Protein AF-0000000087557776 (afdb_homodimer)

InterPro domains:
  IPR001683 Phox homology [PF00787] (86-162)
  IPR001683 Phox homology [PS50195] (49-167)
  IPR001683 Phox homology [SM00312] (48-163)
  IPR015404 Sorting nexin/Vps5-like, C-terminal [PF09325] (226-442)
  IPR027267 AH/BAR domain superfamily [G3DSA:1.20.1270.60] (223-447)
  IPR027267 AH/BAR domain superfamily [SSF103657] (226-445)
  IPR036871 PX domain superfamily [G3DSA:3.30.1520.10] (42-176)
  IPR036871 PX domain superfamily [SSF64268] (47-163)

Secondary structure (DSSP, 8-state):
-----------------------------------------------S---EEEEEEEEEESSGGG-EEEEEEEEESSTTSPEEEEEEEEHHHHHHHHHHHHHHSTT--PPP-------SHHHHTSHHHHHHHHHHHHHHHHHHHT-GGGTT-HHHHHHT-S-HHHHHHHHHHS--SSSTTS----SS---HHHHHHHHHHHHHHHHHHHTT------TTHHHHHHHHHHHHHHHHHHHHHHHHHHHHHHHHHHHHHHHHHHHHHHHHHHHHS-HHHHHS---SSPPHHHHHHHHHHHHHHHHHHHHHHIIIIIHHHHHHHHHHHHHHHHHHHHHHHHHHHHHHHHHHHHHHHHHHHHHHHHHHS--TTHHHHHHHHHHHHHHHHHHHHHHHHHHHHHHHHHHHHHHHHHHHHHHHHHHHHHHHHHHHHHHHHHHHHHHHTTS-TT--------------------------/-----------------------------------------------S---EEEEEEEEEESSGGG-EEEEEEEEESSTTSPEEEEEEEEHHHHHHHHHHHHHHSTT--PPP-------SHHHHTSHHHHHHHHHHHHHHHHHHHT-GGGTT-HHHHHHT-S-HHHHHHHHHHS--SSSTTS----SS---HHHHHHHHHHHHHHHHHHHTT------TTHHHHHHHHHHHHHHHHHHHHHHHHHHHHHHHHHHHHHHHHHHHHHHHHHHHHS-HHHHHS---SSPPHHHHHHHHHHHHHHHHHHHHHHIIIIIHHHHHHHHHHHHHHHHHHHHHHHHHHHHHHHHHHHHHHHHHHHHHHHHHHS--TTHHHHHHHHHHHHHHHHHHHHHHHHHHHHHHHHHHHHHHHHHHHHHHHHHHHHHHHHHHHHHHHHHHHHHHHTTS-TT--------------------------

pLDDT: mean 74.69, std 26.42, range [17.0, 97.75]

Foldseek 3Di:
DPPDPDDDDDDDDPPDPDDPDPPPDPPPPPPPPPPPPPPPPVDDPDPPQQKQKAKDDWDWDDDDPPIWIKIKIFTHSDPPGDGPAIAIDTPVLLVLLVQQLCVQFFLFLQFDQDDPPPVDPVVCPDPVNVVVNRVSSSVRVSVLSPRPSSPPRPSVCLSRDRDPVSVVVVCVVPPRPDPPVPCPPPDPCPDPPPVCVVVVLVVVLVVCVVVPPDLPQDPCNVVLVVLVVVLVVVLVVLVVVLVVLVVVLCVLVVLLVVLLVQLVVLVVVLVVPPPVVQPPDPDLFDGSNLSSVLSNVLSVLSVVLSVQLCVLQVVLSVSLSSSSVSLVSSSVSLVVLSSVLSSLVVVLVVLVVVLVVLVVVCVVDPDPCSVVVNVVSVVSNVVSVVSSVVSSVVSVVSVVSNVVNSVVSVVVSVVSVVSNVVSNVVSCVVCVVVSVVSVVSRDRVPCPDDDDDPPPPPPPVPPPPPPPPDDD/DCPDPDDDDDPPPPPDPDDPDPPDPPPPPPPPPDPPPPPPPPDDPDPPQQKQKAKDDWDWDDDDPPIWIKIKIFTHSDPPGDGPAIAIDTPVLLVLLVQQLCVQFFLFLQFDQDDPPPVDPVVCPDPVNVVVNRVSSSVRVSCLSPRPSSPPRPSVCLSRDRDPVSVVVVCVVPPRPDPPVPCPPCDPCPDPPPVCVVVCLVVVLVVCVVVPPCLPQDPCNVVLVVLVVVLVVVLVVLVVVLVVLVVVLCVLVVLLVVLLVQLVVLVVVLVVPDPVVQPPDPDLFDDSNLSSVLSNVLSVLSVVLSVQLCVLQVVLSVSLSSSSVSLVSSSVSLVVLSSVLSSLVVVLVVLVVVLVVLVVVCVVDPDPCSVVVSVVSVVSNVVSVVSSVVSSVVSVVSVVNNVVNSVVSVVVSVVSVVSNVVSNVVSCVVCVVVSVVSVVSRDRVPCPDDDDPPPPPPPPVPPPPPPPPDDD

Nearest PDB structures (foldseek):
  8afz-assembly1_A  TM=6.923E-01  e=1.455E-12  Homo sapiens
  8afz-assembly1_B  TM=5.544E-01  e=1.620E-07  Homo sapiens
  8a1g-assembly2_B  TM=8.149E-01  e=7.522E-04  Homo sapiens
  3sog-assembly1_A-2  TM=4.479E-01  e=1.235E-02  Homo sapiens
  7aan-assembly1_B  TM=3.793E-01  e=1.424E-02  Homo sapiens

Organism: Thalassiosira oceanica (NCBI:txid159749)

Structure (mmCIF, N/CA/C/O backbone):
data_AF-0000000087557776-model_v1
#
loop_
_entity.id
_entity.type
_entity.pdbx_description
1 polymer 'PX domain-containing protein'
#
loop_
_atom_site.group_PDB
_atom_site.id
_atom_site.type_symbol
_atom_site.label_atom_id
_atom_site.label_alt_id
_atom_site.label_comp_id
_atom_site.label_asym_id
_atom_site.label_entity_id
_atom_site.label_seq_id
_atom_site.pdbx_PDB_ins_code
_atom_site.Cartn_x
_atom_site.Cartn_y
_atom_site.Cartn_z
_atom_site.occupancy
_atom_site.B_iso_or_equiv
_atom_site.auth_seq_id
_atom_site.auth_comp_id
_atom_site.auth_asym_id
_atom_site.auth_atom_id
_atom_site.pdbx_PDB_model_num
ATOM 1 N N . MET A 1 1 ? 64.312 19.859 13.203 1 17.45 1 MET A N 1
ATOM 2 C CA . MET A 1 1 ? 64.5 18.75 14.156 1 17.45 1 MET A CA 1
ATOM 3 C C . MET A 1 1 ? 63.281 17.828 14.094 1 17.45 1 MET A C 1
ATOM 5 O O . MET A 1 1 ? 62.125 18.281 13.938 1 17.45 1 MET A O 1
ATOM 9 N N . SER A 1 2 ? 63.594 16.453 13.844 1 20.25 2 SER A N 1
ATOM 10 C CA . SER A 1 2 ? 63.219 15.094 13.469 1 20.25 2 SER A CA 1
ATOM 11 C C . SER A 1 2 ? 62.531 14.375 14.617 1 20.25 2 SER A C 1
ATOM 13 O O . SER A 1 2 ? 63.125 13.531 15.289 1 20.25 2 SER A O 1
ATOM 15 N N . ILE A 1 3 ? 61.719 15.156 15.375 1 21.48 3 ILE A N 1
ATOM 16 C CA . ILE A 1 3 ? 61.344 14.43 16.594 1 21.48 3 ILE A CA 1
ATOM 17 C C . ILE A 1 3 ? 60.812 13.039 16.219 1 21.48 3 ILE A C 1
ATOM 19 O O . ILE A 1 3 ? 60 12.898 15.312 1 21.48 3 ILE A O 1
ATOM 23 N N . ASP A 1 4 ? 61.281 12.016 16.906 1 20.38 4 ASP A N 1
ATOM 24 C CA . ASP A 1 4 ? 61.594 10.586 16.906 1 20.38 4 ASP A CA 1
ATOM 25 C C . ASP A 1 4 ? 60.312 9.758 17.016 1 20.38 4 ASP A C 1
ATOM 27 O O . ASP A 1 4 ? 59.406 10.078 17.797 1 20.38 4 ASP A O 1
ATOM 31 N N . PRO A 1 5 ? 60 8.766 16.125 1 20.58 5 PRO A N 1
ATOM 32 C CA . PRO A 1 5 ? 59.062 7.785 15.578 1 20.58 5 PRO A CA 1
ATOM 33 C C . PRO A 1 5 ? 58.594 6.785 16.625 1 20.58 5 PRO A C 1
ATOM 35 O O . PRO A 1 5 ? 57.375 6.473 16.672 1 20.58 5 PRO A O 1
ATOM 38 N N . ASP A 1 6 ? 59.438 5.992 17.312 1 17.69 6 ASP A N 1
ATOM 39 C CA . ASP A 1 6 ? 59.438 4.531 17.344 1 17.69 6 ASP A CA 1
ATOM 40 C C . ASP A 1 6 ? 58.719 4.016 18.609 1 17.69 6 ASP A C 1
ATOM 42 O O . ASP A 1 6 ? 58.656 2.805 18.828 1 17.69 6 ASP A O 1
ATOM 46 N N . LYS A 1 7 ? 58.75 4.707 19.719 1 19.56 7 LYS A N 1
ATOM 47 C CA . LYS A 1 7 ? 59.125 3.885 20.875 1 19.56 7 LYS A CA 1
ATOM 48 C C . LYS A 1 7 ? 58.125 2.76 21.094 1 19.56 7 LYS A C 1
ATOM 50 O O . LYS A 1 7 ? 56.906 2.938 20.859 1 19.56 7 LYS A O 1
ATOM 55 N N . GLU A 1 8 ? 58.375 1.681 21.953 1 17 8 GLU A N 1
ATOM 56 C CA . GLU A 1 8 ? 58.5 0.243 22.172 1 17 8 GLU A CA 1
ATOM 57 C C . GLU A 1 8 ? 57.25 -0.342 22.828 1 17 8 GLU A C 1
ATOM 59 O O . GLU A 1 8 ? 56.844 -1.453 22.5 1 17 8 GLU A O 1
ATOM 64 N N . LEU A 1 9 ? 56.812 0.224 23.984 1 17.56 9 LEU A N 1
ATOM 65 C CA . LEU A 1 9 ? 56.875 -0.718 25.094 1 17.56 9 LEU A CA 1
ATOM 66 C C . LEU A 1 9 ? 55.75 -1.745 24.969 1 17.56 9 LEU A C 1
ATOM 68 O O . LEU A 1 9 ? 54.656 -1.43 24.484 1 17.56 9 LEU A O 1
ATOM 72 N N . PHE A 1 10 ? 55.781 -2.93 25.688 1 17.77 10 PHE A N 1
ATOM 73 C CA . PHE A 1 10 ? 55.625 -4.379 25.672 1 17.77 10 PHE A CA 1
ATOM 74 C C . PHE A 1 10 ? 54.188 -4.781 26 1 17.77 10 PHE A C 1
ATOM 76 O O . PHE A 1 10 ? 53.562 -5.562 25.266 1 17.77 10 PHE A O 1
ATOM 83 N N . ASP A 1 11 ? 53.656 -4.707 27.312 1 18.58 11 ASP A N 1
ATOM 84 C CA . ASP A 1 11 ? 53.469 -5.945 28.062 1 18.58 11 ASP A CA 1
ATOM 85 C C . ASP A 1 11 ? 52.094 -6.539 27.766 1 18.58 11 ASP A C 1
ATOM 87 O O . ASP A 1 11 ? 51.094 -5.812 27.672 1 18.58 11 ASP A O 1
ATOM 91 N N . SER A 1 12 ? 51.906 -7.895 27.438 1 19.34 12 SER A N 1
ATOM 92 C CA . SER A 1 12 ? 51.188 -8.961 26.75 1 19.34 12 SER A CA 1
ATOM 93 C C . SER A 1 12 ? 50 -9.438 27.578 1 19.34 12 SER A C 1
ATOM 95 O O . SER A 1 12 ? 49.188 -10.242 27.094 1 19.34 12 SER A O 1
ATOM 97 N N . SER A 1 13 ? 49.969 -9.391 28.938 1 20.05 13 SER A N 1
ATOM 98 C CA . SER A 1 13 ? 49.531 -10.656 29.516 1 20.05 13 SER A CA 1
ATOM 99 C C . SER A 1 13 ? 48.062 -10.914 29.281 1 20.05 13 SER A C 1
ATOM 101 O O . SER A 1 13 ? 47.219 -10.086 29.625 1 20.05 13 SER A O 1
ATOM 103 N N . ASN A 1 14 ? 47.656 -11.875 28.422 1 20.58 14 ASN A N 1
ATOM 104 C CA . ASN A 1 14 ? 46.531 -12.438 27.672 1 20.58 14 ASN A CA 1
ATOM 105 C C . ASN A 1 14 ? 45.562 -13.18 28.594 1 20.58 14 ASN A C 1
ATOM 107 O O . ASN A 1 14 ? 44.75 -14 28.125 1 20.58 14 ASN A O 1
ATOM 111 N N . GLY A 1 15 ? 45.438 -12.836 29.906 1 20.56 15 GLY A N 1
ATOM 112 C CA . GLY A 1 15 ? 44.844 -13.891 30.703 1 20.56 15 GLY A CA 1
ATOM 113 C C . GLY A 1 15 ? 43.469 -14.336 30.188 1 20.56 15 GLY A C 1
ATOM 114 O O . GLY A 1 15 ? 42.688 -13.523 29.719 1 20.56 15 GLY A O 1
ATOM 115 N N . GLN A 1 16 ? 43.375 -15.617 29.781 1 20.72 16 GLN A N 1
ATOM 116 C CA . GLN A 1 16 ? 42.406 -16.453 29.094 1 20.72 16 GLN A CA 1
ATOM 117 C C . GLN A 1 16 ? 41.125 -16.547 29.906 1 20.72 16 GLN A C 1
ATOM 119 O O . GLN A 1 16 ? 41.125 -17.016 31.047 1 20.72 16 GLN A O 1
ATOM 124 N N . PRO A 1 17 ? 40.281 -15.516 29.906 1 23.47 17 PRO A N 1
ATOM 125 C CA . PRO A 1 17 ? 39.156 -15.625 30.859 1 23.47 17 PRO A CA 1
ATOM 126 C C . PRO A 1 17 ? 38.438 -16.969 30.766 1 23.47 17 PRO A C 1
ATOM 128 O O . PRO A 1 17 ? 38.438 -17.594 29.703 1 23.47 17 PRO A O 1
ATOM 131 N N . PRO A 1 18 ? 38.281 -17.688 31.859 1 24.3 18 PRO A N 1
ATOM 132 C CA . PRO A 1 18 ? 37.812 -19.062 31.969 1 24.3 18 PRO A CA 1
ATOM 133 C C . PRO A 1 18 ? 36.469 -19.297 31.266 1 24.3 18 PRO A C 1
ATOM 135 O O . PRO A 1 18 ? 35.688 -18.344 31.078 1 24.3 18 PRO A O 1
ATOM 138 N N . PRO A 1 19 ? 36.281 -20.453 30.5 1 22.09 19 PRO A N 1
ATOM 139 C CA . PRO A 1 19 ? 35.25 -20.875 29.547 1 22.09 19 PRO A CA 1
ATOM 140 C C . PRO A 1 19 ? 33.844 -20.922 30.188 1 22.09 19 PRO A C 1
ATOM 142 O O . PRO A 1 19 ? 33.688 -21.406 31.297 1 22.09 19 PRO A O 1
ATOM 145 N N . SER A 1 20 ? 33.094 -19.812 30.109 1 22.39 20 SER A N 1
ATOM 146 C CA . SER A 1 20 ? 31.766 -19.688 30.703 1 22.39 20 SER A CA 1
ATOM 147 C C . SER A 1 20 ? 30.922 -20.922 30.406 1 22.39 20 SER A C 1
ATOM 149 O O . SER A 1 20 ? 30.906 -21.422 29.266 1 22.39 20 SER A O 1
ATOM 151 N N . SER A 1 21 ? 30.656 -21.703 31.391 1 23.14 21 SER A N 1
ATOM 152 C CA . SER A 1 21 ? 29.922 -22.969 31.422 1 23.14 21 SER A CA 1
ATOM 153 C C . SER A 1 21 ? 28.594 -22.844 30.688 1 23.14 21 SER A C 1
ATOM 155 O O . SER A 1 21 ? 27.859 -21.859 30.875 1 23.14 21 SER A O 1
ATOM 157 N N . ALA A 1 22 ? 28.406 -23.5 29.516 1 23.31 22 ALA A N 1
ATOM 158 C CA . ALA A 1 22 ? 27.297 -23.516 28.562 1 23.31 22 ALA A CA 1
ATOM 159 C C . ALA A 1 22 ? 25.984 -23.797 29.266 1 23.31 22 ALA A C 1
ATOM 161 O O . ALA A 1 22 ? 25.922 -24.609 30.188 1 23.31 22 ALA A O 1
ATOM 162 N N . PRO A 1 23 ? 25.125 -22.75 29.359 1 27.03 23 PRO A N 1
ATOM 163 C CA . PRO A 1 23 ? 23.875 -22.953 30.078 1 27.03 23 PRO A CA 1
ATOM 164 C C . PRO A 1 23 ? 23.172 -24.25 29.672 1 27.03 23 PRO A C 1
ATOM 166 O O . PRO A 1 23 ? 23.375 -24.75 28.562 1 27.03 23 PRO A O 1
ATOM 169 N N . PRO A 1 24 ? 22.797 -25.078 30.578 1 27.62 24 PRO A N 1
ATOM 170 C CA . PRO A 1 24 ? 22.219 -26.391 30.281 1 27.62 24 PRO A CA 1
ATOM 171 C C . PRO A 1 24 ? 21.094 -26.328 29.266 1 27.62 24 PRO A C 1
ATOM 173 O O . PRO A 1 24 ? 20.438 -25.281 29.109 1 27.62 24 PRO A O 1
ATOM 176 N N . PRO A 1 25 ? 21.141 -27.156 28.141 1 27.97 25 PRO A N 1
ATOM 177 C CA . PRO A 1 25 ? 20.172 -27.156 27.047 1 27.97 25 PRO A CA 1
ATOM 178 C C . PRO A 1 25 ? 18.719 -27.188 27.531 1 27.97 25 PRO A C 1
ATOM 180 O O . PRO A 1 25 ? 18.438 -27.703 28.609 1 27.97 25 PRO A O 1
ATOM 183 N N . PRO A 1 26 ? 18 -26.094 27.266 1 29.03 26 PRO A N 1
ATOM 184 C CA . PRO A 1 26 ? 16.609 -26 27.719 1 29.03 26 PRO A CA 1
ATOM 185 C C . PRO A 1 26 ? 15.844 -27.312 27.562 1 29.03 26 PRO A C 1
ATOM 187 O O . PRO A 1 26 ? 16.172 -28.125 26.703 1 29.03 26 PRO A O 1
ATOM 190 N N . PRO A 1 27 ? 15.25 -27.766 28.609 1 27.27 27 PRO A N 1
ATOM 191 C CA . PRO A 1 27 ? 14.547 -29.062 28.578 1 27.27 27 PRO A CA 1
ATOM 192 C C . PRO A 1 27 ? 13.648 -29.219 27.344 1 27.27 27 PRO A C 1
ATOM 194 O O . PRO A 1 27 ? 13.172 -28.219 26.797 1 27.27 27 PRO A O 1
ATOM 197 N N . GLU A 1 28 ? 13.766 -30.328 26.594 1 27.48 28 GLU A N 1
ATOM 198 C CA . GLU A 1 28 ? 13.078 -30.812 25.406 1 27.48 28 GLU A CA 1
ATOM 199 C C . GLU A 1 28 ? 11.562 -30.781 25.594 1 27.48 28 GLU A C 1
ATOM 201 O O . GLU A 1 28 ? 11.008 -31.578 26.344 1 27.48 28 GLU A O 1
ATOM 206 N N . ASP A 1 29 ? 10.977 -29.562 25.875 1 26.84 29 ASP A N 1
ATOM 207 C CA . ASP A 1 29 ? 9.531 -29.625 26.047 1 26.84 29 ASP A CA 1
ATOM 208 C C . ASP A 1 29 ? 8.859 -30.312 24.859 1 26.84 29 ASP A C 1
ATOM 210 O O . ASP A 1 29 ? 8.977 -29.859 23.719 1 26.84 29 ASP A O 1
ATOM 214 N N . ASP A 1 30 ? 8.688 -31.625 24.922 1 25.91 30 ASP A N 1
ATOM 215 C CA . ASP A 1 30 ? 7.973 -32.531 24.031 1 25.91 30 ASP A CA 1
ATOM 216 C C . ASP A 1 30 ? 6.551 -32.031 23.781 1 25.91 30 ASP A C 1
ATOM 218 O O . ASP A 1 30 ? 5.582 -32.781 24.031 1 25.91 30 ASP A O 1
ATOM 222 N N . GLU A 1 31 ? 6.25 -30.781 24.078 1 27.22 31 GLU A N 1
ATOM 223 C CA . GLU A 1 31 ? 4.809 -30.656 23.875 1 27.22 31 GLU A CA 1
ATOM 224 C C . GLU A 1 31 ? 4.422 -30.938 22.422 1 27.22 31 GLU A C 1
ATOM 226 O O . GLU A 1 31 ? 4.996 -30.375 21.5 1 27.22 31 GLU A O 1
ATOM 231 N N . PRO A 1 32 ? 3.725 -32.031 22.203 1 24.92 32 PRO A N 1
ATOM 232 C CA . PRO A 1 32 ? 3.307 -32.375 20.844 1 24.92 32 PRO A CA 1
ATOM 233 C C . PRO A 1 32 ? 2.623 -31.188 20.141 1 24.92 32 PRO A C 1
ATOM 235 O O . PRO A 1 32 ? 1.851 -30.453 20.766 1 24.92 32 PRO A O 1
ATOM 238 N N . ARG A 1 33 ? 3.268 -30.562 19.203 1 27.09 33 ARG A N 1
ATOM 239 C CA . ARG A 1 33 ? 2.729 -29.562 18.297 1 27.09 33 ARG A CA 1
ATOM 240 C C . ARG A 1 33 ? 1.296 -29.891 17.891 1 27.09 33 ARG A C 1
ATOM 242 O O . ARG A 1 33 ? 1.006 -31.031 17.516 1 27.09 33 ARG A O 1
ATOM 249 N N . LYS A 1 34 ? 0.364 -29.141 18.406 1 25 34 LYS A N 1
ATOM 250 C CA . LYS A 1 34 ? -1.021 -29.172 17.938 1 25 34 LYS A CA 1
ATOM 251 C C . LYS A 1 34 ? -1.092 -29.344 16.422 1 25 34 LYS A C 1
ATOM 253 O O . LYS A 1 34 ? -0.512 -28.547 15.68 1 25 34 LYS A O 1
ATOM 258 N N . ARG A 1 35 ? -1.237 -30.516 15.93 1 24.73 35 ARG A N 1
ATOM 259 C CA . ARG A 1 35 ? -1.545 -30.938 14.562 1 24.73 35 ARG A CA 1
ATOM 260 C C . ARG A 1 35 ? -2.615 -30.031 13.953 1 24.73 35 ARG A C 1
ATOM 262 O O . ARG A 1 35 ? -3.725 -29.938 14.477 1 24.73 35 ARG A O 1
ATOM 269 N N . THR A 1 36 ? -2.215 -28.875 13.477 1 26.02 36 THR A N 1
ATOM 270 C CA . THR A 1 36 ? -3.168 -28.172 12.633 1 26.02 36 THR A CA 1
ATOM 271 C C . THR A 1 36 ? -3.963 -29.141 11.766 1 26.02 36 THR A C 1
ATOM 273 O O . THR A 1 36 ? -3.383 -29.984 11.086 1 26.02 36 THR A O 1
ATOM 276 N N . MET A 1 37 ? -5.125 -29.562 12.211 1 25.28 37 MET A N 1
ATOM 277 C CA . MET A 1 37 ? -6.16 -30.312 11.516 1 25.28 37 MET A CA 1
ATOM 278 C C . MET A 1 37 ? -6.293 -29.844 10.07 1 25.28 37 MET A C 1
ATOM 280 O O . MET A 1 37 ? -6.773 -28.734 9.812 1 25.28 37 MET A O 1
ATOM 284 N N . SER A 1 38 ? -5.324 -30.078 9.242 1 28.23 38 SER A N 1
ATOM 285 C CA . SER A 1 38 ? -5.633 -29.969 7.816 1 28.23 38 SER A CA 1
ATOM 286 C C . SER A 1 38 ? -6.988 -30.594 7.492 1 28.23 38 SER A C 1
ATOM 288 O O . SER A 1 38 ? -7.258 -31.734 7.859 1 28.23 38 SER A O 1
ATOM 290 N N . GLU A 1 39 ? -8.023 -29.844 7.484 1 28.2 39 GLU A N 1
ATOM 291 C CA . GLU A 1 39 ? -9.336 -30.203 6.961 1 28.2 39 GLU A CA 1
ATOM 292 C C . GLU A 1 39 ? -9.211 -31.078 5.723 1 28.2 39 GLU A C 1
ATOM 294 O O . GLU A 1 39 ? -8.57 -30.703 4.742 1 28.2 39 GLU A O 1
ATOM 299 N N . GLU A 1 40 ? -9.18 -32.344 5.879 1 29.72 40 GLU A N 1
ATOM 300 C CA . GLU A 1 40 ? -9.352 -33.438 4.895 1 29.72 40 GLU A CA 1
ATOM 301 C C . GLU A 1 40 ? -10.484 -33.094 3.932 1 29.72 40 GLU A C 1
ATOM 303 O O . GLU A 1 40 ? -11.656 -33.062 4.328 1 29.72 40 GLU A O 1
ATOM 308 N N . ILE A 1 41 ? -10.383 -32.156 3.119 1 30.52 41 ILE A N 1
ATOM 309 C CA . ILE A 1 41 ? -11.406 -32.156 2.08 1 30.52 41 ILE A CA 1
ATOM 310 C C . ILE A 1 41 ? -11.523 -33.562 1.496 1 30.52 41 ILE A C 1
ATOM 312 O O . ILE A 1 41 ? -10.555 -34.125 0.971 1 30.52 41 ILE A O 1
ATOM 316 N N . GLU A 1 42 ? -12.484 -34.375 2.01 1 30.94 42 GLU A N 1
ATOM 317 C CA . GLU A 1 42 ? -12.961 -35.688 1.597 1 30.94 42 GLU A CA 1
ATOM 318 C C . GLU A 1 42 ? -13.227 -35.719 0.094 1 30.94 42 GLU A C 1
ATOM 320 O O . GLU A 1 42 ? -14.234 -35.219 -0.381 1 30.94 42 GLU A O 1
ATOM 325 N N . GLY A 1 43 ? -12.336 -35.438 -0.838 1 29.81 43 GLY A N 1
ATOM 326 C CA . GLY A 1 43 ? -12.742 -35.688 -2.213 1 29.81 43 GLY A CA 1
ATOM 327 C C . GLY A 1 43 ? -13.453 -37.031 -2.396 1 29.81 43 GLY A C 1
ATOM 328 O O . GLY A 1 43 ? -13.719 -37.719 -1.422 1 29.81 43 GLY A O 1
ATOM 329 N N . GLY A 1 44 ? -13.234 -37.688 -3.676 1 31.94 44 GLY A N 1
ATOM 330 C CA . GLY A 1 44 ? -14.031 -38.688 -4.387 1 31.94 44 GLY A CA 1
ATOM 331 C C . GLY A 1 44 ? -14.188 -39.969 -3.621 1 31.94 44 GLY A C 1
ATOM 332 O O . GLY A 1 44 ? -13.422 -40.25 -2.691 1 31.94 44 GLY A O 1
ATOM 333 N N . SER A 1 45 ? -15.375 -40.688 -3.734 1 33.94 45 SER A N 1
ATOM 334 C CA . SER A 1 45 ? -16.078 -41.875 -3.234 1 33.94 45 SER A CA 1
ATOM 335 C C . SER A 1 45 ? -15.18 -43.094 -3.289 1 33.94 45 SER A C 1
ATOM 337 O O . SER A 1 45 ? -15.602 -44.188 -2.896 1 33.94 45 SER A O 1
ATOM 339 N N . ASP A 1 46 ? -14.398 -43.438 -4.445 1 35.94 46 ASP A N 1
ATOM 340 C CA . ASP A 1 46 ? -14.117 -44.844 -4.551 1 35.94 46 ASP A CA 1
ATOM 341 C C . ASP A 1 46 ? -13.383 -45.344 -3.314 1 35.94 46 ASP A C 1
ATOM 343 O O . ASP A 1 46 ? -12.688 -44.594 -2.643 1 35.94 46 ASP A O 1
ATOM 347 N N . GLY A 1 47 ? -13.758 -46.438 -2.648 1 38.88 47 GLY A N 1
ATOM 348 C CA . GLY A 1 47 ? -13.375 -47.312 -1.55 1 38.88 47 GLY A CA 1
ATOM 349 C C . GLY A 1 47 ? -11.875 -47.406 -1.348 1 38.88 47 GLY A C 1
ATOM 350 O O . GLY A 1 47 ? -11.391 -48.25 -0.599 1 38.88 47 GLY A O 1
ATOM 351 N N . GLN A 1 48 ? -11.039 -47.312 -2.361 1 44.16 48 GLN A N 1
ATOM 352 C CA . GLN A 1 48 ? -9.641 -47.625 -2.127 1 44.16 48 GLN A CA 1
ATOM 353 C C . GLN A 1 48 ? -9.055 -46.75 -1.026 1 44.16 48 GLN A C 1
ATOM 355 O O . GLN A 1 48 ? -9.156 -45.531 -1.085 1 44.16 48 GLN A O 1
ATOM 360 N N . GLN A 1 49 ? -9.023 -47.25 0.17 1 51.59 49 GLN A N 1
ATOM 361 C CA . GLN A 1 49 ? -8.445 -46.688 1.387 1 51.59 49 GLN A CA 1
ATOM 362 C C . GLN A 1 49 ? -7.203 -45.844 1.075 1 51.59 49 GLN A C 1
ATOM 364 O O . GLN A 1 49 ? -6.211 -46.375 0.567 1 51.59 49 GLN A O 1
ATOM 369 N N . THR A 1 50 ? -7.305 -44.625 0.733 1 64.31 50 THR A N 1
ATOM 370 C CA . THR A 1 50 ? -6.215 -43.719 0.338 1 64.31 50 THR A CA 1
ATOM 371 C C . THR A 1 50 ? -5.133 -43.688 1.412 1 64.31 50 THR A C 1
ATOM 373 O O . THR A 1 50 ? -5.43 -43.531 2.598 1 64.31 50 THR A O 1
ATOM 376 N N . LEU A 1 51 ? -3.963 -44.312 1.188 1 79.56 51 LEU A N 1
ATOM 377 C CA . LEU A 1 51 ? -2.764 -44.281 2.016 1 79.56 51 LEU A CA 1
ATOM 378 C C . LEU A 1 51 ? -2.387 -42.844 2.355 1 79.56 51 LEU A C 1
ATOM 380 O O . LEU A 1 51 ? -2.672 -41.938 1.584 1 79.56 51 LEU A O 1
ATOM 384 N N . HIS A 1 52 ? -2.129 -42.688 3.635 1 86.88 52 HIS A N 1
ATOM 385 C CA . HIS A 1 52 ? -1.649 -41.375 4.078 1 86.88 52 HIS A CA 1
ATOM 386 C C . HIS A 1 52 ? -0.126 -41.344 4.137 1 86.88 52 HIS A C 1
ATOM 388 O O . HIS A 1 52 ? 0.493 -42.156 4.828 1 86.88 52 HIS A O 1
ATOM 394 N N . LEU A 1 53 ? 0.438 -40.406 3.369 1 92.69 53 LEU A N 1
ATOM 395 C CA . LEU A 1 53 ? 1.891 -40.281 3.328 1 92.69 53 LEU A CA 1
ATOM 396 C C . LEU A 1 53 ? 2.355 -39.062 4.133 1 92.69 53 LEU A C 1
ATOM 398 O O . LEU A 1 53 ? 1.724 -38 4.09 1 92.69 53 LEU A O 1
ATOM 402 N N . SER A 1 54 ? 3.352 -39.25 4.965 1 93.69 54 SER A N 1
ATOM 403 C CA . SER A 1 54 ? 3.959 -38.156 5.703 1 93.69 54 SER A CA 1
ATOM 404 C C . SER A 1 54 ? 5.477 -38.156 5.547 1 93.69 54 SER A C 1
ATOM 406 O O . SER A 1 54 ? 6.094 -39.219 5.41 1 93.69 54 SER A O 1
ATOM 408 N N . VAL A 1 55 ? 6.059 -37 5.418 1 95.5 55 VAL A N 1
ATOM 409 C CA . VAL A 1 55 ? 7.504 -36.781 5.387 1 95.5 55 VAL A CA 1
ATOM 410 C C . VAL A 1 55 ? 7.957 -36.062 6.656 1 95.5 55 VAL A C 1
ATOM 412 O O . VAL A 1 55 ? 7.539 -34.938 6.926 1 95.5 55 VAL A O 1
ATOM 415 N N . THR A 1 56 ? 8.758 -36.719 7.422 1 94.25 56 THR A N 1
ATOM 416 C CA . THR A 1 56 ? 9.125 -36.156 8.727 1 94.25 56 THR A CA 1
ATOM 417 C C . THR A 1 56 ? 10.586 -36.469 9.047 1 94.25 56 THR A C 1
ATOM 419 O O . THR A 1 56 ? 11.305 -37.031 8.219 1 94.25 56 THR A O 1
ATOM 422 N N . ASP A 1 57 ? 11.062 -36.031 10.07 1 92.12 57 ASP A N 1
ATOM 423 C CA . ASP A 1 57 ? 12.312 -36.375 10.742 1 92.12 57 ASP A CA 1
ATOM 424 C C . ASP A 1 57 ? 13.516 -36.125 9.836 1 92.12 57 ASP A C 1
ATOM 426 O O . ASP A 1 57 ? 14.281 -37.031 9.539 1 92.12 57 ASP A O 1
ATOM 430 N N . PRO A 1 58 ? 13.703 -34.875 9.445 1 92.88 58 PRO A N 1
ATOM 431 C CA . PRO A 1 58 ? 14.914 -34.562 8.672 1 92.88 58 PRO A CA 1
ATOM 432 C C . PRO A 1 58 ? 16.188 -34.844 9.461 1 92.88 58 PRO A C 1
ATOM 434 O O . PRO A 1 58 ? 16.297 -34.438 10.625 1 92.88 58 PRO A O 1
ATOM 437 N N . GLN A 1 59 ? 17.094 -35.594 8.961 1 90.69 59 GLN A N 1
ATOM 438 C CA . GLN A 1 59 ? 18.359 -35.906 9.594 1 90.69 59 GLN A CA 1
ATOM 439 C C . GLN A 1 59 ? 19.531 -35.531 8.695 1 90.69 59 GLN A C 1
ATOM 441 O O . GLN A 1 59 ? 19.578 -35.906 7.523 1 90.69 59 GLN A O 1
ATOM 446 N N . GLN A 1 60 ? 20.359 -34.812 9.234 1 87.81 60 GLN A N 1
ATOM 447 C CA . GLN A 1 60 ? 21.531 -34.406 8.477 1 87.81 60 GLN A CA 1
ATOM 448 C C . GLN A 1 60 ? 22.641 -35.469 8.617 1 87.81 60 GLN A C 1
ATOM 450 O O . GLN A 1 60 ? 22.891 -35.969 9.719 1 87.81 60 GLN A O 1
ATOM 455 N N . VAL A 1 61 ? 23.109 -35.781 7.535 1 85.56 61 VAL A N 1
ATOM 456 C CA . VAL A 1 61 ? 24.203 -36.75 7.531 1 85.56 61 VAL A CA 1
ATOM 457 C C . VAL A 1 61 ? 25.391 -36.188 6.746 1 85.56 61 VAL A C 1
ATOM 459 O O . VAL A 1 61 ? 25.203 -35.562 5.695 1 85.56 61 VAL A O 1
ATOM 462 N N . GLY A 1 62 ? 26.5 -36.438 7.25 1 79.38 62 GLY A N 1
ATOM 463 C CA . GLY A 1 62 ? 27.703 -36.062 6.535 1 79.38 62 GLY A CA 1
ATOM 464 C C . GLY A 1 62 ? 28.219 -34.688 6.949 1 79.38 62 GLY A C 1
ATOM 465 O O . GLY A 1 62 ? 27.625 -34.031 7.812 1 79.38 62 GLY A O 1
ATOM 466 N N . GLU A 1 63 ? 29.484 -34.469 6.555 1 75.75 63 GLU A N 1
ATOM 467 C CA . GLU A 1 63 ? 30.125 -33.188 6.867 1 75.75 63 GLU A CA 1
ATOM 468 C C . GLU A 1 63 ? 30.594 -32.469 5.598 1 75.75 63 GLU A C 1
ATOM 470 O O . GLU A 1 63 ? 30.875 -33.125 4.59 1 75.75 63 GLU A O 1
ATOM 475 N N . GLY A 1 64 ? 30.578 -31.203 5.652 1 71 64 GLY A N 1
ATOM 476 C CA . GLY A 1 64 ? 31.109 -30.391 4.574 1 71 64 GLY A CA 1
ATOM 477 C C . GLY A 1 64 ? 30.25 -30.375 3.336 1 71 64 GLY A C 1
ATOM 478 O O . GLY A 1 64 ? 29.031 -30.172 3.424 1 71 64 GLY A O 1
ATOM 479 N N . ARG A 1 65 ? 30.875 -30.609 2.158 1 71.56 65 ARG A N 1
ATOM 480 C CA . ARG A 1 65 ? 30.219 -30.516 0.859 1 71.56 65 ARG A CA 1
ATOM 481 C C . ARG A 1 65 ? 29.328 -31.734 0.61 1 71.56 65 ARG A C 1
ATOM 483 O O . ARG A 1 65 ? 28.391 -31.672 -0.177 1 71.56 65 ARG A O 1
ATOM 490 N N . ASN A 1 66 ? 29.625 -32.781 1.366 1 75.94 66 ASN A N 1
ATOM 491 C CA . ASN A 1 66 ? 28.875 -34 1.138 1 75.94 66 ASN A CA 1
ATOM 492 C C . ASN A 1 66 ? 27.719 -34.156 2.119 1 75.94 66 ASN A C 1
ATOM 494 O O . ASN A 1 66 ? 27.047 -35.188 2.146 1 75.94 66 ASN A O 1
ATOM 498 N N . ALA A 1 67 ? 27.531 -33.062 2.795 1 81.44 67 ALA A N 1
ATOM 499 C CA . ALA A 1 67 ? 26.438 -33.094 3.768 1 81.44 67 ALA A CA 1
ATOM 500 C C . ALA A 1 67 ? 25.078 -33.094 3.072 1 81.44 67 ALA A C 1
ATOM 502 O O . ALA A 1 67 ? 24.891 -32.406 2.084 1 81.44 67 ALA A O 1
ATOM 503 N N . HIS A 1 68 ? 24.328 -34.156 3.406 1 84.44 68 HIS A N 1
ATOM 504 C CA . HIS A 1 68 ? 22.984 -34.156 2.854 1 84.44 68 HIS A CA 1
ATOM 505 C C . HIS A 1 68 ? 21.953 -34.5 3.924 1 84.44 68 HIS A C 1
ATOM 507 O O . HIS A 1 68 ? 22.297 -35 4.996 1 84.44 68 HIS A O 1
ATOM 513 N N . THR A 1 69 ? 20.688 -34.125 3.65 1 89 69 THR A N 1
ATOM 514 C CA . THR A 1 69 ? 19.594 -34.375 4.578 1 89 69 THR A CA 1
ATOM 515 C C . THR A 1 69 ? 18.719 -35.531 4.098 1 89 69 THR A C 1
ATOM 517 O O . THR A 1 69 ? 18.328 -35.562 2.926 1 89 69 THR A O 1
ATOM 520 N N . PHE A 1 70 ? 18.453 -36.438 5.059 1 92.75 70 PHE A N 1
ATOM 521 C CA . PHE A 1 70 ? 17.5 -37.5 4.777 1 92.75 70 PHE A CA 1
ATOM 522 C C . PHE A 1 70 ? 16.141 -37.219 5.41 1 92.75 70 PHE A C 1
ATOM 524 O O . PHE A 1 70 ? 16.078 -36.688 6.523 1 92.75 70 PHE A O 1
ATOM 531 N N . TYR A 1 71 ? 15.141 -37.562 4.672 1 95.25 71 TYR A N 1
ATOM 532 C CA . TYR A 1 71 ? 13.773 -37.438 5.168 1 95.25 71 TYR A CA 1
ATOM 533 C C . TYR A 1 71 ? 13.125 -38.781 5.348 1 95.25 71 TYR A C 1
ATOM 535 O O . TYR A 1 71 ? 13.305 -39.688 4.52 1 95.25 71 TYR A O 1
ATOM 543 N N . ARG A 1 72 ? 12.445 -38.875 6.387 1 96 72 ARG A N 1
ATOM 544 C CA . ARG A 1 72 ? 11.695 -40.125 6.617 1 96 72 ARG A CA 1
ATOM 545 C C . ARG A 1 72 ? 10.305 -40.031 5.996 1 96 72 ARG A C 1
ATOM 547 O O . ARG A 1 72 ? 9.578 -39.062 6.219 1 96 72 ARG A O 1
ATOM 554 N N . ILE A 1 73 ? 9.945 -41.031 5.219 1 96.12 73 ILE A N 1
ATOM 555 C CA . ILE A 1 73 ? 8.633 -41.125 4.59 1 96.12 73 ILE A CA 1
ATOM 556 C C . ILE A 1 73 ? 7.844 -42.25 5.215 1 96.12 73 ILE A C 1
ATOM 558 O O . ILE A 1 73 ? 8.258 -43.406 5.145 1 96.12 73 ILE A O 1
ATOM 562 N N . ASP A 1 74 ? 6.723 -41.938 5.762 1 93.62 74 ASP A N 1
ATOM 563 C CA . ASP A 1 74 ? 5.863 -42.938 6.371 1 93.62 74 ASP A CA 1
ATOM 564 C C . ASP A 1 74 ? 4.582 -43.125 5.562 1 93.62 74 ASP A C 1
ATOM 566 O O . ASP A 1 74 ? 3.916 -42.156 5.207 1 93.62 74 ASP A O 1
ATOM 570 N N . VAL A 1 75 ? 4.324 -44.312 5.273 1 90.56 75 VAL A N 1
ATOM 571 C CA . VAL A 1 75 ? 3.076 -44.688 4.613 1 90.56 75 VAL A CA 1
ATOM 572 C C . VAL A 1 75 ? 2.107 -45.281 5.629 1 90.56 75 VAL A C 1
ATOM 574 O O . VAL A 1 75 ? 2.416 -46.281 6.277 1 90.56 75 VAL A O 1
ATOM 577 N N . ARG A 1 76 ? 0.972 -44.625 5.684 1 88.31 76 ARG A N 1
ATOM 578 C CA . ARG A 1 76 ? -0.009 -45.062 6.676 1 88.31 76 ARG A CA 1
ATOM 579 C C . ARG A 1 76 ? -1.355 -45.344 6.023 1 88.31 76 ARG A C 1
ATOM 581 O O . ARG A 1 76 ? -1.689 -44.75 4.988 1 88.31 76 ARG A O 1
ATOM 588 N N . GLN A 1 77 ? -2.094 -46.344 6.574 1 82.12 77 GLN A N 1
ATOM 589 C CA . GLN A 1 77 ? -3.455 -46.594 6.109 1 82.12 77 GLN A CA 1
ATOM 590 C C . GLN A 1 77 ? -4.371 -45.406 6.449 1 82.12 77 GLN A C 1
ATOM 592 O O . GLN A 1 77 ? -5.273 -45.094 5.68 1 82.12 77 GLN A O 1
ATOM 597 N N . GLY A 1 78 ? -4.168 -44.781 7.5 1 77.12 78 GLY A N 1
ATOM 598 C CA . GLY A 1 78 ? -4.871 -43.594 7.957 1 77.12 78 GLY A CA 1
ATOM 599 C C . GLY A 1 78 ? -3.967 -42.594 8.648 1 77.12 78 GLY A C 1
ATOM 600 O O . GLY A 1 78 ? -2.857 -42.906 9.062 1 77.12 78 GLY A O 1
ATOM 601 N N . GLN A 1 79 ? -4.41 -41.375 8.742 1 74.56 79 GLN A N 1
ATOM 602 C CA . GLN A 1 79 ? -3.607 -40.281 9.273 1 74.56 79 GLN A CA 1
ATOM 603 C C . GLN A 1 79 ? -3.086 -40.625 10.672 1 74.56 79 GLN A C 1
ATOM 605 O O . GLN A 1 79 ? -1.975 -40.219 11.031 1 74.56 79 GLN A O 1
ATOM 610 N N . TYR A 1 80 ? -3.859 -41.344 11.406 1 78.75 80 TYR A N 1
ATOM 611 C CA . TYR A 1 80 ? -3.473 -41.562 12.797 1 78.75 80 TYR A CA 1
ATOM 612 C C . TYR A 1 80 ? -3.086 -43.031 13.047 1 78.75 80 TYR A C 1
ATOM 614 O O . TYR A 1 80 ? -2.818 -43.406 14.18 1 78.75 80 TYR A O 1
ATOM 622 N N . SER A 1 81 ? -2.945 -43.75 11.977 1 83.12 81 SER A N 1
ATOM 623 C CA . SER A 1 81 ? -2.58 -45.156 12.117 1 83.12 81 SER A CA 1
ATOM 624 C C . SER A 1 81 ? -1.064 -45.312 12.125 1 83.12 81 SER A C 1
ATOM 626 O O . SER A 1 81 ? -0.324 -44.406 11.75 1 83.12 81 SER A O 1
ATOM 628 N N . ASP A 1 82 ? -0.676 -46.406 12.656 1 85.25 82 ASP A N 1
ATOM 629 C CA . ASP A 1 82 ? 0.744 -46.75 12.609 1 85.25 82 ASP A CA 1
ATOM 630 C C . ASP A 1 82 ? 1.223 -46.906 11.164 1 85.25 82 ASP A C 1
ATOM 632 O O . ASP A 1 82 ? 0.469 -47.344 10.305 1 85.25 82 ASP A O 1
ATOM 636 N N . PRO A 1 83 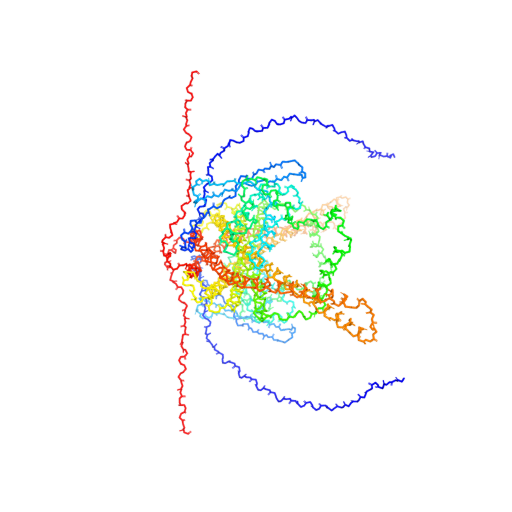? 2.471 -46.531 11.039 1 87.12 83 PRO A N 1
ATOM 637 C CA . PRO A 1 83 ? 2.994 -46.625 9.672 1 87.12 83 PRO A CA 1
ATOM 638 C C . PRO A 1 83 ? 3.1 -48.062 9.18 1 87.12 83 PRO A C 1
ATOM 640 O O . PRO A 1 83 ? 3.488 -48.969 9.938 1 87.12 83 PRO A O 1
ATOM 643 N N . LEU A 1 84 ? 2.65 -48.281 8.008 1 85.88 84 LEU A N 1
ATOM 644 C CA . LEU A 1 84 ? 2.76 -49.562 7.336 1 85.88 84 LEU A CA 1
ATOM 645 C C . LEU A 1 84 ? 4.188 -49.812 6.852 1 85.88 84 LEU A C 1
ATOM 647 O O . LEU A 1 84 ? 4.668 -50.938 6.867 1 85.88 84 LEU A O 1
ATOM 651 N N . ALA A 1 85 ? 4.789 -48.781 6.363 1 87.5 85 ALA A N 1
ATOM 652 C CA . ALA A 1 85 ? 6.152 -48.812 5.848 1 87.5 85 ALA A CA 1
ATOM 653 C C . ALA A 1 85 ? 6.828 -47.469 5.988 1 87.5 85 ALA A C 1
ATOM 655 O O . ALA A 1 85 ? 6.152 -46.438 6.004 1 87.5 85 ALA A O 1
ATOM 656 N N . SER A 1 86 ? 8.07 -47.594 6.234 1 92.44 86 SER A N 1
ATOM 657 C CA . SER A 1 86 ? 8.852 -46.375 6.355 1 92.44 86 SER A CA 1
ATOM 658 C C . SER A 1 86 ? 10.148 -46.438 5.555 1 92.44 86 SER A C 1
ATOM 660 O O . SER A 1 86 ? 10.836 -47.469 5.594 1 92.44 86 SER A O 1
ATOM 662 N N . VAL A 1 87 ? 10.375 -45.438 4.781 1 94.94 87 VAL A N 1
ATOM 663 C CA . VAL A 1 87 ? 11.625 -45.375 4.027 1 94.94 87 VAL A CA 1
ATOM 664 C C . VAL A 1 87 ? 12.281 -44.031 4.207 1 94.94 87 VAL A C 1
ATOM 666 O O . VAL A 1 87 ? 11.625 -43.062 4.578 1 94.94 87 VAL A O 1
ATOM 669 N N . ARG A 1 88 ? 13.586 -43.969 4.035 1 94.56 88 ARG A N 1
ATOM 670 C CA . ARG A 1 88 ? 14.32 -42.688 4.105 1 94.56 88 ARG A CA 1
ATOM 671 C C . ARG A 1 88 ? 14.898 -42.312 2.748 1 94.56 88 ARG A C 1
ATOM 673 O O . ARG A 1 88 ? 15.484 -43.156 2.062 1 94.56 88 ARG A O 1
ATOM 680 N N . ARG A 1 89 ? 14.68 -41.156 2.395 1 95.31 89 ARG A N 1
ATOM 681 C CA . ARG A 1 89 ? 15.156 -40.656 1.108 1 95.31 89 ARG A CA 1
ATOM 682 C C . ARG A 1 89 ? 15.773 -39.25 1.249 1 95.31 89 ARG A C 1
ATOM 684 O O . ARG A 1 89 ? 15.406 -38.5 2.154 1 95.31 89 ARG A O 1
ATOM 691 N N . ARG A 1 90 ? 16.719 -38.938 0.422 1 91.12 90 ARG A N 1
ATOM 692 C CA . ARG A 1 90 ? 17.297 -37.594 0.344 1 91.12 90 ARG A CA 1
ATOM 693 C C . ARG A 1 90 ? 16.578 -36.75 -0.697 1 91.12 90 ARG A C 1
ATOM 695 O O . ARG A 1 90 ? 15.742 -37.25 -1.455 1 91.12 90 ARG A O 1
ATOM 702 N N . TYR A 1 91 ? 16.875 -35.469 -0.712 1 89.62 91 TYR A N 1
ATOM 703 C CA . TYR A 1 91 ? 16.234 -34.562 -1.643 1 89.62 91 TYR A CA 1
ATOM 704 C C . TYR A 1 91 ? 16.5 -34.969 -3.086 1 89.62 91 TYR A C 1
ATOM 706 O O . TYR A 1 91 ? 15.586 -34.938 -3.918 1 89.62 91 TYR A O 1
ATOM 714 N N . SER A 1 92 ? 17.703 -35.344 -3.391 1 90.06 92 SER A N 1
ATOM 715 C CA . SER A 1 92 ? 18.062 -35.75 -4.75 1 90.06 92 SER A CA 1
ATOM 716 C C . SER A 1 92 ? 17.297 -36.969 -5.199 1 90.06 92 SER A C 1
ATOM 718 O O . SER A 1 92 ? 17.078 -37.188 -6.395 1 90.06 92 SER A O 1
ATOM 720 N N . ASP A 1 93 ? 16.891 -37.781 -4.262 1 93.62 93 ASP A N 1
ATOM 721 C CA . ASP A 1 93 ? 16.094 -38.938 -4.586 1 93.62 93 ASP A CA 1
ATOM 722 C C . ASP A 1 93 ? 14.703 -38.562 -5.07 1 93.62 93 ASP A C 1
ATOM 724 O O . ASP A 1 93 ? 14.141 -39.188 -5.961 1 93.62 93 ASP A O 1
ATOM 728 N N . PHE A 1 94 ? 14.172 -37.531 -4.457 1 94.81 94 PHE A N 1
ATOM 729 C CA . PHE A 1 94 ? 12.883 -37.031 -4.914 1 94.81 94 PHE A CA 1
ATOM 730 C C . PHE A 1 94 ? 13 -36.469 -6.328 1 94.81 94 PHE A C 1
ATOM 732 O O . PHE A 1 94 ? 12.102 -36.625 -7.148 1 94.81 94 PHE A O 1
ATOM 739 N N . GLN A 1 95 ? 14.109 -35.844 -6.559 1 92.5 95 GLN A N 1
ATOM 740 C CA . GLN A 1 95 ? 14.352 -35.312 -7.895 1 92.5 95 GLN A CA 1
ATOM 741 C C . GLN A 1 95 ? 14.453 -36.438 -8.922 1 92.5 95 GLN A C 1
ATOM 743 O O . GLN A 1 95 ? 13.961 -36.312 -10.039 1 92.5 95 GLN A O 1
ATOM 748 N N . TRP A 1 96 ? 15.133 -37.438 -8.508 1 94.88 96 TRP A N 1
ATOM 749 C CA . TRP A 1 96 ? 15.211 -38.625 -9.352 1 94.88 96 TRP A CA 1
ATOM 750 C C . TRP A 1 96 ? 13.812 -39.156 -9.68 1 94.88 96 TRP A C 1
ATOM 752 O O . TRP A 1 96 ? 13.516 -39.469 -10.836 1 94.88 96 TRP A O 1
ATOM 762 N N . LEU A 1 97 ? 13.016 -39.25 -8.656 1 95.81 97 LEU A N 1
ATOM 763 C CA . LEU A 1 97 ? 11.656 -39.75 -8.852 1 95.81 97 LEU A CA 1
ATOM 764 C C . LEU A 1 97 ? 10.891 -38.875 -9.828 1 95.81 97 LEU A C 1
ATOM 766 O O . LEU A 1 97 ? 10.219 -39.375 -10.734 1 95.81 97 LEU A O 1
ATOM 770 N N . PHE A 1 98 ? 11.047 -37.625 -9.648 1 95.44 98 PHE A N 1
ATOM 771 C CA . PHE A 1 98 ? 10.406 -36.625 -10.5 1 95.44 98 PHE A CA 1
ATOM 772 C C . PHE A 1 98 ? 10.781 -36.844 -11.961 1 95.44 98 PHE A C 1
ATOM 774 O O . PHE A 1 98 ? 9.914 -36.906 -12.828 1 95.44 98 PHE A O 1
ATOM 781 N N . GLN A 1 99 ? 11.961 -37.031 -12.25 1 94.25 99 GLN A N 1
ATOM 782 C CA . GLN A 1 99 ? 12.469 -37.219 -13.609 1 94.25 99 GLN A CA 1
ATOM 783 C C . GLN A 1 99 ? 12.031 -38.562 -14.188 1 94.25 99 GLN A C 1
ATOM 785 O O . GLN A 1 99 ? 11.641 -38.625 -15.359 1 94.25 99 GLN A O 1
ATOM 790 N N . ARG A 1 100 ? 12.07 -39.531 -13.359 1 95.25 100 ARG A N 1
ATOM 791 C CA . ARG A 1 100 ? 11.719 -40.875 -13.82 1 95.25 100 ARG A CA 1
ATOM 792 C C . ARG A 1 100 ? 10.242 -40.969 -14.172 1 95.25 100 ARG A C 1
ATOM 794 O O . ARG A 1 100 ? 9.859 -41.656 -15.117 1 95.25 100 ARG A O 1
ATOM 801 N N . LEU A 1 101 ? 9.461 -40.281 -13.367 1 95.88 101 LEU A N 1
ATOM 802 C CA . LEU A 1 101 ? 8.031 -40.281 -13.641 1 95.88 101 LEU A CA 1
ATOM 803 C C . LEU A 1 101 ? 7.73 -39.656 -14.992 1 95.88 101 LEU A C 1
ATOM 805 O O . LEU A 1 101 ? 6.867 -40.125 -15.734 1 95.88 101 LEU A O 1
ATOM 809 N N . HIS A 1 102 ? 8.5 -38.656 -15.336 1 94.06 102 HIS A N 1
ATOM 810 C CA . HIS A 1 102 ? 8.336 -38 -16.641 1 94.06 102 HIS A CA 1
ATOM 811 C C . HIS A 1 102 ? 8.758 -38.938 -17.766 1 94.06 102 HIS A C 1
ATOM 813 O O . HIS A 1 102 ? 8.148 -38.938 -18.844 1 94.06 102 HIS A O 1
ATOM 819 N N . ALA A 1 103 ? 9.742 -39.688 -17.5 1 93.62 103 ALA A N 1
ATOM 820 C CA . ALA A 1 103 ? 10.266 -40.594 -18.516 1 93.62 103 ALA A CA 1
ATOM 821 C C . ALA A 1 103 ? 9.32 -41.781 -18.719 1 93.62 103 ALA A C 1
ATOM 823 O O . ALA A 1 103 ? 9.086 -42.219 -19.844 1 93.62 103 ALA A O 1
ATOM 824 N N . GLU A 1 104 ? 8.742 -42.219 -17.625 1 94.5 104 GLU A N 1
ATOM 825 C CA . GLU A 1 104 ? 7.895 -43.406 -17.672 1 94.5 104 GLU A CA 1
ATOM 826 C C . GLU A 1 104 ? 6.488 -43.062 -18.156 1 94.5 104 GLU A C 1
ATOM 828 O O . GLU A 1 104 ? 5.844 -43.875 -18.828 1 94.5 104 GLU A O 1
ATOM 833 N N . LYS A 1 105 ? 6.039 -41.969 -17.719 1 95.62 105 LYS A N 1
ATOM 834 C CA . LYS A 1 105 ? 4.684 -41.531 -18.078 1 95.62 105 LYS A CA 1
ATOM 835 C C . LYS A 1 105 ? 4.691 -40.156 -18.703 1 95.62 105 LYS A C 1
ATOM 837 O O . LYS A 1 105 ? 4.109 -39.219 -18.156 1 95.62 105 LYS A O 1
ATOM 842 N N . PRO A 1 106 ? 5.297 -40.094 -19.906 1 95.19 106 PRO A N 1
ATOM 843 C CA . PRO A 1 106 ? 5.293 -38.781 -20.562 1 95.19 106 PRO A CA 1
ATOM 844 C C . PRO A 1 106 ? 3.883 -38.281 -20.859 1 95.19 106 PRO A C 1
ATOM 846 O O . PRO A 1 106 ? 2.998 -39.062 -21.203 1 95.19 106 PRO A O 1
ATOM 849 N N . GLY A 1 107 ? 3.686 -37.031 -20.75 1 95.44 107 GLY A N 1
ATOM 850 C CA . GLY A 1 107 ? 2.379 -36.438 -20.969 1 95.44 107 GLY A CA 1
ATOM 851 C C . GLY A 1 107 ? 1.577 -36.25 -19.688 1 95.44 107 GLY A C 1
ATOM 852 O O . GLY A 1 107 ? 0.541 -35.594 -19.688 1 95.44 107 GLY A O 1
ATOM 853 N N . SER A 1 108 ? 2.014 -36.906 -18.609 1 97.19 108 SER A N 1
ATOM 854 C CA . SER A 1 108 ? 1.356 -36.719 -17.312 1 97.19 108 SER A CA 1
ATOM 855 C C . SER A 1 108 ? 1.775 -35.406 -16.656 1 97.19 108 SER A C 1
ATOM 857 O O . SER A 1 108 ? 2.932 -35 -16.766 1 97.19 108 SER A O 1
ATOM 859 N N . ILE A 1 109 ? 0.826 -34.812 -16.016 1 97.75 109 ILE A N 1
ATOM 860 C CA . ILE A 1 109 ? 1.135 -33.594 -15.281 1 97.75 109 ILE A CA 1
ATOM 861 C C . ILE A 1 109 ? 1.611 -33.938 -13.875 1 97.75 109 ILE A C 1
ATOM 863 O O . ILE A 1 109 ? 0.801 -34.25 -13 1 97.75 109 ILE A O 1
ATOM 867 N N . ILE A 1 110 ? 2.885 -33.875 -13.703 1 97.06 110 ILE A N 1
ATOM 868 C CA . ILE A 1 110 ? 3.52 -34.25 -12.438 1 97.06 110 ILE A CA 1
ATOM 869 C C . ILE A 1 110 ? 3.785 -32.969 -11.617 1 97.06 110 ILE A C 1
ATOM 871 O O . ILE A 1 110 ? 4.355 -32 -12.125 1 97.06 110 ILE A O 1
ATOM 875 N N . PRO A 1 111 ? 3.402 -33.031 -10.375 1 95.44 111 PRO A N 1
ATOM 876 C CA . PRO A 1 111 ? 3.619 -31.828 -9.547 1 95.44 111 PRO A CA 1
ATOM 877 C C . PRO A 1 111 ? 5.09 -31.438 -9.453 1 95.44 111 PRO A C 1
ATOM 879 O O . PRO A 1 111 ? 5.965 -32.312 -9.406 1 95.44 111 PRO A O 1
ATOM 882 N N . ILE A 1 112 ? 5.297 -30.125 -9.375 1 94.38 112 ILE A N 1
ATOM 883 C CA . ILE A 1 112 ? 6.648 -29.594 -9.344 1 94.38 112 ILE A CA 1
ATOM 884 C C . ILE A 1 112 ? 7.16 -29.562 -7.902 1 94.38 112 ILE A C 1
ATOM 886 O O . ILE A 1 112 ? 6.398 -29.297 -6.973 1 94.38 112 ILE A O 1
ATOM 890 N N . ILE A 1 113 ? 8.344 -29.922 -7.773 1 91.12 113 ILE A N 1
ATOM 891 C CA . ILE A 1 113 ? 9.023 -29.719 -6.496 1 91.12 113 ILE A CA 1
ATOM 892 C C . ILE A 1 113 ? 9.75 -28.375 -6.504 1 91.12 113 ILE A C 1
ATOM 894 O O . ILE A 1 113 ? 10.766 -28.219 -7.184 1 91.12 113 ILE A O 1
ATOM 898 N N . PRO A 1 114 ? 9.156 -27.453 -5.746 1 81.19 114 PRO A N 1
ATOM 899 C CA . PRO A 1 114 ? 9.805 -26.141 -5.781 1 81.19 114 PRO A CA 1
ATOM 900 C C . PRO A 1 114 ? 11.234 -26.172 -5.254 1 81.19 114 PRO A C 1
ATOM 902 O O . PRO A 1 114 ? 11.539 -26.922 -4.328 1 81.19 114 PRO A O 1
ATOM 905 N N . HIS A 1 115 ? 12.18 -25.766 -6.176 1 69.38 115 HIS A N 1
ATOM 906 C CA . HIS A 1 115 ? 13.586 -25.766 -5.777 1 69.38 115 HIS A CA 1
ATOM 907 C C . HIS A 1 115 ? 14.086 -24.344 -5.523 1 69.38 115 HIS A C 1
ATOM 909 O O . HIS A 1 115 ? 13.953 -23.469 -6.383 1 69.38 115 HIS A O 1
ATOM 915 N N . GLN A 1 116 ? 14.172 -23.953 -4.258 1 58.19 116 GLN A N 1
ATOM 916 C CA . GLN A 1 116 ? 14.992 -22.766 -4.055 1 58.19 116 GLN A CA 1
ATOM 917 C C . GLN A 1 116 ? 16.484 -23.109 -4.055 1 58.19 116 GLN A C 1
ATOM 919 O O . GLN A 1 116 ? 16.922 -23.938 -3.27 1 58.19 116 GLN A O 1
ATOM 924 N N . GLN A 1 117 ? 17.094 -22.984 -5.258 1 51.94 117 GLN A N 1
ATOM 925 C CA . GLN A 1 117 ? 18.516 -23.266 -5.262 1 51.94 117 GLN A CA 1
ATOM 926 C C . GLN A 1 117 ? 19.234 -22.5 -4.156 1 51.94 117 GLN A C 1
ATOM 928 O O . GLN A 1 117 ? 19.125 -21.281 -4.062 1 51.94 117 GLN A O 1
ATOM 933 N N . ALA A 1 118 ? 19.25 -23 -3.021 1 51.78 118 ALA A N 1
ATOM 934 C CA . ALA A 1 118 ? 20.125 -22.344 -2.061 1 51.78 118 ALA A CA 1
ATOM 935 C C . ALA A 1 118 ? 21.594 -22.547 -2.428 1 51.78 118 ALA A C 1
ATOM 937 O O . ALA A 1 118 ? 22.125 -23.656 -2.312 1 51.78 118 ALA A O 1
ATOM 938 N N . VAL A 1 119 ? 22.062 -21.688 -3.242 1 49.34 119 VAL A N 1
ATOM 939 C CA . VAL A 1 119 ? 23.453 -21.766 -3.674 1 49.34 119 VAL A CA 1
ATOM 940 C C . VAL A 1 119 ? 24.375 -21.875 -2.457 1 49.34 119 VAL A C 1
ATOM 942 O O . VAL A 1 119 ? 25.375 -22.609 -2.488 1 49.34 119 VAL A O 1
ATOM 945 N N . GLN A 1 120 ? 24.062 -21.188 -1.42 1 50.34 120 GLN A N 1
ATOM 946 C CA . GLN A 1 120 ? 25.016 -21.234 -0.305 1 50.34 120 GLN A CA 1
ATOM 947 C C . GLN A 1 120 ? 24.625 -22.328 0.688 1 50.34 120 GLN A C 1
ATOM 949 O O . GLN A 1 120 ? 23.469 -22.453 1.084 1 50.34 120 GLN A O 1
ATOM 954 N N . ILE A 1 121 ? 25.484 -23.219 0.875 1 51.78 121 ILE A N 1
ATOM 955 C CA . ILE A 1 121 ? 25.391 -24.344 1.788 1 51.78 121 ILE A CA 1
ATOM 956 C C . ILE A 1 121 ? 24.781 -23.906 3.113 1 51.78 121 ILE A C 1
ATOM 958 O O . ILE A 1 121 ? 23.938 -24.594 3.684 1 51.78 121 ILE A O 1
ATOM 962 N N . SER A 1 122 ? 25.234 -22.797 3.6 1 53.41 122 SER A N 1
ATOM 963 C CA . SER A 1 122 ? 24.75 -22.281 4.875 1 53.41 122 SER A CA 1
ATOM 964 C C . SER A 1 122 ? 23.25 -22.016 4.84 1 53.41 122 SER A C 1
ATOM 966 O O . SER A 1 122 ? 22.562 -22.219 5.84 1 53.41 122 SER A O 1
ATOM 968 N N . LYS A 1 123 ? 22.812 -21.812 3.756 1 55.75 123 LYS A N 1
ATOM 969 C CA . LYS A 1 123 ? 21.406 -21.5 3.619 1 55.75 123 LYS A CA 1
ATOM 970 C C . LYS A 1 123 ? 20.562 -22.75 3.383 1 55.75 123 LYS A C 1
ATOM 972 O O . LYS A 1 123 ? 19.422 -22.828 3.822 1 55.75 123 LYS A O 1
ATOM 977 N N . ARG A 1 124 ? 21.297 -23.766 2.885 1 55.97 124 ARG A N 1
ATOM 978 C CA . ARG A 1 124 ? 20.578 -25 2.602 1 55.97 124 ARG A CA 1
ATOM 979 C C . ARG A 1 124 ? 20.281 -25.766 3.887 1 55.97 124 ARG A C 1
ATOM 981 O O . ARG A 1 124 ? 19.297 -26.5 3.967 1 55.97 124 ARG A O 1
ATOM 988 N N . MET A 1 125 ? 21.188 -25.469 4.848 1 62.97 125 MET A N 1
ATOM 989 C CA . MET A 1 125 ? 21.062 -26.234 6.082 1 62.97 125 MET A CA 1
ATOM 990 C C . MET A 1 125 ? 20.359 -25.422 7.164 1 62.97 125 MET A C 1
ATOM 992 O O . MET A 1 125 ? 20.375 -25.797 8.336 1 62.97 125 MET A O 1
ATOM 996 N N . SER A 1 126 ? 19.844 -24.406 6.652 1 73.81 126 SER A N 1
ATOM 997 C CA . SER A 1 126 ? 19.047 -23.656 7.629 1 73.81 126 SER A CA 1
ATOM 998 C C . SER A 1 126 ? 17.766 -24.406 7.977 1 73.81 126 SER A C 1
ATOM 1000 O O . SER A 1 126 ? 17.188 -25.078 7.129 1 73.81 126 SER A O 1
ATOM 1002 N N . GLU A 1 127 ? 17.391 -24.391 9.219 1 80.19 127 GLU A N 1
ATOM 1003 C CA . GLU A 1 127 ? 16.203 -25.078 9.719 1 80.19 127 GLU A CA 1
ATOM 1004 C C . GLU A 1 127 ? 14.961 -24.656 8.945 1 80.19 127 GLU A C 1
ATOM 1006 O O . GLU A 1 127 ? 14.094 -25.484 8.664 1 80.19 127 GLU A O 1
ATOM 1011 N N . ASP A 1 128 ? 14.961 -23.516 8.516 1 81.81 128 ASP A N 1
ATOM 1012 C CA . ASP A 1 128 ? 13.789 -23.016 7.797 1 81.81 128 ASP A CA 1
ATOM 1013 C C . ASP A 1 128 ? 13.695 -23.625 6.402 1 81.81 128 ASP A C 1
ATOM 1015 O O . ASP A 1 128 ? 12.617 -24 5.957 1 81.81 128 ASP A O 1
ATOM 1019 N N . LEU A 1 129 ? 14.797 -23.812 5.871 1 81.94 129 LEU A N 1
ATOM 1020 C CA . LEU A 1 129 ? 14.805 -24.375 4.527 1 81.94 129 LEU A CA 1
ATOM 1021 C C . LEU A 1 129 ? 14.469 -25.859 4.555 1 81.94 129 LEU A C 1
ATOM 1023 O O . LEU A 1 129 ? 13.742 -26.359 3.688 1 81.94 129 LEU A O 1
ATOM 1027 N N . ILE A 1 130 ? 15.039 -26.516 5.508 1 87.31 130 ILE A N 1
ATOM 1028 C CA . ILE A 1 130 ? 14.797 -27.953 5.645 1 87.31 130 ILE A CA 1
ATOM 1029 C C . ILE A 1 130 ? 13.312 -28.203 5.863 1 87.31 130 ILE A C 1
ATOM 1031 O O . ILE A 1 130 ? 12.734 -29.109 5.258 1 87.31 130 ILE A O 1
ATOM 1035 N N . GLU A 1 131 ? 12.758 -27.344 6.656 1 88.5 131 GLU A N 1
ATOM 1036 C CA . GLU A 1 131 ? 11.328 -27.5 6.93 1 88.5 131 GLU A CA 1
ATOM 1037 C C . GLU A 1 131 ? 10.492 -27.156 5.699 1 88.5 131 GLU A C 1
ATOM 1039 O O . GLU A 1 131 ? 9.508 -27.828 5.406 1 88.5 131 GLU A O 1
ATOM 1044 N N . GLU A 1 132 ? 10.867 -26.203 5.008 1 86.62 132 GLU A N 1
ATOM 1045 C CA . GLU A 1 132 ? 10.172 -25.828 3.779 1 86.62 132 GLU A CA 1
ATOM 1046 C C . GLU A 1 132 ? 10.227 -26.953 2.752 1 86.62 132 GLU A C 1
ATOM 1048 O O . GLU A 1 132 ? 9.211 -27.281 2.123 1 86.62 132 GLU A O 1
ATOM 1053 N N . ARG A 1 133 ? 11.391 -27.531 2.682 1 88.06 133 ARG A N 1
ATOM 1054 C CA . ARG A 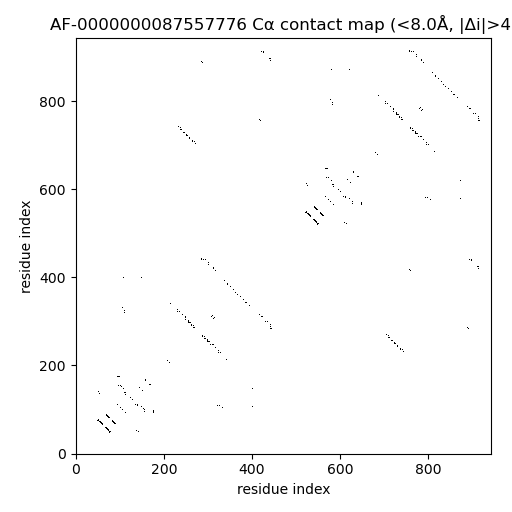1 133 ? 11.547 -28.656 1.759 1 88.06 133 ARG A CA 1
ATOM 1055 C C . ARG A 1 133 ? 10.703 -29.844 2.195 1 88.06 133 ARG A C 1
ATOM 1057 O O . ARG A 1 133 ? 10.062 -30.484 1.366 1 88.06 133 ARG A O 1
ATOM 1064 N N . ARG A 1 134 ? 10.82 -30.094 3.475 1 92.94 134 ARG A N 1
ATOM 1065 C CA . ARG A 1 134 ? 10.047 -31.203 4.02 1 92.94 134 ARG A CA 1
ATOM 1066 C C . ARG A 1 134 ? 8.578 -31.078 3.637 1 92.94 134 ARG A C 1
ATOM 1068 O O . ARG A 1 134 ? 7.965 -32.062 3.178 1 92.94 134 ARG A O 1
ATOM 1075 N N . VAL A 1 135 ? 8 -29.891 3.74 1 91.31 135 VAL A N 1
ATOM 1076 C CA . VAL A 1 135 ? 6.594 -29.641 3.461 1 91.31 135 VAL A CA 1
ATOM 1077 C C . VAL A 1 135 ? 6.316 -29.844 1.973 1 91.31 135 VAL A C 1
ATOM 1079 O O . VAL A 1 135 ? 5.332 -30.484 1.598 1 91.31 135 VAL A O 1
ATOM 1082 N N . HIS A 1 136 ? 7.188 -29.344 1.15 1 92.12 136 HIS A N 1
ATOM 1083 C CA . HIS A 1 136 ? 7.008 -29.453 -0.293 1 92.12 136 HIS A CA 1
ATOM 1084 C C . HIS A 1 136 ? 7.121 -30.891 -0.756 1 92.12 136 HIS A C 1
ATOM 1086 O O . HIS A 1 136 ? 6.375 -31.328 -1.635 1 92.12 136 HIS A O 1
ATOM 1092 N N . LEU A 1 137 ? 8.023 -31.625 -0.169 1 94.88 137 LEU A N 1
ATOM 1093 C CA . LEU A 1 137 ? 8.203 -33.031 -0.53 1 94.88 137 LEU A CA 1
ATOM 1094 C C . LEU A 1 137 ? 6.988 -33.844 -0.136 1 94.88 137 LEU A C 1
ATOM 1096 O O . LEU A 1 137 ? 6.562 -34.75 -0.882 1 94.88 137 LEU A O 1
ATOM 1100 N N . GLU A 1 138 ? 6.469 -33.5 1.009 1 94.88 138 GLU A N 1
ATOM 1101 C CA . GLU A 1 138 ? 5.27 -34.219 1.461 1 94.88 138 GLU A CA 1
ATOM 1102 C C . GLU A 1 138 ? 4.094 -33.969 0.522 1 94.88 138 GLU A C 1
ATOM 1104 O O . GLU A 1 138 ? 3.391 -34.906 0.136 1 94.88 138 GLU A O 1
ATOM 1109 N N . LYS A 1 139 ? 3.908 -32.781 0.154 1 92.75 139 LYS A N 1
ATOM 1110 C CA . LYS A 1 139 ? 2.832 -32.438 -0.763 1 92.75 139 LYS A CA 1
ATOM 1111 C C . LYS A 1 139 ? 3.008 -33.125 -2.115 1 92.75 139 LYS A C 1
ATOM 1113 O O . LYS A 1 139 ? 2.039 -33.594 -2.701 1 92.75 139 LYS A O 1
ATOM 1118 N N . PHE A 1 140 ? 4.199 -33.094 -2.57 1 94.88 140 PHE A N 1
ATOM 1119 C CA . PHE A 1 140 ? 4.535 -33.781 -3.822 1 94.88 140 PHE A CA 1
ATOM 1120 C C . PHE A 1 140 ? 4.113 -35.219 -3.787 1 94.88 140 PHE A C 1
ATOM 1122 O O . PHE A 1 140 ? 3.404 -35.688 -4.68 1 94.88 140 PHE A O 1
ATOM 1129 N N . LEU A 1 141 ? 4.496 -35.906 -2.738 1 95.12 141 LEU A N 1
ATOM 1130 C CA . LEU A 1 141 ? 4.219 -37.312 -2.625 1 95.12 141 LEU A CA 1
ATOM 1131 C C . LEU A 1 141 ? 2.721 -37.562 -2.502 1 95.12 141 LEU A C 1
ATOM 1133 O O . LEU A 1 141 ? 2.201 -38.531 -3.07 1 95.12 141 LEU A O 1
ATOM 1137 N N . ARG A 1 142 ? 2.061 -36.719 -1.822 1 92.44 142 ARG A N 1
ATOM 1138 C CA . ARG A 1 142 ? 0.623 -36.875 -1.644 1 92.44 142 ARG A CA 1
ATOM 1139 C C . ARG A 1 142 ? -0.119 -36.719 -2.963 1 92.44 142 ARG A C 1
ATOM 1141 O O . ARG A 1 142 ? -1.079 -37.438 -3.246 1 92.44 142 ARG A O 1
ATOM 1148 N N . LYS A 1 143 ? 0.337 -35.844 -3.768 1 93.12 143 LYS A N 1
ATOM 1149 C CA . LYS A 1 143 ? -0.285 -35.625 -5.066 1 93.12 143 LYS A CA 1
ATOM 1150 C C . LYS A 1 143 ? -0.003 -36.75 -6.027 1 93.12 143 LYS A C 1
ATOM 1152 O O . LYS A 1 143 ? -0.881 -37.188 -6.789 1 93.12 143 LYS A O 1
ATOM 1157 N N . ILE A 1 144 ? 1.203 -37.25 -5.973 1 94.12 144 ILE A N 1
ATOM 1158 C CA . ILE A 1 144 ? 1.588 -38.344 -6.859 1 94.12 144 ILE A CA 1
ATOM 1159 C C . ILE A 1 144 ? 0.828 -39.594 -6.473 1 94.12 144 ILE A C 1
ATOM 1161 O O . ILE A 1 144 ? 0.459 -40.406 -7.34 1 94.12 144 ILE A O 1
ATOM 1165 N N . GLN A 1 145 ? 0.604 -39.75 -5.223 1 89.06 145 GLN A N 1
ATOM 1166 C CA . GLN A 1 145 ? -0.063 -40.938 -4.707 1 89.06 145 GLN A CA 1
ATOM 1167 C C . GLN A 1 145 ? -1.483 -41.031 -5.258 1 89.06 145 GLN A C 1
ATOM 1169 O O . GLN A 1 145 ? -1.952 -42.156 -5.555 1 89.06 145 GLN A O 1
ATOM 1174 N N . VAL A 1 146 ? -2.133 -39.938 -5.426 1 88.62 146 VAL A N 1
ATOM 1175 C CA . VAL A 1 146 ? -3.535 -39.969 -5.824 1 88.62 146 VAL A CA 1
ATOM 1176 C C . VAL A 1 146 ? -3.646 -39.719 -7.332 1 88.62 146 VAL A C 1
ATOM 1178 O O . VAL A 1 146 ? -4.754 -39.656 -7.875 1 88.62 146 VAL A O 1
ATOM 1181 N N . HIS A 1 147 ? -2.578 -39.688 -8.008 1 93 147 HIS A N 1
ATOM 1182 C CA . HIS A 1 147 ? -2.566 -39.406 -9.438 1 93 147 HIS A CA 1
ATOM 1183 C C . HIS A 1 147 ? -2.912 -40.656 -10.242 1 93 147 HIS A C 1
ATOM 1185 O O . HIS A 1 147 ? -2.15 -41.625 -10.258 1 93 147 HIS A O 1
ATOM 1191 N N . PRO A 1 148 ? -3.998 -40.656 -10.969 1 92.44 148 PRO A N 1
ATOM 1192 C CA . PRO A 1 148 ? -4.477 -41.875 -11.656 1 92.44 148 PRO A CA 1
ATOM 1193 C C . PRO A 1 148 ? -3.531 -42.344 -12.766 1 92.44 148 PRO A C 1
ATOM 1195 O O . PRO A 1 148 ? -3.402 -43.531 -13.008 1 92.44 148 PRO A O 1
ATOM 1198 N N . GLU A 1 149 ? -2.875 -41.406 -13.422 1 94.94 149 GLU A N 1
ATOM 1199 C CA . GLU A 1 149 ? -2.037 -41.781 -14.57 1 94.94 149 GLU A CA 1
ATOM 1200 C C . GLU A 1 149 ? -0.688 -42.312 -14.117 1 94.94 149 GLU A C 1
ATOM 1202 O O . GLU A 1 149 ? 0.046 -42.906 -14.906 1 94.94 149 GLU A O 1
ATOM 1207 N N . LEU A 1 150 ? -0.352 -42.094 -12.836 1 94.31 150 LEU A N 1
ATOM 1208 C CA . LEU A 1 150 ? 0.976 -42.5 -12.367 1 94.31 150 LEU A CA 1
ATOM 1209 C C . LEU A 1 150 ? 0.926 -43.812 -11.625 1 94.31 150 LEU A C 1
ATOM 1211 O O . LEU A 1 150 ? 1.968 -44.375 -11.25 1 94.31 150 LEU A O 1
ATOM 1215 N N . GLU A 1 151 ? -0.247 -44.312 -11.516 1 89.56 151 GLU A N 1
ATOM 1216 C CA . GLU A 1 151 ? -0.402 -45.562 -10.812 1 89.56 151 GLU A CA 1
ATOM 1217 C C . GLU A 1 151 ? 0.361 -46.688 -11.523 1 89.56 151 GLU A C 1
ATOM 1219 O O . GLU A 1 151 ? 0.291 -46.812 -12.742 1 89.56 151 GLU A O 1
ATOM 1224 N N . GLY A 1 152 ? 1.17 -47.406 -10.805 1 89.19 152 GLY A N 1
ATOM 1225 C CA . GLY A 1 152 ? 1.857 -48.562 -11.367 1 89.19 152 GLY A CA 1
ATOM 1226 C C . GLY A 1 152 ? 3.221 -48.219 -11.938 1 89.19 152 GLY A C 1
ATOM 1227 O O . GLY A 1 152 ? 3.893 -49.094 -12.508 1 89.19 152 GLY A O 1
ATOM 1228 N N . ALA A 1 153 ? 3.633 -47.031 -11.852 1 93 153 ALA A N 1
ATOM 1229 C CA . ALA A 1 153 ? 4.957 -46.656 -12.336 1 93 153 ALA A CA 1
ATOM 1230 C C . ALA A 1 153 ? 6.055 -47.406 -11.586 1 93 153 ALA A C 1
ATOM 1232 O O . ALA A 1 153 ? 6.027 -47.469 -10.352 1 93 153 ALA A O 1
ATOM 1233 N N . ALA A 1 154 ? 7.004 -47.938 -12.281 1 93.94 154 ALA A N 1
ATOM 1234 C CA . ALA A 1 154 ? 8.102 -48.719 -11.711 1 93.94 154 ALA A CA 1
ATOM 1235 C C . ALA A 1 154 ? 8.945 -47.844 -10.773 1 93.94 154 ALA A C 1
ATOM 1237 O O . ALA A 1 154 ? 9.445 -48.344 -9.75 1 93.94 154 ALA A O 1
ATOM 1238 N N . ALA A 1 155 ? 9.078 -46.656 -11.133 1 94.56 155 ALA A N 1
ATOM 1239 C CA . ALA A 1 155 ? 9.883 -45.75 -10.328 1 94.56 155 ALA A CA 1
ATOM 1240 C C . ALA A 1 155 ? 9.289 -45.562 -8.938 1 94.56 155 ALA A C 1
ATOM 1242 O O . ALA A 1 155 ? 10.016 -45.438 -7.953 1 94.56 155 ALA A O 1
ATOM 1243 N N . LEU A 1 156 ? 7.965 -45.531 -8.859 1 93.56 156 LEU A N 1
ATOM 1244 C CA . LEU A 1 156 ? 7.293 -45.375 -7.574 1 93.56 156 LEU A CA 1
ATOM 1245 C C . LEU A 1 156 ? 7.555 -46.594 -6.691 1 93.56 156 LEU A C 1
ATOM 1247 O O . LEU A 1 156 ? 7.844 -46.469 -5.5 1 93.56 156 LEU A O 1
ATOM 1251 N N . SER A 1 157 ? 7.508 -47.719 -7.25 1 91.56 157 SER A N 1
ATOM 1252 C CA . SER A 1 157 ? 7.766 -48.938 -6.508 1 91.56 157 SER A CA 1
ATOM 1253 C C . SER A 1 157 ? 9.203 -48.969 -5.992 1 91.56 157 SER A C 1
ATOM 1255 O O . SER A 1 157 ? 9.445 -49.375 -4.848 1 91.56 157 SER A O 1
ATOM 1257 N N . ALA A 1 158 ? 10.094 -48.594 -6.859 1 94 158 ALA A N 1
ATOM 1258 C CA . ALA A 1 158 ? 11.5 -48.562 -6.457 1 94 158 ALA A CA 1
ATOM 1259 C C . ALA A 1 158 ? 11.727 -47.531 -5.348 1 94 158 ALA A C 1
ATOM 1261 O O . ALA A 1 158 ? 12.445 -47.812 -4.383 1 94 158 ALA A O 1
ATOM 1262 N N . PHE A 1 159 ? 11.141 -46.438 -5.465 1 95.12 159 PHE A N 1
ATOM 1263 C CA . PHE A 1 159 ? 11.32 -45.312 -4.531 1 95.12 159 PHE A CA 1
ATOM 1264 C C . PHE A 1 159 ? 10.812 -45.688 -3.145 1 95.12 159 PHE A C 1
ATOM 1266 O O . PHE A 1 159 ? 11.445 -45.375 -2.139 1 95.12 159 PHE A O 1
ATOM 1273 N N . PHE A 1 160 ? 9.672 -46.406 -3.064 1 92.5 160 PHE A N 1
ATOM 1274 C CA . PHE A 1 160 ? 9.062 -46.75 -1.784 1 92.5 160 PHE A CA 1
ATOM 1275 C C . PHE A 1 160 ? 9.578 -48.062 -1.274 1 92.5 160 PHE A C 1
ATOM 1277 O O . PHE A 1 160 ? 9.172 -48.531 -0.206 1 92.5 160 PHE A O 1
ATOM 1284 N N . SER A 1 161 ? 10.5 -48.594 -1.941 1 91.81 161 SER A N 1
ATOM 1285 C CA . SER A 1 161 ? 11.047 -49.906 -1.514 1 91.81 161 SER A CA 1
ATOM 1286 C C . SER A 1 161 ? 11.914 -49.75 -0.271 1 91.81 161 SER A C 1
ATOM 1288 O O . SER A 1 161 ? 12.805 -48.875 -0.231 1 91.81 161 SER A O 1
ATOM 1290 N N . PRO A 1 162 ? 11.641 -50.594 0.707 1 88.69 162 PRO A N 1
ATOM 1291 C CA . PRO A 1 162 ? 12.484 -50.531 1.903 1 88.69 162 PRO A CA 1
ATOM 1292 C C . PRO A 1 162 ? 13.883 -51.094 1.667 1 88.69 162 PRO A C 1
ATOM 1294 O O . PRO A 1 162 ? 14.797 -50.812 2.453 1 88.69 162 PRO A O 1
ATOM 1297 N N . ASP A 1 163 ? 14.023 -51.844 0.619 1 89.62 163 ASP A N 1
ATOM 1298 C CA . ASP A 1 163 ? 15.32 -52.438 0.269 1 89.62 163 ASP A CA 1
ATOM 1299 C C . ASP A 1 163 ? 16.203 -51.406 -0.446 1 89.62 163 ASP A C 1
ATOM 1301 O O . ASP A 1 163 ? 15.953 -51.062 -1.605 1 89.62 163 ASP A O 1
ATOM 1305 N N . ALA A 1 164 ? 17.234 -51 0.216 1 87 164 ALA A N 1
ATOM 1306 C CA . ALA A 1 164 ? 18.141 -50 -0.307 1 87 164 ALA A CA 1
ATOM 1307 C C . ALA A 1 164 ? 18.781 -50.438 -1.612 1 87 164 ALA A C 1
ATOM 1309 O O . ALA A 1 164 ? 19.031 -49.625 -2.502 1 87 164 ALA A O 1
ATOM 1310 N N . GLU A 1 165 ? 18.969 -51.688 -1.767 1 90.75 165 GLU A N 1
ATOM 1311 C CA . GLU A 1 165 ? 19.625 -52.188 -2.963 1 90.75 165 GLU A CA 1
ATOM 1312 C C . GLU A 1 165 ? 18.719 -52.062 -4.188 1 90.75 165 GLU A C 1
ATOM 1314 O O . GLU A 1 165 ? 19.203 -51.781 -5.285 1 90.75 165 GLU A O 1
ATOM 1319 N N . VAL A 1 166 ? 17.5 -52.344 -3.922 1 91.44 166 VAL A N 1
ATOM 1320 C CA . VAL A 1 166 ? 16.531 -52.219 -5.008 1 91.44 166 VAL A CA 1
ATOM 1321 C C . VAL A 1 166 ? 16.5 -50.781 -5.523 1 91.44 166 VAL A C 1
ATOM 1323 O O . VAL A 1 166 ? 16.531 -50.562 -6.73 1 91.44 166 VAL A O 1
ATOM 1326 N N . PHE A 1 167 ? 16.484 -49.906 -4.629 1 93.06 167 PHE A N 1
ATOM 1327 C CA . PHE A 1 167 ? 16.406 -48.5 -5.008 1 93.06 167 PHE A CA 1
ATOM 1328 C C . PHE A 1 167 ? 17.703 -48.062 -5.656 1 93.06 167 PHE A C 1
ATOM 1330 O O . PHE A 1 167 ? 17.688 -47.344 -6.668 1 93.06 167 PHE A O 1
ATOM 1337 N N . GLU A 1 168 ? 18.812 -48.438 -5.133 1 92.19 168 GLU A N 1
ATOM 1338 C CA . GLU A 1 168 ? 20.094 -48.062 -5.695 1 92.19 168 GLU A CA 1
ATOM 1339 C C . GLU A 1 168 ? 20.281 -48.656 -7.094 1 92.19 168 GLU A C 1
ATOM 1341 O O . GLU A 1 168 ? 20.859 -48 -7.969 1 92.19 168 GLU A O 1
ATOM 1346 N N . LYS A 1 169 ? 19.812 -49.781 -7.23 1 92.56 169 LYS A N 1
ATOM 1347 C CA . LYS A 1 169 ? 19.859 -50.406 -8.555 1 92.56 169 LYS A CA 1
ATOM 1348 C C . LYS A 1 169 ? 19 -49.625 -9.555 1 92.56 169 LYS A C 1
ATOM 1350 O O . LYS A 1 169 ? 19.422 -49.406 -10.695 1 92.56 169 LYS A O 1
ATOM 1355 N N . ALA A 1 170 ? 17.891 -49.25 -9.086 1 91.88 170 ALA A N 1
ATOM 1356 C CA . ALA A 1 170 ? 17 -48.5 -9.953 1 91.88 170 ALA A CA 1
ATOM 1357 C C . ALA A 1 170 ? 17.641 -47.156 -10.359 1 91.88 170 ALA A C 1
ATOM 1359 O O . ALA A 1 170 ? 17.516 -46.75 -11.508 1 91.88 170 ALA A O 1
ATOM 1360 N N . LYS A 1 171 ? 18.281 -46.562 -9.469 1 91.69 171 LYS A N 1
ATOM 1361 C CA . LYS A 1 171 ? 18.938 -45.281 -9.742 1 91.69 171 LYS A CA 1
ATOM 1362 C C . LYS A 1 171 ? 20.094 -45.469 -10.727 1 91.69 171 LYS A C 1
ATOM 1364 O O . LYS A 1 171 ? 20.297 -44.625 -11.602 1 91.69 171 LYS A O 1
ATOM 1369 N N . LYS A 1 172 ? 20.781 -46.5 -10.547 1 89.12 172 LYS A N 1
ATOM 1370 C CA . LYS A 1 172 ? 21.922 -46.781 -11.414 1 89.12 172 LYS A CA 1
ATOM 1371 C C . LYS A 1 172 ? 21.453 -47.156 -12.828 1 89.12 172 LYS A C 1
ATOM 1373 O O . LYS A 1 172 ? 22.062 -46.719 -13.812 1 89.12 172 LYS A O 1
ATOM 1378 N N . ASP A 1 173 ? 20.406 -47.875 -12.898 1 86.5 173 ASP A N 1
ATOM 1379 C CA . ASP A 1 173 ? 19.891 -48.344 -14.188 1 86.5 173 ASP A CA 1
ATOM 1380 C C . ASP A 1 173 ? 19.266 -47.156 -14.961 1 86.5 173 ASP A C 1
ATOM 1382 O O . ASP A 1 173 ? 19.281 -47.156 -16.188 1 86.5 173 ASP A O 1
ATOM 1386 N N . ASN A 1 174 ? 18.719 -46.312 -14.242 1 84.12 174 ASN A N 1
ATOM 1387 C CA . ASN A 1 174 ? 18.031 -45.188 -14.852 1 84.12 174 ASN A CA 1
ATOM 1388 C C . ASN A 1 174 ? 18.453 -43.875 -14.219 1 84.12 174 ASN A C 1
ATOM 1390 O O . ASN A 1 174 ? 17.719 -43.312 -13.414 1 84.12 174 ASN A O 1
ATOM 1394 N N . PRO A 1 175 ? 19.766 -43.438 -14.547 1 68.06 175 PRO A N 1
ATOM 1395 C CA . PRO A 1 175 ? 20.234 -42.219 -13.883 1 68.06 175 PRO A CA 1
ATOM 1396 C C . PRO A 1 175 ? 19.391 -40.969 -14.242 1 68.06 175 PRO A C 1
ATOM 1398 O O . PRO A 1 175 ? 18.859 -40.906 -15.352 1 68.06 175 PRO A O 1
ATOM 1401 N N . GLY A 1 176 ? 18.688 -40.5 -13.398 1 58.69 176 GLY A N 1
ATOM 1402 C CA . GLY A 1 176 ? 18 -39.219 -13.633 1 58.69 176 GLY A CA 1
ATOM 1403 C C . GLY A 1 176 ? 18.859 -38.219 -14.367 1 58.69 176 GLY A C 1
ATOM 1404 O O . GLY A 1 176 ? 20.078 -38.312 -14.375 1 58.69 176 GLY A O 1
ATOM 1405 N N . ASN A 1 177 ? 18.594 -37.781 -15.57 1 50.09 177 ASN A N 1
ATOM 1406 C CA . ASN A 1 177 ? 19.406 -36.812 -16.312 1 50.09 177 ASN A CA 1
ATOM 1407 C C . ASN A 1 177 ? 20 -35.75 -15.398 1 50.09 177 ASN A C 1
ATOM 1409 O O . ASN A 1 177 ? 19.422 -34.656 -15.258 1 50.09 177 ASN A O 1
ATOM 1413 N N . THR A 1 178 ? 20.281 -36.031 -14.125 1 39.41 178 THR A N 1
ATOM 1414 C CA . THR A 1 178 ? 20.906 -34.844 -13.539 1 39.41 178 THR A CA 1
ATOM 1415 C C . THR A 1 178 ? 21.953 -34.25 -14.492 1 39.41 178 THR A C 1
ATOM 1417 O O . THR A 1 178 ? 21.828 -33.094 -14.914 1 39.41 178 THR A O 1
ATOM 1420 N N . ASN A 1 179 ? 23.469 -34.188 -13.945 1 33.88 179 ASN A N 1
ATOM 1421 C CA . ASN A 1 179 ? 24.625 -33.531 -14.555 1 33.88 179 ASN A CA 1
ATOM 1422 C C . ASN A 1 179 ? 25.016 -34.219 -15.867 1 33.88 179 ASN A C 1
ATOM 1424 O O . ASN A 1 179 ? 26.016 -33.844 -16.484 1 33.88 179 ASN A O 1
ATOM 1428 N N . SER A 1 180 ? 24.891 -35.594 -15.961 1 30.92 180 SER A N 1
ATOM 1429 C CA . SER A 1 180 ? 25.891 -36.25 -16.797 1 30.92 180 SER A CA 1
ATOM 1430 C C . SER A 1 180 ? 25.703 -35.906 -18.266 1 30.92 180 SER A C 1
ATOM 1432 O O . SER A 1 180 ? 24.922 -36.562 -18.953 1 30.92 180 SER A O 1
ATOM 1434 N N . ASP A 1 181 ? 25.469 -34.812 -18.797 1 30.2 181 ASP A N 1
ATOM 1435 C CA . ASP A 1 181 ? 26.109 -34.625 -20.094 1 30.2 181 ASP A CA 1
ATOM 1436 C C . ASP A 1 181 ? 27.484 -35.312 -20.125 1 30.2 181 ASP A C 1
ATOM 1438 O O . ASP A 1 181 ? 28.094 -35.438 -21.188 1 30.2 181 ASP A O 1
ATOM 1442 N N . ASP A 1 182 ? 28.203 -35.375 -18.938 1 28.48 182 ASP A N 1
ATOM 1443 C CA . ASP A 1 182 ? 29.609 -35.719 -19.078 1 28.48 182 ASP A CA 1
ATOM 1444 C C . ASP A 1 182 ? 29.797 -37.219 -19.25 1 28.48 182 ASP A C 1
ATOM 1446 O O . ASP A 1 182 ? 30.719 -37.656 -19.922 1 28.48 182 ASP A O 1
ATOM 1450 N N . GLN A 1 183 ? 29.469 -38.125 -18.281 1 26.8 183 GLN A N 1
ATOM 1451 C CA . GLN A 1 183 ? 30.266 -39.344 -18.234 1 26.8 183 GLN A CA 1
ATOM 1452 C C . GLN A 1 183 ? 29.766 -40.375 -19.234 1 26.8 183 GLN A C 1
ATOM 1454 O O . GLN A 1 183 ? 28.781 -41.094 -18.969 1 26.8 183 GLN A O 1
ATOM 1459 N N . LEU A 1 184 ? 29.719 -40.125 -20.609 1 29.14 184 LEU A N 1
ATOM 1460 C CA . LEU A 1 184 ? 29.953 -41.094 -21.688 1 29.14 184 LEU A CA 1
ATOM 1461 C C . LEU A 1 184 ? 31.016 -42.094 -21.281 1 29.14 184 LEU A C 1
ATOM 1463 O O . LEU A 1 184 ? 32.219 -41.844 -21.453 1 29.14 184 LEU A O 1
ATOM 1467 N N . ASP A 1 185 ? 31.062 -42.594 -20.203 1 25.03 185 ASP A N 1
ATOM 1468 C CA . ASP A 1 185 ? 32.094 -43.594 -20 1 25.03 185 ASP A CA 1
ATOM 1469 C C . ASP A 1 185 ? 32.094 -44.625 -21.141 1 25.03 185 ASP A C 1
ATOM 1471 O O . ASP A 1 185 ? 31.047 -44.875 -21.734 1 25.03 185 ASP A O 1
ATOM 1475 N N . GLY A 1 186 ? 33.344 -45.031 -21.734 1 25.69 186 GLY A N 1
ATOM 1476 C CA . GLY A 1 186 ? 34.094 -45.812 -22.719 1 25.69 186 GLY A CA 1
ATOM 1477 C C . GLY A 1 186 ? 33.656 -47.25 -22.781 1 25.69 186 GLY A C 1
ATOM 1478 O O . GLY A 1 186 ? 34.25 -48.031 -23.547 1 25.69 186 GLY A O 1
ATOM 1479 N N . THR A 1 187 ? 33.188 -47.781 -21.781 1 28.09 187 THR A N 1
ATOM 1480 C CA . THR A 1 187 ? 33.5 -49.188 -21.938 1 28.09 187 THR A CA 1
ATOM 1481 C C . THR A 1 187 ? 32.75 -49.781 -23.125 1 28.09 187 THR A C 1
ATOM 1483 O O . THR A 1 187 ? 33.25 -50.75 -23.75 1 28.09 187 THR A O 1
ATOM 1486 N N . VAL A 1 188 ? 31.531 -49.906 -23.219 1 30.8 188 VAL A N 1
ATOM 1487 C CA . VAL A 1 188 ? 31.297 -50.625 -24.469 1 30.8 188 VAL A CA 1
ATOM 1488 C C . VAL A 1 188 ? 31.594 -49.719 -25.656 1 30.8 188 VAL A C 1
ATOM 1490 O O . VAL A 1 188 ? 31.219 -48.531 -25.656 1 30.8 188 VAL A O 1
ATOM 1493 N N . PRO A 1 189 ? 32.781 -49.812 -26.469 1 31.64 189 PRO A N 1
ATOM 1494 C CA . PRO A 1 189 ? 33.188 -49.094 -27.688 1 31.64 189 PRO A CA 1
ATOM 1495 C C . PRO A 1 189 ? 32.031 -48.719 -28.562 1 31.64 189 PRO A C 1
ATOM 1497 O O . PRO A 1 189 ? 32.188 -48.531 -29.766 1 31.64 189 PRO A O 1
ATOM 1500 N N . SER A 1 190 ? 30.875 -48.656 -28.094 1 34 190 SER A N 1
ATOM 1501 C CA . SER A 1 190 ? 30.031 -48.219 -29.219 1 34 190 SER A CA 1
ATOM 1502 C C . SER A 1 190 ? 30.562 -46.969 -29.875 1 34 190 SER A C 1
ATOM 1504 O O . SER A 1 190 ? 31.078 -46.062 -29.188 1 34 190 SER A O 1
ATOM 1506 N N . THR A 1 191 ? 31.125 -46.938 -31.25 1 35.47 191 THR A N 1
ATOM 1507 C CA . THR A 1 191 ? 31.844 -45.906 -32 1 35.47 191 THR A CA 1
ATOM 1508 C C . THR A 1 191 ? 31.281 -44.531 -31.719 1 35.47 191 THR A C 1
ATOM 1510 O O . THR A 1 191 ? 30.109 -44.406 -31.359 1 35.47 191 THR A O 1
ATOM 1513 N N . SER A 1 192 ? 32.188 -43.5 -31.469 1 39.72 192 SER A N 1
ATOM 1514 C CA . SER A 1 192 ? 32.062 -42.031 -31.438 1 39.72 192 SER A CA 1
ATOM 1515 C C . SER A 1 192 ? 30.922 -41.562 -32.312 1 39.72 192 SER A C 1
ATOM 1517 O O . SER A 1 192 ? 30.391 -40.469 -32.125 1 39.72 192 SER A O 1
ATOM 1519 N N . LYS A 1 193 ? 30.656 -42.406 -33.375 1 43.03 193 LYS A N 1
ATOM 1520 C CA . LYS A 1 193 ? 29.734 -42.062 -34.438 1 43.03 193 LYS A CA 1
ATOM 1521 C C . LYS A 1 193 ? 28.281 -42.188 -34 1 43.03 193 LYS A C 1
ATOM 1523 O O . LYS A 1 193 ? 27.406 -41.5 -34.5 1 43.03 193 LYS A O 1
ATOM 1528 N N . GLU A 1 194 ? 28.078 -43.125 -33.219 1 36.75 194 GLU A N 1
ATOM 1529 C CA . GLU A 1 194 ? 26.672 -43.344 -32.906 1 36.75 194 GLU A CA 1
ATOM 1530 C C . GLU A 1 194 ? 26.172 -42.344 -31.875 1 36.75 194 GLU A C 1
ATOM 1532 O O . GLU A 1 194 ? 25.016 -41.906 -31.938 1 36.75 194 GLU A O 1
ATOM 1537 N N . LYS A 1 195 ? 26.906 -42.062 -30.844 1 43.81 195 LYS A N 1
ATOM 1538 C CA . LYS A 1 195 ? 26.531 -41.031 -29.891 1 43.81 195 LYS A CA 1
ATOM 1539 C C . LYS A 1 195 ? 26.5 -39.656 -30.562 1 43.81 195 LYS A C 1
ATOM 1541 O O . LYS A 1 195 ? 25.625 -38.844 -30.281 1 43.81 195 LYS A O 1
ATOM 1546 N N . ALA A 1 196 ? 27.5 -39.406 -31.406 1 45.66 196 ALA A N 1
ATOM 1547 C CA . ALA A 1 196 ? 27.531 -38.188 -32.219 1 45.66 196 ALA A CA 1
ATOM 1548 C C . ALA A 1 196 ? 26.328 -38.125 -33.156 1 45.66 196 ALA A C 1
ATOM 1550 O O . ALA A 1 196 ? 25.766 -37.062 -33.375 1 45.66 196 ALA A O 1
ATOM 1551 N N . LYS A 1 197 ? 25.859 -39.219 -33.625 1 46.69 197 LYS A N 1
ATOM 1552 C CA . LYS A 1 197 ? 24.672 -39.281 -34.469 1 46.69 197 LYS A CA 1
ATOM 1553 C C . LYS A 1 197 ? 23.406 -38.969 -33.688 1 46.69 197 LYS A C 1
ATOM 1555 O O . LYS A 1 197 ? 22.5 -38.281 -34.156 1 46.69 197 LYS A O 1
ATOM 1560 N N . HIS A 1 198 ? 23.312 -39.406 -32.438 1 49.25 198 HIS A N 1
ATOM 1561 C CA . HIS A 1 198 ? 22.141 -39.125 -31.641 1 49.25 198 HIS A CA 1
ATOM 1562 C C . HIS A 1 198 ? 22.125 -37.688 -31.172 1 49.25 198 HIS A C 1
ATOM 1564 O O . HIS A 1 198 ? 21.078 -37.031 -31.172 1 49.25 198 HIS A O 1
ATOM 1570 N N . MET A 1 199 ? 23.25 -37.125 -30.703 1 51.44 199 MET A N 1
ATOM 1571 C CA . MET A 1 199 ? 23.359 -35.719 -30.359 1 51.44 199 MET A CA 1
ATOM 1572 C C . MET A 1 199 ? 23.172 -34.844 -31.594 1 51.44 199 MET A C 1
ATOM 1574 O O . MET A 1 199 ? 22.531 -33.812 -31.531 1 51.44 199 MET A O 1
ATOM 1578 N N . LEU A 1 200 ? 23.75 -35.25 -32.719 1 51.12 200 LEU A N 1
ATOM 1579 C CA . LEU A 1 200 ? 23.578 -34.531 -33.969 1 51.12 200 LEU A CA 1
ATOM 1580 C C . LEU A 1 200 ? 22.125 -34.625 -34.438 1 51.12 200 LEU A C 1
ATOM 1582 O O . LEU A 1 200 ? 21.578 -33.656 -34.969 1 51.12 200 LEU A O 1
ATOM 1586 N N . VAL A 1 201 ? 21.531 -35.656 -34.25 1 50.03 201 VAL A N 1
ATOM 1587 C CA . VAL A 1 201 ? 20.109 -35.781 -34.562 1 50.03 201 VAL A CA 1
ATOM 1588 C C . VAL A 1 201 ? 19.281 -34.906 -33.594 1 50.03 201 VAL A C 1
ATOM 1590 O O . VAL A 1 201 ? 18.359 -34.219 -34.031 1 50.03 201 VAL A O 1
ATOM 1593 N N . LYS A 1 202 ? 19.594 -34.938 -32.25 1 51.62 202 LYS A N 1
ATOM 1594 C CA . LYS A 1 202 ? 18.891 -34.031 -31.344 1 51.62 202 LYS A CA 1
ATOM 1595 C C . LYS A 1 202 ? 19.172 -32.594 -31.672 1 51.62 202 LYS A C 1
ATOM 1597 O O . LYS A 1 202 ? 18.25 -31.75 -31.656 1 51.62 202 LYS A O 1
ATOM 1602 N N . LEU A 1 203 ? 20.391 -32.281 -31.969 1 52.62 203 LEU A N 1
ATOM 1603 C CA . LEU A 1 203 ? 20.719 -30.922 -32.406 1 52.62 203 LEU A CA 1
ATOM 1604 C C . LEU A 1 203 ? 20.109 -30.641 -33.781 1 52.62 203 LEU A C 1
ATOM 1606 O O . LEU A 1 203 ? 19.625 -29.531 -34.031 1 52.62 203 LEU A O 1
ATOM 1610 N N . GLY A 1 204 ? 20.141 -31.516 -34.719 1 50.12 204 GLY A N 1
ATOM 1611 C CA . GLY A 1 204 ? 19.484 -31.375 -36 1 50.12 204 GLY A CA 1
ATOM 1612 C C . GLY A 1 204 ? 17.969 -31.266 -35.906 1 50.12 204 GLY A C 1
ATOM 1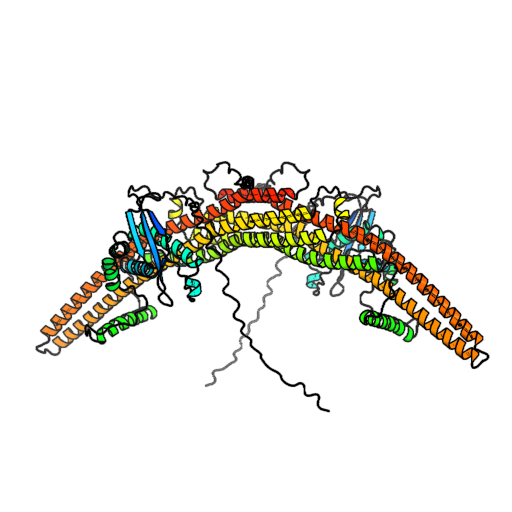613 O O . GLY A 1 204 ? 17.359 -30.484 -36.625 1 50.12 204 GLY A O 1
ATOM 1614 N N . VAL A 1 205 ? 17.422 -32.031 -35.094 1 47.59 205 VAL A N 1
ATOM 1615 C CA . VAL A 1 205 ? 15.984 -31.938 -34.875 1 47.59 205 VAL A CA 1
ATOM 1616 C C . VAL A 1 205 ? 15.648 -30.609 -34.188 1 47.59 205 VAL A C 1
ATOM 1618 O O . VAL A 1 205 ? 14.68 -29.938 -34.531 1 47.59 205 VAL A O 1
ATOM 1621 N N . ARG A 1 206 ? 16.391 -30.375 -33.188 1 49.66 206 ARG A N 1
ATOM 1622 C CA . ARG A 1 206 ? 16.188 -29.047 -32.625 1 49.66 206 ARG A CA 1
ATOM 1623 C C . ARG A 1 206 ? 16.391 -27.969 -33.688 1 49.66 206 ARG A C 1
ATOM 1625 O O . ARG A 1 206 ? 15.672 -26.969 -33.688 1 49.66 206 ARG A O 1
ATOM 1632 N N . ALA A 1 207 ? 17.375 -28.047 -34.406 1 49.56 207 ALA A N 1
ATOM 1633 C CA . ALA A 1 207 ? 17.578 -27.141 -35.531 1 49.56 207 ALA A CA 1
ATOM 1634 C C . ALA A 1 207 ? 16.422 -27.203 -36.5 1 49.56 207 ALA A C 1
ATOM 1636 O O . ALA A 1 207 ? 16.016 -26.172 -37.062 1 49.56 207 ALA A O 1
ATOM 1637 N N . LYS A 1 208 ? 15.961 -28.297 -36.781 1 46.06 208 LYS A N 1
ATOM 1638 C CA . LYS A 1 208 ? 14.773 -28.359 -37.625 1 46.06 208 LYS A CA 1
ATOM 1639 C C . LYS A 1 208 ? 13.547 -27.828 -36.906 1 46.06 208 LYS A C 1
ATOM 1641 O O . LYS A 1 208 ? 12.703 -27.156 -37.5 1 46.06 208 LYS A O 1
ATOM 1646 N N . VAL A 1 209 ? 13.367 -28.141 -35.656 1 46.47 209 VAL A N 1
ATOM 1647 C CA . VAL A 1 209 ? 12.281 -27.531 -34.906 1 46.47 209 VAL A CA 1
ATOM 1648 C C . VAL A 1 209 ? 12.477 -26.016 -34.844 1 46.47 209 VAL A C 1
ATOM 1650 O O . VAL A 1 209 ? 11.523 -25.25 -34.969 1 46.47 209 VAL A O 1
ATOM 1653 N N . ALA A 1 210 ? 13.656 -25.547 -34.5 1 44.91 210 ALA A N 1
ATOM 1654 C CA . ALA A 1 210 ? 13.938 -24.109 -34.562 1 44.91 210 ALA A CA 1
ATOM 1655 C C . ALA A 1 210 ? 13.766 -23.578 -36 1 44.91 210 ALA A C 1
ATOM 1657 O O . ALA A 1 210 ? 13.352 -22.438 -36.188 1 44.91 210 ALA A O 1
ATOM 1658 N N . ARG A 1 211 ? 14.336 -24.375 -36.969 1 42.91 211 ARG A N 1
ATOM 1659 C CA . ARG A 1 211 ? 14.289 -23.844 -38.312 1 42.91 211 ARG A CA 1
ATOM 1660 C C . ARG A 1 211 ? 12.914 -24.062 -38.938 1 42.91 211 ARG A C 1
ATOM 1662 O O . ARG A 1 211 ? 12.773 -24.094 -40.156 1 42.91 211 ARG A O 1
ATOM 1669 N N . GLY A 1 212 ? 11.781 -23.984 -38.281 1 44.25 212 GLY A N 1
ATOM 1670 C CA . GLY A 1 212 ? 10.438 -23.953 -38.844 1 44.25 212 GLY A CA 1
ATOM 1671 C C . GLY A 1 212 ? 10.094 -25.203 -39.625 1 44.25 212 GLY A C 1
ATOM 1672 O O . GLY A 1 212 ? 9.25 -25.156 -40.531 1 44.25 212 GLY A O 1
ATOM 1673 N N . GLY A 1 213 ? 10.883 -26.172 -39.75 1 44 213 GLY A N 1
ATOM 1674 C CA . GLY A 1 213 ? 10.523 -27.266 -40.656 1 44 213 GLY A CA 1
ATOM 1675 C C . GLY A 1 213 ? 9.227 -27.938 -40.281 1 44 213 GLY A C 1
ATOM 1676 O O . GLY A 1 213 ? 8.836 -27.953 -39.094 1 44 213 GLY A O 1
ATOM 1677 N N . GLU A 1 214 ? 8.164 -28.172 -41.219 1 49.97 214 GLU A N 1
ATOM 1678 C CA . GLU A 1 214 ? 6.785 -28.641 -41.156 1 49.97 214 GLU A CA 1
ATOM 1679 C C . GLU A 1 214 ? 6.691 -30 -40.469 1 49.97 214 GLU A C 1
ATOM 1681 O O . GLU A 1 214 ? 7.215 -31 -41 1 49.97 214 GLU A O 1
ATOM 1686 N N . LEU A 1 215 ? 6.801 -30.172 -39.188 1 56.5 215 LEU A N 1
ATOM 1687 C CA . LEU A 1 215 ? 6.426 -31.422 -38.531 1 56.5 215 LEU A CA 1
ATOM 1688 C C . LEU A 1 215 ? 5.121 -31.969 -39.094 1 56.5 215 LEU A C 1
ATOM 1690 O O . LEU A 1 215 ? 4.242 -31.203 -39.5 1 56.5 215 LEU A O 1
ATOM 1694 N N . GLU A 1 216 ? 5.152 -33.031 -39.562 1 60.62 216 GLU A N 1
ATOM 1695 C CA . GLU A 1 216 ? 3.928 -33.625 -40.094 1 60.62 216 GLU A CA 1
ATOM 1696 C C . GLU A 1 216 ? 2.791 -33.531 -39.094 1 60.62 216 GLU A C 1
ATOM 1698 O O . GLU A 1 216 ? 3 -33.719 -37.875 1 60.62 216 GLU A O 1
ATOM 1703 N N . GLU A 1 217 ? 1.725 -32.844 -39.438 1 61.12 217 GLU A N 1
ATOM 1704 C CA . GLU A 1 217 ? 0.527 -32.594 -38.656 1 61.12 217 GLU A CA 1
ATOM 1705 C C . GLU A 1 217 ? -0.073 -33.875 -38.125 1 61.12 217 GLU A C 1
ATOM 1707 O O . GLU A 1 217 ? -0.31 -34.812 -38.906 1 61.12 217 GLU A O 1
ATOM 1712 N N . SER A 1 218 ? 0.227 -34.219 -36.875 1 63.84 218 SER A N 1
ATOM 1713 C CA . SER A 1 218 ? -0.437 -35.375 -36.281 1 63.84 218 SER A CA 1
ATOM 1714 C C . SER A 1 218 ? -1.954 -35.25 -36.375 1 63.84 218 SER A C 1
ATOM 1716 O O . SER A 1 218 ? -2.475 -34.156 -36.594 1 63.84 218 SER A O 1
ATOM 1718 N N . GLN A 1 219 ? -2.791 -36.281 -36.406 1 68.25 219 GLN A N 1
ATOM 1719 C CA . GLN A 1 219 ? -4.25 -36.344 -36.438 1 68.25 219 GLN A CA 1
ATOM 1720 C C . GLN A 1 219 ? -4.844 -35.438 -35.344 1 68.25 219 GLN A C 1
ATOM 1722 O O . GLN A 1 219 ? -5.906 -34.844 -35.531 1 68.25 219 GLN A O 1
ATOM 1727 N N . ASP A 1 220 ? -4.008 -35.219 -34.312 1 80.69 220 ASP A N 1
ATOM 1728 C CA . ASP A 1 220 ? -4.52 -34.438 -33.188 1 80.69 220 ASP A CA 1
ATOM 1729 C C . ASP A 1 220 ? -3.967 -33.031 -33.188 1 80.69 220 ASP A C 1
ATOM 1731 O O . ASP A 1 220 ? -3.934 -32.375 -32.156 1 80.69 220 ASP A O 1
ATOM 1735 N N . GLY A 1 221 ? -3.564 -32.562 -34.312 1 80.5 221 GLY A N 1
ATOM 1736 C CA . GLY A 1 221 ? -2.896 -31.281 -34.406 1 80.5 221 GLY A CA 1
ATOM 1737 C C . GLY A 1 221 ? -3.775 -30.125 -34 1 80.5 221 GLY A C 1
ATOM 1738 O O . GLY A 1 221 ? -3.344 -29.25 -33.219 1 80.5 221 GLY A O 1
ATOM 1739 N N . ALA A 1 222 ? -5 -30.188 -34.375 1 84.44 222 ALA A N 1
ATOM 1740 C CA . ALA A 1 222 ? -5.922 -29.094 -34.094 1 84.44 222 ALA A CA 1
ATOM 1741 C C . ALA A 1 222 ? -6.219 -29.031 -32.594 1 84.44 222 ALA A C 1
ATOM 1743 O O . ALA A 1 222 ? -6.207 -27.938 -32 1 84.44 222 ALA A O 1
ATOM 1744 N N . GLN A 1 223 ? -6.469 -30.172 -32 1 88.62 223 GLN A N 1
ATOM 1745 C CA . GLN A 1 223 ? -6.758 -30.234 -30.562 1 88.62 223 GLN A CA 1
ATOM 1746 C C . GLN A 1 223 ? -5.543 -29.812 -29.75 1 88.62 223 GLN A C 1
ATOM 1748 O O . GLN A 1 223 ? -5.68 -29.141 -28.719 1 88.62 223 GLN A O 1
ATOM 1753 N N . MET A 1 224 ? -4.398 -30.219 -30.234 1 90.62 224 MET A N 1
ATOM 1754 C CA . MET A 1 224 ? -3.162 -29.875 -29.547 1 90.62 224 MET A CA 1
ATOM 1755 C C . MET A 1 224 ? -2.922 -28.359 -29.594 1 90.62 224 MET A C 1
ATOM 1757 O O . MET A 1 224 ? -2.477 -27.766 -28.609 1 90.62 224 MET A O 1
ATOM 1761 N N . PHE A 1 225 ? -3.256 -27.766 -30.703 1 89.25 225 PHE A N 1
ATOM 1762 C CA . PHE A 1 225 ? -3.115 -26.328 -30.844 1 89.25 225 PHE A CA 1
ATOM 1763 C C . PHE A 1 225 ? -4.051 -25.609 -29.875 1 89.25 225 PHE A C 1
ATOM 1765 O O . PHE A 1 225 ? -3.666 -24.609 -29.25 1 89.25 225 PHE A O 1
ATOM 1772 N N . GLU A 1 226 ? -5.195 -26.078 -29.75 1 88.94 226 GLU A N 1
ATOM 1773 C CA . GLU A 1 226 ? -6.168 -25.5 -28.828 1 88.94 226 GLU A CA 1
ATOM 1774 C C . GLU A 1 226 ? -5.68 -25.578 -27.391 1 88.94 226 GLU A C 1
ATOM 1776 O O . GLU A 1 226 ? -5.797 -24.609 -26.625 1 88.94 226 GLU A O 1
ATOM 1781 N N . VAL A 1 227 ? -5.188 -26.75 -27.031 1 91.19 227 VAL A N 1
ATOM 1782 C CA . VAL A 1 227 ? -4.715 -26.953 -25.672 1 91.19 227 VAL A CA 1
ATOM 1783 C C . VAL A 1 227 ? -3.51 -26.047 -25.391 1 91.19 227 VAL A C 1
ATOM 1785 O O . VAL A 1 227 ? -3.391 -25.469 -24.312 1 91.19 227 VAL A O 1
ATOM 1788 N N . GLU A 1 228 ? -2.658 -25.953 -26.344 1 92.06 228 GLU A N 1
ATOM 1789 C CA . GLU A 1 228 ? -1.492 -25.094 -26.188 1 92.06 228 GLU A CA 1
ATOM 1790 C C . GLU A 1 228 ? -1.902 -23.625 -26.047 1 92.06 228 GLU A C 1
ATOM 1792 O O . GLU A 1 228 ? -1.354 -22.906 -25.219 1 92.06 228 GLU A O 1
ATOM 1797 N N . SER A 1 229 ? -2.838 -23.172 -26.875 1 90.94 229 SER A N 1
ATOM 1798 C CA . SER A 1 229 ? -3.352 -21.812 -26.781 1 90.94 229 SER A CA 1
ATOM 1799 C C . SER A 1 229 ? -4.008 -21.547 -25.438 1 90.94 229 SER A C 1
ATOM 1801 O O . SER A 1 229 ? -3.805 -20.5 -24.828 1 90.94 229 SER A O 1
ATOM 1803 N N . TYR A 1 230 ? -4.758 -22.516 -25 1 90.56 230 TYR A N 1
ATOM 1804 C CA . TYR A 1 230 ? -5.387 -22.422 -23.688 1 90.56 230 TYR A CA 1
ATOM 1805 C C . TYR A 1 230 ? -4.344 -22.266 -22.594 1 90.56 230 TYR A C 1
ATOM 1807 O O . TYR A 1 230 ? -4.473 -21.375 -21.734 1 90.56 230 TYR A O 1
ATOM 1815 N N . LEU A 1 231 ? -3.357 -23.109 -22.609 1 93.44 231 LEU A N 1
ATOM 1816 C CA . LEU A 1 231 ? -2.324 -23.078 -21.578 1 93.44 231 LEU A CA 1
ATOM 1817 C C . LEU A 1 231 ? -1.598 -21.734 -21.578 1 93.44 231 LEU A C 1
ATOM 1819 O O . LEU A 1 231 ? -1.291 -21.203 -20.516 1 93.44 231 LEU A O 1
ATOM 1823 N N . ASN A 1 232 ? -1.34 -21.172 -22.734 1 92.69 232 ASN A N 1
ATOM 1824 C CA . ASN A 1 232 ? -0.692 -19.859 -22.844 1 92.69 232 ASN A CA 1
ATOM 1825 C C . ASN A 1 232 ? -1.559 -18.75 -22.25 1 92.69 232 ASN A C 1
ATOM 1827 O O . ASN A 1 232 ? -1.07 -17.922 -21.5 1 92.69 232 ASN A O 1
ATOM 1831 N N . THR A 1 233 ? -2.787 -18.781 -22.578 1 90.44 233 THR A N 1
ATOM 1832 C CA . THR A 1 233 ? -3.723 -17.781 -22.078 1 90.44 233 THR A CA 1
ATOM 1833 C C . THR A 1 233 ? -3.887 -17.906 -20.562 1 90.44 233 THR A C 1
ATOM 1835 O O . THR A 1 233 ? -3.871 -16.922 -19.844 1 90.44 233 THR A O 1
ATOM 1838 N N . LEU A 1 234 ? -4.051 -19.141 -20.109 1 91.25 234 LEU A N 1
ATOM 1839 C CA . LEU A 1 234 ? -4.199 -19.406 -18.688 1 91.25 234 LEU A CA 1
ATOM 1840 C C . LEU A 1 234 ? -2.98 -18.906 -17.906 1 91.25 234 LEU A C 1
ATOM 1842 O O . LEU A 1 234 ? -3.117 -18.297 -16.859 1 91.25 234 LEU A O 1
ATOM 1846 N N . GLU A 1 235 ? -1.847 -19.219 -18.438 1 92.81 235 GLU A N 1
ATOM 1847 C CA . GLU A 1 235 ? -0.61 -18.797 -17.781 1 92.81 235 GLU A CA 1
ATOM 1848 C C . GLU A 1 235 ? -0.552 -17.281 -17.641 1 92.81 235 GLU A C 1
ATOM 1850 O O . GLU A 1 235 ? -0.177 -16.766 -16.578 1 92.81 235 GLU A O 1
ATOM 1855 N N . SER A 1 236 ? -0.9 -16.562 -18.672 1 91.81 236 SER A N 1
ATOM 1856 C CA . SER A 1 236 ? -0.896 -15.102 -18.641 1 91.81 236 SER A CA 1
ATOM 1857 C C . SER A 1 236 ? -1.882 -14.562 -17.609 1 91.81 236 SER A C 1
ATOM 1859 O O . SER A 1 236 ? -1.542 -13.68 -16.828 1 91.81 236 SER A O 1
ATOM 1861 N N . HIS A 1 237 ? -3.02 -15.141 -17.594 1 89.81 237 HIS A N 1
ATOM 1862 C CA . HIS A 1 237 ? -4.039 -14.703 -16.656 1 89.81 237 HIS A CA 1
ATOM 1863 C C . HIS A 1 237 ? -3.633 -15.016 -15.211 1 89.81 237 HIS A C 1
ATOM 1865 O O . HIS A 1 237 ? -3.807 -14.18 -14.32 1 89.81 237 HIS A O 1
ATOM 1871 N N . VAL A 1 238 ? -3.104 -16.141 -14.992 1 92.19 238 VAL A N 1
ATOM 1872 C CA . VAL A 1 238 ? -2.758 -16.547 -13.641 1 92.19 238 VAL A CA 1
ATOM 1873 C C . VAL A 1 238 ? -1.57 -15.734 -13.133 1 92.19 238 VAL A C 1
ATOM 1875 O O . VAL A 1 238 ? -1.489 -15.422 -11.945 1 92.19 238 VAL A O 1
ATOM 1878 N N . LYS A 1 239 ? -0.686 -15.406 -14.031 1 92.94 239 LYS A N 1
ATOM 1879 C CA . LYS A 1 239 ? 0.423 -14.539 -13.633 1 92.94 239 LYS A CA 1
ATOM 1880 C C . LYS A 1 239 ? -0.083 -13.203 -13.109 1 92.94 239 LYS A C 1
ATOM 1882 O O . LYS A 1 239 ? 0.348 -12.734 -12.047 1 92.94 239 LYS A O 1
ATOM 1887 N N . THR A 1 240 ? -0.948 -12.594 -13.82 1 91.25 240 THR A N 1
ATOM 1888 C CA . THR A 1 240 ? -1.548 -11.336 -13.406 1 91.25 240 THR A CA 1
ATOM 1889 C C . THR A 1 240 ? -2.357 -11.508 -12.125 1 91.25 240 THR A C 1
ATOM 1891 O O . THR A 1 240 ? -2.285 -10.672 -11.219 1 91.25 240 THR A O 1
ATOM 1894 N N . LEU A 1 241 ? -3.066 -12.586 -12.062 1 93.12 241 LEU A N 1
ATOM 1895 C CA . LEU A 1 241 ? -3.873 -12.906 -10.891 1 93.12 241 LEU A CA 1
ATOM 1896 C C . LEU A 1 241 ? -2.994 -13.062 -9.648 1 93.12 241 LEU A C 1
ATOM 1898 O O . LEU A 1 241 ? -3.334 -12.555 -8.578 1 93.12 241 LEU A O 1
ATOM 1902 N N . SER A 1 242 ? -1.98 -13.773 -9.828 1 94.19 242 SER A N 1
ATOM 1903 C CA . SER A 1 242 ? -1.062 -13.992 -8.711 1 94.19 242 SER A CA 1
ATOM 1904 C C . SER A 1 242 ? -0.5 -12.672 -8.195 1 94.19 242 SER A C 1
ATOM 1906 O O . SER A 1 242 ? -0.484 -12.438 -6.984 1 94.19 242 SER A O 1
ATOM 1908 N N . LYS A 1 243 ? -0.107 -11.828 -9.094 1 93 243 LYS A N 1
ATOM 1909 C CA . LYS A 1 243 ? 0.431 -10.523 -8.719 1 93 243 LYS A CA 1
ATOM 1910 C C . LYS A 1 243 ? -0.598 -9.711 -7.941 1 93 243 LYS A C 1
ATOM 1912 O O . LYS A 1 243 ? -0.287 -9.156 -6.887 1 93 243 LYS A O 1
ATOM 1917 N N . THR A 1 244 ? -1.714 -9.625 -8.469 1 90.94 244 THR A N 1
ATOM 1918 C CA . THR A 1 244 ? -2.766 -8.82 -7.863 1 90.94 244 THR A CA 1
ATOM 1919 C C . THR A 1 244 ? -3.211 -9.414 -6.531 1 90.94 244 THR A C 1
ATOM 1921 O O . THR A 1 244 ? -3.465 -8.68 -5.57 1 90.94 244 THR A O 1
ATOM 1924 N N . THR A 1 245 ? -3.346 -10.695 -6.492 1 93.31 245 THR A N 1
ATOM 1925 C CA . THR A 1 245 ? -3.727 -11.383 -5.262 1 93.31 245 THR A CA 1
ATOM 1926 C C . THR A 1 245 ? -2.693 -11.133 -4.164 1 93.31 245 THR A C 1
ATOM 1928 O O . THR A 1 245 ? -3.049 -10.828 -3.025 1 93.31 245 THR A O 1
ATOM 1931 N N . LEU A 1 246 ? -1.479 -11.266 -4.508 1 91.75 246 LEU A N 1
ATOM 1932 C CA . LEU A 1 246 ? -0.416 -11.055 -3.531 1 91.75 246 LEU A CA 1
ATOM 1933 C C . LEU A 1 246 ? -0.376 -9.602 -3.08 1 91.75 246 LEU A C 1
ATOM 1935 O O . LEU A 1 246 ? -0.07 -9.312 -1.919 1 91.75 246 LEU A O 1
ATOM 1939 N N . SER A 1 247 ? -0.65 -8.695 -4.02 1 89.56 247 SER A N 1
ATOM 1940 C CA . SER A 1 247 ? -0.752 -7.289 -3.645 1 89.56 247 SER A CA 1
ATOM 1941 C C . SER A 1 247 ? -1.85 -7.074 -2.607 1 89.56 247 SER A C 1
ATOM 1943 O O . SER A 1 247 ? -1.666 -6.316 -1.65 1 89.56 247 SER A O 1
ATOM 1945 N N . LEU A 1 248 ? -2.922 -7.746 -2.793 1 88.5 248 LEU A N 1
ATOM 1946 C CA . LEU A 1 248 ? -4.035 -7.652 -1.854 1 88.5 248 LEU A CA 1
ATOM 1947 C C . LEU A 1 248 ? -3.641 -8.211 -0.49 1 88.5 248 LEU A C 1
ATOM 1949 O O . LEU A 1 248 ? -3.996 -7.641 0.544 1 88.5 248 LEU A O 1
ATOM 1953 N N . VAL A 1 249 ? -2.992 -9.32 -0.501 1 90.38 249 VAL A N 1
ATOM 1954 C CA . VAL A 1 249 ? -2.52 -9.93 0.738 1 90.38 249 VAL A CA 1
ATOM 1955 C C . VAL A 1 249 ? -1.565 -8.977 1.452 1 90.38 249 VAL A C 1
ATOM 1957 O O . VAL A 1 249 ? -1.614 -8.844 2.678 1 90.38 249 VAL A O 1
ATOM 1960 N N . ASN A 1 250 ? -0.783 -8.211 0.705 1 90 250 ASN A N 1
ATOM 1961 C CA . ASN A 1 250 ? 0.216 -7.309 1.269 1 90 250 ASN A CA 1
ATOM 1962 C C . ASN A 1 250 ? -0.425 -6.043 1.831 1 90 250 ASN A C 1
ATOM 1964 O O . ASN A 1 250 ? 0.197 -5.324 2.613 1 90 250 ASN A O 1
ATOM 1968 N N . VAL A 1 251 ? -1.614 -5.742 1.408 1 85.88 251 VAL A N 1
ATOM 1969 C CA . VAL A 1 251 ? -2.33 -4.582 1.928 1 85.88 251 VAL A CA 1
ATOM 1970 C C . VAL A 1 251 ? -2.459 -4.691 3.445 1 85.88 251 VAL A C 1
ATOM 1972 O O . VAL A 1 251 ? -2.307 -3.699 4.16 1 85.88 251 VAL A O 1
ATOM 1975 N N . SER A 1 252 ? -2.824 -5.887 3.965 1 87.25 252 SER A N 1
ATOM 1976 C CA . SER A 1 252 ? -2.945 -6.09 5.406 1 87.25 252 SER A CA 1
ATOM 1977 C C . SER A 1 252 ? -1.625 -5.809 6.113 1 87.25 252 SER A C 1
ATOM 1979 O O . SER A 1 252 ? -1.613 -5.273 7.227 1 87.25 252 SER A O 1
ATOM 1981 N N . LYS A 1 253 ? -0.572 -6.23 5.461 1 90.88 253 LYS A N 1
ATOM 1982 C CA . LYS A 1 253 ? 0.746 -5.957 6.027 1 90.88 253 LYS A CA 1
ATOM 1983 C C . LYS A 1 253 ? 1.026 -4.457 6.062 1 90.88 253 LYS A C 1
ATOM 1985 O O . LYS A 1 253 ? 1.503 -3.934 7.07 1 90.88 253 LYS A O 1
ATOM 1990 N N . GLN A 1 254 ? 0.756 -3.754 5.012 1 88.62 254 GLN A N 1
ATOM 1991 C CA . GLN A 1 254 ? 0.952 -2.311 4.922 1 88.62 254 GLN A CA 1
ATOM 1992 C C . GLN A 1 254 ? 0.084 -1.574 5.938 1 88.62 254 GLN A C 1
ATOM 1994 O O . GLN A 1 254 ? 0.539 -0.623 6.578 1 88.62 254 GLN A O 1
ATOM 1999 N N . THR A 1 255 ? -1.14 -2.021 6.055 1 91.38 255 THR A N 1
ATOM 2000 C CA . THR A 1 255 ? -2.049 -1.437 7.031 1 91.38 255 THR A CA 1
ATOM 2001 C C . THR A 1 255 ? -1.505 -1.612 8.445 1 91.38 255 THR A C 1
ATOM 2003 O O . THR A 1 255 ? -1.514 -0.67 9.242 1 91.38 255 THR A O 1
ATOM 2006 N N . SER A 1 256 ? -1.102 -2.832 8.734 1 93.69 256 SER A N 1
ATOM 2007 C CA . SER A 1 256 ? -0.54 -3.111 10.047 1 93.69 256 SER A CA 1
ATOM 2008 C C . SER A 1 256 ? 0.646 -2.201 10.352 1 93.69 256 SER A C 1
ATOM 2010 O O . SER A 1 256 ? 0.722 -1.606 11.43 1 93.69 256 SER A O 1
ATOM 2012 N N . SER A 1 257 ? 1.53 -2.045 9.383 1 91.94 257 SER A N 1
ATOM 2013 C CA . SER A 1 257 ? 2.719 -1.218 9.555 1 91.94 257 SER A CA 1
ATOM 2014 C C . SER A 1 257 ? 2.35 0.252 9.727 1 91.94 257 SER A C 1
ATOM 2016 O O . SER A 1 257 ? 2.912 0.944 10.578 1 91.94 257 SER A O 1
ATOM 2018 N N . ALA A 1 258 ? 1.424 0.751 8.914 1 90.06 258 ALA A N 1
ATOM 2019 C CA . ALA A 1 258 ? 0.98 2.141 8.992 1 90.06 258 ALA A CA 1
ATOM 2020 C C . ALA A 1 258 ? 0.336 2.434 10.344 1 90.06 258 ALA A C 1
ATOM 2022 O O . ALA A 1 258 ? 0.595 3.477 10.953 1 90.06 258 ALA A O 1
ATOM 2023 N N . LEU A 1 259 ? -0.497 1.531 10.82 1 94.69 259 LEU A N 1
ATOM 2024 C CA . LEU A 1 259 ? -1.16 1.692 12.109 1 94.69 259 LEU A CA 1
ATOM 2025 C C . LEU A 1 259 ? -0.147 1.66 13.25 1 94.69 259 LEU A C 1
ATOM 2027 O O . LEU A 1 259 ? -0.299 2.377 14.234 1 94.69 259 LEU A O 1
ATOM 2031 N N . HIS A 1 260 ? 0.818 0.828 13.086 1 94.38 260 HIS A N 1
ATOM 2032 C CA . HIS A 1 260 ? 1.868 0.763 14.094 1 94.38 260 HIS A CA 1
ATOM 2033 C C . HIS A 1 260 ? 2.615 2.088 14.195 1 94.38 260 HIS A C 1
ATOM 2035 O O . HIS A 1 260 ? 2.797 2.619 15.297 1 94.38 260 HIS A O 1
ATOM 2041 N N . GLU A 1 261 ? 2.98 2.619 13.07 1 92.44 261 GLU A N 1
ATOM 2042 C CA . GLU A 1 261 ? 3.699 3.891 13.039 1 92.44 261 GLU A CA 1
ATOM 2043 C C . GLU A 1 261 ? 2.826 5.031 13.547 1 92.44 261 GLU A C 1
ATOM 2045 O O . GLU A 1 261 ? 3.307 5.914 14.266 1 92.44 261 GLU A O 1
ATOM 2050 N N . LEU A 1 262 ? 1.599 4.996 13.156 1 93.5 262 LEU A N 1
ATOM 2051 C CA . LEU A 1 262 ? 0.65 5.996 13.633 1 93.5 262 LEU A CA 1
ATOM 2052 C C . LEU A 1 262 ? 0.524 5.941 15.156 1 93.5 262 LEU A C 1
ATOM 2054 O O . LEU A 1 262 ? 0.563 6.977 15.82 1 93.5 262 LEU A O 1
ATOM 2058 N N . GLY A 1 263 ? 0.332 4.715 15.648 1 93.56 263 GLY A N 1
ATOM 2059 C CA . GLY A 1 263 ? 0.257 4.562 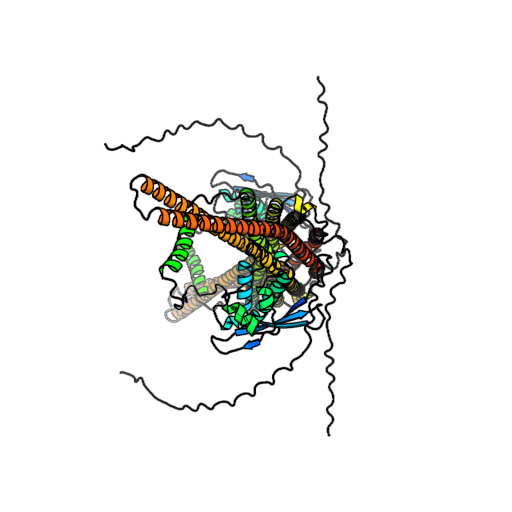17.094 1 93.56 263 GLY A CA 1
ATOM 2060 C C . GLY A 1 263 ? 1.466 5.125 17.812 1 93.56 263 GLY A C 1
ATOM 2061 O O . GLY A 1 263 ? 1.324 5.809 18.828 1 93.56 263 GLY A O 1
ATOM 2062 N N . GLN A 1 264 ? 2.594 4.902 17.25 1 92 264 GLN A N 1
ATOM 2063 C CA . GLN A 1 264 ? 3.826 5.402 17.844 1 92 264 GLN A CA 1
ATOM 2064 C C . GLN A 1 264 ? 3.881 6.926 17.812 1 92 264 GLN A C 1
ATOM 2066 O O . GLN A 1 264 ? 4.277 7.562 18.781 1 92 264 GLN A O 1
ATOM 2071 N N . SER A 1 265 ? 3.541 7.48 16.703 1 91.19 265 SER A N 1
ATOM 2072 C CA . SER A 1 265 ? 3.553 8.93 16.547 1 91.19 265 SER A CA 1
ATOM 2073 C C . SER A 1 265 ? 2.57 9.594 17.5 1 91.19 265 SER A C 1
ATOM 2075 O O . SER A 1 265 ? 2.887 10.625 18.109 1 91.19 265 SER A O 1
ATOM 2077 N N . LEU A 1 266 ? 1.406 9.039 17.656 1 93.31 266 LEU A N 1
ATOM 2078 C CA . LEU A 1 266 ? 0.395 9.57 18.562 1 93.31 266 LEU A CA 1
ATOM 2079 C C . LEU A 1 266 ? 0.849 9.453 20.016 1 93.31 266 LEU A C 1
ATOM 2081 O O . LEU A 1 266 ? 0.568 10.328 20.844 1 93.31 266 LEU A O 1
ATOM 2085 N N . PHE A 1 267 ? 1.481 8.383 20.312 1 91.25 267 PHE A N 1
ATOM 2086 C CA . PHE A 1 267 ? 2.014 8.219 21.656 1 91.25 267 PHE A CA 1
ATOM 2087 C C . PHE A 1 267 ? 3.035 9.305 21.969 1 91.25 267 PHE A C 1
ATOM 2089 O O . PHE A 1 267 ? 3.031 9.867 23.062 1 91.25 267 PHE A O 1
ATOM 2096 N N . GLY A 1 268 ? 3.906 9.547 20.984 1 87.44 268 GLY A N 1
ATOM 2097 C CA . GLY A 1 268 ? 4.852 10.641 21.156 1 87.44 268 GLY A CA 1
ATOM 2098 C C . GLY A 1 268 ? 4.176 11.992 21.344 1 87.44 268 GLY A C 1
ATOM 2099 O O . GLY A 1 268 ? 4.602 12.789 22.188 1 87.44 268 GLY A O 1
ATOM 2100 N N . LEU A 1 269 ? 3.154 12.234 20.578 1 89.12 269 LEU A N 1
ATOM 2101 C CA . LEU A 1 269 ? 2.396 13.477 20.688 1 89.12 269 LEU A CA 1
ATOM 2102 C C . LEU A 1 269 ? 1.73 13.594 22.062 1 89.12 269 LEU A C 1
ATOM 2104 O O . LEU A 1 269 ? 1.708 14.672 22.656 1 89.12 269 LEU A O 1
ATOM 2108 N N . HIS A 1 270 ? 1.199 12.5 22.531 1 88.25 270 HIS A N 1
ATOM 2109 C CA . HIS A 1 270 ? 0.568 12.484 23.844 1 88.25 270 HIS A CA 1
ATOM 2110 C C . HIS A 1 270 ? 1.553 12.898 24.938 1 88.25 270 HIS A C 1
ATOM 2112 O O . HIS A 1 270 ? 1.187 13.602 25.875 1 88.25 270 HIS A O 1
ATOM 2118 N N . GLN A 1 271 ? 2.717 12.5 24.766 1 84.19 271 GLN A N 1
ATOM 2119 C CA . GLN A 1 271 ? 3.742 12.82 25.75 1 84.19 271 GLN A CA 1
ATOM 2120 C C . GLN A 1 271 ? 4.121 14.297 25.703 1 84.19 271 GLN A C 1
ATOM 2122 O O . GLN A 1 271 ? 4.605 14.852 26.688 1 84.19 271 GLN A O 1
ATOM 2127 N N . THR A 1 272 ? 3.955 14.914 24.5 1 81.31 272 THR A N 1
ATOM 2128 C CA . THR A 1 272 ? 4.289 16.312 24.328 1 81.31 272 THR A CA 1
ATOM 2129 C C . THR A 1 272 ? 3.209 17.203 24.922 1 81.31 272 THR A C 1
ATOM 2131 O O . THR A 1 272 ? 3.498 18.312 25.406 1 81.31 272 THR A O 1
ATOM 2134 N N . PHE A 1 273 ? 1.935 16.75 24.766 1 74.25 273 PHE A N 1
ATOM 2135 C CA . PHE A 1 273 ? 0.837 17.547 25.297 1 74.25 273 PHE A CA 1
ATOM 2136 C C . PHE A 1 273 ? 0.827 17.5 26.828 1 74.25 273 PHE A C 1
ATOM 2138 O O . PHE A 1 273 ? 1.247 16.516 27.422 1 74.25 273 PHE A O 1
ATOM 2145 N N . ASP A 1 274 ? 0.856 18.672 27.453 1 60.03 274 ASP A N 1
ATOM 2146 C CA . ASP A 1 274 ? 0.831 18.812 28.906 1 60.03 274 ASP A CA 1
ATOM 2147 C C . ASP A 1 274 ? -0.256 17.938 29.531 1 60.03 274 ASP A C 1
ATOM 2149 O O . ASP A 1 274 ? -1.408 17.969 29.094 1 60.03 274 ASP A O 1
ATOM 2153 N N . PRO A 1 275 ? 0.155 16.969 30.422 1 56.69 275 PRO A N 1
ATOM 2154 C CA . PRO A 1 275 ? -0.769 16.094 31.141 1 56.69 275 PRO A CA 1
ATOM 2155 C C . PRO A 1 275 ? -1.97 16.828 31.719 1 56.69 275 PRO A C 1
ATOM 2157 O O . PRO A 1 275 ? -3.07 16.266 31.781 1 56.69 275 PRO A O 1
ATOM 2160 N N . GLU A 1 276 ? -1.801 18 32.125 1 53.31 276 GLU A N 1
ATOM 2161 C CA . GLU A 1 276 ? -2.859 18.766 32.781 1 53.31 276 GLU A CA 1
ATOM 2162 C C . GLU A 1 276 ? -3.904 19.25 31.781 1 53.31 276 GLU A C 1
ATOM 2164 O O . GLU A 1 276 ? -5.086 19.359 32.125 1 53.31 276 GLU A O 1
ATOM 2169 N N . ALA A 1 277 ? -3.545 19.609 30.609 1 52.22 277 ALA A N 1
ATOM 2170 C CA . ALA A 1 277 ? -4.457 20.141 29.609 1 52.22 277 ALA A CA 1
ATOM 2171 C C . ALA A 1 277 ? -5.41 19.062 29.094 1 52.22 277 ALA A C 1
ATOM 2173 O O . ALA A 1 277 ? -6.555 19.344 28.75 1 52.22 277 ALA A O 1
ATOM 2174 N N . SER A 1 278 ? -4.914 17.812 29.078 1 53.31 278 SER A N 1
ATOM 2175 C CA . SER A 1 278 ? -5.668 16.672 28.547 1 53.31 278 SER A CA 1
ATOM 2176 C C . SER A 1 278 ? -6.746 16.219 29.531 1 53.31 278 SER A C 1
ATOM 2178 O O . SER A 1 278 ? -7.695 15.531 29.156 1 53.31 278 SER A O 1
ATOM 2180 N N . LYS A 1 279 ? -6.531 16.578 30.844 1 54.09 279 LYS A N 1
ATOM 2181 C CA . LYS A 1 279 ? -7.484 16.109 31.844 1 54.09 279 LYS A CA 1
ATOM 2182 C C . LYS A 1 279 ? -8.781 16.906 31.781 1 54.09 279 LYS A C 1
ATOM 2184 O O . LYS A 1 279 ? -9.781 16.531 32.406 1 54.09 279 LYS A O 1
ATOM 2189 N N . SER A 1 280 ? -8.664 18.062 31.547 1 48.16 280 SER A N 1
ATOM 2190 C CA . SER A 1 280 ? -9.781 18.969 31.797 1 48.16 280 SER A CA 1
ATOM 2191 C C . SER A 1 280 ? -10.938 18.703 30.844 1 48.16 280 SER A C 1
ATOM 2193 O O . SER A 1 280 ? -12.055 19.172 31.062 1 48.16 280 SER A O 1
ATOM 2195 N N . THR A 1 281 ? -10.734 18.219 29.594 1 53.75 281 THR A N 1
ATOM 2196 C CA . THR A 1 281 ? -11.867 18.391 28.688 1 53.75 281 THR A CA 1
ATOM 2197 C C . THR A 1 281 ? -12.734 17.141 28.656 1 53.75 281 THR A C 1
ATOM 2199 O O . THR A 1 281 ? -12.273 16.062 28.266 1 53.75 281 THR A O 1
ATOM 2202 N N . LYS A 1 282 ? -13.766 17.078 29.594 1 60.34 282 LYS A N 1
ATOM 2203 C CA . LYS A 1 282 ? -14.898 16.156 29.484 1 60.34 282 LYS A CA 1
ATOM 2204 C C . LYS A 1 282 ? -15.352 15.984 28.047 1 60.34 282 LYS A C 1
ATOM 2206 O O . LYS A 1 282 ? -16.391 16.516 27.641 1 60.34 282 LYS A O 1
ATOM 2211 N N . SER A 1 283 ? -14.32 15.797 27.156 1 72.19 283 SER A N 1
ATOM 2212 C CA . SER A 1 283 ? -14.695 15.664 25.75 1 72.19 283 SER A CA 1
ATOM 2213 C C . SER A 1 283 ? -15.156 14.242 25.438 1 72.19 283 SER A C 1
ATOM 2215 O O . SER A 1 283 ? -14.602 13.273 25.969 1 72.19 283 SER A O 1
ATOM 2217 N N . PRO A 1 284 ? -16.328 14.086 24.859 1 81.69 284 PRO A N 1
ATOM 2218 C CA . PRO A 1 284 ? -16.844 12.773 24.453 1 81.69 284 PRO A CA 1
ATOM 2219 C C . PRO A 1 284 ? -15.906 12.055 23.484 1 81.69 284 PRO A C 1
ATOM 2221 O O . PRO A 1 284 ? -16.109 10.867 23.188 1 81.69 284 PRO A O 1
ATOM 2224 N N . LEU A 1 285 ? -14.836 12.797 23.219 1 86.38 285 LEU A N 1
ATOM 2225 C CA . LEU A 1 285 ? -13.898 12.203 22.266 1 86.38 285 LEU A CA 1
ATOM 2226 C C . LEU A 1 285 ? -12.758 11.5 23 1 86.38 285 LEU A C 1
ATOM 2228 O O . LEU A 1 285 ? -12.336 11.945 24.078 1 86.38 285 LEU A O 1
ATOM 2232 N N . PRO A 1 286 ? -12.352 10.398 22.484 1 88.12 286 PRO A N 1
ATOM 2233 C CA . PRO A 1 286 ? -11.242 9.688 23.125 1 88.12 286 PRO A CA 1
ATOM 2234 C C . PRO A 1 286 ? -9.945 10.5 23.141 1 88.12 286 PRO A C 1
ATOM 2236 O O . PRO A 1 286 ? -9.703 11.297 22.234 1 88.12 286 PRO A O 1
ATOM 2239 N N . SER A 1 287 ? -9.211 10.281 24.203 1 88.44 287 SER A N 1
ATOM 2240 C CA . SER A 1 287 ? -7.926 10.961 24.328 1 88.44 287 SER A CA 1
ATOM 2241 C C . SER A 1 287 ? -6.934 10.438 23.297 1 88.44 287 SER A C 1
ATOM 2243 O O . SER A 1 287 ? -7.133 9.375 22.703 1 88.44 287 SER A O 1
ATOM 2245 N N . ILE A 1 288 ? -5.906 11.125 23.078 1 91.12 288 ILE A N 1
ATOM 2246 C CA . ILE A 1 288 ? -4.871 10.758 22.125 1 91.12 288 ILE A CA 1
ATOM 2247 C C . ILE A 1 288 ? -4.203 9.453 22.547 1 91.12 288 ILE A C 1
ATOM 2249 O O . ILE A 1 288 ? -3.826 8.641 21.703 1 91.12 288 ILE A O 1
ATOM 2253 N N . LYS A 1 289 ? -4.074 9.289 23.812 1 90.94 289 LYS A N 1
ATOM 2254 C CA . LYS A 1 289 ? -3.488 8.055 24.328 1 90.94 289 LYS A CA 1
ATOM 2255 C C . LYS A 1 289 ? -4.348 6.848 23.953 1 90.94 289 LYS A C 1
ATOM 2257 O O . LYS A 1 289 ? -3.828 5.801 23.562 1 90.94 289 LYS A O 1
ATOM 2262 N N . VAL A 1 290 ? -5.641 6.988 24.109 1 92.69 290 VAL A N 1
ATOM 2263 C CA . VAL A 1 290 ? -6.566 5.91 23.781 1 92.69 290 VAL A CA 1
ATOM 2264 C C . VAL A 1 290 ? -6.488 5.613 22.281 1 92.69 290 VAL A C 1
ATOM 2266 O O . VAL A 1 290 ? -6.469 4.449 21.875 1 92.69 290 VAL A O 1
ATOM 2269 N N . ILE A 1 291 ? -6.449 6.645 21.5 1 94.25 291 ILE A N 1
ATOM 2270 C CA . ILE A 1 291 ? -6.336 6.465 20.062 1 94.25 291 ILE A CA 1
ATOM 2271 C C . ILE A 1 291 ? -5.055 5.707 19.734 1 94.25 291 ILE A C 1
ATOM 2273 O O . ILE A 1 291 ? -5.059 4.793 18.906 1 94.25 291 ILE A O 1
ATOM 2277 N N . SER A 1 292 ? -3.967 6.094 20.391 1 94.56 292 SER A N 1
ATOM 2278 C CA . SER A 1 292 ? -2.686 5.422 20.188 1 94.56 292 SER A CA 1
ATOM 2279 C C . SER A 1 292 ? -2.781 3.936 20.516 1 94.56 292 SER A C 1
ATOM 2281 O O . SER A 1 292 ? -2.312 3.096 19.734 1 94.56 292 SER A O 1
ATOM 2283 N N . ASN A 1 293 ? -3.426 3.605 21.578 1 94.88 293 ASN A N 1
ATOM 2284 C CA . ASN A 1 293 ? -3.576 2.213 21.984 1 94.88 293 ASN A CA 1
ATOM 2285 C C . ASN A 1 293 ? -4.426 1.424 21 1 94.88 293 ASN A C 1
ATOM 2287 O O . ASN A 1 293 ? -4.125 0.266 20.703 1 94.88 293 ASN A O 1
ATOM 2291 N N . VAL A 1 294 ? -5.465 2.018 20.609 1 96.19 294 VAL A N 1
ATOM 2292 C CA . VAL A 1 294 ? -6.348 1.36 19.641 1 96.19 294 VAL A CA 1
ATOM 2293 C C . VAL A 1 294 ? -5.59 1.097 18.344 1 96.19 294 VAL A C 1
ATOM 2295 O O . VAL A 1 294 ? -5.738 0.033 17.734 1 96.19 294 VAL A O 1
ATOM 2298 N N . CYS A 1 295 ? -4.766 2.053 17.922 1 95.88 295 CYS A N 1
ATOM 2299 C CA . CYS A 1 295 ? -3.961 1.861 16.719 1 95.88 295 CYS A CA 1
ATOM 2300 C C . CYS A 1 295 ? -3.012 0.68 16.875 1 95.88 295 CYS A C 1
ATOM 2302 O O . CYS A 1 295 ? -2.822 -0.101 15.945 1 95.88 295 CYS A O 1
ATOM 2304 N N . ALA A 1 296 ? -2.471 0.561 18.047 1 95.38 296 ALA A N 1
ATOM 2305 C CA . ALA A 1 296 ? -1.581 -0.565 18.312 1 95.38 296 ALA A CA 1
ATOM 2306 C C . ALA A 1 296 ? -2.334 -1.891 18.234 1 95.38 296 ALA A C 1
ATOM 2308 O O . ALA A 1 296 ? -1.836 -2.861 17.656 1 95.38 296 ALA A O 1
ATOM 2309 N N . SER A 1 297 ? -3.486 -1.894 18.797 1 96.69 297 SER A N 1
ATOM 2310 C CA . SER A 1 297 ? -4.316 -3.094 18.75 1 96.69 297 SER A CA 1
ATOM 2311 C C . SER A 1 297 ? -4.707 -3.445 17.328 1 96.69 297 SER A C 1
ATOM 2313 O O . SER A 1 297 ? -4.617 -4.605 16.922 1 96.69 297 SER A O 1
ATOM 2315 N N . LEU A 1 298 ? -5.145 -2.449 16.625 1 96.56 298 LEU A N 1
ATOM 2316 C CA . LEU A 1 298 ? -5.52 -2.656 15.234 1 96.56 298 LEU A CA 1
ATOM 2317 C C . LEU A 1 298 ? -4.344 -3.184 14.422 1 96.56 298 LEU A C 1
ATOM 2319 O O . LEU A 1 298 ? -4.516 -4.039 13.555 1 96.56 298 LEU A O 1
ATOM 2323 N N . SER A 1 299 ? -3.174 -2.629 14.695 1 96.69 299 SER A N 1
ATOM 2324 C CA . SER A 1 299 ? -1.967 -3.092 14.023 1 96.69 299 SER A CA 1
ATOM 2325 C C . SER A 1 299 ? -1.722 -4.574 14.281 1 96.69 299 SER A C 1
ATOM 2327 O O . SER A 1 299 ? -1.418 -5.332 13.359 1 96.69 299 SER A O 1
ATOM 2329 N N . ALA A 1 300 ? -1.888 -4.996 15.477 1 96 300 ALA A N 1
ATOM 2330 C CA . ALA A 1 300 ? -1.671 -6.391 15.852 1 96 300 ALA A CA 1
ATOM 2331 C C . ALA A 1 300 ? -2.674 -7.309 15.156 1 96 300 ALA A C 1
ATOM 2333 O O . ALA A 1 300 ? -2.305 -8.375 14.656 1 96 300 ALA A O 1
ATOM 2334 N N . ILE A 1 301 ? -3.908 -6.926 15.133 1 95.88 301 ILE A N 1
ATOM 2335 C CA . ILE A 1 301 ? -4.949 -7.719 14.492 1 95.88 301 ILE A CA 1
ATOM 2336 C C . ILE A 1 301 ? -4.637 -7.871 13 1 95.88 301 ILE A C 1
ATOM 2338 O O . ILE A 1 301 ? -4.742 -8.969 12.445 1 95.88 301 ILE A O 1
ATOM 2342 N N . ASN A 1 302 ? -4.246 -6.75 12.375 1 95.06 302 ASN A N 1
ATOM 2343 C CA . ASN A 1 302 ? -3.941 -6.797 10.945 1 95.06 302 ASN A CA 1
ATOM 2344 C C . ASN A 1 302 ? -2.705 -7.648 10.664 1 95.06 302 ASN A C 1
ATOM 2346 O O . ASN A 1 302 ? -2.59 -8.25 9.594 1 95.06 302 ASN A O 1
ATOM 2350 N N . ARG A 1 303 ? -1.81 -7.758 11.609 1 95.25 303 ARG A N 1
ATOM 2351 C CA . ARG A 1 303 ? -0.632 -8.602 11.445 1 95.25 303 ARG A CA 1
ATOM 2352 C C . ARG A 1 303 ? -1.017 -10.078 11.414 1 95.25 303 ARG A C 1
ATOM 2354 O O . ARG A 1 303 ? -0.541 -10.836 10.57 1 95.25 303 ARG A O 1
ATOM 2361 N N . VAL A 1 304 ? -1.825 -10.508 12.281 1 95.75 304 VAL A N 1
ATOM 2362 C CA . VAL A 1 304 ? -2.303 -11.891 12.328 1 95.75 304 VAL A CA 1
ATOM 2363 C C . VAL A 1 304 ? -3.113 -12.195 11.07 1 95.75 304 VAL A C 1
ATOM 2365 O O . VAL A 1 304 ? -2.965 -13.266 10.477 1 95.75 304 VAL A O 1
ATOM 2368 N N . LYS A 1 305 ? -3.953 -11.227 10.773 1 94.25 305 LYS A N 1
ATOM 2369 C CA . LYS A 1 305 ? -4.738 -11.352 9.547 1 94.25 305 LYS A CA 1
ATOM 2370 C C . LYS A 1 305 ? -3.836 -11.562 8.336 1 94.25 305 LYS A C 1
ATOM 2372 O O . LYS A 1 305 ? -4.129 -12.391 7.469 1 94.25 305 LYS A O 1
ATOM 2377 N N . PHE A 1 306 ? -2.754 -10.82 8.281 1 95.56 306 PHE A N 1
ATOM 2378 C CA . PHE A 1 306 ? -1.797 -10.961 7.188 1 95.56 306 PHE A CA 1
ATOM 2379 C C . PHE A 1 306 ? -1.191 -12.359 7.176 1 95.56 306 PHE A C 1
ATOM 2381 O O . PHE A 1 306 ? -1.097 -12.992 6.121 1 95.56 306 PHE A O 1
ATOM 2388 N N . ASP A 1 307 ? -0.784 -12.828 8.227 1 94.44 307 ASP A N 1
ATOM 2389 C CA . ASP A 1 307 ? -0.155 -14.141 8.328 1 94.44 307 ASP A CA 1
ATOM 2390 C C . ASP A 1 307 ? -1.106 -15.242 7.867 1 94.44 307 ASP A C 1
ATOM 2392 O O . ASP A 1 307 ? -0.703 -16.156 7.141 1 94.44 307 ASP A O 1
ATOM 2396 N N . GLU A 1 308 ? -2.324 -15.148 8.289 1 94.81 308 GLU A N 1
ATOM 2397 C CA . GLU A 1 308 ? -3.322 -16.141 7.875 1 94.81 308 GLU A CA 1
ATOM 2398 C C . GLU A 1 308 ? -3.578 -16.062 6.375 1 94.81 308 GLU A C 1
ATOM 2400 O O . GLU A 1 308 ? -3.678 -17.094 5.703 1 94.81 308 GLU A O 1
ATOM 2405 N N . ASN A 1 309 ? -3.682 -14.844 5.895 1 95 309 ASN A N 1
ATOM 2406 C CA . ASN A 1 309 ? -3.879 -14.656 4.461 1 95 309 ASN A CA 1
ATOM 2407 C C . ASN A 1 309 ? -2.693 -15.188 3.66 1 95 309 ASN A C 1
ATOM 2409 O O . ASN A 1 309 ? -2.871 -15.75 2.578 1 95 309 ASN A O 1
ATOM 2413 N N . SER A 1 310 ? -1.519 -14.953 4.16 1 94 310 SER A N 1
ATOM 2414 C CA . SER A 1 310 ? -0.32 -15.438 3.486 1 94 310 SER A CA 1
ATOM 2415 C C . SER A 1 310 ? -0.304 -16.969 3.416 1 94 310 SER A C 1
ATOM 2417 O O . SER A 1 310 ? 0.042 -17.531 2.381 1 94 310 SER A O 1
ATOM 2419 N N . ALA A 1 311 ? -0.758 -17.609 4.43 1 92.88 311 ALA A N 1
ATOM 2420 C CA . ALA A 1 311 ? -0.74 -19.062 4.512 1 92.88 311 ALA A CA 1
ATOM 2421 C C . ALA A 1 311 ? -1.866 -19.672 3.682 1 92.88 311 ALA A C 1
ATOM 2423 O O . ALA A 1 311 ? -1.654 -20.641 2.957 1 92.88 311 ALA A O 1
ATOM 2424 N N . LYS A 1 312 ? -3.014 -19.062 3.68 1 94.75 312 LYS A N 1
ATOM 2425 C CA . LYS A 1 312 ? -4.191 -19.703 3.096 1 94.75 312 LYS A CA 1
ATOM 2426 C C . LYS A 1 312 ? -4.453 -19.172 1.686 1 94.75 312 LYS A C 1
ATOM 2428 O O . LYS A 1 312 ? -5.211 -19.781 0.926 1 94.75 312 LYS A O 1
ATOM 2433 N N . VAL A 1 313 ? -3.873 -18.078 1.39 1 94.81 313 VAL A N 1
ATOM 2434 C CA . VAL A 1 313 ? -4.109 -17.5 0.07 1 94.81 313 VAL A CA 1
ATOM 2435 C C . VAL A 1 313 ? -2.789 -17.391 -0.69 1 94.81 313 VAL A C 1
ATOM 2437 O O . VAL A 1 313 ? -2.68 -17.859 -1.827 1 94.81 313 VAL A O 1
ATOM 2440 N N . GLY A 1 314 ? -1.777 -16.859 -0.044 1 92.75 314 GLY A N 1
ATOM 2441 C CA . GLY A 1 314 ? -0.493 -16.656 -0.696 1 92.75 314 GLY A CA 1
ATOM 2442 C C . GLY A 1 314 ? 0.15 -17.953 -1.156 1 92.75 314 GLY A C 1
ATOM 2443 O O . GLY A 1 314 ? 0.52 -18.094 -2.324 1 92.75 314 GLY A O 1
ATOM 2444 N N . THR A 1 315 ? 0.238 -18.891 -0.289 1 91.06 315 THR A N 1
ATOM 2445 C CA . THR A 1 315 ? 0.898 -20.156 -0.584 1 91.06 315 THR A CA 1
ATOM 2446 C C . THR A 1 315 ? 0.138 -20.922 -1.662 1 91.06 315 THR A C 1
ATOM 2448 O O . THR A 1 315 ? 0.726 -21.344 -2.656 1 91.06 315 THR A O 1
ATOM 2451 N N . PRO A 1 316 ? -1.154 -21.016 -1.526 1 93.75 316 PRO A N 1
ATOM 2452 C CA . PRO A 1 316 ? -1.898 -21.703 -2.578 1 93.75 316 PRO A CA 1
ATOM 2453 C C . PRO A 1 316 ? -1.791 -21.016 -3.934 1 93.75 316 PRO A C 1
ATOM 2455 O O . PRO A 1 316 ? -1.832 -21.672 -4.977 1 93.75 316 PRO A O 1
ATOM 2458 N N . MET A 1 317 ? -1.691 -19.75 -3.914 1 94.38 317 MET A N 1
ATOM 2459 C CA . MET A 1 317 ? -1.54 -19.031 -5.176 1 94.38 317 MET A CA 1
ATOM 2460 C C . MET A 1 317 ? -0.248 -19.438 -5.879 1 94.38 317 MET A C 1
ATOM 2462 O O . MET A 1 317 ? -0.231 -19.625 -7.098 1 94.38 317 MET A O 1
ATOM 2466 N N . HIS A 1 318 ? 0.798 -19.625 -5.191 1 91.88 318 HIS A N 1
ATOM 2467 C CA . HIS A 1 318 ? 2.051 -20.094 -5.766 1 91.88 318 HIS A CA 1
ATOM 2468 C C . HIS A 1 318 ? 1.91 -21.531 -6.281 1 91.88 318 HIS A C 1
ATOM 2470 O O . HIS A 1 318 ? 2.479 -21.875 -7.316 1 91.88 318 HIS A O 1
ATOM 2476 N N . GLU A 1 319 ? 1.163 -22.266 -5.57 1 92.06 319 GLU A N 1
ATOM 2477 C CA . GLU A 1 319 ? 0.93 -23.641 -5.988 1 92.06 319 GLU A CA 1
ATOM 2478 C C . GLU A 1 319 ? 0.216 -23.703 -7.336 1 92.06 319 GLU A C 1
ATOM 2480 O O . GLU A 1 319 ? 0.492 -24.578 -8.156 1 92.06 319 GLU A O 1
ATOM 2485 N N . VAL A 1 320 ? -0.698 -22.781 -7.516 1 94.69 320 VAL A N 1
ATOM 2486 C CA . VAL A 1 320 ? -1.387 -22.719 -8.805 1 94.69 320 VAL A CA 1
ATOM 2487 C C . VAL A 1 320 ? -0.384 -22.406 -9.914 1 94.69 320 VAL A C 1
ATOM 2489 O O . VAL A 1 320 ? -0.424 -23.016 -10.984 1 94.69 320 VAL A O 1
ATOM 2492 N N . GLU A 1 321 ? 0.503 -21.562 -9.672 1 93.94 321 GLU A N 1
ATOM 2493 C CA . GLU A 1 321 ? 1.537 -21.234 -10.648 1 93.94 321 GLU A CA 1
ATOM 2494 C C . GLU A 1 321 ? 2.406 -22.453 -10.969 1 93.94 321 GLU A C 1
ATOM 2496 O O . GLU A 1 321 ? 2.748 -22.688 -12.125 1 93.94 321 GLU A O 1
ATOM 2501 N N . TRP A 1 322 ? 2.711 -23.203 -9.922 1 93.81 322 TRP A N 1
ATOM 2502 C CA . TRP A 1 322 ? 3.51 -24.406 -10.109 1 93.81 322 TRP A CA 1
ATOM 2503 C C . TRP A 1 322 ? 2.742 -25.438 -10.922 1 93.81 322 TRP A C 1
ATOM 2505 O O . TRP A 1 322 ? 3.33 -26.156 -11.734 1 93.81 322 TRP A O 1
ATOM 2515 N N . SER A 1 323 ? 1.473 -25.5 -10.688 1 95.19 323 SER A N 1
ATOM 2516 C CA . SER A 1 323 ? 0.659 -26.453 -11.438 1 95.19 323 SER A CA 1
ATOM 2517 C C . SER A 1 323 ? 0.667 -26.125 -12.93 1 95.19 323 SER A C 1
ATOM 2519 O O . SER A 1 323 ? 0.671 -27.031 -13.766 1 95.19 323 SER A O 1
ATOM 2521 N N . ILE A 1 324 ? 0.651 -24.891 -13.234 1 95.69 324 ILE A N 1
ATOM 2522 C CA . ILE A 1 324 ? 0.693 -24.484 -14.633 1 95.69 324 ILE A CA 1
ATOM 2523 C C . ILE A 1 324 ? 2.045 -24.844 -15.234 1 95.69 324 ILE A C 1
ATOM 2525 O O . ILE A 1 324 ? 2.113 -25.344 -16.359 1 95.69 324 ILE A O 1
ATOM 2529 N N . LYS A 1 325 ? 3.096 -24.609 -14.5 1 94.94 325 LYS A N 1
ATOM 2530 C CA . LYS A 1 325 ? 4.426 -25 -14.953 1 94.94 325 LYS A CA 1
ATOM 2531 C C . LYS A 1 325 ? 4.508 -26.516 -15.18 1 94.94 325 LYS A C 1
ATOM 2533 O O . LYS A 1 325 ? 5.141 -26.969 -16.141 1 94.94 325 LYS A O 1
ATOM 2538 N N . ALA A 1 326 ? 3.887 -27.234 -14.297 1 96.69 326 ALA A N 1
ATOM 2539 C CA . ALA A 1 326 ? 3.844 -28.688 -14.438 1 96.69 326 ALA A CA 1
ATOM 2540 C C . ALA A 1 326 ? 3.143 -29.094 -15.727 1 96.69 326 ALA A C 1
ATOM 2542 O O . ALA A 1 326 ? 3.6 -30 -16.438 1 96.69 326 ALA A O 1
ATOM 2543 N N . ALA A 1 327 ? 2.031 -28.438 -16.031 1 97.31 327 ALA A N 1
ATOM 2544 C CA . ALA A 1 327 ? 1.307 -28.719 -17.266 1 97.31 327 ALA A CA 1
ATOM 2545 C C . ALA A 1 327 ? 2.16 -28.391 -18.484 1 97.31 327 ALA A C 1
ATOM 2547 O O . ALA A 1 327 ? 2.146 -29.125 -19.484 1 97.31 327 ALA A O 1
ATOM 2548 N N . ARG A 1 328 ? 2.873 -27.359 -18.375 1 96.31 328 ARG A N 1
ATOM 2549 C CA . ARG A 1 328 ? 3.758 -26.969 -19.469 1 96.31 328 ARG A CA 1
ATOM 2550 C C . ARG A 1 328 ? 4.848 -28.016 -19.688 1 96.31 328 ARG A C 1
ATOM 2552 O O . ARG A 1 328 ? 5.223 -28.297 -20.828 1 96.31 328 ARG A O 1
ATOM 2559 N N . LEU A 1 329 ? 5.367 -28.516 -18.641 1 95.81 329 LEU A N 1
ATOM 2560 C CA . LEU A 1 329 ? 6.395 -29.547 -18.734 1 95.81 329 LEU A CA 1
ATOM 2561 C C . LEU A 1 329 ? 5.836 -30.812 -19.391 1 95.81 329 LEU A C 1
ATOM 2563 O O . LEU A 1 329 ? 6.516 -31.453 -20.188 1 95.81 329 LEU A O 1
ATOM 2567 N N . ALA A 1 330 ? 4.598 -31.141 -19 1 97.38 330 ALA A N 1
ATOM 2568 C CA . ALA A 1 330 ? 3.943 -32.281 -19.641 1 97.38 330 ALA A CA 1
ATOM 2569 C C . ALA A 1 330 ? 3.795 -32.062 -21.141 1 97.38 330 ALA A C 1
ATOM 2571 O O . ALA A 1 330 ? 4.02 -33 -21.938 1 97.38 330 ALA A O 1
ATOM 2572 N N . LEU A 1 331 ? 3.41 -30.844 -21.516 1 96.38 331 LEU A N 1
ATOM 2573 C CA . LEU A 1 331 ? 3.297 -30.5 -22.938 1 96.38 331 LEU A CA 1
ATOM 2574 C C . LEU A 1 331 ? 4.645 -30.625 -23.641 1 96.38 331 LEU A C 1
ATOM 2576 O O . LEU A 1 331 ? 4.723 -31.141 -24.75 1 96.38 331 LEU A O 1
ATOM 2580 N N . LYS A 1 332 ? 5.684 -30.188 -22.969 1 95.25 332 LYS A N 1
ATOM 2581 C CA . LYS A 1 332 ? 7.027 -30.266 -23.531 1 95.25 332 LYS A CA 1
ATOM 2582 C C . LYS A 1 332 ? 7.43 -31.719 -23.781 1 95.25 332 LYS A C 1
ATOM 2584 O O . LYS A 1 332 ? 8.023 -32.062 -24.797 1 95.25 332 LYS A O 1
ATOM 2589 N N . ARG A 1 333 ? 7.102 -32.625 -22.844 1 95 333 ARG A N 1
ATOM 2590 C CA . ARG A 1 333 ? 7.418 -34.031 -22.984 1 95 333 ARG A CA 1
ATOM 2591 C C . ARG A 1 333 ? 6.656 -34.656 -24.156 1 95 333 ARG A C 1
ATOM 2593 O O . ARG A 1 333 ? 7.195 -35.5 -24.875 1 95 333 ARG A O 1
ATOM 2600 N N . ARG A 1 334 ? 5.414 -34.25 -24.281 1 94.12 334 ARG A N 1
ATOM 2601 C CA . ARG A 1 334 ? 4.641 -34.719 -25.422 1 94.12 334 ARG A CA 1
ATOM 2602 C C . ARG A 1 334 ? 5.262 -34.25 -26.734 1 94.12 334 ARG A C 1
ATOM 2604 O O . ARG A 1 334 ? 5.332 -35 -27.703 1 94.12 334 ARG A O 1
ATOM 2611 N N . LYS A 1 335 ? 5.711 -33.062 -26.781 1 91.88 335 LYS A N 1
ATOM 2612 C CA . LYS A 1 335 ? 6.34 -32.531 -27.984 1 91.88 335 LYS A CA 1
ATOM 2613 C C . LYS A 1 335 ? 7.637 -33.25 -28.312 1 91.88 335 LYS A C 1
ATOM 2615 O O . LYS A 1 335 ? 7.98 -33.438 -29.484 1 91.88 335 LYS A O 1
ATOM 2620 N N . GLU A 1 336 ? 8.359 -33.625 -27.281 1 92.62 336 GLU A N 1
ATOM 2621 C CA . GLU A 1 336 ? 9.578 -34.406 -27.484 1 92.62 336 GLU A CA 1
ATOM 2622 C C . GLU A 1 336 ? 9.273 -35.75 -28.156 1 92.62 336 GLU A C 1
ATOM 2624 O O . GLU A 1 336 ? 10.039 -36.188 -29.016 1 92.62 336 GLU A O 1
ATOM 2629 N N . ARG A 1 337 ? 8.141 -36.375 -27.766 1 93.12 337 ARG A N 1
ATOM 2630 C CA . ARG A 1 337 ? 7.742 -37.625 -28.406 1 93.12 337 ARG A CA 1
ATOM 2631 C C . ARG A 1 337 ? 7.34 -37.375 -29.859 1 93.12 337 ARG A C 1
ATOM 2633 O O . ARG A 1 337 ? 7.566 -38.25 -30.734 1 93.12 337 ARG A O 1
ATOM 2640 N N . GLN A 1 338 ? 6.758 -36.25 -30.109 1 90.94 338 GLN A N 1
ATOM 2641 C CA . GLN A 1 338 ? 6.43 -35.875 -31.484 1 90.94 338 GLN A CA 1
ATOM 2642 C C . GLN A 1 338 ? 7.691 -35.688 -32.312 1 90.94 338 GLN A C 1
ATOM 2644 O O . GLN A 1 338 ? 7.734 -36.094 -33.5 1 90.94 338 GLN A O 1
ATOM 2649 N N . LEU A 1 339 ? 8.633 -35.125 -31.75 1 89.88 339 LEU A N 1
ATOM 2650 C CA . LEU A 1 339 ? 9.906 -34.938 -32.438 1 89.88 339 LEU A CA 1
ATOM 2651 C C . LEU A 1 339 ? 10.547 -36.281 -32.75 1 89.88 339 LEU A C 1
ATOM 2653 O O . LEU A 1 339 ? 11.133 -36.469 -33.812 1 89.88 339 LEU A O 1
ATOM 2657 N N . THR A 1 340 ? 10.5 -37.219 -31.797 1 90.88 340 THR A N 1
ATOM 2658 C CA . THR A 1 340 ? 11.023 -38.562 -32.031 1 90.88 340 THR A CA 1
ATOM 2659 C C . THR A 1 340 ? 10.32 -39.25 -33.219 1 90.88 340 THR A C 1
ATOM 2661 O O . THR A 1 340 ? 10.969 -39.844 -34.062 1 90.88 340 THR A O 1
ATOM 2664 N N . TYR A 1 341 ? 9 -39.094 -33.219 1 91.81 341 TYR A N 1
ATOM 2665 C CA . TYR A 1 341 ? 8.227 -39.625 -34.312 1 91.81 341 TYR A CA 1
ATOM 2666 C C . TYR A 1 341 ? 8.664 -39.031 -35.656 1 91.81 341 TYR A C 1
ATOM 2668 O O . TYR A 1 341 ? 8.891 -39.75 -36.625 1 91.81 341 TYR A O 1
ATOM 2676 N N . ASN A 1 342 ? 8.844 -37.75 -35.688 1 90.19 342 ASN A N 1
ATOM 2677 C CA . ASN A 1 342 ? 9.242 -37.062 -36.906 1 90.19 342 ASN A CA 1
ATOM 2678 C C . ASN A 1 342 ? 10.648 -37.469 -37.375 1 90.19 342 ASN A C 1
ATOM 2680 O O . ASN A 1 342 ? 10.93 -37.531 -38.562 1 90.19 342 ASN A O 1
ATOM 2684 N N . THR A 1 343 ? 11.492 -37.688 -36.406 1 90.56 343 THR A N 1
ATOM 2685 C CA . THR A 1 343 ? 12.852 -38.125 -36.719 1 90.56 343 THR A CA 1
ATOM 2686 C C . THR A 1 343 ? 12.836 -39.469 -37.406 1 90.56 343 THR A C 1
ATOM 2688 O O . THR A 1 343 ? 13.523 -39.688 -38.406 1 90.56 343 THR A O 1
ATOM 2691 N N . PHE A 1 344 ? 12.016 -40.406 -36.844 1 91.69 344 PHE A N 1
ATOM 2692 C CA . PHE A 1 344 ? 11.906 -41.719 -37.438 1 91.69 344 PHE A CA 1
ATOM 2693 C C . PHE A 1 344 ? 11.234 -41.656 -38.812 1 91.69 344 PHE A C 1
ATOM 2695 O O . PHE A 1 344 ? 11.594 -42.406 -39.719 1 91.69 344 PHE A O 1
ATOM 2702 N N . LEU A 1 345 ? 10.289 -40.75 -38.906 1 91.12 345 LEU A N 1
ATOM 2703 C CA . LEU A 1 345 ? 9.625 -40.562 -40.219 1 91.12 345 LEU A CA 1
ATOM 2704 C C . LEU A 1 345 ? 10.625 -40.094 -41.25 1 91.12 345 LEU A C 1
ATOM 2706 O O . LEU A 1 345 ? 10.57 -40.531 -42.406 1 91.12 345 LEU A O 1
ATOM 2710 N N . GLN A 1 346 ? 11.484 -39.219 -40.906 1 90.88 346 GLN A N 1
ATOM 2711 C CA . GLN A 1 346 ? 12.516 -38.719 -41.812 1 90.88 346 GLN A CA 1
ATOM 2712 C C . GLN A 1 346 ? 13.484 -39.844 -42.188 1 90.88 346 GLN A C 1
ATOM 2714 O O . GLN A 1 346 ? 13.938 -39.906 -43.344 1 90.88 346 GLN A O 1
ATOM 2719 N N . GLN A 1 347 ? 13.773 -40.719 -41.25 1 92.12 347 GLN A N 1
ATOM 2720 C CA . GLN A 1 347 ? 14.633 -41.875 -41.531 1 92.12 347 GLN A CA 1
ATOM 2721 C C . GLN A 1 347 ? 14 -42.781 -42.594 1 92.12 347 GLN A C 1
ATOM 2723 O O . GLN A 1 347 ? 14.688 -43.312 -43.469 1 92.12 347 GLN A O 1
ATOM 2728 N N . VAL A 1 348 ? 12.727 -42.969 -42.469 1 93.94 348 VAL A N 1
ATOM 2729 C CA . VAL A 1 348 ? 12.008 -43.781 -43.438 1 93.94 348 VAL A CA 1
ATOM 2730 C C . VAL A 1 348 ? 12.102 -43.156 -44.844 1 93.94 348 VAL A C 1
ATOM 2732 O O . VAL A 1 348 ? 12.367 -43.844 -45.812 1 93.94 348 VAL A O 1
ATOM 2735 N N . LYS A 1 349 ? 11.914 -41.844 -44.875 1 91.88 349 LYS A N 1
ATOM 2736 C CA . LYS A 1 349 ? 11.984 -41.156 -46.156 1 91.88 349 LYS A CA 1
ATOM 2737 C C . LYS A 1 349 ? 13.375 -41.25 -46.75 1 91.88 349 LYS A C 1
ATOM 2739 O O . LYS A 1 349 ? 13.516 -41.531 -47.969 1 91.88 349 LYS A O 1
ATOM 2744 N N . ASN A 1 350 ? 14.43 -41.125 -45.969 1 93.19 350 ASN A N 1
ATOM 2745 C CA . ASN A 1 350 ? 15.805 -41.25 -46.438 1 93.19 350 ASN A CA 1
ATOM 2746 C C . ASN A 1 350 ? 16.125 -42.656 -46.969 1 93.19 350 ASN A C 1
ATOM 2748 O O . ASN A 1 350 ? 16.766 -42.781 -48 1 93.19 350 ASN A O 1
ATOM 2752 N N . ARG A 1 351 ? 15.648 -43.656 -46.25 1 94.25 351 ARG A N 1
ATOM 2753 C CA . ARG A 1 351 ? 15.898 -45.031 -46.625 1 94.25 351 ARG A CA 1
ATOM 2754 C C . ARG A 1 351 ? 15.117 -45.406 -47.875 1 94.25 351 ARG A C 1
ATOM 2756 O O . ARG A 1 351 ? 15.578 -46.188 -48.688 1 94.25 351 ARG A O 1
ATOM 2763 N N . GLU A 1 352 ? 13.945 -44.844 -48.031 1 94.19 352 GLU A N 1
ATOM 2764 C CA . GLU A 1 352 ? 13.156 -45.031 -49.25 1 94.19 352 GLU A CA 1
ATOM 2765 C C . GLU A 1 352 ? 13.867 -44.438 -50.469 1 94.19 352 GLU A C 1
ATOM 2767 O O . GLU A 1 352 ? 13.914 -45.062 -51.531 1 94.19 352 GLU A O 1
ATOM 2772 N N . GLU A 1 353 ? 14.375 -43.281 -50.25 1 93.38 353 GLU A N 1
ATOM 2773 C CA . GLU A 1 353 ? 15.109 -42.625 -51.312 1 93.38 353 GLU A CA 1
ATOM 2774 C C . GLU A 1 353 ? 16.359 -43.438 -51.688 1 93.38 353 GLU A C 1
ATOM 2776 O O . GLU A 1 353 ? 16.672 -43.562 -52.875 1 93.38 353 GLU A O 1
ATOM 2781 N N . SER A 1 354 ? 17.047 -43.938 -50.719 1 92.06 354 SER A N 1
ATOM 2782 C CA . SER A 1 354 ? 18.25 -44.75 -50.969 1 92.06 354 SER A CA 1
ATOM 2783 C C . SER A 1 354 ? 17.922 -46.031 -51.719 1 92.06 354 SER A C 1
ATOM 2785 O O . SER A 1 354 ? 18.688 -46.438 -52.594 1 92.06 354 SER A O 1
ATOM 2787 N N . LEU A 1 355 ? 16.875 -46.656 -51.281 1 92.44 355 LEU A N 1
ATOM 2788 C CA . LEU A 1 355 ? 16.453 -47.875 -51.938 1 92.44 355 LEU A CA 1
ATOM 2789 C C . LEU A 1 355 ? 16.062 -47.594 -53.406 1 92.44 355 LEU A C 1
ATOM 2791 O O . LEU A 1 355 ? 16.375 -48.406 -54.281 1 92.44 355 LEU A O 1
ATOM 2795 N N . GLU A 1 356 ? 15.414 -46.469 -53.625 1 91.88 356 GLU A N 1
ATOM 2796 C CA . GLU A 1 356 ? 15.031 -46.094 -54.969 1 91.88 356 GLU A CA 1
ATOM 2797 C C . GLU A 1 356 ? 16.266 -45.844 -55.844 1 91.88 356 GLU A C 1
ATOM 2799 O O . GLU A 1 356 ? 16.297 -46.219 -57 1 91.88 356 GLU A O 1
ATOM 2804 N N . LYS A 1 357 ? 17.234 -45.219 -55.312 1 91.31 357 LYS A N 1
ATOM 2805 C CA . LYS A 1 357 ? 18.469 -44.938 -56.031 1 91.31 357 LYS A CA 1
ATOM 2806 C C . LYS A 1 357 ? 19.203 -46.25 -56.375 1 91.31 357 LYS A C 1
ATOM 2808 O O . LYS A 1 357 ? 19.766 -46.375 -57.469 1 91.31 357 LYS A O 1
ATOM 2813 N N . LEU A 1 358 ? 19.156 -47.188 -55.438 1 89.56 358 LEU A N 1
ATOM 2814 C CA . LEU A 1 358 ? 19.781 -48.5 -55.688 1 89.56 358 LEU A CA 1
ATOM 2815 C C . LEU A 1 358 ? 19.062 -49.25 -56.781 1 89.56 358 LEU A C 1
ATOM 2817 O O . LEU A 1 358 ? 19.703 -49.969 -57.562 1 89.56 358 LEU A O 1
ATOM 2821 N N . LYS A 1 359 ? 17.781 -49.156 -56.781 1 88.56 359 LYS A N 1
ATOM 2822 C CA . LYS A 1 359 ? 17 -49.844 -57.812 1 88.56 359 LYS A CA 1
ATOM 2823 C C . LYS A 1 359 ? 17.328 -49.281 -59.188 1 88.56 359 LYS A C 1
ATOM 2825 O O . LYS A 1 359 ? 17.453 -50.031 -60.156 1 88.56 359 LYS A O 1
ATOM 2830 N N . VAL A 1 360 ? 17.438 -47.969 -59.25 1 89.5 360 VAL A N 1
ATOM 2831 C CA . VAL A 1 360 ? 17.75 -47.312 -60.5 1 89.5 360 VAL A CA 1
ATOM 2832 C C . VAL A 1 360 ? 19.141 -47.719 -60.969 1 89.5 360 VAL A C 1
ATOM 2834 O O . VAL A 1 360 ? 19.359 -48.031 -62.156 1 89.5 360 VAL A O 1
ATOM 2837 N N . LYS A 1 361 ? 20.078 -47.875 -60.094 1 87.69 361 LYS A N 1
ATOM 2838 C CA . LYS A 1 361 ? 21.453 -48.25 -60.438 1 87.69 361 LYS A CA 1
ATOM 2839 C C . LYS A 1 361 ? 21.531 -49.719 -60.875 1 87.69 361 LYS A C 1
ATOM 2841 O O . LYS A 1 361 ? 22.312 -50.062 -61.75 1 87.69 361 LYS A O 1
ATOM 2846 N N . ALA A 1 362 ? 20.766 -50.562 -60.219 1 85.12 362 ALA A N 1
ATOM 2847 C CA . ALA A 1 362 ? 20.734 -51.969 -60.562 1 85.12 362 ALA A CA 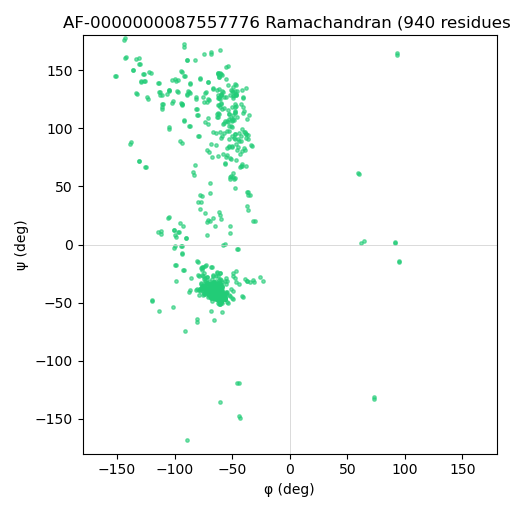1
ATOM 2848 C C . ALA A 1 362 ? 20.203 -52.188 -61.969 1 85.12 362 ALA A C 1
ATOM 2850 O O . ALA A 1 362 ? 20.609 -53.156 -62.656 1 85.12 362 ALA A O 1
ATOM 2851 N N . THR A 1 363 ? 19.25 -51.375 -62.406 1 84.25 363 THR A N 1
ATOM 2852 C CA . THR A 1 363 ? 18.688 -51.5 -63.75 1 84.25 363 THR A CA 1
ATOM 2853 C C . THR A 1 363 ? 19.688 -51 -64.812 1 84.25 363 THR A C 1
ATOM 2855 O O . THR A 1 363 ? 19.766 -51.562 -65.875 1 84.25 363 THR A O 1
ATOM 2858 N N . LEU A 1 364 ? 20.5 -50.062 -64.375 1 85.88 364 LEU A N 1
ATOM 2859 C CA . LEU A 1 364 ? 21.391 -49.438 -65.375 1 85.88 364 LEU A CA 1
ATOM 2860 C C . LEU A 1 364 ? 22.688 -50.25 -65.5 1 85.88 364 LEU A C 1
ATOM 2862 O O . LEU A 1 364 ? 23.25 -50.375 -66.562 1 85.88 364 LEU A O 1
ATOM 2866 N N . SER A 1 365 ? 23.266 -50.75 -64.375 1 82.06 365 SER A N 1
ATOM 2867 C CA . SER A 1 365 ? 24.516 -51.5 -64.375 1 82.06 365 SER A CA 1
ATOM 2868 C C . SER A 1 365 ? 24.469 -52.688 -63.469 1 82.06 365 SER A C 1
ATOM 2870 O O . SER A 1 365 ? 24.875 -52.625 -62.312 1 82.06 365 SER A O 1
ATOM 2872 N N . PRO A 1 366 ? 24 -53.812 -64.062 1 76.88 366 PRO A N 1
ATOM 2873 C CA . PRO A 1 366 ? 23.797 -55 -63.219 1 76.88 366 PRO A CA 1
ATOM 2874 C C . PRO A 1 366 ? 25.094 -55.594 -62.656 1 76.88 366 PRO A C 1
ATOM 2876 O O . PRO A 1 366 ? 26.047 -55.812 -63.438 1 76.88 366 PRO A O 1
ATOM 2879 N N . GLN A 1 367 ? 25.344 -55.219 -61.5 1 75.44 367 GLN A N 1
ATOM 2880 C CA . GLN A 1 367 ? 26.484 -55.844 -60.844 1 75.44 367 GLN A CA 1
ATOM 2881 C C . GLN A 1 367 ? 26.047 -57.031 -60.031 1 75.44 367 GLN A C 1
ATOM 2883 O O . GLN A 1 367 ? 24.891 -57.125 -59.594 1 75.44 367 GLN A O 1
ATOM 2888 N N . PRO A 1 368 ? 26.797 -58.094 -59.844 1 78.75 368 PRO A N 1
ATOM 2889 C CA . PRO A 1 368 ? 26.422 -59.375 -59.188 1 78.75 368 PRO A CA 1
ATOM 2890 C C . PRO A 1 368 ? 25.969 -59.188 -57.75 1 78.75 368 PRO A C 1
ATOM 2892 O O . PRO A 1 368 ? 25.109 -59.938 -57.25 1 78.75 368 PRO A O 1
ATOM 2895 N N . ASN A 1 369 ? 26.469 -58.219 -56.969 1 82 369 ASN A N 1
ATOM 2896 C CA . ASN A 1 369 ? 26.188 -58.094 -55.531 1 82 369 ASN A CA 1
ATOM 2897 C C . ASN A 1 369 ? 25 -57.188 -55.281 1 82 369 ASN A C 1
ATOM 2899 O O . ASN A 1 369 ? 24.75 -56.812 -54.125 1 82 369 ASN A O 1
ATOM 2903 N N . PHE A 1 370 ? 24.188 -56.906 -56.312 1 82.69 370 PHE A N 1
ATOM 2904 C CA . PHE A 1 370 ? 23.109 -55.938 -56.156 1 82.69 370 PHE A CA 1
ATOM 2905 C C . PHE A 1 370 ? 21.922 -56.531 -55.406 1 82.69 370 PHE A C 1
ATOM 2907 O O . PHE A 1 370 ? 21.266 -55.844 -54.656 1 82.69 370 PHE A O 1
ATOM 2914 N N . ASP A 1 371 ? 21.734 -57.781 -55.625 1 82.06 371 ASP A N 1
ATOM 2915 C CA . ASP A 1 371 ? 20.594 -58.469 -55 1 82.06 371 ASP A CA 1
ATOM 2916 C C . ASP A 1 371 ? 20.75 -58.469 -53.469 1 82.06 371 ASP A C 1
ATOM 2918 O O . ASP A 1 371 ? 19.766 -58.219 -52.75 1 82.06 371 ASP A O 1
ATOM 2922 N N . SER A 1 372 ? 21.953 -58.625 -53.031 1 87.44 372 SER A N 1
ATOM 2923 C CA . SER A 1 372 ? 22.219 -58.656 -51.594 1 87.44 372 SER A CA 1
ATOM 2924 C C . SER A 1 372 ? 22.078 -57.25 -51 1 87.44 372 SER A C 1
ATOM 2926 O O . SER A 1 372 ? 21.516 -57.094 -49.906 1 87.44 372 SER A O 1
ATOM 2928 N N . LYS A 1 373 ? 22.547 -56.25 -51.719 1 88.19 373 LYS A N 1
ATOM 2929 C CA . LYS A 1 373 ? 22.484 -54.875 -51.25 1 88.19 373 LYS A CA 1
ATOM 2930 C C . LYS A 1 373 ? 21.031 -54.375 -51.219 1 88.19 373 LYS A C 1
ATOM 2932 O O . LYS A 1 373 ? 20.641 -53.656 -50.281 1 88.19 373 LYS A O 1
ATOM 2937 N N . MET A 1 374 ? 20.219 -54.812 -52.125 1 89.31 374 MET A N 1
ATOM 2938 C CA . MET A 1 374 ? 18.812 -54.406 -52.188 1 89.31 374 MET A CA 1
ATOM 2939 C C . MET A 1 374 ? 18.016 -55.062 -51.031 1 89.31 374 MET A C 1
ATOM 2941 O O . MET A 1 374 ? 17.109 -54.438 -50.469 1 89.31 374 MET A O 1
ATOM 2945 N N . SER A 1 375 ? 18.406 -56.281 -50.812 1 90.75 375 SER A N 1
ATOM 2946 C CA . SER A 1 375 ? 17.734 -57 -49.719 1 90.75 375 SER A CA 1
ATOM 2947 C C . SER A 1 375 ? 18.047 -56.344 -48.375 1 90.75 375 SER A C 1
ATOM 2949 O O . SER A 1 375 ? 17.172 -56.188 -47.5 1 90.75 375 SER A O 1
ATOM 2951 N N . ASP A 1 376 ? 19.312 -55.906 -48.219 1 91.94 376 ASP A N 1
ATOM 2952 C CA . ASP A 1 376 ? 19.719 -55.219 -47 1 91.94 376 ASP A CA 1
ATOM 2953 C C . ASP A 1 376 ? 19.031 -53.875 -46.844 1 91.94 376 ASP A C 1
ATOM 2955 O O . ASP A 1 376 ? 18.609 -53.5 -45.75 1 91.94 376 ASP A O 1
ATOM 2959 N N . ALA A 1 377 ? 18.891 -53.219 -47.938 1 91.88 377 ALA A N 1
ATOM 2960 C CA . ALA A 1 377 ? 18.25 -51.906 -47.938 1 91.88 377 ALA A CA 1
ATOM 2961 C C . ALA A 1 377 ? 16.75 -52.031 -47.625 1 91.88 377 ALA A C 1
ATOM 2963 O O . ALA A 1 377 ? 16.188 -51.188 -46.938 1 91.88 377 ALA A O 1
ATOM 2964 N N . GLN A 1 378 ? 16.203 -53.094 -48.156 1 93.12 378 GLN A N 1
ATOM 2965 C CA . GLN A 1 378 ? 14.789 -53.312 -47.875 1 93.12 378 GLN A CA 1
ATOM 2966 C C . GLN A 1 378 ? 14.562 -53.688 -46.406 1 93.12 378 GLN A C 1
ATOM 2968 O O . GLN A 1 378 ? 13.586 -53.25 -45.812 1 93.12 378 GLN A O 1
ATOM 2973 N N . THR A 1 379 ? 15.43 -54.469 -45.812 1 94.12 379 THR A N 1
ATOM 2974 C CA . THR A 1 379 ? 15.328 -54.844 -44.406 1 94.12 379 THR A CA 1
ATOM 2975 C C . THR A 1 379 ? 15.477 -53.594 -43.531 1 94.12 379 THR A C 1
ATOM 2977 O O . THR A 1 379 ? 14.758 -53.438 -42.531 1 94.12 379 THR A O 1
ATOM 2980 N N . ALA A 1 380 ? 16.344 -52.75 -43.875 1 93.12 380 ALA A N 1
ATOM 2981 C CA . ALA A 1 380 ? 16.562 -51.5 -43.156 1 93.12 380 ALA A CA 1
ATOM 2982 C C . ALA A 1 380 ? 15.328 -50.594 -43.219 1 93.12 380 ALA A C 1
ATOM 2984 O O . ALA A 1 380 ? 14.977 -49.938 -42.25 1 93.12 380 ALA A O 1
ATOM 2985 N N . LEU A 1 381 ? 14.758 -50.531 -44.344 1 94.75 381 LEU A N 1
ATOM 2986 C CA . LEU A 1 381 ? 13.547 -49.75 -44.5 1 94.75 381 LEU A CA 1
ATOM 2987 C C . LEU A 1 381 ? 12.398 -50.312 -43.688 1 94.75 381 LEU A C 1
ATOM 2989 O O . LEU A 1 381 ? 11.648 -49.562 -43.062 1 94.75 381 LEU A O 1
ATOM 2993 N N . ASP A 1 382 ? 12.289 -51.625 -43.688 1 94.88 382 ASP A N 1
ATOM 2994 C CA . ASP A 1 382 ? 11.234 -52.25 -42.906 1 94.88 382 ASP A CA 1
ATOM 2995 C C . ASP A 1 382 ? 11.438 -52 -41.406 1 94.88 382 ASP A C 1
ATOM 2997 O O . ASP A 1 382 ? 10.469 -51.781 -40.656 1 94.88 382 ASP A O 1
ATOM 3001 N N . GLN A 1 383 ? 12.656 -52.031 -41 1 94.06 383 GLN A N 1
ATOM 3002 C CA . GLN A 1 383 ? 12.961 -51.75 -39.594 1 94.06 383 GLN A CA 1
ATOM 3003 C C . GLN A 1 383 ? 12.633 -50.281 -39.281 1 94.06 383 GLN A C 1
ATOM 3005 O O . GLN A 1 383 ? 12.109 -50 -38.188 1 94.06 383 GLN A O 1
ATOM 3010 N N . ALA A 1 384 ? 12.938 -49.438 -40.094 1 93.94 384 ALA A N 1
ATOM 3011 C CA . ALA A 1 384 ? 12.625 -48 -39.875 1 93.94 384 ALA A CA 1
ATOM 3012 C C . ALA A 1 384 ? 11.117 -47.781 -39.812 1 93.94 384 ALA A C 1
ATOM 3014 O O . ALA A 1 384 ? 10.641 -46.969 -39.031 1 93.94 384 ALA A O 1
ATOM 3015 N N . ARG A 1 385 ? 10.398 -48.438 -40.688 1 95.12 385 ARG A N 1
ATOM 3016 C CA . ARG A 1 385 ? 8.945 -48.312 -40.656 1 95.12 385 ARG A CA 1
ATOM 3017 C C . ARG A 1 385 ? 8.352 -48.875 -39.375 1 95.12 385 ARG A C 1
ATOM 3019 O O . ARG A 1 385 ? 7.391 -48.312 -38.844 1 95.12 385 ARG A O 1
ATOM 3026 N N . ALA A 1 386 ? 8.938 -49.969 -38.969 1 95 386 ALA A N 1
ATOM 3027 C CA . ALA A 1 386 ? 8.484 -50.562 -37.688 1 95 386 ALA A CA 1
ATOM 3028 C C . ALA A 1 386 ? 8.734 -49.594 -36.531 1 95 386 ALA A C 1
ATOM 3030 O O . ALA A 1 386 ? 7.883 -49.438 -35.656 1 95 386 ALA A O 1
ATOM 3031 N N . SER A 1 387 ? 9.906 -49 -36.531 1 94.25 387 SER A N 1
ATOM 3032 C CA . SER A 1 387 ? 10.242 -48.031 -35.5 1 94.25 387 SER A CA 1
ATOM 3033 C C . SER A 1 387 ? 9.32 -46.812 -35.562 1 94.25 387 SER A C 1
ATOM 3035 O O . SER A 1 387 ? 8.945 -46.25 -34.531 1 94.25 387 SER A O 1
ATOM 3037 N N . THR A 1 388 ? 9.008 -46.375 -36.719 1 93.81 388 THR A N 1
ATOM 3038 C CA . THR A 1 388 ? 8.109 -45.25 -36.906 1 93.81 388 THR A CA 1
ATOM 3039 C C . THR A 1 388 ? 6.711 -45.562 -36.406 1 93.81 388 THR A C 1
ATOM 3041 O O . THR A 1 388 ? 6.062 -44.75 -35.75 1 93.81 388 THR A O 1
ATOM 3044 N N . LYS A 1 389 ? 6.289 -46.781 -36.719 1 94.5 389 LYS A N 1
ATOM 3045 C CA . LYS A 1 389 ? 4.977 -47.188 -36.219 1 94.5 389 LYS A CA 1
ATOM 3046 C C . LYS A 1 389 ? 4.941 -47.25 -34.688 1 94.5 389 LYS A C 1
ATOM 3048 O O . LYS A 1 389 ? 3.965 -46.812 -34.062 1 94.5 389 LYS A O 1
ATOM 3053 N N . SER A 1 390 ? 5.984 -47.812 -34.188 1 94.94 390 SER A N 1
ATOM 3054 C CA . SER A 1 390 ? 6.078 -47.844 -32.719 1 94.94 390 SER A CA 1
ATOM 3055 C C . SER A 1 390 ? 6.086 -46.469 -32.125 1 94.94 390 SER A C 1
ATOM 3057 O O . SER A 1 390 ? 5.438 -46.219 -31.109 1 94.94 390 SER A O 1
ATOM 3059 N N . ALA A 1 391 ? 6.789 -45.562 -32.719 1 94.19 391 ALA A N 1
ATOM 3060 C CA . ALA A 1 391 ? 6.863 -44.188 -32.25 1 94.19 391 ALA A CA 1
ATOM 3061 C C . ALA A 1 391 ? 5.508 -43.469 -32.375 1 94.19 391 ALA A C 1
ATOM 3063 O O . ALA A 1 391 ? 5.145 -42.688 -31.516 1 94.19 391 ALA A O 1
ATOM 3064 N N . LEU A 1 392 ? 4.809 -43.781 -33.406 1 93.31 392 LEU A N 1
ATOM 3065 C CA . LEU A 1 392 ? 3.479 -43.188 -33.594 1 93.31 392 LEU A CA 1
ATOM 3066 C C . LEU A 1 392 ? 2.52 -43.688 -32.531 1 93.31 392 LEU A C 1
ATOM 3068 O O . LEU A 1 392 ? 1.72 -42.938 -31.984 1 93.31 392 LEU A O 1
ATOM 3072 N N . ASP A 1 393 ? 2.615 -45 -32.281 1 94 393 ASP A N 1
ATOM 3073 C CA . ASP A 1 393 ? 1.768 -45.594 -31.234 1 94 393 ASP A CA 1
ATOM 3074 C C . ASP A 1 393 ? 2.057 -44.938 -29.875 1 94 393 ASP A C 1
ATOM 3076 O O . ASP A 1 393 ? 1.134 -44.656 -29.109 1 94 393 ASP A O 1
ATOM 3080 N N . GLU A 1 394 ? 3.291 -44.75 -29.609 1 94.56 394 GLU A N 1
ATOM 3081 C CA . GLU A 1 394 ? 3.672 -44.094 -28.359 1 94.56 394 GLU A CA 1
ATOM 3082 C C . GLU A 1 394 ? 3.17 -42.656 -28.312 1 94.56 394 GLU A C 1
ATOM 3084 O O . GLU A 1 394 ? 2.654 -42.219 -27.281 1 94.56 394 GLU A O 1
ATOM 3089 N N . LEU A 1 395 ? 3.359 -41.938 -29.375 1 94.12 395 LEU A N 1
ATOM 3090 C CA . LEU A 1 395 ? 2.893 -40.562 -29.453 1 94.12 395 LEU A CA 1
ATOM 3091 C C . LEU A 1 395 ? 1.388 -40.5 -29.203 1 94.12 395 LEU A C 1
ATOM 3093 O O . LEU A 1 395 ? 0.917 -39.625 -28.469 1 94.12 395 LEU A O 1
ATOM 3097 N N . ASP A 1 396 ? 0.684 -41.375 -29.812 1 94 396 ASP A N 1
ATOM 3098 C CA . ASP A 1 396 ? -0.767 -41.406 -29.656 1 94 396 ASP A CA 1
ATOM 3099 C C . ASP A 1 396 ? -1.154 -41.688 -28.203 1 94 396 ASP A C 1
ATOM 3101 O O . ASP A 1 396 ? -2.053 -41.031 -27.656 1 94 396 ASP A O 1
ATOM 3105 N N . SER A 1 397 ? -0.469 -42.625 -27.656 1 95.06 397 SER A N 1
ATOM 3106 C CA . SER A 1 397 ? -0.739 -42.969 -26.25 1 95.06 397 SER A CA 1
ATOM 3107 C C . SER A 1 397 ? -0.45 -41.781 -25.328 1 95.06 397 SER A C 1
ATOM 3109 O O . SER A 1 397 ? -1.241 -41.5 -24.438 1 95.06 397 SER A O 1
ATOM 3111 N N . VAL A 1 398 ? 0.642 -41.125 -25.547 1 96.31 398 VAL A N 1
ATOM 3112 C CA . VAL A 1 398 ? 1.046 -40 -24.734 1 96.31 398 VAL A CA 1
ATOM 3113 C C . VAL A 1 398 ? 0.063 -38.844 -24.938 1 96.31 398 VAL A C 1
ATOM 3115 O O . VAL A 1 398 ? -0.295 -38.156 -23.984 1 96.31 398 VAL A O 1
ATOM 3118 N N . THR A 1 399 ? -0.332 -38.656 -26.156 1 95.75 399 THR A N 1
ATOM 3119 C CA . THR A 1 399 ? -1.26 -37.562 -26.453 1 95.75 399 THR A CA 1
ATOM 3120 C C . THR A 1 399 ? -2.6 -37.781 -25.766 1 95.75 399 THR A C 1
ATOM 3122 O O . THR A 1 399 ? -3.16 -36.844 -25.172 1 95.75 399 THR A O 1
ATOM 3125 N N . GLN A 1 400 ? -3.051 -39.031 -25.828 1 95 400 GLN A N 1
ATOM 3126 C CA . GLN A 1 400 ? -4.312 -39.344 -25.156 1 95 400 GLN A CA 1
ATOM 3127 C C . GLN A 1 400 ? -4.188 -39.156 -23.656 1 95 400 GLN A C 1
ATOM 3129 O O . GLN A 1 400 ? -5.105 -38.625 -23 1 95 400 GLN A O 1
ATOM 3134 N N . ARG A 1 401 ? -3.127 -39.562 -23.078 1 96.31 401 ARG A N 1
ATOM 3135 C CA . ARG A 1 401 ? -2.867 -39.312 -21.656 1 96.31 401 ARG A CA 1
ATOM 3136 C C . ARG A 1 401 ? -2.85 -37.844 -21.328 1 96.31 401 ARG A C 1
ATOM 3138 O O . ARG A 1 401 ? -3.463 -37.406 -20.359 1 96.31 401 ARG A O 1
ATOM 3145 N N . PHE A 1 402 ? -2.201 -37.094 -22.172 1 97.06 402 PHE A N 1
ATOM 3146 C CA . PHE A 1 402 ? -2.082 -35.656 -21.969 1 97.06 402 PHE A CA 1
ATOM 3147 C C . PHE A 1 402 ? -3.453 -35 -21.984 1 97.06 402 PHE A C 1
ATOM 3149 O O . PHE A 1 402 ? -3.729 -34.094 -21.172 1 97.06 402 PHE A O 1
ATOM 3156 N N . PHE A 1 403 ? -4.312 -35.438 -22.875 1 95.12 403 PHE A N 1
ATOM 3157 C CA . PHE A 1 403 ? -5.645 -34.875 -22.953 1 95.12 403 PHE A CA 1
ATOM 3158 C C . PHE A 1 403 ? -6.445 -35.156 -21.703 1 95.12 403 PHE A C 1
ATOM 3160 O O . PHE A 1 403 ? -7.137 -34.281 -21.172 1 95.12 403 PHE A O 1
ATOM 3167 N N . ARG A 1 404 ? -6.281 -36.375 -21.172 1 95.56 404 ARG A N 1
ATOM 3168 C CA . ARG A 1 404 ? -6.961 -36.719 -19.938 1 95.56 404 ARG A CA 1
ATOM 3169 C C . ARG A 1 404 ? -6.43 -35.906 -18.766 1 95.56 404 ARG A C 1
ATOM 3171 O O . ARG A 1 404 ? -7.207 -35.406 -17.938 1 95.56 404 ARG A O 1
ATOM 3178 N N . GLU A 1 405 ? -5.148 -35.75 -18.766 1 96.75 405 GLU A N 1
ATOM 3179 C CA . GLU A 1 405 ? -4.496 -34.938 -17.734 1 96.75 405 GLU A CA 1
ATOM 3180 C C . GLU A 1 405 ? -4.953 -33.5 -17.797 1 96.75 405 GLU A C 1
ATOM 3182 O O . GLU A 1 405 ? -5.199 -32.875 -16.766 1 96.75 405 GLU A O 1
ATOM 3187 N N . MET A 1 406 ? -5.082 -33 -18.984 1 94.56 406 MET A N 1
ATOM 3188 C CA . MET A 1 406 ? -5.465 -31.594 -19.172 1 94.56 406 MET A CA 1
ATOM 3189 C C . MET A 1 406 ? -6.898 -31.359 -18.719 1 94.56 406 MET A C 1
ATOM 3191 O O . MET A 1 406 ? -7.211 -30.312 -18.156 1 94.56 406 MET A O 1
ATOM 3195 N N . ASP A 1 407 ? -7.711 -32.312 -18.938 1 92 407 ASP A N 1
ATOM 3196 C CA . ASP A 1 407 ? -9.086 -32.188 -18.469 1 92 407 ASP A CA 1
ATOM 3197 C C . ASP A 1 407 ? -9.148 -32.156 -16.953 1 92 407 ASP A C 1
ATOM 3199 O O . ASP A 1 407 ? -9.867 -31.312 -16.375 1 92 407 ASP A O 1
ATOM 3203 N N . ARG A 1 408 ? -8.391 -32.969 -16.328 1 93.25 408 ARG A N 1
ATOM 3204 C CA . ARG A 1 408 ? -8.32 -32.969 -14.867 1 93.25 408 ARG A CA 1
ATOM 3205 C C . ARG A 1 408 ? -7.68 -31.688 -14.359 1 93.25 408 ARG A C 1
ATOM 3207 O O . ARG A 1 408 ? -8.125 -31.125 -13.352 1 93.25 408 ARG A O 1
ATOM 3214 N N . PHE A 1 409 ? -6.719 -31.281 -15.086 1 94.56 409 PHE A N 1
ATOM 3215 C CA . PHE A 1 409 ? -5.977 -30.078 -14.734 1 94.56 409 PHE A CA 1
ATOM 3216 C C . PHE A 1 409 ? -6.883 -28.844 -14.758 1 94.56 409 PHE A C 1
ATOM 3218 O O . PHE A 1 409 ? -6.875 -28.047 -13.828 1 94.56 409 PHE A O 1
ATOM 3225 N N . LYS A 1 410 ? -7.637 -28.719 -15.758 1 90.25 410 LYS A N 1
ATOM 3226 C CA . LYS A 1 410 ? -8.531 -27.562 -15.898 1 90.25 410 LYS A CA 1
ATOM 3227 C C . LYS A 1 410 ? -9.523 -27.5 -14.734 1 90.25 410 LYS A C 1
ATOM 3229 O O . LYS A 1 410 ? -9.727 -26.422 -14.156 1 90.25 410 LYS A O 1
ATOM 3234 N N . LYS A 1 411 ? -10.023 -28.609 -14.359 1 88.56 411 LYS A N 1
ATOM 3235 C CA . LYS A 1 411 ? -10.984 -28.672 -13.258 1 88.56 411 LYS A CA 1
ATOM 3236 C C . LYS A 1 411 ? -10.305 -28.375 -11.93 1 88.56 411 LYS A C 1
ATOM 3238 O O . LYS A 1 411 ? -10.859 -27.641 -11.094 1 88.56 411 LYS A O 1
ATOM 3243 N N . SER A 1 412 ? -9.156 -28.906 -11.781 1 91 412 SER A N 1
ATOM 3244 C CA . SER A 1 412 ? -8.43 -28.719 -10.531 1 91 412 SER A CA 1
ATOM 3245 C C . SER A 1 412 ? -8.062 -27.25 -10.328 1 91 412 SER A C 1
ATOM 3247 O O . SER A 1 412 ? -8.18 -26.719 -9.219 1 91 412 SER A O 1
ATOM 3249 N N . VAL A 1 413 ? -7.609 -26.578 -11.375 1 91.88 413 VAL A N 1
ATOM 3250 C CA . VAL A 1 413 ? -7.215 -25.172 -11.281 1 91.88 413 VAL A CA 1
ATOM 3251 C C . VAL A 1 413 ? -8.43 -24.328 -10.922 1 91.88 413 VAL A C 1
ATOM 3253 O O . VAL A 1 413 ? -8.352 -23.438 -10.078 1 91.88 413 VAL A O 1
ATOM 3256 N N . ASP A 1 414 ? -9.516 -24.609 -11.531 1 89.88 414 ASP A N 1
ATOM 3257 C CA . ASP A 1 414 ? -10.75 -23.875 -11.266 1 89.88 414 ASP A CA 1
ATOM 3258 C C . ASP A 1 414 ? -11.164 -24.016 -9.797 1 89.88 414 ASP A C 1
ATOM 3260 O O . ASP A 1 414 ? -11.406 -23.016 -9.117 1 89.88 414 ASP A O 1
ATOM 3264 N N . ILE A 1 415 ? -11.164 -25.234 -9.312 1 90.5 415 ILE A N 1
ATOM 3265 C CA . ILE A 1 415 ? -11.586 -25.5 -7.945 1 90.5 415 ILE A CA 1
ATOM 3266 C C . ILE A 1 415 ? -10.617 -24.844 -6.965 1 90.5 415 ILE A C 1
ATOM 3268 O O . ILE A 1 415 ? -11.039 -24.281 -5.957 1 90.5 415 ILE A O 1
ATOM 3272 N N . GLU A 1 416 ? -9.375 -24.938 -7.238 1 92.56 416 GLU A N 1
ATOM 3273 C CA . GLU A 1 416 ? -8.367 -24.359 -6.352 1 92.56 416 GLU A CA 1
ATOM 3274 C C . GLU A 1 416 ? -8.516 -22.844 -6.25 1 92.56 416 GLU A C 1
ATOM 3276 O O . GLU A 1 416 ? -8.375 -22.281 -5.164 1 92.56 416 GLU A O 1
ATOM 3281 N N . LEU A 1 417 ? -8.758 -22.234 -7.344 1 92.94 417 LEU A N 1
ATOM 3282 C CA . LEU A 1 417 ? -8.922 -20.781 -7.336 1 92.94 417 LEU A CA 1
ATOM 3283 C C . LEU A 1 417 ? -10.172 -20.375 -6.566 1 92.94 417 LEU A C 1
ATOM 3285 O O . LEU A 1 417 ? -10.156 -19.422 -5.801 1 92.94 417 LEU A O 1
ATOM 3289 N N . ARG A 1 418 ? -11.234 -21.125 -6.781 1 92.19 418 ARG A N 1
ATOM 3290 C CA . ARG A 1 418 ? -12.469 -20.844 -6.062 1 92.19 418 ARG A CA 1
ATOM 3291 C C . ARG A 1 418 ? -12.281 -21.016 -4.559 1 92.19 418 ARG A C 1
ATOM 3293 O O . ARG A 1 418 ? -12.742 -20.188 -3.77 1 92.19 418 ARG A O 1
ATOM 3300 N N . LYS A 1 419 ? -11.57 -22.047 -4.18 1 93.38 419 LYS A N 1
ATOM 3301 C CA . LYS A 1 419 ? -11.281 -22.281 -2.768 1 93.38 419 LYS A CA 1
ATOM 3302 C C . LYS A 1 419 ? -10.422 -21.172 -2.182 1 93.38 419 LYS A C 1
ATOM 3304 O O . LYS A 1 419 ? -10.641 -20.75 -1.044 1 93.38 419 LYS A O 1
ATOM 3309 N N . LEU A 1 420 ? -9.523 -20.781 -2.961 1 94.44 420 LEU A N 1
ATOM 3310 C CA . LEU A 1 420 ? -8.586 -19.75 -2.537 1 94.44 420 LEU A CA 1
ATOM 3311 C C . LEU A 1 420 ? -9.312 -18.453 -2.201 1 94.44 420 LEU A C 1
ATOM 3313 O O . LEU A 1 420 ? -9.094 -17.875 -1.137 1 94.44 420 LEU A O 1
ATOM 3317 N N . TYR A 1 421 ? -10.18 -18.016 -3.025 1 94.56 421 TYR A N 1
ATOM 3318 C CA . TYR A 1 421 ? -10.844 -16.719 -2.818 1 94.56 421 TYR A CA 1
ATOM 3319 C C . TYR A 1 421 ? -11.961 -16.844 -1.79 1 94.56 421 TYR A C 1
ATOM 3321 O O . TYR A 1 421 ? -12.281 -15.875 -1.098 1 94.56 421 TYR A O 1
ATOM 3329 N N . ALA A 1 422 ? -12.516 -18.031 -1.669 1 94.12 422 ALA A N 1
ATOM 3330 C CA . ALA A 1 422 ? -13.43 -18.281 -0.558 1 94.12 422 ALA A CA 1
ATOM 3331 C C . ALA A 1 422 ? -12.711 -18.172 0.782 1 94.12 422 ALA A C 1
ATOM 3333 O O . ALA A 1 422 ? -13.242 -17.609 1.741 1 94.12 422 ALA A O 1
ATOM 3334 N N . ALA A 1 423 ? -11.531 -18.703 0.805 1 94.62 423 ALA A N 1
ATOM 3335 C CA . ALA A 1 423 ? -10.727 -18.625 2.021 1 94.62 423 ALA A CA 1
ATOM 3336 C C . ALA A 1 423 ? -10.383 -17.172 2.344 1 94.62 423 ALA A C 1
ATOM 3338 O O . ALA A 1 423 ? -10.43 -16.75 3.506 1 94.62 423 ALA A O 1
ATOM 3339 N N . HIS A 1 424 ? -10.008 -16.469 1.329 1 94.44 424 HIS A N 1
ATOM 3340 C CA . HIS A 1 424 ? -9.719 -15.055 1.532 1 94.44 424 HIS A CA 1
ATOM 3341 C C . HIS A 1 424 ? -10.93 -14.32 2.096 1 94.44 424 HIS A C 1
ATOM 3343 O O . HIS A 1 424 ? -10.797 -13.531 3.035 1 94.44 424 HIS A O 1
ATOM 3349 N N . ALA A 1 425 ? -12.062 -14.609 1.508 1 94.44 425 ALA A N 1
ATOM 3350 C CA . ALA A 1 425 ? -13.305 -13.977 1.951 1 94.44 425 ALA A CA 1
ATOM 3351 C C . ALA A 1 425 ? -13.609 -14.328 3.402 1 94.44 425 ALA A C 1
ATOM 3353 O O . ALA A 1 425 ? -14.031 -13.477 4.184 1 94.44 425 ALA A O 1
ATOM 3354 N N . LYS A 1 426 ? -13.406 -15.539 3.686 1 94.94 426 LYS A N 1
ATOM 3355 C CA . LYS A 1 426 ? -13.648 -15.984 5.055 1 94.94 426 LYS A CA 1
ATOM 3356 C C . LYS A 1 426 ? -12.758 -15.227 6.039 1 94.94 426 LYS A C 1
ATOM 3358 O O . LYS A 1 426 ? -13.219 -14.805 7.102 1 94.94 426 LYS A O 1
ATOM 3363 N N . ILE A 1 427 ? -11.539 -15.086 5.688 1 94.69 427 ILE A N 1
ATOM 3364 C CA . ILE A 1 427 ? -10.602 -14.367 6.547 1 94.69 427 ILE A CA 1
ATOM 3365 C C . ILE A 1 427 ? -11.062 -12.922 6.727 1 94.69 427 ILE A C 1
ATOM 3367 O O . ILE A 1 427 ? -11.039 -12.391 7.836 1 94.69 427 ILE A O 1
ATOM 3371 N N . GLN A 1 428 ? -11.5 -12.242 5.645 1 93.19 428 GLN A N 1
ATOM 3372 C CA . GLN A 1 428 ? -11.992 -10.875 5.734 1 93.19 428 GLN A CA 1
ATOM 3373 C C . GLN A 1 428 ? -13.195 -10.781 6.672 1 93.19 428 GLN A C 1
ATOM 3375 O O . GLN A 1 428 ? -13.289 -9.859 7.48 1 93.19 428 GLN A O 1
ATOM 3380 N N . CYS A 1 429 ? -14.062 -11.734 6.598 1 92.69 429 CYS A N 1
ATOM 3381 C CA . CYS A 1 429 ? -15.273 -11.734 7.41 1 92.69 429 CYS A CA 1
ATOM 3382 C C . CYS A 1 429 ? -14.945 -12.016 8.875 1 92.69 429 CYS A C 1
ATOM 3384 O O . CYS A 1 429 ? -15.469 -11.359 9.773 1 92.69 429 CYS A O 1
ATOM 3386 N N . ASP A 1 430 ? -14.055 -12.961 9.055 1 93.31 430 ASP A N 1
ATOM 3387 C CA . ASP A 1 430 ? -13.703 -13.375 10.414 1 93.31 430 ASP A CA 1
ATOM 3388 C C . ASP A 1 430 ? -13.086 -12.227 11.203 1 93.31 430 ASP A C 1
ATOM 3390 O O . ASP A 1 430 ? -13.367 -12.055 12.391 1 93.31 430 ASP A O 1
ATOM 3394 N N . TYR A 1 431 ? -12.312 -11.453 10.539 1 93.81 431 TYR A N 1
ATOM 3395 C CA . TYR A 1 431 ? -11.578 -10.406 11.258 1 93.81 431 TYR A CA 1
ATOM 3396 C C . TYR A 1 431 ? -12.352 -9.094 11.234 1 93.81 431 TYR A C 1
ATOM 3398 O O . TYR A 1 431 ? -11.984 -8.141 11.93 1 93.81 431 TYR A O 1
ATOM 3406 N N . SER A 1 432 ? -13.43 -9.008 10.477 1 91.75 432 SER A N 1
ATOM 3407 C CA . SER A 1 432 ? -14.203 -7.781 10.344 1 91.75 432 SER A CA 1
ATOM 3408 C C . SER A 1 432 ? -14.805 -7.355 11.68 1 91.75 432 SER A C 1
ATOM 3410 O O . SER A 1 432 ? -14.742 -6.18 12.047 1 91.75 432 SER A O 1
ATOM 3412 N N . ALA A 1 433 ? -15.305 -8.273 12.406 1 90.12 433 ALA A N 1
ATOM 3413 C CA . ALA A 1 433 ? -15.945 -7.953 13.68 1 90.12 433 ALA A CA 1
ATOM 3414 C C . ALA A 1 433 ? -14.922 -7.441 14.688 1 90.12 433 ALA A C 1
ATOM 3416 O O . ALA A 1 433 ? -15.188 -6.48 15.414 1 90.12 433 ALA A O 1
ATOM 3417 N N . GLN A 1 434 ? -13.805 -8.141 14.695 1 92.88 434 GLN A N 1
ATOM 3418 C CA . GLN A 1 434 ? -12.75 -7.73 15.617 1 92.88 434 GLN A CA 1
ATOM 3419 C C . GLN A 1 434 ? -12.258 -6.324 15.289 1 92.88 434 GLN A C 1
ATOM 3421 O O . GLN A 1 434 ? -12.086 -5.496 16.188 1 92.88 434 GLN A O 1
ATOM 3426 N N . LEU A 1 435 ? -12.023 -6.082 14.062 1 94.31 435 LEU A N 1
ATOM 3427 C CA . LEU A 1 435 ? -11.555 -4.766 13.633 1 94.31 435 LEU A CA 1
ATOM 3428 C C . LEU A 1 435 ? -12.594 -3.693 13.938 1 94.31 435 LEU A C 1
ATOM 3430 O O . LEU A 1 435 ? -12.25 -2.621 14.445 1 94.31 435 LEU A O 1
ATOM 3434 N N . ASN A 1 436 ? -13.852 -3.996 13.703 1 93.56 436 ASN A N 1
ATOM 3435 C CA . ASN A 1 436 ? -14.922 -3.039 13.961 1 93.56 436 ASN A CA 1
ATOM 3436 C C . ASN A 1 436 ? -15.055 -2.73 15.445 1 93.56 436 ASN A C 1
ATOM 3438 O O . ASN A 1 436 ? -15.32 -1.589 15.828 1 93.56 436 ASN A O 1
ATOM 3442 N N . SER A 1 437 ? -14.914 -3.715 16.219 1 93.31 437 SER A N 1
ATOM 3443 C CA . SER A 1 437 ? -14.984 -3.518 17.656 1 93.31 437 SER A CA 1
ATOM 3444 C C . SER A 1 437 ? -13.883 -2.58 18.156 1 93.31 437 SER A C 1
ATOM 3446 O O . SER A 1 437 ? -14.117 -1.75 19.031 1 93.31 437 SER A O 1
ATOM 3448 N N . GLU A 1 438 ? -12.719 -2.734 17.609 1 94.5 438 GLU A N 1
ATOM 3449 C CA . GLU A 1 438 ? -11.609 -1.86 17.984 1 94.5 438 GLU A CA 1
ATOM 3450 C C . GLU A 1 438 ? -11.852 -0.43 17.516 1 94.5 438 GLU A C 1
ATOM 3452 O O . GLU A 1 438 ? -11.648 0.522 18.266 1 94.5 438 GLU A O 1
ATOM 3457 N N . TRP A 1 439 ? -12.297 -0.259 16.266 1 94.38 439 TRP A N 1
ATOM 3458 C CA . TRP A 1 439 ? -12.586 1.068 15.727 1 94.38 439 TRP A CA 1
ATOM 3459 C C . TRP A 1 439 ? -13.68 1.754 16.531 1 94.38 439 TRP A C 1
ATOM 3461 O O . TRP A 1 439 ? -13.641 2.969 16.734 1 94.38 439 TRP A O 1
ATOM 3471 N N . ASP A 1 440 ? -14.633 0.995 17.031 1 92.81 440 ASP A N 1
ATOM 3472 C CA . ASP A 1 440 ? -15.781 1.508 17.766 1 92.81 440 ASP A CA 1
ATOM 3473 C C . ASP A 1 440 ? -15.359 2.193 19.062 1 92.81 440 ASP A C 1
ATOM 3475 O O . ASP A 1 440 ? -16.062 3.059 19.562 1 92.81 440 ASP A O 1
ATOM 3479 N N . LYS A 1 441 ? -14.234 1.846 19.562 1 92.44 441 LYS A N 1
ATOM 3480 C CA . LYS A 1 441 ? -13.719 2.436 20.797 1 92.44 441 LYS A CA 1
ATOM 3481 C C . LYS A 1 441 ? -13.359 3.906 20.594 1 92.44 441 LYS A C 1
ATOM 3483 O O . LYS A 1 441 ? -13.211 4.652 21.562 1 92.44 441 LYS A O 1
ATOM 3488 N N . LEU A 1 442 ? -13.18 4.293 19.344 1 93.38 442 LEU A N 1
ATOM 3489 C CA . LEU A 1 442 ? -12.766 5.66 19.062 1 93.38 442 LEU A CA 1
ATOM 3490 C C . LEU A 1 442 ? -13.977 6.555 18.797 1 93.38 442 LEU A C 1
ATOM 3492 O O . LEU A 1 442 ? -13.828 7.758 18.578 1 93.38 442 LEU A O 1
ATOM 3496 N N . LEU A 1 443 ? -15.172 5.977 18.828 1 91 443 LEU A N 1
ATOM 3497 C CA . LEU A 1 443 ? -16.391 6.75 18.609 1 91 443 LEU A CA 1
ATOM 3498 C C . LEU A 1 443 ? -16.953 7.277 19.922 1 91 443 LEU A C 1
ATOM 3500 O O . LEU A 1 443 ? -16.75 6.668 20.969 1 91 443 LEU A O 1
ATOM 3504 N N . PRO A 1 444 ? -17.531 8.492 19.875 1 82.62 444 PRO A N 1
ATOM 3505 C CA . PRO A 1 444 ? -18.078 9.055 21.109 1 82.62 444 PRO A CA 1
ATOM 3506 C C . PRO A 1 444 ? -19.172 8.18 21.719 1 82.62 444 PRO A C 1
ATOM 3508 O O . PRO A 1 444 ? -19.906 7.492 21 1 82.62 444 PRO A O 1
ATOM 3511 N N . SER A 1 445 ? -19.156 7.656 22.922 1 68.69 445 SER A N 1
ATOM 3512 C CA . SER A 1 445 ? -20.031 6.762 23.672 1 68.69 445 SER A CA 1
ATOM 3513 C C . SER A 1 445 ? -21.5 7.062 23.406 1 68.69 445 SER A C 1
ATOM 3515 O O . SER A 1 445 ? -22.359 6.195 23.562 1 68.69 445 SER A O 1
ATOM 3517 N N . GLY A 1 446 ? -22.016 8.273 23.094 1 53.16 446 GLY A N 1
ATOM 3518 C CA . GLY A 1 446 ? -23.453 8.469 23.031 1 53.16 446 GLY A CA 1
ATOM 3519 C C . GLY A 1 446 ? -24.094 7.848 21.797 1 53.16 446 GLY A C 1
ATOM 3520 O O . GLY A 1 446 ? -25.312 7.855 21.656 1 53.16 446 GLY A O 1
ATOM 3521 N N . ASN A 1 447 ? -23.469 7.762 20.719 1 46.34 447 ASN A N 1
ATOM 3522 C CA . ASN A 1 447 ? -24.156 7.312 19.516 1 46.34 447 ASN A CA 1
ATOM 3523 C C . ASN A 1 447 ? -24.344 5.797 19.5 1 46.34 447 ASN A C 1
ATOM 3525 O O . ASN A 1 447 ? -23.672 5.094 18.734 1 46.34 447 ASN A O 1
ATOM 3529 N N . GLY A 1 448 ? -24.672 5.277 20.453 1 39.25 448 GLY A N 1
ATOM 3530 C CA . GLY A 1 448 ? -25.266 3.957 20.328 1 39.25 448 GLY A CA 1
ATOM 3531 C C . GLY A 1 448 ? -26.312 3.867 19.219 1 39.25 448 GLY A C 1
ATOM 3532 O O . GLY A 1 448 ? -27.219 3.043 19.281 1 39.25 448 GLY A O 1
ATOM 3533 N N . ALA A 1 449 ? -26.719 4.961 18.469 1 35.81 449 ALA A N 1
ATOM 3534 C CA . ALA A 1 449 ? -27.859 4.84 17.562 1 35.81 449 ALA A CA 1
ATOM 3535 C C . ALA A 1 449 ? -27.594 3.805 16.484 1 35.81 449 ALA A C 1
ATOM 3537 O O . ALA A 1 449 ? -26.453 3.674 16.016 1 35.81 449 ALA A O 1
ATOM 3538 N N . SER A 1 450 ? -28.438 2.869 16.297 1 36.56 450 SER A N 1
ATOM 3539 C CA . SER A 1 450 ? -28.672 1.871 15.258 1 36.56 450 SER A CA 1
ATOM 3540 C C . SER A 1 450 ? -28.438 2.445 13.867 1 36.56 450 SER A C 1
ATOM 3542 O O . SER A 1 450 ? -29.062 3.436 13.477 1 36.56 450 SER A O 1
ATOM 3544 N N . ARG A 1 451 ? -27.344 2.555 13.359 1 39.47 451 ARG A N 1
ATOM 3545 C CA . ARG A 1 451 ? -26.938 2.992 12.023 1 39.47 451 ARG A CA 1
ATOM 3546 C C . ARG A 1 451 ? -27.875 2.414 10.961 1 39.47 451 ARG A C 1
ATOM 3548 O O . ARG A 1 451 ? -28.031 1.195 10.867 1 39.47 451 ARG A O 1
ATOM 3555 N N . SER A 1 452 ? -28.906 3.141 10.406 1 33.28 452 SER A N 1
ATOM 3556 C CA . SER A 1 452 ? -29.703 2.742 9.25 1 33.28 452 SER A CA 1
ATOM 3557 C C . SER A 1 452 ? -28.812 2.453 8.047 1 33.28 452 SER A C 1
ATOM 3559 O O . SER A 1 452 ? -27.812 3.141 7.824 1 33.28 452 SER A O 1
ATOM 3561 N N . PRO A 1 453 ? -28.891 1.376 7.418 1 33.41 453 PRO A N 1
ATOM 3562 C CA . PRO A 1 453 ? -28.203 0.986 6.188 1 33.41 453 PRO A CA 1
ATOM 3563 C C . PRO A 1 453 ? -28.312 2.039 5.086 1 33.41 453 PRO A C 1
ATOM 3565 O O . PRO A 1 453 ? -29.375 2.646 4.918 1 33.41 453 PRO A O 1
ATOM 3568 N N . VAL A 1 454 ? -27.344 2.771 4.715 1 34.38 454 VAL A N 1
ATOM 3569 C CA . VAL A 1 454 ? -27.375 3.668 3.564 1 34.38 454 VAL A CA 1
ATOM 3570 C C . VAL A 1 454 ? -28.016 2.963 2.373 1 34.38 454 VAL A C 1
ATOM 3572 O O . VAL A 1 454 ? -27.516 1.933 1.911 1 34.38 454 VAL A O 1
ATOM 3575 N N . VAL A 1 455 ? -29.359 2.975 2.117 1 30.41 455 VAL A N 1
ATOM 3576 C CA . VAL A 1 455 ? -30.109 2.492 0.965 1 30.41 455 VAL A CA 1
ATOM 3577 C C . VAL A 1 455 ? -29.609 3.17 -0.305 1 30.41 455 VAL A C 1
ATOM 3579 O O . VAL A 1 455 ? -29.5 4.398 -0.364 1 30.41 455 VAL A O 1
ATOM 3582 N N . SER A 1 456 ? -28.859 2.508 -1.142 1 30.16 456 SER A N 1
ATOM 3583 C CA . SER A 1 456 ? -28.594 2.904 -2.52 1 30.16 456 SER A CA 1
ATOM 3584 C C . SER A 1 456 ? -29.875 3.26 -3.258 1 30.16 456 SER A C 1
ATOM 3586 O O . SER A 1 456 ? -30.797 2.447 -3.328 1 30.16 456 SER A O 1
ATOM 3588 N N . LYS A 1 457 ? -30.422 4.508 -3.352 1 30.58 457 LYS A N 1
ATOM 3589 C CA . LYS A 1 457 ? -31.531 4.934 -4.203 1 30.58 457 LYS A CA 1
ATOM 3590 C C . LYS A 1 457 ? -31.281 4.547 -5.66 1 30.58 457 LYS A C 1
ATOM 3592 O O . LYS A 1 457 ? -30.406 5.105 -6.316 1 30.58 457 LYS A O 1
ATOM 3597 N N . ASN A 1 458 ? -31.609 3.285 -6.148 1 25.38 458 ASN A N 1
ATOM 3598 C CA . ASN A 1 458 ? -31.875 2.934 -7.543 1 25.38 458 ASN A CA 1
ATOM 3599 C C . ASN A 1 458 ? -33 3.783 -8.133 1 25.38 458 ASN A C 1
ATOM 3601 O O . ASN A 1 458 ? -34.156 3.641 -7.746 1 25.38 458 ASN A O 1
ATOM 3605 N N . SER A 1 459 ? -32.906 5.148 -8.422 1 27.16 459 SER A N 1
ATOM 3606 C CA . SER A 1 459 ? -33.875 5.934 -9.172 1 27.16 459 SER A CA 1
ATOM 3607 C C . SER A 1 459 ? -34.219 5.262 -10.492 1 27.16 459 SER A C 1
ATOM 3609 O O . SER A 1 459 ? -33.406 5.227 -11.414 1 27.16 459 SER A O 1
ATOM 3611 N N . SER A 1 460 ? -34.969 4.203 -10.562 1 25.58 460 SER A N 1
ATOM 3612 C CA . SER A 1 460 ? -35.625 3.646 -11.75 1 25.58 460 SER A CA 1
ATOM 3613 C C . SER A 1 460 ? -36.625 4.621 -12.344 1 25.58 460 SER A C 1
ATOM 3615 O O . SER A 1 460 ? -37.781 4.27 -12.555 1 25.58 460 SER A O 1
ATOM 3617 N N . ASP A 1 461 ? -36.594 5.992 -12.281 1 27.84 461 ASP A N 1
ATOM 3618 C CA . ASP A 1 461 ? -37.719 6.73 -12.805 1 27.84 461 ASP A CA 1
ATOM 3619 C C . ASP A 1 461 ? -37.812 6.629 -14.328 1 27.84 461 ASP A C 1
ATOM 3621 O O . ASP A 1 461 ? -38.406 7.48 -14.984 1 27.84 461 ASP A O 1
ATOM 3625 N N . GLY A 1 462 ? -37.25 5.684 -15.125 1 23.73 462 GLY A N 1
ATOM 3626 C CA . GLY A 1 462 ? -37.375 5.785 -16.562 1 23.73 462 GLY A CA 1
ATOM 3627 C C . GLY A 1 462 ? -38.812 5.656 -17.047 1 23.73 462 GLY A C 1
ATOM 3628 O O . GLY A 1 462 ? -39.031 5.367 -18.234 1 23.73 462 GLY A O 1
ATOM 3629 N N . SER A 1 463 ? -39.875 5.77 -16.234 1 23.83 463 SER A N 1
ATOM 3630 C CA . SER A 1 463 ? -41.094 5.508 -17.031 1 23.83 463 SER A CA 1
ATOM 3631 C C . SER A 1 463 ? -41.344 6.645 -18.016 1 23.83 463 SER A C 1
ATOM 3633 O O . SER A 1 463 ? -41.562 7.789 -17.594 1 23.83 463 SER A O 1
ATOM 3635 N N . GLY A 1 464 ? -40.688 6.777 -19.219 1 22.94 464 GLY A N 1
ATOM 3636 C CA . GLY A 1 464 ? -41.031 7.559 -20.406 1 22.94 464 GLY A CA 1
ATOM 3637 C C . GLY A 1 464 ? -42.469 7.453 -20.797 1 22.94 464 GLY A C 1
ATOM 3638 O O . GLY A 1 464 ? -42.969 6.359 -21.078 1 22.94 464 GLY A O 1
ATOM 3639 N N . ASP A 1 465 ? -43.438 8.188 -20.266 1 22.45 465 ASP A N 1
ATOM 3640 C CA . ASP A 1 465 ? -44.781 8.383 -20.75 1 22.45 465 ASP A CA 1
ATOM 3641 C C . ASP A 1 465 ? -44.781 8.828 -22.203 1 22.45 465 ASP A C 1
ATOM 3643 O O . ASP A 1 465 ? -44 9.695 -22.594 1 22.45 465 ASP A O 1
ATOM 3647 N N . MET A 1 466 ? -45.25 8.031 -23.141 1 22.3 466 MET A N 1
ATOM 3648 C CA . MET A 1 466 ? -45.656 8.133 -24.547 1 22.3 466 MET A CA 1
ATOM 3649 C C . MET A 1 466 ? -46.656 9.258 -24.75 1 22.3 466 MET A C 1
ATOM 3651 O O . MET A 1 466 ? -47.844 9.117 -24.406 1 22.3 466 MET A O 1
ATOM 3655 N N . ALA A 1 467 ? -46.438 10.531 -24.406 1 23.28 467 ALA A N 1
ATOM 3656 C CA . ALA A 1 467 ? -47.406 11.539 -24.844 1 23.28 467 ALA A CA 1
ATOM 3657 C C . ALA A 1 467 ? -47.625 11.469 -26.359 1 23.28 467 ALA A C 1
ATOM 3659 O O . ALA A 1 467 ? -46.656 11.438 -27.125 1 23.28 467 ALA A O 1
ATOM 3660 N N . GLU A 1 468 ? -48.75 10.945 -26.781 1 21.61 468 GLU A N 1
ATOM 3661 C CA . GLU A 1 468 ? -49.5 10.891 -28.047 1 21.61 468 GLU A CA 1
ATOM 3662 C C . GLU A 1 468 ? -49.594 12.266 -28.688 1 21.61 468 GLU A C 1
ATOM 3664 O O . GLU A 1 468 ? -50.156 13.195 -28.109 1 21.61 468 GLU A O 1
ATOM 3669 N N . MET A 1 469 ? -48.469 12.781 -29.266 1 21.7 469 MET A N 1
ATOM 3670 C CA . MET A 1 469 ? -48.594 13.859 -30.234 1 21.7 469 MET A CA 1
ATOM 3671 C C . MET A 1 469 ? -49.688 13.555 -31.234 1 21.7 469 MET A C 1
ATOM 3673 O O . MET A 1 469 ? -49.625 12.586 -31.984 1 21.7 469 MET A O 1
ATOM 3677 N N . THR A 1 470 ? -51.031 13.812 -30.859 1 21.64 470 THR A N 1
ATOM 3678 C CA . THR A 1 470 ? -52.156 13.938 -31.766 1 21.64 470 THR A CA 1
ATOM 3679 C C . THR A 1 470 ? -51.812 14.867 -32.938 1 21.64 470 THR A C 1
ATOM 3681 O O . THR A 1 470 ? -51.031 15.812 -32.781 1 21.64 470 THR A O 1
ATOM 3684 N N . MET A 1 471 ? -52.219 14.523 -34.25 1 23.2 471 MET A N 1
ATOM 3685 C CA . MET A 1 471 ? -52.438 15.031 -35.594 1 23.2 471 MET A CA 1
ATOM 3686 C C . MET A 1 471 ? -53.25 16.328 -35.562 1 23.2 471 MET A C 1
ATOM 3688 O O . MET A 1 471 ? -53.5 16.922 -36.594 1 23.2 471 MET A O 1
ATOM 3692 N N . ILE A 1 472 ? -53 17.453 -34.75 1 20.06 472 ILE A N 1
ATOM 3693 C CA . ILE A 1 472 ? -53.562 18.516 -35.594 1 20.06 472 ILE A CA 1
ATOM 3694 C C . ILE A 1 472 ? -52.562 18.891 -36.688 1 20.06 472 ILE A C 1
ATOM 3696 O O . ILE A 1 472 ? -51.344 18.969 -36.438 1 20.06 472 ILE A O 1
ATOM 3700 N N . MET B 1 1 ? 23.391 1.895 -64.125 1 19.55 1 MET B N 1
ATOM 3701 C CA . MET B 1 1 ? 22.328 2.883 -64.25 1 19.55 1 MET B CA 1
ATOM 3702 C C . MET B 1 1 ? 21.641 3.143 -62.906 1 19.55 1 MET B C 1
ATOM 3704 O O . MET B 1 1 ? 21.266 2.201 -62.219 1 19.55 1 MET B O 1
ATOM 3708 N N . SER B 1 2 ? 21.844 4.367 -62.281 1 22.3 2 SER B N 1
ATOM 3709 C CA . SER B 1 2 ? 21.891 5.125 -61.031 1 22.3 2 SER B CA 1
ATOM 3710 C C . SER B 1 2 ? 20.5 5.551 -60.594 1 22.3 2 SER B C 1
ATOM 3712 O O . SER B 1 2 ? 19.875 6.406 -61.219 1 22.3 2 SER B O 1
ATOM 3714 N N . ILE B 1 3 ? 19.641 4.5 -60.188 1 23.55 3 ILE B N 1
ATOM 3715 C CA . ILE B 1 3 ? 18.219 4.57 -59.812 1 23.55 3 ILE B CA 1
ATOM 3716 C C . ILE B 1 3 ? 18.016 5.66 -58.781 1 23.55 3 ILE B C 1
ATOM 3718 O O . ILE B 1 3 ? 18.531 5.566 -57.656 1 23.55 3 ILE B O 1
ATOM 3722 N N . ASP B 1 4 ? 17.672 6.91 -59.219 1 20.8 4 ASP B N 1
ATOM 3723 C CA . ASP B 1 4 ? 17.656 8.25 -58.656 1 20.8 4 ASP B CA 1
ATOM 3724 C C . ASP B 1 4 ? 16.531 8.398 -57.625 1 20.8 4 ASP B C 1
ATOM 3726 O O . ASP B 1 4 ? 15.344 8.297 -58 1 20.8 4 ASP B O 1
ATOM 3730 N N . PRO B 1 5 ? 16.609 7.98 -56.344 1 22.12 5 PRO B N 1
ATOM 3731 C CA . PRO B 1 5 ? 15.703 7.84 -55.219 1 22.12 5 PRO B CA 1
ATOM 3732 C C . PRO B 1 5 ? 15.062 9.164 -54.812 1 22.12 5 PRO B C 1
ATOM 3734 O O . PRO B 1 5 ? 14.594 9.297 -53.656 1 22.12 5 PRO B O 1
ATOM 3737 N N . ASP B 1 6 ? 15.039 10.094 -55.75 1 18.36 6 ASP B N 1
ATOM 3738 C CA . ASP B 1 6 ? 14.961 11.477 -55.312 1 18.36 6 ASP B CA 1
ATOM 3739 C C . ASP B 1 6 ? 13.688 11.719 -54.5 1 18.36 6 ASP B C 1
ATOM 3741 O O . ASP B 1 6 ? 12.789 10.867 -54.469 1 18.36 6 ASP B O 1
ATOM 3745 N N . LYS B 1 7 ? 12.906 12.859 -54.719 1 18.95 7 LYS B N 1
ATOM 3746 C CA . LYS B 1 7 ? 12.719 14.164 -54.094 1 18.95 7 LYS B CA 1
ATOM 3747 C C . LYS B 1 7 ? 11.328 14.297 -53.5 1 18.95 7 LYS B C 1
ATOM 3749 O O . LYS B 1 7 ? 11.164 14.852 -52.406 1 18.95 7 LYS B O 1
ATOM 3754 N N . GLU B 1 8 ? 10.109 14.148 -54.219 1 18.03 8 GLU B N 1
ATOM 3755 C CA . GLU B 1 8 ? 9.273 15.344 -54.25 1 18.03 8 GLU B CA 1
ATOM 3756 C C . GLU B 1 8 ? 8.43 15.461 -52.969 1 18.03 8 GLU B C 1
ATOM 3758 O O . GLU B 1 8 ? 8.07 14.453 -52.375 1 18.03 8 GLU B O 1
ATOM 3763 N N . LEU B 1 9 ? 7.898 16.781 -52.594 1 17.09 9 LEU B N 1
ATOM 3764 C CA . LEU B 1 9 ? 7.586 17.828 -51.656 1 17.09 9 LEU B CA 1
ATOM 3765 C C . LEU B 1 9 ? 6.188 17.656 -51.062 1 17.09 9 LEU B C 1
ATOM 3767 O O . LEU B 1 9 ? 5.363 16.938 -51.656 1 17.09 9 LEU B O 1
ATOM 3771 N N . PHE B 1 10 ? 5.574 18.703 -50.312 1 18.94 10 PHE B N 1
ATOM 3772 C CA . PHE B 1 10 ? 4.977 19.266 -49.125 1 18.94 10 PHE B CA 1
ATOM 3773 C C . PHE B 1 10 ? 3.49 19.531 -49.312 1 18.94 10 PHE B C 1
ATOM 3775 O O . PHE B 1 10 ? 2.842 20.141 -48.469 1 18.94 10 PHE B O 1
ATOM 3782 N N . ASP B 1 11 ? 2.826 19.094 -50.406 1 18.42 11 ASP B N 1
ATOM 3783 C CA . ASP B 1 11 ? 1.724 20.016 -50.656 1 18.42 11 ASP B CA 1
ATOM 3784 C C . ASP B 1 11 ? 0.735 20.016 -49.469 1 18.42 11 ASP B C 1
ATOM 3786 O O . ASP B 1 11 ? 0.234 18.969 -49.094 1 18.42 11 ASP B O 1
ATOM 3790 N N . SER B 1 12 ? 0.605 21.156 -48.688 1 20.72 12 SER B N 1
ATOM 3791 C CA . SER B 1 12 ? 0.083 21.766 -47.469 1 20.72 12 SER B CA 1
ATOM 3792 C C . SER B 1 12 ? -1.434 21.922 -47.531 1 20.72 12 SER B C 1
ATOM 3794 O O . SER B 1 12 ? -2.021 22.672 -46.75 1 20.72 12 SER B O 1
ATOM 3796 N N . SER B 1 13 ? -2.139 21.375 -48.531 1 20.05 13 SER B N 1
ATOM 3797 C CA . SER B 1 13 ? -3.369 22.141 -48.719 1 20.05 13 SER B CA 1
ATOM 3798 C C . SER B 1 13 ? -4.238 22.125 -47.469 1 20.05 13 SER B C 1
ATOM 3800 O O . SER B 1 13 ? -4.465 21.062 -46.875 1 20.05 13 SER B O 1
ATOM 3802 N N . ASN B 1 14 ? -4.508 23.297 -46.844 1 21.7 14 ASN B N 1
ATOM 3803 C CA . ASN B 1 14 ? -5.027 23.984 -45.656 1 21.7 14 ASN B CA 1
ATOM 3804 C C . ASN B 1 14 ? -6.543 23.844 -45.562 1 21.7 14 ASN B C 1
ATOM 3806 O O . ASN B 1 14 ? -7.191 24.609 -44.844 1 21.7 14 ASN B O 1
ATOM 3810 N N . GLY B 1 15 ? -7.184 22.875 -46.188 1 20.62 15 GLY B N 1
ATOM 3811 C CA . GLY B 1 15 ? -8.594 23.188 -46.344 1 20.62 15 GLY B CA 1
ATOM 3812 C C . GLY B 1 15 ? -9.281 23.422 -45 1 20.62 15 GLY B C 1
ATOM 3813 O O . GLY B 1 15 ? -8.969 22.734 -44 1 20.62 15 GLY B O 1
ATOM 3814 N N . GLN B 1 16 ? -9.781 24.625 -44.781 1 21.95 16 GLN B N 1
ATOM 3815 C CA . GLN B 1 16 ? -10.406 25.344 -43.688 1 21.95 16 GLN B CA 1
ATOM 3816 C C . GLN B 1 16 ? -11.672 24.625 -43.188 1 21.95 16 GLN B C 1
ATOM 3818 O O . GLN B 1 16 ? -12.625 24.469 -43.969 1 21.95 16 GLN B O 1
ATOM 3823 N N . PRO B 1 17 ? -11.531 23.562 -42.406 1 23.75 17 PRO B N 1
ATOM 3824 C CA . PRO B 1 17 ? -12.742 22.797 -42.094 1 23.75 17 PRO B CA 1
ATOM 3825 C C . PRO B 1 17 ? -13.867 23.672 -41.562 1 23.75 17 PRO B C 1
ATOM 3827 O O . PRO B 1 17 ? -13.609 24.719 -40.969 1 23.75 17 PRO B O 1
ATOM 3830 N N . PRO B 1 18 ? -15 23.578 -42.094 1 25.59 18 PRO B N 1
ATOM 3831 C CA . PRO B 1 18 ? -16.156 24.453 -41.875 1 25.59 18 PRO B CA 1
ATOM 3832 C C . PRO B 1 18 ? -16.531 24.562 -40.406 1 25.59 18 PRO B C 1
ATOM 3834 O O . PRO B 1 18 ? -16.188 23.688 -39.594 1 25.59 18 PRO B O 1
ATOM 3837 N N . PRO B 1 19 ? -16.969 25.812 -39.906 1 22.78 19 PRO B N 1
ATOM 3838 C CA . PRO B 1 19 ? -17.172 26.312 -38.531 1 22.78 19 PRO B CA 1
ATOM 3839 C C . PRO B 1 19 ? -18.188 25.469 -37.75 1 22.78 19 PRO B C 1
ATOM 3841 O O . PRO B 1 19 ? -19.25 25.141 -38.281 1 22.78 19 PRO B O 1
ATOM 3844 N N . SER B 1 20 ? -17.719 24.438 -36.969 1 22.2 20 SER B N 1
ATOM 3845 C CA . SER B 1 20 ? -18.531 23.516 -36.188 1 22.2 20 SER B CA 1
ATOM 3846 C C . SER B 1 20 ? -19.531 24.266 -35.312 1 22.2 20 SER B C 1
ATOM 3848 O O . SER B 1 20 ? -19.156 25.203 -34.625 1 22.2 20 SER B O 1
ATOM 3850 N N . SER B 1 21 ? -20.734 24.281 -35.781 1 23.16 21 SER B N 1
ATOM 3851 C CA . SER B 1 21 ? -21.828 24.969 -35.094 1 23.16 21 SER B CA 1
ATOM 3852 C C . SER B 1 21 ? -21.859 24.641 -33.625 1 23.16 21 SER B C 1
ATOM 3854 O O . SER B 1 21 ? -21.703 23.484 -33.219 1 23.16 21 SER B O 1
ATOM 3856 N N . ALA B 1 22 ? -21.625 25.609 -32.719 1 23.81 22 ALA B N 1
ATOM 3857 C CA . ALA B 1 22 ? -21.453 25.578 -31.281 1 23.81 22 ALA B CA 1
ATOM 3858 C C . ALA B 1 22 ? -22.625 24.844 -30.625 1 23.81 22 ALA B C 1
ATOM 3860 O O . ALA B 1 22 ? -23.781 25.016 -31.016 1 23.81 22 ALA B O 1
ATOM 3861 N N . PRO B 1 23 ? -22.328 23.594 -30.109 1 27.28 23 PRO B N 1
ATOM 3862 C CA . PRO B 1 23 ? -23.438 22.875 -29.469 1 27.28 23 PRO B CA 1
ATOM 3863 C C . PRO B 1 23 ? -24.234 23.734 -28.5 1 27.28 23 PRO B C 1
ATOM 3865 O O . PRO B 1 23 ? -23.703 24.719 -27.969 1 27.28 23 PRO B O 1
ATOM 3868 N N . PRO B 1 24 ? -25.5 23.781 -28.594 1 28.06 24 PRO B N 1
ATOM 3869 C CA . PRO B 1 24 ? -26.344 24.656 -27.781 1 28.06 24 PRO B CA 1
ATOM 3870 C C . PRO B 1 24 ? -26 24.578 -26.297 1 28.06 24 PRO B C 1
ATOM 3872 O O . PRO B 1 24 ? -25.484 23.562 -25.828 1 28.06 24 PRO B O 1
ATOM 3875 N N . PRO B 1 25 ? -25.766 25.734 -25.609 1 28.08 25 PRO B N 1
ATOM 3876 C CA . PRO B 1 25 ? -25.344 25.812 -24.203 1 28.08 25 PRO B CA 1
ATOM 3877 C C . PRO B 1 25 ? -26.188 24.922 -23.297 1 28.08 25 PRO B C 1
ATOM 3879 O O . PRO B 1 25 ? -27.359 24.688 -23.578 1 28.08 25 PRO B O 1
ATOM 3882 N N . PRO B 1 26 ? -25.531 23.875 -22.75 1 28.8 26 PRO B N 1
ATOM 3883 C CA . PRO B 1 26 ? -26.25 22.938 -21.875 1 28.8 26 PRO B CA 1
ATOM 3884 C C . PRO B 1 26 ? -27.219 23.656 -20.938 1 28.8 26 PRO B C 1
ATOM 3886 O O . PRO B 1 26 ? -27 24.812 -20.578 1 28.8 26 PRO B O 1
ATOM 3889 N N . PRO B 1 27 ? -28.438 23.25 -20.953 1 27.69 27 PRO B N 1
ATOM 3890 C CA . PRO B 1 27 ? -29.469 23.891 -20.125 1 27.69 27 PRO B CA 1
ATOM 3891 C C . PRO B 1 27 ? -29.016 24.125 -18.688 1 27.69 27 PRO B C 1
ATOM 3893 O O . PRO B 1 27 ? -28.141 23.406 -18.188 1 27.69 27 PRO B O 1
ATOM 3896 N N . GLU B 1 28 ? -29.219 25.328 -18.156 1 27.78 28 GLU B N 1
ATOM 3897 C CA . GLU B 1 28 ? -28.938 25.922 -16.844 1 27.78 28 GLU B CA 1
ATOM 3898 C C . GLU B 1 28 ? -29.484 25.047 -15.727 1 27.78 28 GLU B C 1
ATOM 3900 O O . GLU B 1 28 ? -30.703 24.969 -15.516 1 27.78 28 GLU B O 1
ATOM 3905 N N . ASP B 1 29 ? -29.047 23.734 -15.641 1 27.16 29 ASP B N 1
ATOM 3906 C CA . ASP B 1 29 ? -29.625 22.938 -14.562 1 27.16 29 ASP B CA 1
ATOM 3907 C C . ASP B 1 29 ? -29.422 23.641 -13.211 1 27.16 29 ASP B C 1
ATOM 3909 O O . ASP B 1 29 ? -28.297 23.781 -12.742 1 27.16 29 ASP B O 1
ATOM 3913 N N . ASP B 1 30 ? -30.281 24.594 -12.836 1 25.86 30 ASP B N 1
ATOM 3914 C CA . ASP B 1 30 ? -30.406 25.297 -11.57 1 25.86 30 ASP B CA 1
ATOM 3915 C C . ASP B 1 30 ? -30.5 24.328 -10.398 1 25.86 30 ASP B C 1
ATOM 3917 O O . ASP B 1 30 ? -31.234 24.562 -9.438 1 25.86 30 ASP B O 1
ATOM 3921 N N . GLU B 1 31 ? -30.266 23.031 -10.617 1 27.19 31 GLU B N 1
ATOM 3922 C CA . GLU B 1 31 ? -30.641 22.344 -9.391 1 27.19 31 GLU B CA 1
ATOM 3923 C C . GLU B 1 31 ? -29.766 22.781 -8.219 1 27.19 31 GLU B C 1
ATOM 3925 O O . GLU B 1 31 ? -28.547 22.781 -8.312 1 27.19 31 GLU B O 1
ATOM 3930 N N . PRO B 1 32 ? -30.359 23.469 -7.27 1 25.03 32 PRO B N 1
ATOM 3931 C CA . PRO B 1 32 ? -29.594 23.906 -6.102 1 25.03 32 PRO B CA 1
ATOM 3932 C C . PRO B 1 32 ? -28.797 22.766 -5.465 1 25.03 32 PRO B C 1
ATOM 3934 O O . PRO B 1 32 ? -29.297 21.641 -5.336 1 25.03 32 PRO B O 1
ATOM 3937 N N . ARG B 1 33 ? -27.531 22.734 -5.617 1 27.58 33 ARG B N 1
ATOM 3938 C CA . ARG B 1 33 ? -26.578 21.859 -4.945 1 27.58 33 ARG B CA 1
ATOM 3939 C C . ARG B 1 33 ? -27 21.594 -3.504 1 27.58 33 ARG B C 1
ATOM 3941 O O . ARG B 1 33 ? -27.344 22.516 -2.77 1 27.58 33 ARG B O 1
ATOM 3948 N N . LYS B 1 34 ? -27.375 20.391 -3.23 1 26.41 34 LYS B N 1
ATOM 3949 C CA . LYS B 1 34 ? -27.578 19.875 -1.879 1 26.41 34 LYS B CA 1
ATOM 3950 C C . LYS B 1 34 ? -26.531 20.422 -0.918 1 26.41 34 LYS B C 1
ATOM 3952 O O . LYS B 1 34 ? -25.328 20.25 -1.144 1 26.41 34 LYS B O 1
ATOM 3957 N N . ARG B 1 35 ? -26.781 21.469 -0.2 1 25.31 35 ARG B N 1
ATOM 3958 C CA . ARG B 1 35 ? -26.047 22.047 0.921 1 25.31 35 ARG B CA 1
ATOM 3959 C C . ARG B 1 35 ? -25.578 20.969 1.881 1 25.31 35 ARG B C 1
ATOM 3961 O O . ARG B 1 35 ? -26.391 20.234 2.457 1 25.31 35 ARG B O 1
ATOM 3968 N N . THR B 1 36 ? -24.516 20.281 1.522 1 26.23 36 THR B N 1
ATOM 3969 C CA . THR B 1 36 ? -23.922 19.438 2.557 1 26.23 36 THR B CA 1
ATOM 3970 C C . THR B 1 36 ? -23.953 20.156 3.91 1 26.23 36 THR B C 1
ATOM 3972 O O . THR B 1 36 ? -23.516 21.297 4.027 1 26.23 36 THR B O 1
ATOM 3975 N N . MET B 1 37 ? -24.922 19.875 4.715 1 25.28 37 MET B N 1
ATOM 3976 C CA . MET B 1 37 ? -25.094 20.25 6.117 1 25.28 37 MET B CA 1
ATOM 3977 C C . MET B 1 37 ? -23.781 20.125 6.879 1 25.28 37 MET B C 1
ATOM 3979 O O . MET B 1 37 ? -23.297 19.016 7.125 1 25.28 37 MET B O 1
ATOM 3983 N N . SER B 1 38 ? -22.828 20.969 6.609 1 28.38 38 SER B N 1
ATOM 3984 C CA . SER B 1 38 ? -21.75 21.062 7.586 1 28.38 38 SER B CA 1
ATOM 3985 C C . SER B 1 38 ? -22.297 21.094 9.008 1 28.38 38 SER B C 1
ATOM 3987 O O . SER B 1 38 ? -23.188 21.891 9.32 1 28.38 38 SER B O 1
ATOM 3989 N N . GLU B 1 39 ? -22.359 20 9.672 1 28.55 39 GLU B N 1
ATOM 3990 C CA . GLU B 1 39 ? -22.625 19.875 11.102 1 28.55 39 GLU B CA 1
ATOM 3991 C C . GLU B 1 39 ? -21.938 21 11.883 1 28.55 39 GLU B C 1
ATOM 3993 O O . GLU B 1 39 ? -20.734 21.188 11.789 1 28.55 39 GLU B O 1
ATOM 3998 N N . GLU B 1 40 ? -22.609 22.062 12.094 1 29.88 40 GLU B N 1
ATOM 3999 C CA . GLU B 1 40 ? -22.344 23.172 13.016 1 29.88 40 GLU B CA 1
ATOM 4000 C C . GLU B 1 40 ? -21.875 22.656 14.367 1 29.88 40 GLU B C 1
ATOM 4002 O O . GLU B 1 40 ? -22.641 22.016 15.102 1 29.88 40 GLU B O 1
ATOM 4007 N N . ILE B 1 41 ? -20.734 22.078 14.5 1 30.73 41 ILE B N 1
ATOM 4008 C CA . ILE B 1 41 ? -20.312 21.922 15.883 1 30.73 41 ILE B CA 1
ATOM 4009 C C . ILE B 1 41 ? -20.5 23.234 16.641 1 30.73 41 ILE B C 1
ATOM 4011 O O . ILE B 1 41 ? -19.906 24.25 16.266 1 30.73 41 ILE B O 1
ATOM 4015 N N . GLU B 1 42 ? -21.641 23.359 17.328 1 31 42 GLU B N 1
ATOM 4016 C CA . GLU B 1 42 ? -22.062 24.406 18.266 1 31 42 GLU B CA 1
ATOM 4017 C C . GLU B 1 42 ? -20.984 24.688 19.312 1 31 42 GLU B C 1
ATOM 4019 O O . GLU B 1 42 ? -20.797 23.906 20.234 1 31 42 GLU B O 1
ATOM 4024 N N . GLY B 1 43 ? -19.766 25.062 19.031 1 29.53 43 GLY B N 1
ATOM 4025 C CA . GLY B 1 43 ? -18.938 25.453 20.172 1 29.53 43 GLY B CA 1
ATOM 4026 C C . GLY B 1 43 ? -19.672 26.312 21.172 1 29.53 43 GLY B C 1
ATOM 4027 O O . GLY B 1 43 ? -20.875 26.562 21.031 1 29.53 43 GLY B O 1
ATOM 4028 N N . GLY B 1 44 ? -18.844 27.281 21.891 1 31.75 44 GLY B N 1
ATOM 4029 C CA . GLY B 1 44 ? -19.031 27.953 23.172 1 31.75 44 GLY B CA 1
ATOM 4030 C C . GLY B 1 44 ? -20.281 28.812 23.203 1 31.75 44 GLY B C 1
ATOM 4031 O O . GLY B 1 44 ? -20.828 29.156 22.156 1 31.75 44 GLY B O 1
ATOM 4032 N N . SER B 1 45 ? -20.969 28.953 24.391 1 33.66 45 SER B N 1
ATOM 4033 C CA . SER B 1 45 ? -22.172 29.531 25 1 33.66 45 SER B CA 1
ATOM 4034 C C . SER B 1 45 ? -22.312 31.016 24.625 1 33.66 45 SER B C 1
ATOM 4036 O O . SER B 1 45 ? -23.266 31.672 25.031 1 33.66 45 SER B O 1
ATOM 4038 N N . ASP B 1 46 ? -21.203 31.922 24.688 1 35.72 46 ASP B N 1
ATOM 4039 C CA . ASP B 1 46 ? -21.625 33.312 24.875 1 35.72 46 ASP B CA 1
ATOM 4040 C C . ASP B 1 46 ? -22.547 33.75 23.734 1 35.72 46 ASP B C 1
ATOM 4042 O O . ASP B 1 46 ? -22.484 33.219 22.625 1 35.72 46 ASP B O 1
ATOM 4046 N N . GLY B 1 47 ? -23.703 34.375 23.953 1 38.75 47 GLY B N 1
ATOM 4047 C CA . GLY B 1 47 ? -24.828 35.031 23.281 1 38.75 47 GLY B CA 1
ATOM 4048 C C . GLY B 1 47 ? -24.438 35.719 22 1 38.75 47 GLY B C 1
ATOM 4049 O O . GLY B 1 47 ? -25.219 36.469 21.422 1 38.75 47 GLY B O 1
ATOM 4050 N N . GLN B 1 48 ? -23.234 36.219 21.844 1 44.06 48 GLN B N 1
ATOM 4051 C CA . GLN B 1 48 ? -23 37.062 20.672 1 44.06 48 GLN B CA 1
ATOM 4052 C C . GLN B 1 48 ? -23.25 36.281 19.375 1 44.06 48 GLN B C 1
ATOM 4054 O O . GLN B 1 48 ? -22.703 35.219 19.172 1 44.06 48 GLN B O 1
ATOM 4059 N N . GLN B 1 49 ? -24.422 36.438 18.828 1 51.56 49 GLN B N 1
ATOM 4060 C CA . GLN B 1 49 ? -24.922 35.906 17.578 1 51.56 49 GLN B CA 1
ATOM 4061 C C . GLN B 1 49 ? -23.828 35.812 16.531 1 51.56 49 GLN B C 1
ATOM 4063 O O . GLN B 1 49 ? -23.234 36.844 16.141 1 51.56 49 GLN B O 1
ATOM 4068 N N . THR B 1 50 ? -23.047 34.781 16.469 1 63.94 50 THR B N 1
ATOM 4069 C CA . THR B 1 50 ? -21.906 34.594 15.578 1 63.94 50 THR B CA 1
ATOM 4070 C C . THR B 1 50 ? -22.312 34.75 14.125 1 63.94 50 THR B C 1
ATOM 4072 O O . THR B 1 50 ? -23.328 34.188 13.688 1 63.94 50 THR B O 1
ATOM 4075 N N . LEU B 1 51 ? -21.938 35.875 13.469 1 79.19 51 LEU B N 1
ATOM 4076 C CA . LEU B 1 51 ? -22.109 36.156 12.039 1 79.19 51 LEU B CA 1
ATOM 4077 C C . LEU B 1 51 ? -21.609 35 11.195 1 79.19 51 LEU B C 1
ATOM 4079 O O . LEU B 1 51 ? -20.688 34.281 11.609 1 79.19 51 LEU B O 1
ATOM 4083 N N . HIS B 1 52 ? -22.469 34.625 10.266 1 86.5 52 HIS B N 1
ATOM 4084 C CA . HIS B 1 52 ? -22.078 33.594 9.312 1 86.5 52 HIS B CA 1
ATOM 4085 C C . HIS B 1 52 ? -21.5 34.219 8.039 1 86.5 52 HIS B C 1
ATOM 4087 O O . HIS B 1 52 ? -22.172 35 7.383 1 86.5 52 HIS B O 1
ATOM 4093 N N . LEU B 1 53 ? -20.234 33.844 7.746 1 92.38 53 LEU B N 1
ATOM 4094 C CA . LEU B 1 53 ? -19.578 34.375 6.559 1 92.38 53 LEU B CA 1
ATOM 4095 C C . LEU B 1 53 ? -19.516 33.312 5.453 1 92.38 53 LEU B C 1
ATOM 4097 O O . LEU B 1 53 ? -19.281 32.156 5.723 1 92.38 53 LEU B O 1
ATOM 4101 N N . SER B 1 54 ? -19.875 33.719 4.266 1 93.5 54 SER B N 1
ATOM 4102 C CA . SER B 1 54 ? -19.766 32.844 3.104 1 93.5 54 SER B CA 1
ATOM 4103 C C . SER B 1 54 ? -19.031 33.531 1.959 1 93.5 54 SER B C 1
ATOM 4105 O O . SER B 1 54 ? -19.141 34.75 1.797 1 93.5 54 SER B O 1
ATOM 4107 N N . VAL B 1 55 ? -18.188 32.812 1.262 1 95.31 55 VAL B N 1
ATOM 4108 C CA . VAL B 1 55 ? -17.5 33.281 0.059 1 95.31 55 VAL B CA 1
ATOM 4109 C C . VAL B 1 55 ? -18.047 32.531 -1.162 1 95.31 55 VAL B C 1
ATOM 4111 O O . VAL B 1 55 ? -17.938 31.312 -1.246 1 95.31 55 VAL B O 1
ATOM 4114 N N . THR B 1 56 ? -18.609 33.25 -2.062 1 94.12 56 THR B N 1
ATOM 4115 C CA . THR B 1 56 ? -19.281 32.625 -3.188 1 94.12 56 THR B CA 1
ATOM 4116 C C . THR B 1 56 ? -19.094 33.438 -4.465 1 94.12 56 THR B C 1
ATOM 4118 O O . THR B 1 56 ? -18.391 34.438 -4.461 1 94.12 56 THR B O 1
ATOM 4121 N N . ASP B 1 57 ? -19.547 32.969 -5.512 1 91.88 57 ASP B N 1
ATOM 4122 C CA . ASP B 1 57 ? -19.75 33.656 -6.793 1 91.88 57 ASP B CA 1
ATOM 4123 C C . ASP B 1 57 ? -18.422 34.188 -7.344 1 91.88 57 ASP B C 1
ATOM 4125 O O . ASP B 1 57 ? -18.281 35.375 -7.582 1 91.88 57 ASP B O 1
ATOM 4129 N N . PRO B 1 58 ? -17.484 33.281 -7.602 1 92.69 58 PRO B N 1
ATOM 4130 C CA . PRO B 1 58 ? -16.25 33.75 -8.25 1 92.69 58 PRO B CA 1
ATOM 4131 C C . PRO B 1 58 ? -16.5 34.344 -9.633 1 92.69 58 PRO B C 1
ATOM 4133 O O . PRO B 1 58 ? -17.219 33.719 -10.445 1 92.69 58 PRO B O 1
ATOM 4136 N N . GLN B 1 59 ? -16.078 35.5 -9.898 1 90.44 59 GLN B N 1
ATOM 4137 C CA . GLN B 1 59 ? -16.234 36.188 -11.18 1 90.44 59 GLN B CA 1
ATOM 4138 C C . GLN B 1 59 ? -14.875 36.594 -11.75 1 90.44 59 GLN B C 1
ATOM 4140 O O . GLN B 1 59 ? -14.086 37.25 -11.062 1 90.44 59 GLN B O 1
ATOM 4145 N N . GLN B 1 60 ? -14.672 36.188 -12.891 1 87.62 60 GLN B N 1
ATOM 4146 C CA . GLN B 1 60 ? -13.422 36.562 -13.539 1 87.62 60 GLN B CA 1
ATOM 4147 C C . GLN B 1 60 ? -13.555 37.906 -14.242 1 87.62 60 GLN B C 1
ATOM 4149 O O . GLN B 1 60 ? -14.562 38.188 -14.891 1 87.62 60 GLN B O 1
ATOM 4154 N N . VAL B 1 61 ? -12.641 38.688 -13.953 1 85.06 61 VAL B N 1
ATOM 4155 C CA . VAL B 1 61 ? -12.625 40 -14.594 1 85.06 61 VAL B CA 1
ATOM 4156 C C . VAL B 1 61 ? -11.273 40.219 -15.273 1 85.06 61 VAL B C 1
ATOM 4158 O O . VAL B 1 61 ? -10.227 39.875 -14.719 1 85.06 61 VAL B O 1
ATOM 4161 N N . GLY B 1 62 ? -11.352 40.781 -16.359 1 78.94 62 GLY B N 1
ATOM 4162 C CA . GLY B 1 62 ? -10.125 41.125 -17.062 1 78.94 62 GLY B CA 1
ATOM 4163 C C . GLY B 1 62 ? -9.664 40.062 -18.047 1 78.94 62 GLY B C 1
ATOM 4164 O O . GLY B 1 62 ? -10.312 39.031 -18.188 1 78.94 62 GLY B O 1
ATOM 4165 N N . GLU B 1 63 ? -8.766 40.5 -18.938 1 75.44 63 GLU B N 1
ATOM 4166 C CA . GLU B 1 63 ? -8.211 39.625 -19.938 1 75.44 63 GLU B CA 1
ATOM 4167 C C . GLU B 1 63 ? -6.688 39.531 -19.828 1 75.44 63 GLU B C 1
ATOM 4169 O O . GLU B 1 63 ? -6.043 40.469 -19.359 1 75.44 63 GLU B O 1
ATOM 4174 N N . GLY B 1 64 ? -6.176 38.406 -20.156 1 69.62 64 GLY B N 1
ATOM 4175 C CA . GLY B 1 64 ? -4.734 38.219 -20.219 1 69.62 64 GLY B CA 1
ATOM 4176 C C . GLY B 1 64 ? -4.074 38.156 -18.859 1 69.62 64 GLY B C 1
ATOM 4177 O O . GLY B 1 64 ? -4.535 37.406 -17.984 1 69.62 64 GLY B O 1
ATOM 4178 N N . ARG B 1 65 ? -2.967 38.906 -18.688 1 71.12 65 ARG B N 1
ATOM 4179 C CA . ARG B 1 65 ? -2.139 38.875 -17.484 1 71.12 65 ARG B CA 1
ATOM 4180 C C . ARG B 1 65 ? -2.82 39.625 -16.328 1 71.12 65 ARG B C 1
ATOM 4182 O O . ARG B 1 65 ? -2.525 39.344 -15.164 1 71.12 65 ARG B O 1
ATOM 4189 N N . ASN B 1 66 ? -3.768 40.469 -16.719 1 75.44 66 ASN B N 1
ATOM 4190 C CA . ASN B 1 66 ? -4.418 41.25 -15.695 1 75.44 66 ASN B CA 1
ATOM 4191 C C . ASN B 1 66 ? -5.73 40.625 -15.234 1 75.44 66 ASN B C 1
ATOM 4193 O O . ASN B 1 66 ? -6.477 41.219 -14.461 1 75.44 66 ASN B O 1
ATOM 4197 N N . ALA B 1 67 ? -5.879 39.406 -15.703 1 81 67 ALA B N 1
ATOM 4198 C CA . ALA B 1 67 ? -7.117 38.75 -15.328 1 81 67 ALA B CA 1
ATOM 4199 C C . ALA B 1 67 ? -7.086 38.312 -13.859 1 81 67 ALA B C 1
ATOM 4201 O O . ALA B 1 67 ? -6.059 37.875 -13.359 1 81 67 ALA B O 1
ATOM 4202 N N . HIS B 1 68 ? -8.102 38.844 -13.172 1 84.25 68 HIS B N 1
ATOM 4203 C CA . HIS B 1 68 ? -8.195 38.406 -11.781 1 84.25 68 HIS B CA 1
ATOM 4204 C C . HIS B 1 68 ? -9.609 37.969 -11.43 1 84.25 68 HIS B C 1
ATOM 4206 O O . HIS B 1 68 ? -10.555 38.281 -12.164 1 84.25 68 HIS B O 1
ATOM 4212 N N . THR B 1 69 ? -9.719 37.188 -10.359 1 88.81 69 THR B N 1
ATOM 4213 C CA . THR B 1 69 ? -11.008 36.656 -9.906 1 88.81 69 THR B CA 1
ATOM 4214 C C . THR B 1 69 ? -11.469 37.375 -8.648 1 88.81 69 THR B C 1
ATOM 4216 O O . THR B 1 69 ? -10.703 37.562 -7.703 1 88.81 69 THR B O 1
ATOM 4219 N N . PHE B 1 70 ? -12.75 37.844 -8.711 1 92.62 70 PHE B N 1
ATOM 4220 C CA . PHE B 1 70 ? -13.367 38.406 -7.527 1 92.62 70 PHE B CA 1
ATOM 4221 C C . PHE B 1 70 ? -14.289 37.406 -6.848 1 92.62 70 PHE B C 1
ATOM 4223 O O . PHE B 1 70 ? -14.984 36.656 -7.516 1 92.62 70 PHE B O 1
ATOM 4230 N N . TYR B 1 71 ? -14.25 37.469 -5.559 1 95.19 71 TYR B N 1
ATOM 4231 C CA . TYR B 1 71 ? -15.133 36.625 -4.754 1 95.19 71 TYR B CA 1
ATOM 4232 C C . TYR B 1 71 ? -16.125 37.469 -3.98 1 95.19 71 TYR B C 1
ATOM 4234 O O . TYR B 1 71 ? -15.781 38.531 -3.457 1 95.19 71 TYR B O 1
ATOM 4242 N N . ARG B 1 72 ? -17.281 37 -3.947 1 95.88 72 ARG B N 1
ATOM 4243 C CA . ARG B 1 72 ? -18.297 37.688 -3.152 1 95.88 72 ARG B CA 1
ATOM 4244 C C . ARG B 1 72 ? -18.312 37.156 -1.718 1 95.88 72 ARG B C 1
ATOM 4246 O O . ARG B 1 72 ? -18.344 35.938 -1.49 1 95.88 72 ARG B O 1
ATOM 4253 N N . ILE B 1 73 ? -18.25 38.031 -0.769 1 95.94 73 ILE B N 1
ATOM 4254 C CA . ILE B 1 73 ? -18.297 37.719 0.65 1 95.94 73 ILE B CA 1
ATOM 4255 C C . ILE B 1 73 ? -19.609 38.188 1.249 1 95.94 73 ILE B C 1
ATOM 4257 O O . ILE B 1 73 ? -19.891 39.406 1.249 1 95.94 73 ILE B O 1
ATOM 4261 N N . ASP B 1 74 ? -20.344 37.312 1.786 1 93.44 74 ASP B N 1
ATOM 4262 C CA . ASP B 1 74 ? -21.625 37.656 2.412 1 93.44 74 ASP B CA 1
ATOM 4263 C C . ASP B 1 74 ? -21.562 37.438 3.926 1 93.44 74 ASP B C 1
ATOM 4265 O O . ASP B 1 74 ? -21.109 36.406 4.41 1 93.44 74 ASP B O 1
ATOM 4269 N N . VAL B 1 75 ? -21.953 38.438 4.586 1 90.38 75 VAL B N 1
ATOM 4270 C CA . VAL B 1 75 ? -22.062 38.375 6.039 1 90.38 75 VAL B CA 1
ATOM 4271 C C . VAL B 1 75 ? -23.531 38.188 6.43 1 90.38 75 VAL B C 1
ATOM 4273 O O . VAL B 1 75 ? -24.375 39.031 6.09 1 90.38 75 VAL B O 1
ATOM 4276 N N . ARG B 1 76 ? -23.734 37.125 7.164 1 87.81 76 ARG B N 1
ATOM 4277 C CA . ARG B 1 76 ? -25.109 36.844 7.539 1 87.81 76 ARG B CA 1
ATOM 4278 C C . ARG B 1 76 ? -25.25 36.656 9.055 1 87.81 76 ARG B C 1
ATOM 4280 O O . ARG B 1 76 ? -24.281 36.281 9.727 1 87.81 76 ARG B O 1
ATOM 4287 N N . GLN B 1 77 ? -26.406 37.062 9.602 1 81.38 77 GLN B N 1
ATOM 4288 C CA . GLN B 1 77 ? -26.672 36.781 11.008 1 81.38 77 GLN B CA 1
ATOM 4289 C C . GLN B 1 77 ? -26.812 35.281 11.273 1 81.38 77 GLN B C 1
ATOM 4291 O O . GLN B 1 77 ? -26.406 34.812 12.328 1 81.38 77 GLN B O 1
ATOM 4296 N N . GLY B 1 78 ? -27.297 34.562 10.383 1 76.81 78 GLY B N 1
ATOM 4297 C CA . GLY B 1 78 ? -27.438 33.125 10.406 1 76.81 78 GLY B CA 1
ATOM 4298 C C . GLY B 1 78 ? -27.203 32.469 9.047 1 76.81 78 GLY B C 1
ATOM 4299 O O . GLY B 1 78 ? -27.25 33.156 8.016 1 76.81 78 GLY B O 1
ATOM 4300 N N . GLN B 1 79 ? -26.938 31.219 9.047 1 74 79 GLN B N 1
ATOM 4301 C CA . GLN B 1 79 ? -26.562 30.484 7.84 1 74 79 GLN B CA 1
ATOM 4302 C C . GLN B 1 79 ? -27.625 30.641 6.762 1 74 79 GLN B C 1
ATOM 4304 O O . GLN B 1 79 ? -27.312 30.703 5.57 1 74 79 GLN B O 1
ATOM 4309 N N . TYR B 1 80 ? -28.859 30.781 7.188 1 78.12 80 TYR B N 1
ATOM 4310 C CA . TYR B 1 80 ? -29.922 30.766 6.188 1 78.12 80 TYR B CA 1
ATOM 4311 C C . TYR B 1 80 ? -30.609 32.125 6.113 1 78.12 80 TYR B C 1
ATOM 4313 O O . TYR B 1 80 ? -31.594 32.312 5.391 1 78.12 80 TYR B O 1
ATOM 4321 N N . SER B 1 81 ? -30 33.062 6.758 1 82.31 81 SER B N 1
ATOM 4322 C CA . SER B 1 81 ? -30.578 34.406 6.75 1 82.31 81 SER B CA 1
ATOM 4323 C C . SER B 1 81 ? -30.062 35.219 5.566 1 82.31 81 SER B C 1
ATOM 4325 O O . SER B 1 81 ? -29.062 34.875 4.938 1 82.31 81 SER B O 1
ATOM 4327 N N . ASP B 1 82 ? -30.812 36.219 5.227 1 84.81 82 ASP B N 1
ATOM 4328 C CA . ASP B 1 82 ? -30.359 37.125 4.191 1 84.81 82 ASP B CA 1
ATOM 4329 C C . ASP B 1 82 ? -29.062 37.844 4.609 1 84.81 82 ASP B C 1
ATOM 4331 O O . ASP B 1 82 ? -28.859 38.125 5.793 1 84.81 82 ASP B O 1
ATOM 4335 N N . PRO B 1 83 ? -28.312 38.094 3.586 1 86.81 83 PRO B N 1
ATOM 4336 C CA . PRO B 1 83 ? -27.031 38.75 3.914 1 86.81 83 PRO B CA 1
ATOM 4337 C C . PRO B 1 83 ? -27.219 40.156 4.457 1 86.81 83 PRO B C 1
ATOM 4339 O O . PRO B 1 83 ? -28.062 40.906 3.963 1 86.81 83 PRO B O 1
ATOM 4342 N N . LEU B 1 84 ? -26.531 40.438 5.492 1 85.06 84 LEU B N 1
ATOM 4343 C CA . LEU B 1 84 ? -26.516 41.781 6.082 1 85.06 84 LEU B CA 1
ATOM 4344 C C . LEU B 1 84 ? -25.672 42.719 5.246 1 85.06 84 LEU B C 1
ATOM 4346 O O . LEU B 1 84 ? -25.984 43.906 5.137 1 85.06 84 LEU B O 1
ATOM 4350 N N . ALA B 1 85 ? -24.594 42.219 4.77 1 87.12 85 ALA B N 1
ATOM 4351 C CA . ALA B 1 85 ? -23.641 42.969 3.945 1 87.12 85 ALA B CA 1
ATOM 4352 C C . ALA B 1 85 ? -22.906 42.062 2.982 1 87.12 85 ALA B C 1
ATOM 4354 O O . ALA B 1 85 ? -22.734 40.875 3.258 1 87.12 85 ALA B O 1
ATOM 4355 N N . SER B 1 86 ? -22.672 42.656 1.866 1 92.25 86 SER B N 1
ATOM 4356 C CA . SER B 1 86 ? -21.938 41.875 0.863 1 92.25 86 SER B CA 1
ATOM 4357 C C . SER B 1 86 ? -20.812 42.719 0.261 1 92.25 86 SER B C 1
ATOM 4359 O O . SER B 1 86 ? -21.016 43.906 -0.064 1 92.25 86 SER B O 1
ATOM 4361 N N . VAL B 1 87 ? -19.656 42.156 0.234 1 94.75 87 VAL B N 1
ATOM 4362 C CA . VAL B 1 87 ? -18.531 42.844 -0.387 1 94.75 87 VAL B CA 1
ATOM 4363 C C . VAL B 1 87 ? -17.812 41.906 -1.361 1 94.75 87 VAL B C 1
ATOM 4365 O O . VAL B 1 87 ? -17.953 40.688 -1.267 1 94.75 87 VAL B O 1
ATOM 4368 N N . ARG B 1 88 ? -17.141 42.469 -2.336 1 94.44 88 ARG B N 1
ATOM 4369 C CA . ARG B 1 88 ? -16.359 41.688 -3.285 1 94.44 88 ARG B CA 1
ATOM 4370 C C . ARG B 1 88 ? -14.867 41.938 -3.131 1 94.44 88 ARG B C 1
ATOM 4372 O O . ARG B 1 88 ? -14.453 43.094 -3.029 1 94.44 88 ARG B O 1
ATOM 4379 N N . ARG B 1 89 ? -14.148 40.938 -3.059 1 95.19 89 ARG B N 1
ATOM 4380 C CA . ARG B 1 89 ? -12.703 41.031 -2.889 1 95.19 89 ARG B CA 1
ATOM 4381 C C . ARG B 1 89 ? -11.977 40.062 -3.809 1 95.19 89 ARG B C 1
ATOM 4383 O O . ARG B 1 89 ? -12.523 39.031 -4.191 1 95.19 89 ARG B O 1
ATOM 4390 N N . ARG B 1 90 ? -10.789 40.406 -4.223 1 90.81 90 ARG B N 1
ATOM 4391 C CA . ARG B 1 90 ? -9.914 39.5 -4.984 1 90.81 90 ARG B CA 1
ATOM 4392 C C . ARG B 1 90 ? -8.984 38.719 -4.062 1 90.81 90 ARG B C 1
ATOM 4394 O O . ARG B 1 90 ? -8.922 39 -2.861 1 90.81 90 ARG B O 1
ATOM 4401 N N . TYR B 1 91 ? -8.281 37.781 -4.625 1 89.38 91 TYR B N 1
ATOM 4402 C CA . TYR B 1 91 ? -7.383 36.938 -3.842 1 89.38 91 TYR B CA 1
ATOM 4403 C C . TYR B 1 91 ? -6.297 37.781 -3.182 1 89.38 91 TYR B C 1
ATOM 4405 O O . TYR B 1 91 ? -5.973 37.594 -2.01 1 89.38 91 TYR B O 1
ATOM 4413 N N . SER B 1 92 ? -5.746 38.719 -3.889 1 89.94 92 SER B N 1
ATOM 4414 C CA . SER B 1 92 ? -4.676 39.562 -3.369 1 89.94 92 SER B CA 1
ATOM 4415 C C . SER B 1 92 ? -5.156 40.406 -2.195 1 89.94 92 SER B C 1
ATOM 4417 O O . SER B 1 92 ? -4.363 40.781 -1.335 1 89.94 92 SER B O 1
ATOM 4419 N N . ASP B 1 93 ? -6.414 40.688 -2.17 1 93.44 93 ASP B N 1
ATOM 4420 C CA . ASP B 1 93 ? -6.984 41.438 -1.055 1 93.44 93 ASP B CA 1
ATOM 4421 C C . ASP B 1 93 ? -6.965 40.594 0.229 1 93.44 93 ASP B C 1
ATOM 4423 O O . ASP B 1 93 ? -6.75 41.125 1.317 1 93.44 93 ASP B O 1
ATOM 4427 N N . PHE B 1 94 ? -7.23 39.344 0.075 1 94.56 94 PHE B N 1
ATOM 4428 C CA . PHE B 1 94 ? -7.141 38.438 1.225 1 94.56 94 PHE B CA 1
ATOM 4429 C C . PHE B 1 94 ? -5.711 38.375 1.74 1 94.56 94 PHE B C 1
ATOM 4431 O O . PHE B 1 94 ? -5.48 38.344 2.951 1 94.56 94 PHE B O 1
ATOM 4438 N N . GLN B 1 95 ? -4.812 38.375 0.812 1 92.38 95 GLN B N 1
ATOM 4439 C CA . GLN B 1 95 ? -3.404 38.375 1.196 1 92.38 95 GLN B CA 1
ATOM 4440 C C . GLN B 1 95 ? -3.027 39.656 1.943 1 92.38 95 GLN B C 1
ATOM 4442 O O . GLN B 1 95 ? -2.254 39.594 2.902 1 92.38 95 GLN B O 1
ATOM 4447 N N . TRP B 1 96 ? -3.535 40.688 1.43 1 94.75 96 TRP B N 1
ATOM 4448 C CA . TRP B 1 96 ? -3.342 41.969 2.119 1 94.75 96 TRP B CA 1
ATOM 4449 C C . TRP B 1 96 ? -3.854 41.906 3.553 1 94.75 96 TRP B C 1
ATOM 4451 O O . TRP B 1 96 ? -3.166 42.312 4.488 1 94.75 96 TRP B O 1
ATOM 4461 N N . LEU B 1 97 ? -5.047 41.375 3.684 1 95.62 97 LEU B N 1
ATOM 4462 C CA . LEU B 1 97 ? -5.641 41.281 5.012 1 95.62 97 LEU B CA 1
ATOM 4463 C C . LEU B 1 97 ? -4.77 40.406 5.922 1 95.62 97 LEU B C 1
ATOM 4465 O O . LEU B 1 97 ? -4.52 40.781 7.074 1 95.62 97 LEU B O 1
ATOM 4469 N N . PHE B 1 98 ? -4.305 39.344 5.383 1 95.19 98 PHE B N 1
ATOM 4470 C CA . PHE B 1 98 ? -3.432 38.438 6.102 1 95.19 98 PHE B CA 1
ATOM 4471 C C . PHE B 1 98 ? -2.199 39.156 6.629 1 95.19 98 PHE B C 1
ATOM 4473 O O . PHE B 1 98 ? -1.868 39.062 7.812 1 95.19 98 PHE B O 1
ATOM 4480 N N . GLN B 1 99 ? -1.585 39.906 5.879 1 94.06 99 GLN B N 1
ATOM 4481 C CA . GLN B 1 99 ? -0.364 40.625 6.238 1 94.06 99 GLN B CA 1
ATOM 4482 C C . GLN B 1 99 ? -0.654 41.75 7.242 1 94.06 99 GLN B C 1
ATOM 4484 O O . GLN B 1 99 ? 0.102 41.938 8.195 1 94.06 99 GLN B O 1
ATOM 4489 N N . ARG B 1 100 ? -1.741 42.406 7.012 1 95.12 100 ARG B N 1
ATOM 4490 C CA . ARG B 1 100 ? -2.088 43.5 7.879 1 95.12 100 ARG B CA 1
ATOM 4491 C C . ARG B 1 100 ? -2.432 43.031 9.281 1 95.12 100 ARG B C 1
ATOM 4493 O O . ARG B 1 100 ? -2.135 43.719 10.266 1 95.12 100 ARG B O 1
ATOM 4500 N N . LEU B 1 101 ? -3.094 41.906 9.32 1 95.75 101 LEU B N 1
ATOM 4501 C CA . LEU B 1 101 ? -3.441 41.375 10.625 1 95.75 101 LEU B CA 1
ATOM 4502 C C . LEU B 1 101 ? -2.188 41 11.422 1 95.75 101 LEU B C 1
ATOM 4504 O O . LEU B 1 101 ? -2.131 41.219 12.633 1 95.75 101 LEU B O 1
ATOM 4508 N N . HIS B 1 102 ? -1.17 40.562 10.734 1 93.88 102 HIS B N 1
ATOM 4509 C CA . HIS B 1 102 ? 0.098 40.281 11.398 1 93.88 102 HIS B CA 1
ATOM 4510 C C . HIS B 1 102 ? 0.771 41.531 11.898 1 93.88 102 HIS B C 1
ATOM 4512 O O . HIS B 1 102 ? 1.402 41.531 12.953 1 93.88 102 HIS B O 1
ATOM 4518 N N . ALA B 1 103 ? 0.626 42.531 11.133 1 93.44 103 ALA B N 1
ATOM 4519 C CA . ALA B 1 103 ? 1.258 43.812 11.484 1 93.44 103 ALA B CA 1
ATOM 4520 C C . ALA B 1 103 ? 0.536 44.469 12.648 1 93.44 103 ALA B C 1
ATOM 4522 O O . ALA B 1 103 ? 1.174 45.031 13.539 1 93.44 103 ALA B O 1
ATOM 4523 N N . GLU B 1 104 ? -0.779 44.344 12.656 1 94.38 104 GLU B N 1
ATOM 4524 C CA . GLU B 1 104 ? -1.592 45 13.664 1 94.38 104 GLU B CA 1
ATOM 4525 C C . GLU B 1 104 ? -1.607 44.219 14.977 1 94.38 104 GLU B C 1
ATOM 4527 O O . GLU B 1 104 ? -1.682 44.812 16.047 1 94.38 104 GLU B O 1
ATOM 4532 N N . LYS B 1 105 ? -1.647 42.969 14.828 1 95.44 105 LYS B N 1
ATOM 4533 C CA . LYS B 1 105 ? -1.711 42.094 16 1 95.44 105 LYS B CA 1
ATOM 4534 C C . LYS B 1 105 ? -0.594 41.062 15.977 1 95.44 105 LYS B C 1
ATOM 4536 O O . LYS B 1 105 ? -0.859 39.844 15.914 1 95.44 105 LYS B O 1
ATOM 4541 N N . PRO B 1 106 ? 0.644 41.594 16.125 1 95.12 106 PRO B N 1
ATOM 4542 C CA . PRO B 1 106 ? 1.743 40.625 16.141 1 95.12 106 PRO B CA 1
ATOM 4543 C C . PRO B 1 106 ? 1.645 39.625 17.312 1 95.12 106 PRO B C 1
ATOM 4545 O O . PRO B 1 106 ? 1.242 40 18.406 1 95.12 106 PRO B O 1
ATOM 4548 N N . GLY B 1 107 ? 2.014 38.438 17.094 1 95.31 107 GLY B N 1
ATOM 4549 C CA . GLY B 1 107 ? 1.94 37.406 18.109 1 95.31 107 GLY B CA 1
ATOM 4550 C C . GLY B 1 107 ? 0.669 36.562 18.031 1 95.31 107 GLY B C 1
ATOM 4551 O O . GLY B 1 107 ? 0.552 35.531 18.703 1 95.31 107 GLY B O 1
ATOM 4552 N N . SER B 1 108 ? -0.32 37.062 17.266 1 97.12 108 SER B N 1
ATOM 4553 C CA . SER B 1 108 ? -1.544 36.281 17.062 1 97.12 108 SER B CA 1
ATOM 4554 C C . SER B 1 108 ? -1.339 35.188 16.047 1 97.12 108 SER B C 1
ATOM 4556 O O . SER B 1 108 ? -0.612 35.344 15.062 1 97.12 108 SER B O 1
ATOM 4558 N N . ILE B 1 109 ? -1.962 34.062 16.312 1 97.75 109 ILE B N 1
ATOM 4559 C CA . ILE B 1 109 ? -1.9 32.969 15.367 1 97.75 109 ILE B CA 1
ATOM 4560 C C . ILE B 1 109 ? -3.004 33.125 14.32 1 97.75 109 ILE B C 1
ATOM 4562 O O . ILE B 1 109 ? -4.164 32.781 14.586 1 97.75 109 ILE B O 1
ATOM 4566 N N . ILE B 1 110 ? -2.615 33.594 13.18 1 96.94 110 ILE B N 1
ATOM 4567 C CA . ILE B 1 110 ? -3.545 33.875 12.086 1 96.94 110 ILE B CA 1
ATOM 4568 C C . ILE B 1 110 ? -3.549 32.688 11.117 1 96.94 110 ILE B C 1
ATOM 4570 O O . ILE B 1 110 ? -2.49 32.219 10.688 1 96.94 110 ILE B O 1
ATOM 4574 N N . PRO B 1 111 ? -4.723 32.25 10.781 1 95.38 111 PRO B N 1
ATOM 4575 C CA . PRO B 1 111 ? -4.793 31.094 9.867 1 95.38 111 PRO B CA 1
ATOM 4576 C C . PRO B 1 111 ? -4.113 31.359 8.531 1 95.38 111 PRO B C 1
ATOM 4578 O O . PRO B 1 111 ? -4.188 32.469 8.008 1 95.38 111 PRO B O 1
ATOM 4581 N N . ILE B 1 112 ? -3.531 30.297 8 1 94.25 112 ILE B N 1
ATOM 4582 C CA . ILE B 1 112 ? -2.791 30.422 6.75 1 94.25 112 ILE B CA 1
ATOM 4583 C C . ILE B 1 112 ? -3.744 30.25 5.566 1 94.25 112 ILE B C 1
ATOM 4585 O O . ILE B 1 112 ? -4.68 29.453 5.625 1 94.25 112 ILE B O 1
ATOM 4589 N N . ILE B 1 113 ? -3.535 31.047 4.633 1 90.81 113 ILE B N 1
ATOM 4590 C CA . ILE B 1 113 ? -4.215 30.859 3.359 1 90.81 113 ILE B CA 1
ATOM 4591 C C . ILE B 1 113 ? -3.338 30.016 2.434 1 90.81 113 ILE B C 1
ATOM 4593 O O . ILE B 1 113 ? -2.322 30.5 1.926 1 90.81 113 ILE B O 1
ATOM 4597 N N . PRO B 1 114 ? -3.775 28.75 2.271 1 80.62 114 PRO B N 1
ATOM 4598 C CA . PRO B 1 114 ? -2.922 27.906 1.434 1 80.62 114 PRO B CA 1
ATOM 4599 C C . PRO B 1 114 ? -2.799 28.422 0.002 1 80.62 114 PRO B C 1
ATOM 4601 O O . PRO B 1 114 ? -3.758 28.984 -0.542 1 80.62 114 PRO B O 1
ATOM 4604 N N . HIS B 1 115 ? -1.501 28.719 -0.37 1 68.62 115 HIS B N 1
ATOM 4605 C CA . HIS B 1 115 ? -1.27 29.234 -1.718 1 68.62 115 HIS B CA 1
ATOM 4606 C C . HIS B 1 115 ? -0.662 28.156 -2.613 1 68.62 115 HIS B C 1
ATOM 4608 O O . HIS B 1 115 ? 0.364 27.562 -2.271 1 68.62 115 HIS B O 1
ATOM 4614 N N . GLN B 1 116 ? -1.472 27.516 -3.426 1 57.75 116 GLN B N 1
ATOM 4615 C CA . GLN B 1 116 ? -0.793 26.797 -4.496 1 57.75 116 GLN B CA 1
ATOM 4616 C C . GLN B 1 116 ? -0.364 27.734 -5.613 1 57.75 116 GLN B C 1
ATOM 4618 O O . GLN B 1 116 ? -1.192 28.453 -6.184 1 57.75 116 GLN B O 1
ATOM 4623 N N . GLN B 1 117 ? 0.902 28.219 -5.512 1 51.03 117 GLN B N 1
ATOM 4624 C CA . GLN B 1 117 ? 1.339 29.094 -6.605 1 51.03 117 GLN B CA 1
ATOM 4625 C C . GLN B 1 117 ? 1.06 28.438 -7.961 1 51.03 117 GLN B C 1
ATOM 4627 O O . GLN B 1 117 ? 1.481 27.312 -8.219 1 51.03 117 GLN B O 1
ATOM 4632 N N . ALA B 1 118 ? -0.079 28.562 -8.43 1 50.88 118 ALA B N 1
ATOM 4633 C CA . ALA B 1 118 ? -0.228 28.125 -9.82 1 50.88 118 ALA B CA 1
ATOM 4634 C C . ALA B 1 118 ? 0.608 28.984 -10.758 1 50.88 118 ALA B C 1
ATOM 4636 O O . ALA B 1 118 ? 0.283 30.141 -11 1 50.88 118 ALA B O 1
ATOM 4637 N N . VAL B 1 119 ? 1.821 28.609 -10.891 1 48.62 119 VAL B N 1
ATOM 4638 C CA . VAL B 1 119 ? 2.721 29.344 -11.773 1 48.62 119 VAL B CA 1
ATOM 4639 C C . VAL B 1 119 ? 2.061 29.547 -13.133 1 48.62 119 VAL B C 1
ATOM 4641 O O . VAL B 1 119 ? 2.209 30.594 -13.758 1 48.62 119 VAL B O 1
ATOM 4644 N N . GLN B 1 120 ? 1.383 28.578 -13.617 1 49.38 120 GLN B N 1
ATOM 4645 C CA . GLN B 1 120 ? 0.854 28.766 -14.969 1 49.38 120 GLN B CA 1
ATOM 4646 C C . GLN B 1 120 ? -0.567 29.312 -14.93 1 49.38 120 GLN B C 1
ATOM 4648 O O . GLN B 1 120 ? -1.415 28.812 -14.188 1 49.38 120 GLN B O 1
ATOM 4653 N N . ILE B 1 121 ? -0.747 30.422 -15.484 1 50.44 121 ILE B N 1
ATOM 4654 C CA . ILE B 1 121 ? -1.996 31.156 -15.625 1 50.44 121 ILE B CA 1
ATOM 4655 C C . ILE B 1 121 ? -3.133 30.188 -15.961 1 50.44 121 ILE B C 1
ATOM 4657 O O . ILE B 1 121 ? -4.234 30.312 -15.422 1 50.44 121 ILE B O 1
ATOM 4661 N N . SER B 1 122 ? -2.869 29.312 -16.859 1 52.44 122 SER B N 1
ATOM 4662 C CA . SER B 1 122 ? -3.873 28.359 -17.312 1 52.44 122 SER B CA 1
ATOM 4663 C C . SER B 1 122 ? -4.352 27.484 -16.156 1 52.44 122 SER B C 1
ATOM 4665 O O . SER B 1 122 ? -5.527 27.109 -16.094 1 52.44 122 SER B O 1
ATOM 4667 N N . LYS B 1 123 ? -3.59 27.375 -15.258 1 55.03 123 LYS B N 1
ATOM 4668 C CA . LYS B 1 123 ? -3.916 26.5 -14.133 1 55.03 123 LYS B CA 1
ATOM 4669 C C . LYS B 1 123 ? -4.598 27.281 -13.016 1 55.03 123 LYS B C 1
ATOM 4671 O O . LYS B 1 123 ? -5.445 26.734 -12.305 1 55.03 123 LYS B O 1
ATOM 4676 N N . ARG B 1 124 ? -4.344 28.594 -13.07 1 54.88 124 ARG B N 1
ATOM 4677 C CA . ARG B 1 124 ? -4.934 29.438 -12.031 1 54.88 124 ARG B CA 1
ATOM 4678 C C . ARG B 1 124 ? -6.426 29.641 -12.281 1 54.88 124 ARG B C 1
ATOM 4680 O O . ARG B 1 124 ? -7.195 29.828 -11.336 1 54.88 124 ARG B O 1
ATOM 4687 N N . MET B 1 125 ? -6.711 29.531 -13.602 1 62.19 125 MET B N 1
ATOM 4688 C CA . MET B 1 125 ? -8.094 29.828 -13.969 1 62.19 125 MET B CA 1
ATOM 4689 C C . MET B 1 125 ? -8.891 28.547 -14.172 1 62.19 125 MET B C 1
ATOM 4691 O O . MET B 1 125 ? -10 28.578 -14.719 1 62.19 125 MET B O 1
ATOM 4695 N N . SER B 1 126 ? -8.234 27.562 -13.734 1 73.12 126 SER B N 1
ATOM 4696 C CA . SER B 1 126 ? -9.016 26.328 -13.797 1 73.12 126 SER B CA 1
ATOM 4697 C C . SER B 1 126 ? -10.133 26.344 -12.75 1 73.12 126 SER B C 1
ATOM 4699 O O . SER B 1 126 ? -9.969 26.891 -11.664 1 73.12 126 SER B O 1
ATOM 4701 N N . GLU B 1 127 ? -11.289 25.859 -13.125 1 79.75 127 GLU B N 1
ATOM 4702 C CA . GLU B 1 127 ? -12.461 25.828 -12.258 1 79.75 127 GLU B CA 1
ATOM 4703 C C . GLU B 1 127 ? -12.156 25.109 -10.938 1 79.75 127 GLU B C 1
ATOM 4705 O O . GLU B 1 127 ? -12.633 25.531 -9.883 1 79.75 127 GLU B O 1
ATOM 4710 N N . ASP B 1 128 ? -11.297 24.25 -11 1 81.31 128 ASP B N 1
ATOM 4711 C CA . ASP B 1 128 ? -10.961 23.484 -9.797 1 81.31 128 ASP B CA 1
ATOM 4712 C C . ASP B 1 128 ? -10.141 24.328 -8.828 1 81.31 128 ASP B C 1
ATOM 4714 O O . ASP B 1 128 ? -10.367 24.297 -7.613 1 81.31 128 ASP B O 1
ATOM 4718 N N . LEU B 1 129 ? -9.359 25.094 -9.383 1 81.69 129 LEU B N 1
ATOM 4719 C CA . LEU B 1 129 ? -8.508 25.922 -8.531 1 81.69 129 LEU B CA 1
ATOM 4720 C C . LEU B 1 129 ? -9.312 27.062 -7.902 1 81.69 129 LEU B C 1
ATOM 4722 O O . LEU B 1 129 ? -9.109 27.391 -6.734 1 81.69 129 LEU B O 1
ATOM 4726 N N . ILE B 1 130 ? -10.148 27.641 -8.703 1 86.94 130 ILE B N 1
ATOM 4727 C CA . ILE B 1 130 ? -10.977 28.734 -8.227 1 86.94 130 ILE B CA 1
ATOM 4728 C C . ILE B 1 130 ? -11.852 28.25 -7.07 1 86.94 130 ILE B C 1
ATOM 4730 O O . ILE B 1 130 ? -11.984 28.938 -6.055 1 86.94 130 ILE B O 1
ATOM 4734 N N . GLU B 1 131 ? -12.344 27.078 -7.262 1 88.25 131 GLU B N 1
ATOM 4735 C CA . GLU B 1 131 ? -13.188 26.516 -6.215 1 88.25 131 GLU B CA 1
ATOM 4736 C C . GLU B 1 131 ? -12.383 26.172 -4.973 1 88.25 131 GLU B C 1
ATOM 4738 O O . GLU B 1 131 ? -12.828 26.406 -3.848 1 88.25 131 GLU B O 1
ATOM 4743 N N . GLU B 1 132 ? -11.25 25.703 -5.141 1 86.38 132 GLU B N 1
ATOM 4744 C CA . GLU B 1 132 ? -10.375 25.375 -4.016 1 86.38 132 GLU B CA 1
ATOM 4745 C C . GLU B 1 132 ? -10.008 26.641 -3.229 1 86.38 132 GLU B C 1
ATOM 4747 O O . GLU B 1 132 ? -10.039 26.641 -1.996 1 86.38 132 GLU B O 1
ATOM 4752 N N . ARG B 1 133 ? -9.758 27.656 -3.992 1 87.88 133 ARG B N 1
ATOM 4753 C CA . ARG B 1 133 ? -9.43 28.938 -3.346 1 87.88 133 ARG B CA 1
ATOM 4754 C C . ARG B 1 133 ? -10.641 29.484 -2.594 1 87.88 133 ARG B C 1
ATOM 4756 O O . ARG B 1 133 ? -10.508 29.969 -1.471 1 87.88 133 ARG B O 1
ATOM 4763 N N . ARG B 1 134 ? -11.734 29.422 -3.307 1 92.75 134 ARG B N 1
ATOM 4764 C CA . ARG B 1 134 ? -12.961 29.922 -2.689 1 92.75 134 ARG B CA 1
ATOM 4765 C C . ARG B 1 134 ? -13.188 29.266 -1.325 1 92.75 134 ARG B C 1
ATOM 4767 O O . ARG B 1 134 ? -13.477 29.953 -0.345 1 92.75 134 ARG B O 1
ATOM 4774 N N . VAL B 1 135 ? -12.984 27.969 -1.218 1 91.12 135 VAL B N 1
ATOM 4775 C CA . VAL B 1 135 ? -13.211 27.203 0.008 1 91.12 135 VAL B CA 1
ATOM 4776 C C . VAL B 1 135 ? -12.203 27.641 1.072 1 91.12 135 VAL B C 1
ATOM 4778 O O . VAL B 1 135 ? -12.562 27.859 2.229 1 91.12 135 VAL B O 1
ATOM 4781 N N . HIS B 1 136 ? -10.969 27.781 0.679 1 91.88 136 HIS B N 1
ATOM 4782 C CA . HIS B 1 136 ? -9.922 28.172 1.617 1 91.88 136 HIS B CA 1
ATOM 4783 C C . HIS B 1 136 ? -10.125 29.578 2.135 1 91.88 136 HIS B C 1
ATOM 4785 O O . HIS B 1 136 ? -9.898 29.859 3.316 1 91.88 136 HIS B O 1
ATOM 4791 N N . LEU B 1 137 ? -10.562 30.469 1.277 1 94.75 137 LEU B N 1
ATOM 4792 C CA . LEU B 1 137 ? -10.805 31.844 1.676 1 94.75 137 LEU B CA 1
ATOM 4793 C C . LEU B 1 137 ? -11.969 31.938 2.66 1 94.75 137 LEU B C 1
ATOM 4795 O O . LEU B 1 137 ? -11.914 32.688 3.623 1 94.75 137 LEU B O 1
ATOM 4799 N N . GLU B 1 138 ? -12.953 31.109 2.387 1 94.75 138 GLU B N 1
ATOM 4800 C CA . GLU B 1 138 ? -14.094 31.078 3.293 1 94.75 138 GLU B CA 1
ATOM 4801 C C . GLU B 1 138 ? -13.688 30.594 4.68 1 94.75 138 GLU B C 1
ATOM 4803 O O . GLU B 1 138 ? -14.07 31.188 5.691 1 94.75 138 GLU B O 1
ATOM 4808 N N . LYS B 1 139 ? -12.953 29.594 4.727 1 92.62 139 LYS B N 1
ATOM 4809 C CA . LYS B 1 139 ? -12.484 29.047 5.992 1 92.62 139 LYS B CA 1
ATOM 4810 C C . LYS B 1 139 ? -11.617 30.062 6.742 1 92.62 139 LYS B C 1
ATOM 4812 O O . LYS B 1 139 ? -11.734 30.203 7.961 1 92.62 139 LYS B O 1
ATOM 4817 N N . PHE B 1 140 ? -10.766 30.688 6.023 1 94.62 140 PHE B N 1
ATOM 4818 C CA . PHE B 1 140 ? -9.914 31.719 6.586 1 94.62 140 PHE B CA 1
ATOM 4819 C C . PHE B 1 140 ? -10.75 32.781 7.277 1 94.62 140 PHE B C 1
ATOM 4821 O O . PHE B 1 140 ? -10.508 33.125 8.445 1 94.62 140 PHE B O 1
ATOM 4828 N N . LEU B 1 141 ? -11.734 33.25 6.578 1 94.94 141 LEU B N 1
ATOM 4829 C CA . LEU B 1 141 ? -12.555 34.344 7.105 1 94.94 141 LEU B CA 1
ATOM 4830 C C . LEU B 1 141 ? -13.359 33.875 8.312 1 94.94 141 LEU B C 1
ATOM 4832 O O . LEU B 1 141 ? -13.531 34.625 9.281 1 94.94 141 LEU B O 1
ATOM 4836 N N . ARG B 1 142 ? -13.789 32.688 8.266 1 92.25 142 ARG B N 1
ATOM 4837 C CA . ARG B 1 142 ? -14.578 32.156 9.375 1 92.25 142 ARG B CA 1
ATOM 4838 C C . ARG B 1 142 ? -13.727 32 10.633 1 92.25 142 ARG B C 1
ATOM 4840 O O . ARG B 1 142 ? -14.195 32.281 11.742 1 92.25 142 ARG B O 1
ATOM 4847 N N . LYS B 1 143 ? -12.523 31.672 10.477 1 92.94 143 LYS B N 1
ATOM 4848 C CA . LYS B 1 143 ? -11.617 31.531 11.609 1 92.94 143 LYS B CA 1
ATOM 4849 C C . LYS B 1 143 ? -11.234 32.875 12.188 1 92.94 143 LYS B C 1
ATOM 4851 O O . LYS B 1 143 ? -11.148 33.062 13.406 1 92.94 143 LYS B O 1
ATOM 4856 N N . ILE B 1 144 ? -11.008 33.812 11.305 1 93.94 144 ILE B N 1
ATOM 4857 C CA . ILE B 1 144 ? -10.617 35.156 11.742 1 93.94 144 ILE B CA 1
ATOM 4858 C C . ILE B 1 144 ? -11.781 35.812 12.469 1 93.94 144 ILE B C 1
ATOM 4860 O O . ILE B 1 144 ? -11.578 36.562 13.43 1 93.94 144 ILE B O 1
ATOM 4864 N N . GLN B 1 145 ? -12.945 35.531 12.016 1 88.75 145 GLN B N 1
ATOM 4865 C CA . GLN B 1 145 ? -14.141 36.125 12.586 1 88.75 145 GLN B CA 1
ATOM 4866 C C . GLN B 1 145 ? -14.312 35.75 14.055 1 88.75 145 GLN B C 1
ATOM 4868 O O . GLN B 1 145 ? -14.742 36.562 14.867 1 88.75 145 GLN B O 1
ATOM 4873 N N . VAL B 1 146 ? -13.953 34.562 14.383 1 88.31 146 VAL B N 1
ATOM 4874 C CA . VAL B 1 146 ? -14.195 34.062 15.734 1 88.31 146 VAL B CA 1
ATOM 4875 C C . VAL B 1 146 ? -12.922 34.188 16.562 1 88.31 146 VAL B C 1
ATOM 4877 O O . VAL B 1 146 ? -12.891 33.781 17.734 1 88.31 146 VAL B O 1
ATOM 4880 N N . HIS B 1 147 ? -11.93 34.781 16.047 1 92.88 147 HIS B N 1
ATOM 4881 C CA . HIS B 1 147 ? -10.648 34.906 16.734 1 92.88 147 HIS B CA 1
ATOM 4882 C C . HIS B 1 147 ? -10.672 36.031 17.75 1 92.88 147 HIS B C 1
ATOM 4884 O O . HIS B 1 147 ? -10.797 37.219 17.391 1 92.88 147 HIS B O 1
ATOM 4890 N N . PRO B 1 148 ? -10.508 35.75 19.031 1 92.19 148 PRO B N 1
ATOM 4891 C CA . PRO B 1 148 ? -10.672 36.75 20.078 1 92.19 148 PRO B CA 1
ATOM 4892 C C . PRO B 1 148 ? -9.609 37.844 20.031 1 92.19 148 PRO B C 1
ATOM 4894 O O . PRO B 1 148 ? -9.883 39 20.359 1 92.19 148 PRO B O 1
ATOM 4897 N N . GLU B 1 149 ? -8.414 37.5 19.609 1 94.75 149 GLU B N 1
ATOM 4898 C CA . GLU B 1 149 ? -7.312 38.469 19.625 1 94.75 149 GLU B CA 1
ATOM 4899 C C . GLU B 1 149 ? -7.383 39.406 18.438 1 94.75 149 GLU B C 1
ATOM 4901 O O . GLU B 1 149 ? -6.719 40.469 18.422 1 94.75 149 GLU B O 1
ATOM 4906 N N . LEU B 1 150 ? -8.195 39.062 17.422 1 94.12 150 LEU B N 1
ATOM 4907 C CA . LEU B 1 150 ? -8.219 39.875 16.203 1 94.12 150 LEU B CA 1
ATOM 4908 C C . LEU B 1 150 ? -9.422 40.812 16.188 1 94.12 150 LEU B C 1
ATOM 4910 O O . LEU B 1 150 ? -9.547 41.625 15.281 1 94.12 150 LEU B O 1
ATOM 4914 N N . GLU B 1 151 ? -10.188 40.656 17.203 1 89.12 151 GLU B N 1
ATOM 4915 C CA . GLU B 1 151 ? -11.367 41.531 17.281 1 89.12 151 GLU B CA 1
ATOM 4916 C C . GLU B 1 151 ? -10.977 43 17.312 1 89.12 151 GLU B C 1
ATOM 4918 O O . GLU B 1 151 ? -10.062 43.375 18.047 1 89.12 151 GLU B O 1
ATOM 4923 N N . GLY B 1 152 ? -11.555 43.781 16.469 1 88.75 152 GLY B N 1
ATOM 4924 C CA . GLY B 1 152 ? -11.328 45.219 16.5 1 88.75 152 GLY B CA 1
ATOM 4925 C C . GLY B 1 152 ? -10.18 45.688 15.625 1 88.75 152 GLY B C 1
ATOM 4926 O O . GLY B 1 152 ? -9.828 46.875 15.602 1 88.75 152 GLY B O 1
ATOM 4927 N N . ALA B 1 153 ? -9.57 44.812 14.93 1 92.62 153 ALA B N 1
ATOM 4928 C CA . ALA B 1 153 ? -8.484 45.188 14.023 1 92.62 153 ALA B CA 1
ATOM 4929 C C . ALA B 1 153 ? -8.992 46.094 12.922 1 92.62 153 ALA B C 1
ATOM 4931 O O . ALA B 1 153 ? -10.031 45.844 12.312 1 92.62 153 ALA B O 1
ATOM 4932 N N . ALA B 1 154 ? -8.289 47.188 12.664 1 93.56 154 ALA B N 1
ATOM 4933 C CA . ALA B 1 154 ? -8.656 48.188 11.664 1 93.56 154 ALA B CA 1
ATOM 4934 C C . ALA B 1 154 ? -8.711 47.562 10.266 1 93.56 154 ALA B C 1
ATOM 4936 O O . ALA B 1 154 ? -9.547 47.938 9.445 1 93.56 154 ALA B O 1
ATOM 4937 N N . ALA B 1 155 ? -7.832 46.656 10.039 1 94.38 155 ALA B N 1
ATOM 4938 C CA . ALA B 1 155 ? -7.766 46.031 8.734 1 94.38 155 ALA B CA 1
ATOM 4939 C C . ALA B 1 155 ? -9.047 45.25 8.43 1 94.38 155 ALA B C 1
ATOM 4941 O O . ALA B 1 155 ? -9.5 45.219 7.285 1 94.38 155 ALA B O 1
ATOM 4942 N N . LEU B 1 156 ? -9.609 44.625 9.461 1 93.31 156 LEU B N 1
ATOM 4943 C CA . LEU B 1 156 ? -10.859 43.875 9.281 1 93.31 156 LEU B CA 1
ATOM 4944 C C . LEU B 1 156 ? -12 44.844 8.906 1 93.31 156 LEU B C 1
ATOM 4946 O O . LEU B 1 156 ? -12.789 44.531 8.008 1 93.31 156 LEU B O 1
ATOM 4950 N N . SER B 1 157 ? -12.062 45.906 9.539 1 91.19 157 SER B N 1
ATOM 4951 C CA . SER B 1 157 ? -13.102 46.906 9.242 1 91.19 157 SER B CA 1
ATOM 4952 C C . SER B 1 157 ? -12.969 47.438 7.82 1 91.19 157 SER B C 1
ATOM 4954 O O . SER B 1 157 ? -13.969 47.594 7.117 1 91.19 157 SER B O 1
ATOM 4956 N N . ALA B 1 158 ? -11.727 47.688 7.449 1 93.69 158 ALA B N 1
ATOM 4957 C CA . ALA B 1 158 ? -11.484 48.188 6.094 1 93.69 158 ALA B CA 1
ATOM 4958 C C . ALA B 1 158 ? -11.844 47.125 5.059 1 93.69 158 ALA B C 1
ATOM 4960 O O . ALA B 1 158 ? -12.453 47.438 4.031 1 93.69 158 ALA B O 1
ATOM 4961 N N . PHE B 1 159 ? -11.508 45.938 5.316 1 94.94 159 PHE B N 1
ATOM 4962 C CA . PHE B 1 159 ? -11.703 44.812 4.395 1 94.94 159 PHE B CA 1
ATOM 4963 C C . PHE B 1 159 ? -13.195 44.562 4.156 1 94.94 159 PHE B C 1
ATOM 4965 O O . PHE B 1 159 ? -13.609 44.312 3.029 1 94.94 159 PHE B O 1
ATOM 4972 N N . PHE B 1 160 ? -14.008 44.656 5.211 1 92.06 160 PHE B N 1
ATOM 4973 C CA . PHE B 1 160 ? -15.438 44.375 5.109 1 92.06 160 PHE B CA 1
ATOM 4974 C C . PHE B 1 160 ? -16.219 45.625 4.762 1 92.06 160 PHE B C 1
ATOM 4976 O O . PHE B 1 160 ? -17.453 45.594 4.645 1 92.06 160 PHE B O 1
ATOM 4983 N N . SER B 1 161 ? -15.547 46.656 4.516 1 91.56 161 SER B N 1
ATOM 4984 C CA . SER B 1 161 ? -16.234 47.875 4.172 1 91.56 161 SER B CA 1
ATOM 4985 C C . SER B 1 161 ? -16.828 47.812 2.768 1 91.56 161 SER B C 1
ATOM 4987 O O . SER B 1 161 ? -16.141 47.469 1.812 1 91.56 161 SER B O 1
ATOM 4989 N N . PRO B 1 162 ? -18.109 48.188 2.672 1 88.31 162 PRO B N 1
ATOM 4990 C CA . PRO B 1 162 ? -18.703 48.188 1.338 1 88.31 162 PRO B CA 1
ATOM 4991 C C . PRO B 1 162 ? -18.203 49.344 0.472 1 88.31 162 PRO B C 1
ATOM 4993 O O . PRO B 1 162 ? -18.359 49.312 -0.75 1 88.31 162 PRO B O 1
ATOM 4996 N N . ASP B 1 163 ? -17.641 50.344 1.115 1 89.06 163 ASP B N 1
ATOM 4997 C CA . ASP B 1 163 ? -17.109 51.5 0.403 1 89.06 163 ASP B CA 1
ATOM 4998 C C . ASP B 1 163 ? -15.734 51.188 -0.191 1 89.06 163 ASP B C 1
ATOM 5000 O O . ASP B 1 163 ? -14.742 51.062 0.537 1 89.06 163 ASP B O 1
ATOM 5004 N N . ALA B 1 164 ? -15.68 51.125 -1.472 1 86.62 164 ALA B N 1
ATOM 5005 C CA . ALA B 1 164 ? -14.453 50.75 -2.184 1 86.62 164 ALA B CA 1
ATOM 5006 C C . ALA B 1 164 ? -13.344 51.75 -1.896 1 86.62 164 ALA B C 1
ATOM 5008 O O . ALA B 1 164 ? -12.164 51.406 -1.847 1 86.62 164 ALA B O 1
ATOM 5009 N N . GLU B 1 165 ? -13.68 52.938 -1.659 1 90.5 165 GLU B N 1
ATOM 5010 C CA . GLU B 1 165 ? -12.688 54 -1.418 1 90.5 165 GLU B CA 1
ATOM 5011 C C . GLU B 1 165 ? -11.992 53.781 -0.074 1 90.5 165 GLU B C 1
ATOM 5013 O O . GLU B 1 165 ? -10.789 54.031 0.053 1 90.5 165 GLU B O 1
ATOM 5018 N N . VAL B 1 166 ? -12.812 53.438 0.839 1 91 166 VAL B N 1
ATOM 5019 C CA . VAL B 1 166 ? -12.266 53.188 2.172 1 91 166 VAL B CA 1
ATOM 5020 C C . VAL B 1 166 ? -11.234 52.062 2.111 1 91 166 VAL B C 1
ATOM 5022 O O . VAL B 1 166 ? -10.141 52.188 2.668 1 91 166 VAL B O 1
ATOM 5025 N N . PHE B 1 167 ? -11.578 51.062 1.423 1 92.81 167 PHE B N 1
ATOM 5026 C CA . PHE B 1 167 ? -10.688 49.906 1.326 1 92.81 167 PHE B CA 1
ATOM 5027 C C . PHE B 1 167 ? -9.453 50.25 0.504 1 92.81 167 PHE B C 1
ATOM 5029 O O . PHE B 1 167 ? -8.336 49.875 0.87 1 92.81 167 PHE B O 1
ATOM 5036 N N . GLU B 1 168 ? -9.609 50.938 -0.549 1 91.81 168 GLU B N 1
ATOM 5037 C CA . GLU B 1 168 ? -8.477 51.344 -1.391 1 91.81 168 GLU B CA 1
ATOM 5038 C C . GLU B 1 168 ? -7.527 52.25 -0.642 1 91.81 168 GLU B C 1
ATOM 5040 O O . GLU B 1 168 ? -6.309 52.156 -0.81 1 91.81 168 GLU B O 1
ATOM 5045 N N . LYS B 1 169 ? -8.102 53.062 0.097 1 92.19 169 LYS B N 1
ATOM 5046 C CA . LYS B 1 169 ? -7.277 53.969 0.914 1 92.19 169 LYS B CA 1
ATOM 5047 C C . LYS B 1 169 ? -6.473 53.156 1.941 1 92.19 169 LYS B C 1
ATOM 5049 O O . LYS B 1 169 ? -5.293 53.438 2.162 1 92.19 169 LYS B O 1
ATOM 5054 N N . ALA B 1 170 ? -7.137 52.25 2.508 1 91.5 170 ALA B N 1
ATOM 5055 C CA . ALA B 1 170 ? -6.453 51.406 3.496 1 91.5 170 ALA B CA 1
ATOM 5056 C C . ALA B 1 170 ? -5.297 50.656 2.861 1 91.5 170 ALA B C 1
ATOM 5058 O O . ALA B 1 170 ? -4.23 50.5 3.465 1 91.5 170 ALA B O 1
ATOM 5059 N N . LYS B 1 171 ? -5.488 50.188 1.712 1 91.31 171 LYS B N 1
ATOM 5060 C CA . LYS B 1 171 ? -4.449 49.438 1.002 1 91.31 171 LYS B CA 1
ATOM 5061 C C . LYS B 1 171 ? -3.277 50.344 0.638 1 91.31 171 LYS B C 1
ATOM 5063 O O . LYS B 1 171 ? -2.119 49.938 0.722 1 91.31 171 LYS B O 1
ATOM 5068 N N . LYS B 1 172 ? -3.609 51.5 0.26 1 88.69 172 LYS B N 1
ATOM 5069 C CA . LYS B 1 172 ? -2.578 52.469 -0.126 1 88.69 172 LYS B CA 1
ATOM 5070 C C . LYS B 1 172 ? -1.771 52.938 1.086 1 88.69 172 LYS B C 1
ATOM 5072 O O . LYS B 1 172 ? -0.546 53.062 1.01 1 88.69 172 LYS B O 1
ATOM 5077 N N . ASP B 1 173 ? -2.451 53.125 2.158 1 86.06 173 ASP B N 1
ATOM 5078 C CA . ASP B 1 173 ? -1.808 53.625 3.377 1 86.06 173 ASP B CA 1
ATOM 5079 C C . ASP B 1 173 ? -0.928 52.531 3.998 1 86.06 173 ASP B C 1
ATOM 5081 O O . ASP B 1 173 ? 0.081 52.844 4.637 1 86.06 173 ASP B O 1
ATOM 5085 N N . ASN B 1 174 ? -1.368 51.375 3.836 1 83.56 174 ASN B N 1
ATOM 5086 C CA . ASN B 1 174 ? -0.657 50.25 4.43 1 83.56 174 ASN B CA 1
ATOM 5087 C C . ASN B 1 174 ? -0.425 49.125 3.416 1 83.56 174 ASN B C 1
ATOM 5089 O O . ASN B 1 174 ? -1.12 48.125 3.436 1 83.56 174 ASN B O 1
ATOM 5093 N N . PRO B 1 175 ? 0.55 49.406 2.4 1 67.31 175 PRO B N 1
ATOM 5094 C CA . PRO B 1 175 ? 0.731 48.406 1.356 1 67.31 175 PRO B CA 1
ATOM 5095 C C . PRO B 1 175 ? 1.219 47.062 1.909 1 67.31 175 PRO B C 1
ATOM 5097 O O . PRO B 1 175 ? 1.941 47.031 2.908 1 67.31 175 PRO B O 1
ATOM 5100 N N . GLY B 1 176 ? 0.462 46.156 1.895 1 58.31 176 GLY B N 1
ATOM 5101 C CA . GLY B 1 176 ? 0.925 44.812 2.252 1 58.31 176 GLY B CA 1
ATOM 5102 C C . GLY B 1 176 ? 2.293 44.469 1.687 1 58.31 176 GLY B C 1
ATOM 5103 O O . GLY B 1 176 ? 2.736 45.094 0.717 1 58.31 176 GLY B O 1
ATOM 5104 N N . ASN B 1 177 ? 3.369 44.281 2.381 1 49.69 177 ASN B N 1
ATOM 5105 C CA . ASN B 1 177 ? 4.707 44 1.869 1 49.69 177 ASN B CA 1
ATOM 5106 C C . ASN B 1 177 ? 4.652 43.094 0.641 1 49.69 177 ASN B C 1
ATOM 5108 O O . ASN B 1 177 ? 4.77 41.875 0.757 1 49.69 177 ASN B O 1
ATOM 5112 N N . THR B 1 178 ? 3.631 43.156 -0.245 1 38.94 178 THR B N 1
ATOM 5113 C CA . THR B 1 178 ? 3.914 42.25 -1.361 1 38.94 178 THR B CA 1
ATOM 5114 C C . THR B 1 178 ? 5.355 42.406 -1.837 1 38.94 178 THR B C 1
ATOM 5116 O O . THR B 1 178 ? 6.145 41.469 -1.784 1 38.94 178 THR B O 1
ATOM 5119 N N . ASN B 1 179 ? 5.57 42.875 -3.398 1 33.53 179 ASN B N 1
ATOM 5120 C CA . ASN B 1 179 ? 6.809 42.938 -4.168 1 33.53 179 ASN B CA 1
ATOM 5121 C C . ASN B 1 179 ? 7.723 44.031 -3.643 1 33.53 179 ASN B C 1
ATOM 5123 O O . ASN B 1 179 ? 8.781 44.312 -4.215 1 33.53 179 ASN B O 1
ATOM 5127 N N . SER B 1 180 ? 7.152 45.25 -3.205 1 30.52 180 SER B N 1
ATOM 5128 C CA . SER B 1 180 ? 7.938 46.438 -3.438 1 30.52 180 SER B CA 1
ATOM 5129 C C . SER B 1 180 ? 9.18 46.469 -2.559 1 30.52 180 SER B C 1
ATOM 5131 O O . SER B 1 180 ? 9.117 46.875 -1.389 1 30.52 180 SER B O 1
ATOM 5133 N N . ASP B 1 181 ? 10.062 45.594 -2.426 1 29.81 181 ASP B N 1
ATOM 5134 C CA . ASP B 1 181 ? 11.43 46.125 -2.312 1 29.81 181 ASP B CA 1
ATOM 5135 C C . ASP B 1 181 ? 11.633 47.344 -3.205 1 29.81 181 ASP B C 1
ATOM 5137 O O . ASP B 1 181 ? 12.664 48 -3.117 1 29.81 181 ASP B O 1
ATOM 5141 N N . ASP B 1 182 ? 10.93 47.406 -4.379 1 28.05 182 ASP B N 1
ATOM 5142 C CA . ASP B 1 182 ? 11.43 48.375 -5.344 1 28.05 182 ASP B CA 1
ATOM 5143 C C . ASP B 1 182 ? 10.945 49.812 -5 1 28.05 182 ASP B C 1
ATOM 5145 O O . ASP B 1 182 ? 11.664 50.781 -5.23 1 28.05 182 ASP B O 1
ATOM 5149 N N . GLN B 1 183 ? 9.641 50.219 -5.062 1 26.42 183 GLN B N 1
ATOM 5150 C CA . GLN B 1 183 ? 9.359 51.594 -5.43 1 26.42 183 GLN B CA 1
ATOM 5151 C C . GLN B 1 183 ? 9.453 52.5 -4.215 1 26.42 183 GLN B C 1
ATOM 5153 O O . GLN B 1 183 ? 8.516 52.594 -3.418 1 26.42 183 GLN B O 1
ATOM 5158 N N . LEU B 1 184 ? 10.648 52.688 -3.477 1 28.59 184 LEU B N 1
ATOM 5159 C CA . LEU B 1 184 ? 11.125 53.875 -2.824 1 28.59 184 LEU B CA 1
ATOM 5160 C C . LEU B 1 184 ? 10.766 55.125 -3.645 1 28.59 184 LEU B C 1
ATOM 5162 O O . LEU B 1 184 ? 11.508 55.5 -4.559 1 28.59 184 LEU B O 1
ATOM 5166 N N . ASP B 1 185 ? 9.703 55.25 -4.141 1 24.95 185 ASP B N 1
ATOM 5167 C CA . ASP B 1 185 ? 9.492 56.531 -4.812 1 24.95 185 ASP B CA 1
ATOM 5168 C C . ASP B 1 185 ? 9.938 57.688 -3.936 1 24.95 185 ASP B C 1
ATOM 5170 O O . ASP B 1 185 ? 9.852 57.625 -2.707 1 24.95 185 ASP B O 1
ATOM 5174 N N . GLY B 1 186 ? 10.797 58.781 -4.469 1 25.16 186 GLY B N 1
ATOM 5175 C CA . GLY B 1 186 ? 11.555 60 -4.328 1 25.16 186 GLY B CA 1
ATOM 5176 C C . GLY B 1 186 ? 10.781 61.094 -3.633 1 25.16 186 GLY B C 1
ATOM 5177 O O . GLY B 1 186 ? 11.281 62.219 -3.479 1 25.16 186 GLY B O 1
ATOM 5178 N N . THR B 1 187 ? 9.531 61.125 -3.688 1 27.84 187 THR B N 1
ATOM 5179 C CA . THR B 1 187 ? 9.188 62.531 -3.582 1 27.84 187 THR B CA 1
ATOM 5180 C C . THR B 1 187 ? 9.5 63.062 -2.188 1 27.84 187 THR B C 1
ATOM 5182 O O . THR B 1 187 ? 9.633 64.25 -1.995 1 27.84 187 THR B O 1
ATOM 5185 N N . VAL B 1 188 ? 9.055 62.625 -1.11 1 30.09 188 VAL B N 1
ATOM 5186 C CA . VAL B 1 188 ? 9.664 63.5 -0.101 1 30.09 188 VAL B CA 1
ATOM 5187 C C . VAL B 1 188 ? 11.141 63.156 0.045 1 30.09 188 VAL B C 1
ATOM 5189 O O . VAL B 1 188 ? 11.516 61.969 0.064 1 30.09 188 VAL B O 1
ATOM 5192 N N . PRO B 1 189 ? 12.25 63.938 -0.453 1 30.91 189 PRO B N 1
ATOM 5193 C CA . PRO B 1 189 ? 13.703 63.844 -0.322 1 30.91 189 PRO B CA 1
ATOM 5194 C C . PRO B 1 189 ? 14.125 63.219 1.012 1 30.91 189 PRO B C 1
ATOM 5196 O O . PRO B 1 189 ? 15.203 63.531 1.525 1 30.91 189 PRO B O 1
ATOM 5199 N N . SER B 1 190 ? 13.328 62.5 1.709 1 33.34 190 SER B N 1
ATOM 5200 C CA . SER B 1 190 ? 14.086 62.094 2.889 1 33.34 190 SER B CA 1
ATOM 5201 C C . SER B 1 190 ? 15.406 61.438 2.498 1 33.34 190 SER B C 1
ATOM 5203 O O . SER B 1 190 ? 15.477 60.719 1.494 1 33.34 190 SER B O 1
ATOM 5205 N N . THR B 1 191 ? 16.703 62 2.814 1 34.38 191 THR B N 1
ATOM 5206 C CA . THR B 1 191 ? 18.062 61.688 2.398 1 34.38 191 THR B CA 1
ATOM 5207 C C . THR B 1 191 ? 18.266 60.156 2.354 1 34.38 191 THR B C 1
ATOM 5209 O O . THR B 1 191 ? 17.578 59.438 3.051 1 34.38 191 THR B O 1
ATOM 5212 N N . SER B 1 192 ? 18.891 59.562 1.229 1 39.59 192 SER B N 1
ATOM 5213 C CA . SER B 1 192 ? 19.5 58.25 0.956 1 39.59 192 SER B CA 1
ATOM 5214 C C . SER B 1 192 ? 19.953 57.562 2.242 1 39.59 192 SER B C 1
ATOM 5216 O O . SER B 1 192 ? 20.062 56.344 2.301 1 39.59 192 SER B O 1
ATOM 5218 N N . LYS B 1 193 ? 20.359 58.438 3.221 1 39.53 193 LYS B N 1
ATOM 5219 C CA . LYS B 1 193 ? 21.062 57.969 4.422 1 39.53 193 LYS B CA 1
ATOM 5220 C C . LYS B 1 193 ? 20.094 57.281 5.387 1 39.53 193 LYS B C 1
ATOM 5222 O O . LYS B 1 193 ? 20.484 56.344 6.09 1 39.53 193 LYS B O 1
ATOM 5227 N N . GLU B 1 194 ? 18.922 57.719 5.508 1 40.66 194 GLU B N 1
ATOM 5228 C CA . GLU B 1 194 ? 18.078 57.156 6.562 1 40.66 194 GLU B CA 1
ATOM 5229 C C . GLU B 1 194 ? 17.516 55.781 6.16 1 40.66 194 GLU B C 1
ATOM 5231 O O . GLU B 1 194 ? 17.375 54.906 6.996 1 40.66 194 GLU B O 1
ATOM 5236 N N . LYS B 1 195 ? 17.109 55.594 4.941 1 42.41 195 LYS B N 1
ATOM 5237 C CA . LYS B 1 195 ? 16.656 54.312 4.48 1 42.41 195 LYS B CA 1
ATOM 5238 C C . LYS B 1 195 ? 17.797 53.281 4.504 1 42.41 195 LYS B C 1
ATOM 5240 O O . LYS B 1 195 ? 17.578 52.125 4.852 1 42.41 195 LYS B O 1
ATOM 5245 N N . ALA B 1 196 ? 19.016 53.688 4.109 1 45.06 196 ALA B N 1
ATOM 5246 C CA . ALA B 1 196 ? 20.219 52.875 4.215 1 45.06 196 ALA B CA 1
ATOM 5247 C C . ALA B 1 196 ? 20.516 52.5 5.672 1 45.06 196 ALA B C 1
ATOM 5249 O O . ALA B 1 196 ? 20.938 51.375 5.969 1 45.06 196 ALA B O 1
ATOM 5250 N N . LYS B 1 197 ? 20.219 53.375 6.609 1 45.38 197 LYS B N 1
ATOM 5251 C CA . LYS B 1 197 ? 20.422 53.125 8.031 1 45.38 197 LYS B CA 1
ATOM 5252 C C . LYS B 1 197 ? 19.422 52.094 8.555 1 45.38 197 LYS B C 1
ATOM 5254 O O . LYS B 1 197 ? 19.766 51.219 9.352 1 45.38 197 LYS B O 1
ATOM 5259 N N . HIS B 1 198 ? 18.203 52.125 8.117 1 49.22 198 HIS B N 1
ATOM 5260 C CA . HIS B 1 198 ? 17.219 51.156 8.594 1 49.22 198 HIS B CA 1
ATOM 5261 C C . HIS B 1 198 ? 17.469 49.781 7.984 1 49.22 198 HIS B C 1
ATOM 5263 O O . HIS B 1 198 ? 17.328 48.75 8.664 1 49.22 198 HIS B O 1
ATOM 5269 N N . MET B 1 199 ? 17.766 49.688 6.719 1 51.22 199 MET B N 1
ATOM 5270 C CA . MET B 1 199 ? 18.141 48.438 6.082 1 51.22 199 MET B CA 1
ATOM 5271 C C . MET B 1 199 ? 19.453 47.906 6.656 1 51.22 199 MET B C 1
ATOM 5273 O O . MET B 1 199 ? 19.609 46.688 6.867 1 51.22 199 MET B O 1
ATOM 5277 N N . LEU B 1 200 ? 20.406 48.781 6.895 1 50 200 LEU B N 1
ATOM 5278 C CA . LEU B 1 200 ? 21.672 48.438 7.531 1 50 200 LEU B CA 1
ATOM 5279 C C . LEU B 1 200 ? 21.453 48 8.977 1 50 200 LEU B C 1
ATOM 5281 O O . LEU B 1 200 ? 22.094 47.062 9.445 1 50 200 LEU B O 1
ATOM 5285 N N . VAL B 1 201 ? 20.578 48.594 9.633 1 48.88 201 VAL B N 1
ATOM 5286 C CA . VAL B 1 201 ? 20.219 48.188 10.984 1 48.88 201 VAL B CA 1
ATOM 5287 C C . VAL B 1 201 ? 19.516 46.812 10.945 1 48.88 201 VAL B C 1
ATOM 5289 O O . VAL B 1 201 ? 19.812 45.938 11.742 1 48.88 201 VAL B O 1
ATOM 5292 N N . LYS B 1 202 ? 18.547 46.625 9.984 1 50.69 202 LYS B N 1
ATOM 5293 C CA . LYS B 1 202 ? 17.906 45.312 9.859 1 50.69 202 LYS B CA 1
ATOM 5294 C C . LYS B 1 202 ? 18.922 44.25 9.438 1 50.69 202 LYS B C 1
ATOM 5296 O O . LYS B 1 202 ? 18.906 43.156 9.953 1 50.69 202 LYS B O 1
ATOM 5301 N N . LEU B 1 203 ? 19.75 44.594 8.508 1 51.28 203 LEU B N 1
ATOM 5302 C CA . LEU B 1 203 ? 20.844 43.688 8.133 1 51.28 203 LEU B CA 1
ATOM 5303 C C . LEU B 1 203 ? 21.844 43.531 9.266 1 51.28 203 LEU B C 1
ATOM 5305 O O . LEU B 1 203 ? 22.359 42.438 9.508 1 51.28 203 LEU B O 1
ATOM 5309 N N . GLY B 1 204 ? 22.25 44.594 9.945 1 48.59 204 GLY B N 1
ATOM 5310 C CA . GLY B 1 204 ? 23.094 44.562 11.117 1 48.59 204 GLY B CA 1
ATOM 5311 C C . GLY B 1 204 ? 22.5 43.781 12.273 1 48.59 204 GLY B C 1
ATOM 5312 O O . GLY B 1 204 ? 23.188 43.062 12.977 1 48.59 204 GLY B O 1
ATOM 5313 N N . VAL B 1 205 ? 21.281 43.938 12.445 1 48.78 205 VAL B N 1
ATOM 5314 C CA . VAL B 1 205 ? 20.578 43.188 13.484 1 48.78 205 VAL B CA 1
ATOM 5315 C C . VAL B 1 205 ? 20.469 41.719 13.078 1 48.78 205 VAL B C 1
ATOM 5317 O O . VAL B 1 205 ? 20.656 40.812 13.891 1 48.78 205 VAL B O 1
ATOM 5320 N N . ARG B 1 206 ? 20.078 41.469 11.781 1 47.72 206 ARG B N 1
ATOM 5321 C CA . ARG B 1 206 ? 20.141 40.094 11.305 1 47.72 206 ARG B CA 1
ATOM 5322 C C . ARG B 1 206 ? 21.562 39.531 11.422 1 47.72 206 ARG B C 1
ATOM 5324 O O . ARG B 1 206 ? 21.75 38.375 11.766 1 47.72 206 ARG B O 1
ATOM 5331 N N . ALA B 1 207 ? 22.438 40.25 11.117 1 49.44 207 ALA B N 1
ATOM 5332 C CA . ALA B 1 207 ? 23.828 39.875 11.289 1 49.44 207 ALA B CA 1
ATOM 5333 C C . ALA B 1 207 ? 24.172 39.656 12.766 1 49.44 207 ALA B C 1
ATOM 5335 O O . ALA B 1 207 ? 24.922 38.75 13.125 1 49.44 207 ALA B O 1
ATOM 5336 N N . LYS B 1 208 ? 23.766 40.531 13.625 1 44.59 208 LYS B N 1
ATOM 5337 C CA . LYS B 1 208 ? 23.984 40.281 15.047 1 44.59 208 LYS B CA 1
ATOM 5338 C C . LYS B 1 208 ? 23.141 39.094 15.539 1 44.59 208 LYS B C 1
ATOM 5340 O O . LYS B 1 208 ? 23.594 38.312 16.375 1 44.59 208 LYS B O 1
ATOM 5345 N N . VAL B 1 209 ? 21.969 38.938 15.102 1 45.69 209 VAL B N 1
ATOM 5346 C CA . VAL B 1 209 ? 21.203 37.75 15.438 1 45.69 209 VAL B CA 1
ATOM 5347 C C . VAL B 1 209 ? 21.875 36.5 14.852 1 45.69 209 VAL B C 1
ATOM 5349 O O . VAL B 1 209 ? 21.969 35.469 15.508 1 45.69 209 VAL B O 1
ATOM 5352 N N . ALA B 1 210 ? 22.281 36.531 13.602 1 44.78 210 ALA B N 1
ATOM 5353 C CA . ALA B 1 210 ? 23.078 35.438 13.039 1 44.78 210 ALA B CA 1
ATOM 5354 C C . ALA B 1 210 ? 24.391 35.281 13.781 1 44.78 210 ALA B C 1
ATOM 5356 O O . ALA B 1 210 ? 24.906 34.156 13.898 1 44.78 210 ALA B O 1
ATOM 5357 N N . ARG B 1 211 ? 25.047 36.469 14.07 1 43.75 211 ARG B N 1
ATOM 5358 C CA . ARG B 1 211 ? 26.359 36.344 14.695 1 43.75 211 ARG B CA 1
ATOM 5359 C C . ARG B 1 211 ? 26.219 36.031 16.188 1 43.75 211 ARG B C 1
ATOM 5361 O O . ARG B 1 211 ? 27.188 36.156 16.938 1 43.75 211 ARG B O 1
ATOM 5368 N N . G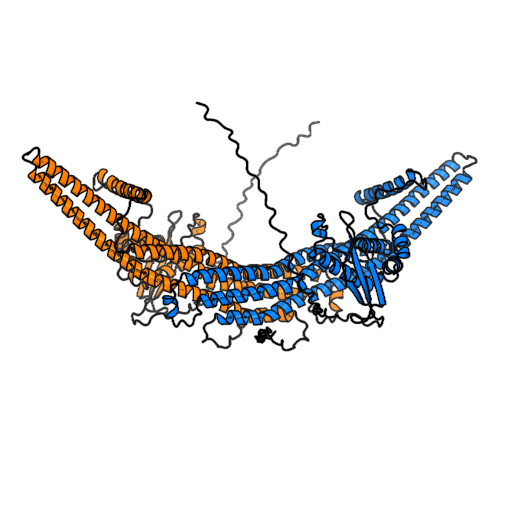LY B 1 212 ? 25.219 35.344 16.703 1 43.22 212 GLY B N 1
ATOM 5369 C CA . GLY B 1 212 ? 25.141 34.875 18.078 1 43.22 212 GLY B CA 1
ATOM 5370 C C . GLY B 1 212 ? 25.078 36 19.094 1 43.22 212 GLY B C 1
ATOM 5371 O O . GLY B 1 212 ? 25.469 35.844 20.25 1 43.22 212 GLY B O 1
ATOM 5372 N N . GLY B 1 213 ? 25.031 37.219 18.734 1 44.06 213 GLY B N 1
ATOM 5373 C CA . GLY B 1 213 ? 25.109 38.219 19.781 1 44.06 213 GLY B CA 1
ATOM 5374 C C . GLY B 1 213 ? 23.984 38.125 20.797 1 44.06 213 GLY B C 1
ATOM 5375 O O . GLY B 1 213 ? 22.891 37.656 20.469 1 44.06 213 GLY B O 1
ATOM 5376 N N . GLU B 1 214 ? 24.219 38 22.188 1 49.53 214 GLU B N 1
ATOM 5377 C CA . GLU B 1 214 ? 23.422 37.75 23.391 1 49.53 214 GLU B CA 1
ATOM 5378 C C . GLU B 1 214 ? 22.234 38.719 23.453 1 49.53 214 GLU B C 1
ATOM 5380 O O . GLU B 1 214 ? 22.406 39.938 23.578 1 49.53 214 GLU B O 1
ATOM 5385 N N . LEU B 1 215 ? 21.172 38.594 22.688 1 55.72 215 LEU B N 1
ATOM 5386 C CA . LEU B 1 215 ? 19.938 39.312 22.953 1 55.72 215 LEU B CA 1
ATOM 5387 C C . LEU B 1 215 ? 19.625 39.344 24.438 1 55.72 215 LEU B C 1
ATOM 5389 O O . LEU B 1 215 ? 19.938 38.406 25.172 1 55.72 215 LEU B O 1
ATOM 5393 N N . GLU B 1 216 ? 19.578 40.406 24.969 1 59.94 216 GLU B N 1
ATOM 5394 C CA . GLU B 1 216 ? 19.25 40.5 26.391 1 59.94 216 GLU B CA 1
ATOM 5395 C C . GLU B 1 216 ? 18.031 39.656 26.734 1 59.94 216 GLU B C 1
ATOM 5397 O O . GLU B 1 216 ? 17.062 39.625 25.984 1 59.94 216 GLU B O 1
ATOM 5402 N N . GLU B 1 217 ? 18.203 38.688 27.594 1 60.53 217 GLU B N 1
ATOM 5403 C CA . GLU B 1 217 ? 17.203 37.719 28.062 1 60.53 217 GLU B CA 1
ATOM 5404 C C . GLU B 1 217 ? 15.969 38.438 28.609 1 60.53 217 GLU B C 1
ATOM 5406 O O . GLU B 1 217 ? 16.094 39.344 29.453 1 60.53 217 GLU B O 1
ATOM 5411 N N . SER B 1 218 ? 14.922 38.562 27.766 1 63.06 218 SER B N 1
ATOM 5412 C CA . SER B 1 218 ? 13.68 39.125 28.297 1 63.06 218 SER B CA 1
ATOM 5413 C C . SER B 1 218 ? 13.195 38.344 29.516 1 63.06 218 SER B C 1
ATOM 5415 O O . SER B 1 218 ? 13.648 37.219 29.766 1 63.06 218 SER B O 1
ATOM 5417 N N . GLN B 1 219 ? 12.445 38.906 30.5 1 68 219 GLN B N 1
ATOM 5418 C CA . GLN B 1 219 ? 11.859 38.312 31.688 1 68 219 GLN B CA 1
ATOM 5419 C C . GLN B 1 219 ? 11.133 37 31.359 1 68 219 GLN B C 1
ATOM 5421 O O . GLN B 1 219 ? 11.125 36.062 32.156 1 68 219 GLN B O 1
ATOM 5426 N N . ASP B 1 220 ? 10.75 36.906 30.062 1 80.62 220 ASP B N 1
ATOM 5427 C CA . ASP B 1 220 ? 9.961 35.75 29.672 1 80.62 220 ASP B CA 1
ATOM 5428 C C . ASP B 1 220 ? 10.797 34.75 28.859 1 80.62 220 ASP B C 1
ATOM 5430 O O . ASP B 1 220 ? 10.258 33.938 28.109 1 80.62 220 ASP B O 1
ATOM 5434 N N . GLY B 1 221 ? 12.055 34.812 29.016 1 80.31 221 GLY B N 1
ATOM 5435 C CA . GLY B 1 221 ? 12.961 34.031 28.203 1 80.31 221 GLY B CA 1
ATOM 5436 C C . GLY B 1 221 ? 12.789 32.531 28.391 1 80.31 221 GLY B C 1
ATOM 5437 O O . GLY B 1 221 ? 12.727 31.781 27.422 1 80.31 221 GLY B O 1
ATOM 5438 N N . ALA B 1 222 ? 12.602 32.156 29.625 1 84.31 222 ALA B N 1
ATOM 5439 C CA . ALA B 1 222 ? 12.469 30.734 29.922 1 84.31 222 ALA B CA 1
ATOM 5440 C C . ALA B 1 222 ? 11.172 30.172 29.359 1 84.31 222 ALA B C 1
ATOM 5442 O O . ALA B 1 222 ? 11.164 29.094 28.75 1 84.31 222 ALA B O 1
ATOM 5443 N N . GLN B 1 223 ? 10.094 30.906 29.531 1 88.44 223 GLN B N 1
ATOM 5444 C CA . GLN B 1 223 ? 8.805 30.469 29.031 1 88.44 223 GLN B CA 1
ATOM 5445 C C . GLN B 1 223 ? 8.789 30.438 27.5 1 88.44 223 GLN B C 1
ATOM 5447 O O . GLN B 1 223 ? 8.203 29.531 26.891 1 88.44 223 GLN B O 1
ATOM 5452 N N . MET B 1 224 ? 9.469 31.406 26.938 1 90.5 224 MET B N 1
ATOM 5453 C CA . MET B 1 224 ? 9.547 31.469 25.484 1 90.5 224 MET B CA 1
ATOM 5454 C C . MET B 1 224 ? 10.336 30.281 24.938 1 90.5 224 MET B C 1
ATOM 5456 O O . MET B 1 224 ? 9.969 29.719 23.906 1 90.5 224 MET B O 1
ATOM 5460 N N . PHE B 1 225 ? 11.375 29.891 25.641 1 89 225 PHE B N 1
ATOM 5461 C CA . PHE B 1 225 ? 12.164 28.734 25.219 1 89 225 PHE B CA 1
ATOM 5462 C C . PHE B 1 225 ? 11.328 27.469 25.281 1 89 225 PHE B C 1
ATOM 5464 O O . PHE B 1 225 ? 11.406 26.625 24.391 1 89 225 PHE B O 1
ATOM 5471 N N . GLU B 1 226 ? 10.57 27.344 26.266 1 88.81 226 GLU B N 1
ATOM 5472 C CA . GLU B 1 226 ? 9.695 26.188 26.422 1 88.81 226 GLU B CA 1
ATOM 5473 C C . GLU B 1 226 ? 8.68 26.109 25.281 1 88.81 226 GLU B C 1
ATOM 5475 O O . GLU B 1 226 ? 8.445 25.031 24.734 1 88.81 226 GLU B O 1
ATOM 5480 N N . VAL B 1 227 ? 8.078 27.234 25 1 90.94 227 VAL B N 1
ATOM 5481 C CA . VAL B 1 227 ? 7.07 27.281 23.938 1 90.94 227 VAL B CA 1
ATOM 5482 C C . VAL B 1 227 ? 7.719 26.969 22.594 1 90.94 227 VAL B C 1
ATOM 5484 O O . VAL B 1 227 ? 7.145 26.234 21.766 1 90.94 227 VAL B O 1
ATOM 5487 N N . GLU B 1 228 ? 8.875 27.484 22.391 1 91.88 228 GLU B N 1
ATOM 5488 C CA . GLU B 1 228 ? 9.586 27.203 21.141 1 91.88 228 GLU B CA 1
ATOM 5489 C C . GLU B 1 228 ? 9.938 25.734 21.031 1 91.88 228 GLU B C 1
ATOM 5491 O O . GLU B 1 228 ? 9.797 25.141 19.953 1 91.88 228 GLU B O 1
ATOM 5496 N N . SER B 1 229 ? 10.43 25.125 22.094 1 90.75 229 SER B N 1
ATOM 5497 C CA . SER B 1 229 ? 10.742 23.703 22.125 1 90.75 229 SER B CA 1
ATOM 5498 C C . SER B 1 229 ? 9.5 22.859 21.859 1 90.75 229 SER B C 1
ATOM 5500 O O . SER B 1 229 ? 9.555 21.891 21.109 1 90.75 229 SER B O 1
ATOM 5502 N N . TYR B 1 230 ? 8.453 23.266 22.484 1 90.44 230 TYR B N 1
ATOM 5503 C CA . TYR B 1 230 ? 7.176 22.578 22.281 1 90.44 230 TYR B CA 1
ATOM 5504 C C . TYR B 1 230 ? 6.773 22.625 20.797 1 90.44 230 TYR B C 1
ATOM 5506 O O . TYR B 1 230 ? 6.41 21.594 20.234 1 90.44 230 TYR B O 1
ATOM 5514 N N . LEU B 1 231 ? 6.805 23.797 20.234 1 93.31 231 LEU B N 1
ATOM 5515 C CA . LEU B 1 231 ? 6.395 23.969 18.844 1 93.31 231 LEU B CA 1
ATOM 5516 C C . LEU B 1 231 ? 7.266 23.125 17.922 1 93.31 231 LEU B C 1
ATOM 5518 O O . LEU B 1 231 ? 6.762 22.531 16.969 1 93.31 231 LEU B O 1
ATOM 5522 N N . ASN B 1 232 ? 8.555 23.016 18.188 1 92.5 232 ASN B N 1
ATOM 5523 C CA . ASN B 1 232 ? 9.461 22.203 17.375 1 92.5 232 ASN B CA 1
ATOM 5524 C C . ASN B 1 232 ? 9.125 20.719 17.484 1 92.5 232 ASN B C 1
ATOM 5526 O O . ASN B 1 232 ? 9.062 20.016 16.469 1 92.5 232 ASN B O 1
ATOM 5530 N N . THR B 1 233 ? 8.906 20.281 18.672 1 90.25 233 THR B N 1
ATOM 5531 C CA . THR B 1 233 ? 8.555 18.875 18.891 1 90.25 233 THR B CA 1
ATOM 5532 C C . THR B 1 233 ? 7.207 18.547 18.25 1 90.25 233 THR B C 1
ATOM 5534 O O . THR B 1 233 ? 7.062 17.516 17.609 1 90.25 233 THR B O 1
ATOM 5537 N N . LEU B 1 234 ? 6.246 19.422 18.453 1 90.94 234 LEU B N 1
ATOM 5538 C CA . LEU B 1 234 ? 4.918 19.234 17.891 1 90.94 234 LEU B CA 1
ATOM 5539 C C . LEU B 1 234 ? 4.988 19.141 16.359 1 90.94 234 LEU B C 1
ATOM 5541 O O . LEU B 1 234 ? 4.352 18.281 15.758 1 90.94 234 LEU B O 1
ATOM 5545 N N . GLU B 1 235 ? 5.727 20.047 15.805 1 92.62 235 GLU B N 1
ATOM 5546 C CA . GLU B 1 235 ? 5.871 20.047 14.352 1 92.62 235 GLU B CA 1
ATOM 5547 C C . GLU B 1 235 ? 6.438 18.734 13.844 1 92.62 235 GLU B C 1
ATOM 5549 O O . GLU B 1 235 ? 5.957 18.188 12.852 1 92.62 235 GLU B O 1
ATOM 5554 N N . SER B 1 236 ? 7.449 18.203 14.484 1 91.62 236 SER B N 1
ATOM 5555 C CA . SER B 1 236 ? 8.062 16.938 14.094 1 91.62 236 SER B CA 1
ATOM 5556 C C . SER B 1 236 ? 7.07 15.789 14.211 1 91.62 236 SER B C 1
ATOM 5558 O O . SER B 1 236 ? 6.949 14.977 13.289 1 91.62 236 SER B O 1
ATOM 5560 N N . HIS B 1 237 ? 6.359 15.781 15.273 1 89.62 237 HIS B N 1
ATOM 5561 C CA . HIS B 1 237 ? 5.379 14.727 15.484 1 89.62 237 HIS B CA 1
ATOM 5562 C C . HIS B 1 237 ? 4.246 14.812 14.469 1 89.62 237 HIS B C 1
ATOM 5564 O O . HIS B 1 237 ? 3.814 13.797 13.922 1 89.62 237 HIS B O 1
ATOM 5570 N N . VAL B 1 238 ? 3.783 15.961 14.211 1 92 238 VAL B N 1
ATOM 5571 C CA . VAL B 1 238 ? 2.643 16.141 13.32 1 92 238 VAL B CA 1
ATOM 5572 C C . VAL B 1 238 ? 3.057 15.812 11.883 1 92 238 VAL B C 1
ATOM 5574 O O . VAL B 1 238 ? 2.264 15.281 11.109 1 92 238 VAL B O 1
ATOM 5577 N N . LYS B 1 239 ? 4.277 16.141 11.562 1 92.88 239 LYS B N 1
ATOM 5578 C CA . LYS B 1 239 ? 4.77 15.781 10.242 1 92.88 239 LYS B CA 1
ATOM 5579 C C . LYS B 1 239 ? 4.727 14.273 10.031 1 92.88 239 LYS B C 1
ATOM 5581 O O . LYS B 1 239 ? 4.242 13.797 9 1 92.88 239 LYS B O 1
ATOM 5586 N N . THR B 1 240 ? 5.234 13.555 10.945 1 91.12 240 THR B N 1
ATOM 5587 C CA . THR B 1 240 ? 5.211 12.094 10.891 1 91.12 240 THR B CA 1
ATOM 5588 C C . THR B 1 240 ? 3.779 11.57 10.914 1 91.12 240 THR B C 1
ATOM 5590 O O . THR B 1 240 ? 3.438 10.656 10.164 1 91.12 240 THR B O 1
ATOM 5593 N N . LEU B 1 241 ? 2.975 12.18 11.727 1 93.12 241 LEU B N 1
ATOM 5594 C CA . LEU B 1 241 ? 1.567 11.812 11.836 1 93.12 241 LEU B CA 1
ATOM 5595 C C . LEU B 1 241 ? 0.846 12.016 10.508 1 93.12 241 LEU B C 1
ATOM 5597 O O . LEU B 1 241 ? 0.063 11.164 10.086 1 93.12 241 LEU B O 1
ATOM 5601 N N . SER B 1 242 ? 1.077 13.125 9.961 1 94.12 242 SER B N 1
ATOM 5602 C CA . SER B 1 242 ? 0.444 13.43 8.688 1 94.12 242 SER B CA 1
ATOM 5603 C C . SER B 1 242 ? 0.82 12.406 7.621 1 94.12 242 SER B C 1
ATOM 5605 O O . SER B 1 242 ? -0.047 11.898 6.902 1 94.12 242 SER B O 1
ATOM 5607 N N . LYS B 1 243 ? 2.076 12.07 7.562 1 92.94 243 LYS B N 1
ATOM 5608 C CA . LYS B 1 243 ? 2.551 11.086 6.594 1 92.94 243 LYS B CA 1
ATOM 5609 C C . LYS B 1 243 ? 1.87 9.734 6.805 1 92.94 243 LYS B C 1
ATOM 5611 O O . LYS B 1 243 ? 1.379 9.125 5.852 1 92.94 243 LYS B O 1
ATOM 5616 N N . THR B 1 244 ? 1.904 9.305 7.969 1 91 244 THR B N 1
ATOM 5617 C CA . THR B 1 244 ? 1.353 7.996 8.289 1 91 244 THR B CA 1
ATOM 5618 C C . THR B 1 244 ? -0.162 7.984 8.094 1 91 244 THR B C 1
ATOM 5620 O O . THR B 1 244 ? -0.723 7 7.609 1 91 244 THR B O 1
ATOM 5623 N N . THR B 1 245 ? -0.812 9.023 8.516 1 93.25 245 THR B N 1
ATOM 5624 C CA . THR B 1 245 ? -2.256 9.133 8.344 1 93.25 245 THR B CA 1
ATOM 5625 C C . THR B 1 245 ? -2.627 9.102 6.859 1 93.25 245 THR B C 1
ATOM 5627 O O . THR B 1 245 ? -3.557 8.391 6.465 1 93.25 245 THR B O 1
ATOM 5630 N N . LEU B 1 246 ? -1.924 9.836 6.102 1 91.62 246 LEU B N 1
ATOM 5631 C CA . LEU B 1 246 ? -2.203 9.867 4.668 1 91.62 246 LEU B CA 1
ATOM 5632 C C . LEU B 1 246 ? -1.921 8.516 4.031 1 91.62 246 LEU B C 1
ATOM 5634 O O . LEU B 1 246 ? -2.613 8.109 3.094 1 91.62 246 LEU B O 1
ATOM 5638 N N . SER B 1 247 ? -0.867 7.844 4.516 1 89.56 247 SER B N 1
ATOM 5639 C CA . SER B 1 247 ? -0.599 6.492 4.039 1 89.56 247 SER B CA 1
ATOM 5640 C C . SER B 1 247 ? -1.775 5.562 4.32 1 89.56 247 SER B C 1
ATOM 5642 O O . SER B 1 247 ? -2.15 4.754 3.473 1 89.56 247 SER B O 1
ATOM 5644 N N . LEU B 1 248 ? -2.342 5.719 5.461 1 88.56 248 LEU B N 1
ATOM 5645 C CA . LEU B 1 248 ? -3.5 4.918 5.836 1 88.56 248 LEU B CA 1
ATOM 5646 C C . LEU B 1 248 ? -4.691 5.227 4.938 1 88.56 248 LEU B C 1
ATOM 5648 O O . LEU B 1 248 ? -5.422 4.32 4.531 1 88.56 248 LEU B O 1
ATOM 5652 N N . VAL B 1 249 ? -4.922 6.477 4.703 1 90.31 249 VAL B N 1
ATOM 5653 C CA . VAL B 1 249 ? -6 6.895 3.816 1 90.31 249 VAL B CA 1
ATOM 5654 C C . VAL B 1 249 ? -5.785 6.301 2.426 1 90.31 249 VAL B C 1
ATOM 5656 O O . VAL B 1 249 ? -6.734 5.855 1.78 1 90.31 249 VAL B O 1
ATOM 5659 N N . ASN B 1 250 ? -4.539 6.184 1.987 1 89.94 250 ASN B N 1
ATOM 5660 C CA . ASN B 1 250 ? -4.211 5.699 0.651 1 89.94 250 ASN B CA 1
ATOM 5661 C C . ASN B 1 250 ? -4.363 4.184 0.552 1 89.94 250 ASN B C 1
ATOM 5663 O O . ASN B 1 250 ? -4.438 3.633 -0.548 1 89.94 250 ASN B O 1
ATOM 5667 N N . VAL B 1 251 ? -4.348 3.506 1.667 1 85.69 251 VAL B N 1
ATOM 5668 C CA . VAL B 1 251 ? -4.547 2.061 1.676 1 85.69 251 VAL B CA 1
ATOM 5669 C C . VAL B 1 251 ? -5.875 1.717 1.002 1 85.69 251 VAL B C 1
ATOM 5671 O O . VAL B 1 251 ? -5.961 0.746 0.247 1 85.69 251 VAL B O 1
ATOM 5674 N N . SER B 1 252 ? -6.965 2.459 1.334 1 87.12 252 SER B N 1
ATOM 5675 C CA . SER B 1 252 ? -8.266 2.217 0.717 1 87.12 252 SER B CA 1
ATOM 5676 C C . SER B 1 252 ? -8.195 2.371 -0.798 1 87.12 252 SER B C 1
ATOM 5678 O O . SER B 1 252 ? -8.852 1.631 -1.533 1 87.12 252 SER B O 1
ATOM 5680 N N . LYS B 1 253 ? -7.445 3.367 -1.199 1 90.88 253 LYS B N 1
ATOM 5681 C CA . LYS B 1 253 ? -7.262 3.561 -2.635 1 90.88 253 LYS B CA 1
ATOM 5682 C C . LYS B 1 253 ? -6.523 2.379 -3.26 1 90.88 253 LYS B C 1
ATOM 5684 O O . LYS B 1 253 ? -6.922 1.879 -4.312 1 90.88 253 LYS B O 1
ATOM 5689 N N . GLN B 1 254 ? -5.465 1.913 -2.664 1 88.62 254 GLN B N 1
ATOM 5690 C CA . GLN B 1 254 ? -4.688 0.774 -3.143 1 88.62 254 GLN B CA 1
ATOM 5691 C C . GLN B 1 254 ? -5.531 -0.497 -3.166 1 88.62 254 GLN B C 1
ATOM 5693 O O . GLN B 1 254 ? -5.457 -1.281 -4.113 1 88.62 254 GLN B O 1
ATOM 5698 N N . THR B 1 255 ? -6.297 -0.665 -2.117 1 91.44 255 THR B N 1
ATOM 5699 C CA . THR B 1 255 ? -7.191 -1.814 -2.053 1 91.44 255 THR B CA 1
ATOM 5700 C C . THR B 1 255 ? -8.195 -1.783 -3.199 1 91.44 255 THR B C 1
ATOM 5702 O O . THR B 1 255 ? -8.43 -2.801 -3.854 1 91.44 255 THR B O 1
ATOM 5705 N N . SER B 1 256 ? -8.805 -0.624 -3.367 1 93.75 256 SER B N 1
ATOM 5706 C CA . SER B 1 256 ? -9.773 -0.473 -4.453 1 93.75 256 SER B CA 1
ATOM 5707 C C . SER B 1 256 ? -9.148 -0.82 -5.797 1 93.75 256 SER B C 1
ATOM 5709 O O . SER B 1 256 ? -9.727 -1.576 -6.582 1 93.75 256 SER B O 1
ATOM 5711 N N . SER B 1 257 ? -7.957 -0.322 -6.051 1 92.12 257 SER B N 1
ATOM 5712 C CA . SER B 1 257 ? -7.27 -0.564 -7.316 1 92.12 257 SER B CA 1
ATOM 5713 C C . SER B 1 257 ? -6.91 -2.037 -7.477 1 92.12 257 SER B C 1
ATOM 5715 O O . SER B 1 257 ? -7.074 -2.607 -8.555 1 92.12 257 SER B O 1
ATOM 5717 N N . ALA B 1 258 ? -6.387 -2.662 -6.422 1 90.25 258 ALA B N 1
ATOM 5718 C CA . ALA B 1 258 ? -6.023 -4.074 -6.457 1 90.25 258 ALA B CA 1
ATOM 5719 C C . ALA B 1 258 ? -7.242 -4.953 -6.727 1 90.25 258 ALA B C 1
ATOM 5721 O O . ALA B 1 258 ? -7.176 -5.891 -7.523 1 90.25 258 ALA B O 1
ATOM 5722 N N . LEU B 1 259 ? -8.352 -4.664 -6.07 1 94.88 259 LEU B N 1
ATOM 5723 C CA . LEU B 1 259 ? -9.586 -5.418 -6.262 1 94.88 259 LEU B CA 1
ATOM 5724 C C . LEU B 1 259 ? -10.117 -5.238 -7.68 1 94.88 259 LEU B C 1
ATOM 5726 O O . LEU B 1 259 ? -10.672 -6.176 -8.266 1 94.88 259 LEU B O 1
ATOM 5730 N N . HIS B 1 260 ? -9.977 -4.047 -8.164 1 94.38 260 HIS B N 1
ATOM 5731 C CA . HIS B 1 260 ? -10.406 -3.791 -9.539 1 94.38 260 HIS B CA 1
ATOM 5732 C C . HIS B 1 260 ? -9.609 -4.637 -10.531 1 94.38 260 HIS B C 1
ATOM 5734 O O . HIS B 1 260 ? -10.195 -5.297 -11.391 1 94.38 260 HIS B O 1
ATOM 5740 N N . GLU B 1 261 ? -8.32 -4.648 -10.359 1 92.5 261 GLU B N 1
ATOM 5741 C CA . GLU B 1 261 ? -7.453 -5.426 -11.242 1 92.5 261 GLU B CA 1
ATOM 5742 C C . GLU B 1 261 ? -7.719 -6.922 -11.094 1 92.5 261 GLU B C 1
ATOM 5744 O O . GLU B 1 261 ? -7.715 -7.656 -12.086 1 92.5 261 GLU B O 1
ATOM 5749 N N . LEU B 1 262 ? -7.887 -7.328 -9.883 1 93.62 262 LEU B N 1
ATOM 5750 C CA . LEU B 1 262 ? -8.211 -8.727 -9.625 1 93.62 262 LEU B CA 1
ATOM 5751 C C . LEU B 1 262 ? -9.516 -9.117 -10.32 1 93.62 262 LEU B C 1
ATOM 5753 O O . LEU B 1 262 ? -9.586 -10.164 -10.969 1 93.62 262 LEU B O 1
ATOM 5757 N N . GLY B 1 263 ? -10.531 -8.273 -10.117 1 93.75 263 GLY B N 1
ATOM 5758 C CA . GLY B 1 263 ? -11.797 -8.539 -10.789 1 93.75 263 GLY B CA 1
ATOM 5759 C C . GLY B 1 263 ? -11.656 -8.68 -12.289 1 93.75 263 GLY B C 1
ATOM 5760 O O . GLY B 1 263 ? -12.234 -9.594 -12.891 1 93.75 263 GLY B O 1
ATOM 5761 N N . GLN B 1 264 ? -10.852 -7.852 -12.852 1 92.12 264 GLN B N 1
ATOM 5762 C CA . GLN B 1 264 ? -10.625 -7.902 -14.297 1 92.12 264 GLN B CA 1
ATOM 5763 C C . GLN B 1 264 ? -9.906 -9.188 -14.695 1 92.12 264 GLN B C 1
ATOM 5765 O O . GLN B 1 264 ? -10.266 -9.812 -15.695 1 92.12 264 GLN B O 1
ATOM 5770 N N . SER B 1 265 ? -8.898 -9.531 -13.969 1 91.5 265 SER B N 1
ATOM 5771 C CA . SER B 1 265 ? -8.141 -10.742 -14.266 1 91.5 265 SER B CA 1
ATOM 5772 C C . SER B 1 265 ? -9.016 -11.984 -14.148 1 91.5 265 SER B C 1
ATOM 5774 O O . SER B 1 265 ? -8.945 -12.891 -14.984 1 91.5 265 SER B O 1
ATOM 5776 N N . LEU B 1 266 ? -9.836 -12.062 -13.141 1 93.5 266 LEU B N 1
ATOM 5777 C CA . LEU B 1 266 ? -10.742 -13.188 -12.938 1 93.5 266 LEU B CA 1
ATOM 5778 C C . LEU B 1 266 ? -11.789 -13.25 -14.047 1 93.5 266 LEU B C 1
ATOM 5780 O O . LEU B 1 266 ? -12.172 -14.344 -14.477 1 93.5 266 LEU B O 1
ATOM 5784 N N . PHE B 1 267 ? -12.25 -12.125 -14.445 1 91.44 267 PHE B N 1
ATOM 5785 C CA . PHE B 1 267 ? -13.203 -12.094 -15.555 1 91.44 267 PHE B CA 1
ATOM 5786 C C . PHE B 1 267 ? -12.578 -12.672 -16.812 1 91.44 267 PHE B C 1
ATOM 5788 O O . PHE B 1 267 ? -13.219 -13.438 -17.547 1 91.44 267 PHE B O 1
ATOM 5795 N N . GLY B 1 268 ? -11.328 -12.258 -17.062 1 87.69 268 GLY B N 1
ATOM 5796 C CA . GLY B 1 268 ? -10.617 -12.836 -18.188 1 87.69 268 GLY B CA 1
ATOM 5797 C C . GLY B 1 268 ? -10.445 -14.336 -18.078 1 87.69 268 GLY B C 1
ATOM 5798 O O . GLY B 1 268 ? -10.609 -15.055 -19.078 1 87.69 268 GLY B O 1
ATOM 5799 N N . LEU B 1 269 ? -10.125 -14.797 -16.922 1 89.5 269 LEU B N 1
ATOM 5800 C CA . LEU B 1 269 ? -9.969 -16.219 -16.672 1 89.5 269 LEU B CA 1
ATOM 5801 C C . LEU B 1 269 ? -11.289 -16.969 -16.891 1 89.5 269 LEU B C 1
ATOM 5803 O O . LEU B 1 269 ? -11.305 -18.062 -17.453 1 89.5 269 LEU B O 1
ATOM 5807 N N . HIS B 1 270 ? -12.367 -16.375 -16.438 1 88.5 270 HIS B N 1
ATOM 5808 C CA . HIS B 1 270 ? -13.688 -16.969 -16.625 1 88.5 270 HIS B CA 1
ATOM 5809 C C . HIS B 1 270 ? -13.992 -17.172 -18.094 1 88.5 270 HIS B C 1
ATOM 5811 O O . HIS B 1 270 ? -14.586 -18.188 -18.484 1 88.5 270 HIS B O 1
ATOM 5817 N N . GLN B 1 271 ? -13.555 -16.281 -18.859 1 84.56 271 GLN B N 1
ATOM 5818 C CA . GLN B 1 271 ? -13.805 -16.359 -20.297 1 84.56 271 GLN B CA 1
ATOM 5819 C C . GLN B 1 271 ? -12.969 -17.469 -20.938 1 84.56 271 GLN B C 1
ATOM 5821 O O . GLN B 1 271 ? -13.336 -18 -21.984 1 84.56 271 GLN B O 1
ATOM 5826 N N . THR B 1 272 ? -11.805 -17.766 -20.312 1 81.81 272 THR B N 1
ATOM 5827 C CA . THR B 1 272 ? -10.914 -18.781 -20.844 1 81.81 272 THR B CA 1
ATOM 5828 C C . THR B 1 272 ? -11.438 -20.188 -20.5 1 81.81 272 THR B C 1
ATOM 5830 O O . THR B 1 272 ? -11.25 -21.125 -21.266 1 81.81 272 THR B O 1
ATOM 5833 N N . PHE B 1 273 ? -11.992 -20.297 -19.266 1 75 273 PHE B N 1
ATOM 5834 C CA . PHE B 1 273 ? -12.508 -21.594 -18.859 1 75 273 PHE B CA 1
ATOM 5835 C C . PHE B 1 273 ? -13.766 -21.953 -19.641 1 75 273 PHE B C 1
ATOM 5837 O O . PHE B 1 273 ? -14.516 -21.078 -20.047 1 75 273 PHE B O 1
ATOM 5844 N N . ASP B 1 274 ? -13.75 -23.109 -20.297 1 60.66 274 ASP B N 1
ATOM 5845 C CA . ASP B 1 274 ? -14.867 -23.609 -21.078 1 60.66 274 ASP B CA 1
ATOM 5846 C C . ASP B 1 274 ? -16.188 -23.5 -20.312 1 60.66 274 ASP B C 1
ATOM 5848 O O . ASP B 1 274 ? -16.266 -23.906 -19.156 1 60.66 274 ASP B O 1
ATOM 5852 N N . PRO B 1 275 ? -17.188 -22.734 -20.891 1 57.06 275 PRO B N 1
ATOM 5853 C CA . PRO B 1 275 ? -18.516 -22.562 -20.281 1 57.06 275 PRO B CA 1
ATOM 5854 C C . PRO B 1 275 ? -19.109 -23.875 -19.812 1 57.06 275 PRO B C 1
ATOM 5856 O O . PRO B 1 275 ? -19.844 -23.906 -18.812 1 57.06 275 PRO B O 1
ATOM 5859 N N . GLU B 1 276 ? -18.828 -24.906 -20.453 1 53.88 276 GLU B N 1
ATOM 5860 C CA . GLU B 1 276 ? -19.438 -26.188 -20.125 1 53.88 276 GLU B CA 1
ATOM 5861 C C . GLU B 1 276 ? -18.828 -26.797 -18.875 1 53.88 276 GLU B C 1
ATOM 5863 O O . GLU B 1 276 ? -19.516 -27.5 -18.125 1 53.88 276 GLU B O 1
ATOM 5868 N N . ALA B 1 277 ? -17.578 -26.625 -18.656 1 52.56 277 ALA B N 1
ATOM 5869 C CA . ALA B 1 277 ? -16.875 -27.203 -17.5 1 52.56 277 ALA B CA 1
ATOM 5870 C C . ALA B 1 277 ? -17.344 -26.547 -16.203 1 52.56 277 ALA B C 1
ATOM 5872 O O . ALA B 1 277 ? -17.375 -27.203 -15.148 1 52.56 277 ALA B O 1
ATOM 5873 N N . SER B 1 278 ? -17.688 -25.266 -16.297 1 53.34 278 SER B N 1
ATOM 5874 C CA . SER B 1 278 ? -18.094 -24.484 -15.141 1 53.34 278 SER B CA 1
ATOM 5875 C C . SER B 1 278 ? -19.5 -24.844 -14.68 1 53.34 278 SER B C 1
ATOM 5877 O O . SER B 1 278 ? -19.875 -24.578 -13.539 1 53.34 278 SER B O 1
ATOM 5879 N N . LYS B 1 279 ? -20.312 -25.391 -15.656 1 53.81 279 LYS B N 1
ATOM 5880 C CA . LYS B 1 279 ? -21.703 -25.672 -15.305 1 53.81 279 LYS B CA 1
ATOM 5881 C C . LYS B 1 279 ? -21.797 -26.906 -14.414 1 53.81 279 LYS B C 1
ATOM 5883 O O . LYS B 1 279 ? -22.859 -27.188 -13.844 1 53.81 279 LYS B O 1
ATOM 5888 N N . SER B 1 280 ? -21.047 -27.797 -14.688 1 48.28 280 SER B N 1
ATOM 5889 C CA . SER B 1 280 ? -21.281 -29.125 -14.133 1 48.28 280 SER B CA 1
ATOM 5890 C C . SER B 1 280 ? -21.109 -29.125 -12.617 1 48.28 280 SER B C 1
ATOM 5892 O O . SER B 1 280 ? -21.547 -30.062 -11.938 1 48.28 280 SER B O 1
ATOM 5894 N N . THR B 1 281 ? -20.219 -28.312 -11.977 1 53.22 281 THR B N 1
ATOM 5895 C CA . THR B 1 281 ? -19.875 -28.703 -10.617 1 53.22 281 THR B CA 1
ATOM 5896 C C . THR B 1 281 ? -20.75 -28 -9.594 1 53.22 281 THR B C 1
ATOM 5898 O O . THR B 1 281 ? -20.719 -26.766 -9.5 1 53.22 281 THR B O 1
ATOM 5901 N N . LYS B 1 282 ? -21.922 -28.594 -9.281 1 60.22 282 LYS B N 1
ATOM 5902 C CA . LYS B 1 282 ? -22.688 -28.266 -8.086 1 60.22 282 LYS B CA 1
ATOM 5903 C C . LYS B 1 282 ? -21.781 -27.953 -6.902 1 60.22 282 LYS B C 1
ATOM 5905 O O . LYS B 1 282 ? -21.625 -28.781 -6 1 60.22 282 LYS B O 1
ATOM 5910 N N . SER B 1 283 ? -20.75 -27.141 -7.184 1 72.25 283 SER B N 1
ATOM 5911 C CA . SER B 1 283 ? -19.828 -26.828 -6.102 1 72.25 283 SER B CA 1
ATOM 5912 C C . SER B 1 283 ? -20.375 -25.719 -5.203 1 72.25 283 SER B C 1
ATOM 5914 O O . SER B 1 283 ? -21 -24.781 -5.688 1 72.25 283 SER B O 1
ATOM 5916 N N . PRO B 1 284 ? -20.469 -25.953 -3.912 1 82.19 284 PRO B N 1
ATOM 5917 C CA . PRO B 1 284 ? -20.922 -24.953 -2.947 1 82.19 284 PRO B CA 1
ATOM 5918 C C . PRO B 1 284 ? -20.078 -23.672 -3 1 82.19 284 PRO B C 1
ATOM 5920 O O . PRO B 1 284 ? -20.453 -22.672 -2.381 1 82.19 284 PRO B O 1
ATOM 5923 N N . LEU B 1 285 ? -19.125 -23.766 -3.938 1 86.62 285 LEU B N 1
ATOM 5924 C CA . LEU B 1 285 ? -18.25 -22.609 -4.031 1 86.62 285 LEU B CA 1
ATOM 5925 C C . LEU B 1 285 ? -18.688 -21.688 -5.168 1 86.62 285 LEU B C 1
ATOM 5927 O O . LEU B 1 285 ? -19.188 -22.156 -6.191 1 86.62 285 LEU B O 1
ATOM 5931 N N . PRO B 1 286 ? -18.609 -20.422 -4.93 1 88.25 286 PRO B N 1
ATOM 5932 C CA . PRO B 1 286 ? -18.984 -19.5 -5.988 1 88.25 286 PRO B CA 1
ATOM 5933 C C . PRO B 1 286 ? -18.141 -19.641 -7.246 1 88.25 286 PRO B C 1
ATOM 5935 O O . PRO B 1 286 ? -16.969 -20 -7.16 1 88.25 286 PRO B O 1
ATOM 5938 N N . SER B 1 287 ? -18.797 -19.406 -8.352 1 88.56 287 SER B N 1
ATOM 5939 C CA . SER B 1 287 ? -18.078 -19.453 -9.625 1 88.56 287 SER B CA 1
ATOM 5940 C C . SER B 1 287 ? -17.078 -18.312 -9.75 1 88.56 287 SER B C 1
ATOM 5942 O O . SER B 1 287 ? -17.156 -17.328 -9.008 1 88.56 287 SER B O 1
ATOM 5944 N N . ILE B 1 288 ? -16.219 -18.406 -10.656 1 91.25 288 ILE B N 1
ATOM 5945 C CA . ILE B 1 288 ? -15.188 -17.391 -10.891 1 91.25 288 ILE B CA 1
ATOM 5946 C C . ILE B 1 288 ? -15.836 -16.094 -11.328 1 91.25 288 ILE B C 1
ATOM 5948 O O . ILE B 1 288 ? -15.359 -15 -10.977 1 91.25 288 ILE B O 1
ATOM 5952 N N . LYS B 1 289 ? -16.891 -16.219 -12.047 1 91 289 LYS B N 1
ATOM 5953 C CA . LYS B 1 289 ? -17.609 -15.023 -12.477 1 91 289 LYS B CA 1
ATOM 5954 C C . LYS B 1 289 ? -18.188 -14.266 -11.289 1 91 289 LYS B C 1
ATOM 5956 O O . LYS B 1 289 ? -18.109 -13.039 -11.234 1 91 289 LYS B O 1
ATOM 5961 N N . VAL B 1 290 ? -18.75 -14.992 -10.359 1 92.81 290 VAL B N 1
ATOM 5962 C CA . VAL B 1 290 ? -19.312 -14.383 -9.164 1 92.81 290 VAL B CA 1
ATOM 5963 C C . VAL B 1 290 ? -18.203 -13.711 -8.359 1 92.81 290 VAL B C 1
ATOM 5965 O O . VAL B 1 290 ? -18.375 -12.594 -7.863 1 92.81 290 VAL B O 1
ATOM 5968 N N . ILE B 1 291 ? -17.109 -14.383 -8.242 1 94.31 291 ILE B N 1
ATOM 5969 C CA . ILE B 1 291 ? -15.969 -13.812 -7.52 1 94.31 291 ILE B CA 1
ATOM 5970 C C . ILE B 1 291 ? -15.531 -12.516 -8.188 1 94.31 291 ILE B C 1
ATOM 5972 O O . ILE B 1 291 ? -15.258 -11.516 -7.512 1 94.31 291 ILE B O 1
ATOM 5976 N N . SER B 1 292 ? -15.477 -12.547 -9.516 1 94.62 292 SER B N 1
ATOM 5977 C CA . SER B 1 292 ? -15.094 -11.359 -10.273 1 94.62 292 SER B CA 1
ATOM 5978 C C . SER B 1 292 ? -16.047 -10.195 -9.992 1 94.62 292 SER B C 1
ATOM 5980 O O . SER B 1 292 ? -15.602 -9.07 -9.75 1 94.62 292 SER B O 1
ATOM 5982 N N . ASN B 1 293 ? -17.297 -10.453 -9.961 1 94.94 293 ASN B N 1
ATOM 5983 C CA . ASN B 1 293 ? -18.297 -9.422 -9.711 1 94.94 293 ASN B CA 1
ATOM 5984 C C . ASN B 1 293 ? -18.188 -8.859 -8.297 1 94.94 293 ASN B C 1
ATOM 5986 O O . ASN B 1 293 ? -18.328 -7.652 -8.086 1 94.94 293 ASN B O 1
ATOM 5990 N N . VAL B 1 294 ? -18.016 -9.727 -7.391 1 96.19 294 VAL B N 1
ATOM 5991 C CA . VAL B 1 294 ? -17.875 -9.297 -6.004 1 96.19 294 VAL B CA 1
ATOM 5992 C C . VAL B 1 294 ? -16.641 -8.414 -5.859 1 96.19 294 VAL B C 1
ATOM 5994 O O . VAL B 1 294 ? -16.672 -7.402 -5.148 1 96.19 294 VAL B O 1
ATOM 5997 N N . CYS B 1 295 ? -15.547 -8.773 -6.547 1 95.94 295 CYS B N 1
ATOM 5998 C CA . CYS B 1 295 ? -14.344 -7.953 -6.512 1 95.94 295 CYS B CA 1
ATOM 5999 C C . CYS B 1 295 ? -14.617 -6.559 -7.066 1 95.94 295 CYS B C 1
ATOM 6001 O O . CYS B 1 295 ? -14.125 -5.566 -6.523 1 95.94 295 CYS B O 1
ATOM 6003 N N . ALA B 1 296 ? -15.398 -6.516 -8.078 1 95.56 296 ALA B N 1
ATOM 6004 C CA . ALA B 1 296 ? -15.758 -5.223 -8.664 1 95.56 296 ALA B CA 1
ATOM 6005 C C . ALA B 1 296 ? -16.562 -4.387 -7.68 1 95.56 296 ALA B C 1
ATOM 6007 O O . ALA B 1 296 ? -16.328 -3.184 -7.531 1 95.56 296 ALA B O 1
ATOM 6008 N N . SER B 1 297 ? -17.469 -5.027 -7.043 1 96.69 297 SER B N 1
ATOM 6009 C CA . SER B 1 297 ? -18.297 -4.34 -6.047 1 96.69 297 SER B CA 1
ATOM 6010 C C . SER B 1 297 ? -17.438 -3.844 -4.879 1 96.69 297 SER B C 1
ATOM 6012 O O . SER B 1 297 ? -17.594 -2.699 -4.445 1 96.69 297 SER B O 1
ATOM 6014 N N . LEU B 1 298 ? -16.609 -4.723 -4.414 1 96.56 298 LEU B N 1
ATOM 6015 C CA . LEU B 1 298 ? -15.727 -4.355 -3.314 1 96.56 298 LEU B CA 1
ATOM 6016 C C . LEU B 1 298 ? -14.836 -3.184 -3.701 1 96.56 298 LEU B C 1
ATOM 6018 O O . LEU B 1 298 ? -14.57 -2.299 -2.883 1 96.56 298 LEU B O 1
ATOM 6022 N N . SER B 1 299 ? -14.359 -3.213 -4.93 1 96.69 299 SER B N 1
ATOM 6023 C CA . SER B 1 299 ? -13.539 -2.115 -5.43 1 96.69 299 SER B CA 1
ATOM 6024 C C . SER B 1 299 ? -14.297 -0.795 -5.395 1 96.69 299 SER B C 1
ATOM 6026 O O . SER B 1 299 ? -13.766 0.225 -4.957 1 96.69 299 SER B O 1
ATOM 6028 N N . ALA B 1 300 ? -15.516 -0.812 -5.781 1 96.06 300 ALA B N 1
ATOM 6029 C CA . ALA B 1 300 ? -16.344 0.39 -5.809 1 96.06 300 ALA B CA 1
ATOM 6030 C C . ALA B 1 300 ? -16.578 0.924 -4.398 1 96.06 300 ALA B C 1
ATOM 6032 O O . ALA B 1 300 ? -16.5 2.131 -4.164 1 96.06 300 ALA B O 1
ATOM 6033 N N . ILE B 1 301 ? -16.875 0.065 -3.48 1 95.88 301 ILE B N 1
ATOM 6034 C CA . ILE B 1 301 ? -17.109 0.458 -2.096 1 95.88 301 ILE B CA 1
ATOM 6035 C C . ILE B 1 301 ? -15.859 1.104 -1.521 1 95.88 301 ILE B C 1
ATOM 6037 O O . ILE B 1 301 ? -15.93 2.145 -0.864 1 95.88 301 ILE B O 1
ATOM 6041 N N . ASN B 1 302 ? -14.695 0.463 -1.787 1 95.06 302 ASN B N 1
ATOM 6042 C CA . ASN B 1 302 ? -13.445 1.001 -1.263 1 95.06 302 ASN B CA 1
ATOM 6043 C C . ASN B 1 302 ? -13.102 2.346 -1.898 1 95.06 302 ASN B C 1
ATOM 6045 O O . ASN B 1 302 ? -12.461 3.188 -1.271 1 95.06 302 ASN B O 1
ATOM 6049 N N . ARG B 1 303 ? -13.562 2.592 -3.09 1 95.25 303 ARG B N 1
ATOM 6050 C CA . ARG B 1 303 ? -13.336 3.877 -3.742 1 95.25 303 ARG B CA 1
ATOM 6051 C C . ARG B 1 303 ? -14.109 4.988 -3.045 1 95.25 303 ARG B C 1
ATOM 6053 O O . ARG B 1 303 ? -13.57 6.066 -2.787 1 95.25 303 ARG B O 1
ATOM 6060 N N . VAL B 1 304 ? -15.312 4.793 -2.738 1 95.69 304 VAL B N 1
ATOM 6061 C CA . VAL B 1 304 ? -16.141 5.766 -2.027 1 95.69 304 VAL B CA 1
ATOM 6062 C C . VAL B 1 304 ? -15.578 5.996 -0.626 1 95.69 304 VAL B C 1
ATOM 6064 O O . VAL B 1 304 ? -15.508 7.133 -0.159 1 95.69 304 VAL B O 1
ATOM 6067 N N . LYS B 1 305 ? -15.25 4.867 -0.038 1 94.19 305 LYS B N 1
ATOM 6068 C CA . LYS B 1 305 ? -14.625 4.945 1.28 1 94.19 305 LYS B CA 1
ATOM 6069 C C . LYS B 1 305 ? -13.375 5.82 1.248 1 94.19 305 LYS B C 1
ATOM 6071 O O . LYS B 1 305 ? -13.156 6.629 2.154 1 94.19 305 LYS B O 1
ATOM 6076 N N . PHE B 1 306 ? -12.578 5.672 0.209 1 95.5 306 PHE B N 1
ATOM 6077 C CA . PHE B 1 306 ? -11.383 6.484 0.052 1 95.5 306 PHE B CA 1
ATOM 6078 C C . PHE B 1 306 ? -11.742 7.961 -0.079 1 95.5 306 PHE B C 1
ATOM 6080 O O . PHE B 1 306 ? -11.125 8.812 0.564 1 95.5 306 PHE B O 1
ATOM 6087 N N . ASP B 1 307 ? -12.641 8.273 -0.835 1 94.38 307 ASP B N 1
ATOM 6088 C CA . ASP B 1 307 ? -13.039 9.656 -1.068 1 94.38 307 ASP B CA 1
ATOM 6089 C C . ASP B 1 307 ? -13.523 10.312 0.224 1 94.38 307 ASP B C 1
ATOM 6091 O O . ASP B 1 307 ? -13.18 11.461 0.512 1 94.38 307 ASP B O 1
ATOM 6095 N N . GLU B 1 308 ? -14.312 9.594 0.959 1 94.75 308 GLU B N 1
ATOM 6096 C CA . GLU B 1 308 ? -14.805 10.117 2.234 1 94.75 308 GLU B CA 1
ATOM 6097 C C . GLU B 1 308 ? -13.656 10.32 3.223 1 94.75 308 GLU B C 1
ATOM 6099 O O . GLU B 1 308 ? -13.609 11.336 3.918 1 94.75 308 GLU B O 1
ATOM 6104 N N . ASN B 1 309 ? -12.773 9.336 3.244 1 94.94 309 ASN B N 1
ATOM 6105 C CA . ASN B 1 309 ? -11.609 9.453 4.117 1 94.94 309 ASN B CA 1
ATOM 6106 C C . ASN B 1 309 ? -10.719 10.625 3.721 1 94.94 309 ASN B C 1
ATOM 6108 O O . ASN B 1 309 ? -10.164 11.305 4.582 1 94.94 309 ASN B O 1
ATOM 6112 N N . SER B 1 310 ? -10.57 10.812 2.438 1 93.94 310 SER B N 1
ATOM 6113 C CA . SER B 1 310 ? -9.758 11.922 1.95 1 93.94 310 SER B CA 1
ATOM 6114 C C . SER B 1 310 ? -10.359 13.266 2.357 1 93.94 310 SER B C 1
ATOM 6116 O O . SER B 1 310 ? -9.633 14.18 2.77 1 93.94 310 SER B O 1
ATOM 6118 N N . ALA B 1 311 ? -11.633 13.375 2.363 1 92.81 311 ALA B N 1
ATOM 6119 C CA . ALA B 1 311 ? -12.328 14.617 2.672 1 92.81 311 ALA B CA 1
ATOM 6120 C C . ALA B 1 311 ? -12.367 14.867 4.18 1 92.81 311 ALA B C 1
ATOM 6122 O O . ALA B 1 311 ? -12.125 15.984 4.637 1 92.81 311 ALA B O 1
ATOM 6123 N N . LYS B 1 312 ? -12.562 13.844 4.953 1 94.81 312 LYS B N 1
ATOM 6124 C CA . LYS B 1 312 ? -12.828 14.023 6.379 1 94.81 312 LYS B CA 1
ATOM 6125 C C . LYS B 1 312 ? -11.562 13.812 7.207 1 94.81 312 LYS B C 1
ATOM 6127 O O . LYS B 1 312 ? -11.516 14.203 8.375 1 94.81 312 LYS B O 1
ATOM 6132 N N . VAL B 1 313 ? -10.609 13.195 6.613 1 94.81 313 VAL B N 1
ATOM 6133 C CA . VAL B 1 313 ? -9.391 12.922 7.359 1 94.81 313 VAL B CA 1
ATOM 6134 C C . VAL B 1 313 ? -8.203 13.602 6.668 1 94.81 313 VAL B C 1
ATOM 6136 O O . VAL B 1 313 ? -7.441 14.328 7.305 1 94.81 313 VAL B O 1
ATOM 6139 N N . GLY B 1 314 ? -8.094 13.414 5.367 1 92.69 314 GLY B N 1
ATOM 6140 C CA . GLY B 1 314 ? -6.977 13.969 4.625 1 92.69 314 GLY B CA 1
ATOM 6141 C C . GLY B 1 314 ? -6.914 15.484 4.68 1 92.69 314 GLY B C 1
ATOM 6142 O O . GLY B 1 314 ? -5.879 16.062 5.035 1 92.69 314 GLY B O 1
ATOM 6143 N N . THR B 1 315 ? -7.984 16.125 4.391 1 90.94 315 THR B N 1
ATOM 6144 C CA . THR B 1 315 ? -8.039 17.578 4.332 1 90.94 315 THR B CA 1
ATOM 6145 C C . THR B 1 315 ? -7.797 18.188 5.715 1 90.94 315 THR B C 1
ATOM 6147 O O . THR B 1 315 ? -6.945 19.062 5.875 1 90.94 315 THR B O 1
ATOM 6150 N N . PRO B 1 316 ? -8.461 17.641 6.711 1 93.69 316 PRO B N 1
ATOM 6151 C CA . PRO B 1 316 ? -8.203 18.188 8.047 1 93.69 316 PRO B CA 1
ATOM 6152 C C . PRO B 1 316 ? -6.762 17.969 8.508 1 93.69 316 PRO B C 1
ATOM 6154 O O . PRO B 1 316 ? -6.227 18.781 9.266 1 93.69 316 PRO B O 1
ATOM 6157 N N . MET B 1 317 ? -6.18 16.922 8.094 1 94.31 317 MET B N 1
ATOM 6158 C CA . MET B 1 317 ? -4.789 16.672 8.461 1 94.31 317 MET B CA 1
ATOM 6159 C C . MET B 1 317 ? -3.883 17.766 7.891 1 94.31 317 MET B C 1
ATOM 6161 O O . MET B 1 317 ? -2.975 18.25 8.578 1 94.31 317 MET B O 1
ATOM 6165 N N . HIS B 1 318 ? -4.117 18.219 6.738 1 91.69 318 HIS B N 1
ATOM 6166 C CA . HIS B 1 318 ? -3.365 19.328 6.156 1 91.69 318 HIS B CA 1
ATOM 6167 C C . HIS B 1 318 ? -3.625 20.625 6.906 1 91.69 318 HIS B C 1
ATOM 6169 O O . HIS B 1 318 ? -2.715 21.438 7.082 1 91.69 318 HIS B O 1
ATOM 6175 N N . GLU B 1 319 ? -4.816 20.766 7.32 1 91.94 319 GLU B N 1
ATOM 6176 C CA . GLU B 1 319 ? -5.176 21.953 8.078 1 91.94 319 GLU B CA 1
ATOM 6177 C C . GLU B 1 319 ? -4.391 22.031 9.391 1 91.94 319 GLU B C 1
ATOM 6179 O O . GLU B 1 319 ? -4.004 23.125 9.82 1 91.94 319 GLU B O 1
ATOM 6184 N N . VAL B 1 320 ? -4.203 20.891 9.984 1 94.56 320 VAL B N 1
ATOM 6185 C CA . VAL B 1 320 ? -3.408 20.859 11.211 1 94.56 320 VAL B CA 1
ATOM 6186 C C . VAL B 1 320 ? -1.978 21.297 10.906 1 94.56 320 VAL B C 1
ATOM 6188 O O . VAL B 1 320 ? -1.393 22.078 11.672 1 94.56 320 VAL B O 1
ATOM 6191 N N . GLU B 1 321 ? -1.459 20.906 9.852 1 93.88 321 GLU B N 1
ATOM 6192 C CA . GLU B 1 321 ? -0.117 21.312 9.453 1 93.88 321 GLU B CA 1
ATOM 6193 C C . GLU B 1 321 ? -0.046 22.828 9.219 1 93.88 321 GLU B C 1
ATOM 6195 O O . GLU B 1 321 ? 0.923 23.469 9.625 1 93.88 321 GLU B O 1
ATOM 6200 N N . TRP B 1 322 ? -1.094 23.344 8.617 1 93.62 322 TRP B N 1
ATOM 6201 C CA . TRP B 1 322 ? -1.152 24.781 8.375 1 93.62 322 TRP B CA 1
ATOM 6202 C C . TRP B 1 322 ? -1.253 25.547 9.688 1 93.62 322 TRP B C 1
ATOM 6204 O O . TRP B 1 322 ? -0.682 26.625 9.828 1 93.62 322 TRP B O 1
ATOM 6214 N N . SER B 1 323 ? -1.973 24.984 10.602 1 95.06 323 SER B N 1
ATOM 6215 C CA . SER B 1 323 ? -2.1 25.641 11.906 1 95.06 323 SER B CA 1
ATOM 6216 C C . SER B 1 323 ? -0.749 25.734 12.609 1 95.06 323 SER B C 1
ATOM 6218 O O . SER B 1 323 ? -0.464 26.719 13.281 1 95.06 323 SER B O 1
ATOM 6220 N N . ILE B 1 324 ? 0.034 24.734 12.461 1 95.56 324 ILE B N 1
ATOM 6221 C CA . ILE B 1 324 ? 1.36 24.75 13.07 1 95.56 324 ILE B CA 1
ATOM 6222 C C . ILE B 1 324 ? 2.227 25.812 12.391 1 95.56 324 ILE B C 1
ATOM 6224 O O . ILE B 1 324 ? 2.953 26.547 13.062 1 95.56 324 ILE B O 1
ATOM 6228 N N . LYS B 1 325 ? 2.135 25.891 11.102 1 94.94 325 LYS B N 1
ATOM 6229 C CA . LYS B 1 325 ? 2.861 26.922 10.367 1 94.94 325 LYS B CA 1
ATOM 6230 C C . LYS B 1 325 ? 2.424 28.312 10.805 1 94.94 325 LYS B C 1
ATOM 6232 O O . LYS B 1 325 ? 3.25 29.219 10.914 1 94.94 325 LYS B O 1
ATOM 6237 N N . ALA B 1 326 ? 1.152 28.438 11.016 1 96.62 326 ALA B N 1
ATOM 6238 C CA . ALA B 1 326 ? 0.616 29.703 11.492 1 96.62 326 ALA B CA 1
ATOM 6239 C C . ALA B 1 326 ? 1.21 30.078 12.852 1 96.62 326 ALA B C 1
ATOM 6241 O O . ALA B 1 326 ? 1.567 31.234 13.086 1 96.62 326 ALA B O 1
ATOM 6242 N N . ALA B 1 327 ? 1.293 29.109 13.742 1 97.25 327 ALA B N 1
ATOM 6243 C CA . ALA B 1 327 ? 1.886 29.344 15.055 1 97.25 327 ALA B CA 1
ATOM 6244 C C . ALA B 1 327 ? 3.355 29.734 14.938 1 97.25 327 ALA B C 1
ATOM 6246 O O . ALA B 1 327 ? 3.834 30.609 15.656 1 97.25 327 ALA B O 1
ATOM 6247 N N . ARG B 1 328 ? 3.99 29.125 14.031 1 96.25 328 ARG B N 1
ATOM 6248 C CA . ARG B 1 328 ? 5.395 29.453 13.797 1 96.25 328 ARG B CA 1
ATOM 6249 C C . ARG B 1 328 ? 5.551 30.891 13.297 1 96.25 328 ARG B C 1
ATOM 6251 O O . ARG B 1 328 ? 6.5 31.578 13.672 1 96.25 328 ARG B O 1
ATOM 6258 N N . LEU B 1 329 ? 4.695 31.297 12.453 1 95.69 329 LEU B N 1
ATOM 6259 C CA . LEU B 1 329 ? 4.73 32.656 11.938 1 95.69 329 LEU B CA 1
ATOM 6260 C C . LEU B 1 329 ? 4.48 33.656 13.047 1 95.69 329 LEU B C 1
ATOM 6262 O O . LEU B 1 329 ? 5.117 34.719 13.086 1 95.69 329 LEU B O 1
ATOM 6266 N N . ALA B 1 330 ? 3.551 33.312 13.938 1 97.31 330 ALA B N 1
ATOM 6267 C CA . ALA B 1 330 ? 3.303 34.188 15.094 1 97.31 330 ALA B CA 1
ATOM 6268 C C . ALA B 1 330 ? 4.551 34.312 15.961 1 97.31 330 ALA B C 1
ATOM 6270 O O . ALA B 1 330 ? 4.879 35.406 16.438 1 97.31 330 ALA B O 1
ATOM 6271 N N . LEU B 1 331 ? 5.238 33.156 16.156 1 96.38 331 LEU B N 1
ATOM 6272 C CA . LEU B 1 331 ? 6.488 33.156 16.922 1 96.38 331 LEU B CA 1
ATOM 6273 C C . LEU B 1 331 ? 7.535 34.031 16.234 1 96.38 331 LEU B C 1
ATOM 6275 O O . LEU B 1 331 ? 8.25 34.781 16.906 1 96.38 331 LEU B O 1
ATOM 6279 N N . LYS B 1 332 ? 7.598 33.969 14.938 1 95.25 332 LYS B N 1
ATOM 6280 C CA . LYS B 1 332 ? 8.547 34.75 14.172 1 95.25 332 LYS B CA 1
ATOM 6281 C C . LYS B 1 332 ? 8.266 36.25 14.336 1 95.25 332 LYS B C 1
ATOM 6283 O O . LYS B 1 332 ? 9.195 37.031 14.492 1 95.25 332 LYS B O 1
ATOM 6288 N N . ARG B 1 333 ? 7 36.656 14.328 1 94.81 333 ARG B N 1
ATOM 6289 C CA . ARG B 1 333 ? 6.617 38.031 14.508 1 94.81 333 ARG B CA 1
ATOM 6290 C C . ARG B 1 333 ? 6.992 38.531 15.906 1 94.81 333 ARG B C 1
ATOM 6292 O O . ARG B 1 333 ? 7.418 39.688 16.062 1 94.81 333 ARG B O 1
ATOM 6299 N N . ARG B 1 334 ? 6.773 37.688 16.875 1 94.06 334 ARG B N 1
ATOM 6300 C CA . ARG B 1 334 ? 7.18 38.031 18.219 1 94.06 334 ARG B CA 1
ATOM 6301 C C . ARG B 1 334 ? 8.695 38.219 18.297 1 94.06 334 ARG B C 1
ATOM 6303 O O . ARG B 1 334 ? 9.164 39.156 18.969 1 94.06 334 ARG B O 1
ATOM 6310 N N . LYS B 1 335 ? 9.43 37.438 17.672 1 91.81 335 LYS B N 1
ATOM 6311 C CA . LYS B 1 335 ? 10.891 37.531 17.656 1 91.81 335 LYS B CA 1
ATOM 6312 C C . LYS B 1 335 ? 11.336 38.812 16.969 1 91.81 335 LYS B C 1
ATOM 6314 O O . LYS B 1 335 ? 12.344 39.438 17.359 1 91.81 335 LYS B O 1
ATOM 6319 N N . GLU B 1 336 ? 10.633 39.188 15.945 1 92.62 336 GLU B N 1
ATOM 6320 C CA . GLU B 1 336 ? 10.93 40.438 15.266 1 92.62 336 GLU B CA 1
ATOM 6321 C C . GLU B 1 336 ? 10.781 41.625 16.203 1 92.62 336 GLU B C 1
ATOM 6323 O O . GLU B 1 336 ? 11.57 42.562 16.156 1 92.62 336 GLU B O 1
ATOM 6328 N N . ARG B 1 337 ? 9.742 41.594 17.062 1 93.12 337 ARG B N 1
ATOM 6329 C CA . ARG B 1 337 ? 9.562 42.656 18.047 1 93.12 337 ARG B CA 1
ATOM 6330 C C . ARG B 1 337 ? 10.68 42.656 19.078 1 93.12 337 ARG B C 1
ATOM 6332 O O . ARG B 1 337 ? 11.086 43.688 19.578 1 93.12 337 ARG B O 1
ATOM 6339 N N . GLN B 1 338 ? 11.141 41.469 19.391 1 90.94 338 GLN B N 1
ATOM 6340 C CA . GLN B 1 338 ? 12.281 41.344 20.297 1 90.94 338 GLN B CA 1
ATOM 6341 C C . GLN B 1 338 ? 13.539 41.969 19.672 1 90.94 338 GLN B C 1
ATOM 6343 O O . GLN B 1 338 ? 14.32 42.625 20.359 1 90.94 338 GLN B O 1
ATOM 6348 N N . LEU B 1 339 ? 13.68 41.75 18.453 1 89.94 339 LEU B N 1
ATOM 6349 C CA . LEU B 1 339 ? 14.82 42.312 17.75 1 89.94 339 LEU B CA 1
ATOM 6350 C C . LEU B 1 339 ? 14.742 43.844 17.75 1 89.94 339 LEU B C 1
ATOM 6352 O O . LEU B 1 339 ? 15.766 44.5 17.875 1 89.94 339 LEU B O 1
ATOM 6356 N N . THR B 1 340 ? 13.555 44.375 17.516 1 90.94 340 THR B N 1
ATOM 6357 C CA . THR B 1 340 ? 13.352 45.812 17.547 1 90.94 340 THR B CA 1
ATOM 6358 C C . THR B 1 340 ? 13.742 46.375 18.922 1 90.94 340 THR B C 1
ATOM 6360 O O . THR B 1 340 ? 14.422 47.406 19 1 90.94 340 THR B O 1
ATOM 6363 N N . TYR B 1 341 ? 13.297 45.688 19.969 1 91.69 341 TYR B N 1
ATOM 6364 C CA . TYR B 1 341 ? 13.648 46.094 21.312 1 91.69 341 TYR B CA 1
ATOM 6365 C C . TYR B 1 341 ? 15.164 46.094 21.516 1 91.69 341 TYR B C 1
ATOM 6367 O O . TYR B 1 341 ? 15.727 47.062 22.031 1 91.69 341 TYR B O 1
ATOM 6375 N N . ASN B 1 342 ? 15.812 45.094 21.062 1 90.12 342 ASN B N 1
ATOM 6376 C CA . ASN B 1 342 ? 17.266 44.969 21.219 1 90.12 342 ASN B CA 1
ATOM 6377 C C . ASN B 1 342 ? 18 46.062 20.422 1 90.12 342 ASN B C 1
ATOM 6379 O O . ASN B 1 342 ? 19.047 46.531 20.844 1 90.12 342 ASN B O 1
ATOM 6383 N N . THR B 1 343 ? 17.469 46.375 19.281 1 90.56 343 THR B N 1
ATOM 6384 C CA . THR B 1 343 ? 18.078 47.406 18.469 1 90.56 343 THR B CA 1
ATOM 6385 C C . THR B 1 343 ? 18.016 48.75 19.188 1 90.56 343 THR B C 1
ATOM 6387 O O . THR B 1 343 ? 19 49.5 19.203 1 90.56 343 THR B O 1
ATOM 6390 N N . PHE B 1 344 ? 16.859 49.062 19.797 1 91.62 344 PHE B N 1
ATOM 6391 C CA . PHE B 1 344 ? 16.719 50.312 20.531 1 91.62 344 PHE B CA 1
ATOM 6392 C C . PHE B 1 344 ? 17.594 50.312 21.781 1 91.62 344 PHE B C 1
ATOM 6394 O O . PHE B 1 344 ? 18.141 51.344 22.172 1 91.62 344 PHE B O 1
ATOM 6401 N N . LEU B 1 345 ? 17.688 49.125 22.375 1 91.19 345 LEU B N 1
ATOM 6402 C CA . LEU B 1 345 ? 18.562 49 23.547 1 91.19 345 LEU B CA 1
ATOM 6403 C C . LEU B 1 345 ? 20 49.281 23.188 1 91.19 345 LEU B C 1
ATOM 6405 O O . LEU B 1 345 ? 20.719 49.938 23.953 1 91.19 345 LEU B O 1
ATOM 6409 N N . GLN B 1 346 ? 20.422 48.844 22.078 1 91 346 GLN B N 1
ATOM 6410 C CA . GLN B 1 346 ? 21.781 49.094 21.609 1 91 346 GLN B CA 1
ATOM 6411 C C . GLN B 1 346 ? 21.984 50.594 21.312 1 91 346 GLN B C 1
ATOM 6413 O O . GLN B 1 346 ? 23.062 51.125 21.562 1 91 346 GLN B O 1
ATOM 6418 N N . GLN B 1 347 ? 20.969 51.219 20.797 1 92.06 347 GLN B N 1
ATOM 6419 C CA . GLN B 1 347 ? 21.031 52.656 20.562 1 92.06 347 GLN B CA 1
ATOM 6420 C C . GLN B 1 347 ? 21.234 53.438 21.859 1 92.06 347 GLN B C 1
ATOM 6422 O O . GLN B 1 347 ? 21.969 54.438 21.906 1 92.06 347 GLN B O 1
ATOM 6427 N N . VAL B 1 348 ? 20.547 53 22.875 1 93.88 348 VAL B N 1
ATOM 6428 C CA . VAL B 1 348 ? 20.703 53.656 24.188 1 93.88 348 VAL B CA 1
ATOM 6429 C C . VAL B 1 348 ? 22.141 53.5 24.672 1 93.88 348 VAL B C 1
ATOM 6431 O O . VAL B 1 348 ? 22.734 54.438 25.172 1 93.88 348 VAL B O 1
ATOM 6434 N N . LYS B 1 349 ? 22.656 52.312 24.516 1 91.94 349 LYS B N 1
ATOM 6435 C CA . LYS B 1 349 ? 24.031 52.062 24.953 1 91.94 349 LYS B CA 1
ATOM 6436 C C . LYS B 1 349 ? 25.016 52.906 24.188 1 91.94 349 LYS B C 1
ATOM 6438 O O . LYS B 1 349 ? 25.938 53.5 24.781 1 91.94 349 LYS B O 1
ATOM 6443 N N . ASN B 1 350 ? 24.844 53.062 22.891 1 93.06 350 ASN B N 1
ATOM 6444 C CA . ASN B 1 350 ? 25.719 53.875 22.062 1 93.06 350 ASN B CA 1
ATOM 6445 C C . ASN B 1 350 ? 25.656 55.375 22.438 1 93.06 350 ASN B C 1
ATOM 6447 O O . ASN B 1 350 ? 26.688 56.031 22.5 1 93.06 350 ASN B O 1
ATOM 6451 N N . ARG B 1 351 ? 24.438 55.844 22.688 1 94.25 351 ARG B N 1
ATOM 6452 C CA . ARG B 1 351 ? 24.25 57.25 23.031 1 94.25 351 ARG B CA 1
ATOM 6453 C C . ARG B 1 351 ? 24.781 57.531 24.438 1 94.25 351 ARG B C 1
ATOM 6455 O O . ARG B 1 351 ? 25.297 58.625 24.688 1 94.25 351 ARG B O 1
ATOM 6462 N N . GLU B 1 352 ? 24.688 56.562 25.312 1 94.12 352 GLU B N 1
ATOM 6463 C CA . GLU B 1 352 ? 25.281 56.688 26.641 1 94.12 352 GLU B CA 1
ATOM 6464 C C . GLU B 1 352 ? 26.797 56.812 26.562 1 94.12 352 GLU B C 1
ATOM 6466 O O . GLU B 1 352 ? 27.406 57.625 27.25 1 94.12 352 GLU B O 1
ATOM 6471 N N . GLU B 1 353 ? 27.328 55.969 25.75 1 93.38 353 GLU B N 1
ATOM 6472 C CA . GLU B 1 353 ? 28.781 56 25.562 1 93.38 353 GLU B CA 1
ATOM 6473 C C . GLU B 1 353 ? 29.234 57.344 24.953 1 93.38 353 GLU B C 1
ATOM 6475 O O . GLU B 1 353 ? 30.25 57.906 25.359 1 93.38 353 GLU B O 1
ATOM 6480 N N . SER B 1 354 ? 28.484 57.844 24.016 1 92 354 SER B N 1
ATOM 6481 C CA . SER B 1 354 ? 28.797 59.094 23.375 1 92 354 SER B CA 1
ATOM 6482 C C . SER B 1 354 ? 28.719 60.281 24.359 1 92 354 SER B C 1
ATOM 6484 O O . SER B 1 354 ? 29.531 61.188 24.297 1 92 354 SER B O 1
ATOM 6486 N N . LEU B 1 355 ? 27.703 60.219 25.141 1 92.44 355 LEU B N 1
ATOM 6487 C CA . LEU B 1 355 ? 27.531 61.281 26.141 1 92.44 355 LEU B CA 1
ATOM 6488 C C . LEU B 1 355 ? 28.672 61.25 27.156 1 92.44 355 LEU B C 1
ATOM 6490 O O . LEU B 1 355 ? 29.156 62.281 27.594 1 92.44 355 LEU B O 1
ATOM 6494 N N . GLU B 1 356 ? 29.078 60.031 27.516 1 91.81 356 GLU B N 1
ATOM 6495 C CA . GLU B 1 356 ? 30.203 59.906 28.453 1 91.81 356 GLU B CA 1
ATOM 6496 C C . GLU B 1 356 ? 31.5 60.438 27.859 1 91.81 356 GLU B C 1
ATOM 6498 O O . GLU B 1 356 ? 32.281 61.062 28.547 1 91.81 356 GLU B O 1
ATOM 6503 N N . LYS B 1 357 ? 31.719 60.188 26.625 1 91.38 357 LYS B N 1
ATOM 6504 C CA . LYS B 1 357 ? 32.906 60.688 25.953 1 91.38 357 LYS B CA 1
ATOM 6505 C C . LYS B 1 357 ? 32.906 62.188 25.875 1 91.38 357 LYS B C 1
ATOM 6507 O O . LYS B 1 357 ? 33.938 62.844 26.016 1 91.38 357 LYS B O 1
ATOM 6512 N N . LEU B 1 358 ? 31.719 62.75 25.656 1 89.62 358 LEU B N 1
ATOM 6513 C CA . LEU B 1 358 ? 31.594 64.188 25.609 1 89.62 358 LEU B CA 1
ATOM 6514 C C . LEU B 1 358 ? 31.859 64.812 26.969 1 89.62 358 LEU B C 1
ATOM 6516 O O . LEU B 1 358 ? 32.438 65.938 27.047 1 89.62 358 LEU B O 1
ATOM 6520 N N . LYS B 1 359 ? 31.391 64.188 27.984 1 88.56 359 LYS B N 1
ATOM 6521 C CA . LYS B 1 359 ? 31.641 64.688 29.344 1 88.56 359 LYS B CA 1
ATOM 6522 C C . LYS B 1 359 ? 33.125 64.688 29.672 1 88.56 359 LYS B C 1
ATOM 6524 O O . LYS B 1 359 ? 33.625 65.625 30.266 1 88.56 359 LYS B O 1
ATOM 6529 N N . VAL B 1 360 ? 33.781 63.625 29.281 1 89.5 360 VAL B N 1
ATOM 6530 C CA . VAL B 1 360 ? 35.188 63.531 29.531 1 89.5 360 VAL B CA 1
ATOM 6531 C C . VAL B 1 360 ? 35.938 64.625 28.75 1 89.5 360 VAL B C 1
ATOM 6533 O O . VAL B 1 360 ? 36.844 65.25 29.297 1 89.5 360 VAL B O 1
ATOM 6536 N N . LYS B 1 361 ? 35.562 64.938 27.547 1 87.5 361 LYS B N 1
ATOM 6537 C CA . LYS B 1 361 ? 36.188 65.938 26.719 1 87.5 361 LYS B CA 1
ATOM 6538 C C . LYS B 1 361 ? 35.938 67.312 27.266 1 87.5 361 LYS B C 1
ATOM 6540 O O . LYS B 1 361 ? 36.812 68.188 27.203 1 87.5 361 LYS B O 1
ATOM 6545 N N . ALA B 1 362 ? 34.75 67.562 27.766 1 85.19 362 ALA B N 1
ATOM 6546 C CA . ALA B 1 362 ? 34.375 68.875 28.328 1 85.19 362 ALA B CA 1
ATOM 6547 C C . ALA B 1 362 ? 35.219 69.188 29.562 1 85.19 362 ALA B C 1
ATOM 6549 O O . ALA B 1 362 ? 35.531 70.375 29.844 1 85.19 362 ALA B O 1
ATOM 6550 N N . THR B 1 363 ? 35.562 68.188 30.359 1 84.38 363 THR B N 1
ATOM 6551 C CA . THR B 1 363 ? 36.375 68.375 31.547 1 84.38 363 THR B CA 1
ATOM 6552 C C . THR B 1 363 ? 37.844 68.625 31.172 1 84.38 363 THR B C 1
ATOM 6554 O O . THR B 1 363 ? 38.5 69.438 31.828 1 84.38 363 THR B O 1
ATOM 6557 N N . LEU B 1 364 ? 38.219 68.062 30.062 1 85.81 364 LEU B N 1
ATOM 6558 C CA . LEU B 1 364 ? 39.625 68.188 29.688 1 85.81 364 LEU B CA 1
ATOM 6559 C C . LEU B 1 364 ? 39.906 69.438 28.922 1 85.81 364 LEU B C 1
ATOM 6561 O O . LEU B 1 364 ? 40.938 70.062 29.078 1 85.81 364 LEU B O 1
ATOM 6565 N N . SER B 1 365 ? 39 69.875 28 1 81.94 365 SER B N 1
ATOM 6566 C CA . SER B 1 365 ? 39.188 71.062 27.188 1 81.94 365 SER B CA 1
ATOM 6567 C C . SER B 1 365 ? 37.906 71.875 27.047 1 81.94 365 SER B C 1
ATOM 6569 O O . SER B 1 365 ? 37.156 71.688 26.094 1 81.94 365 SER B O 1
ATOM 6571 N N . PRO B 1 366 ? 37.688 72.75 28.031 1 76.94 366 PRO B N 1
ATOM 6572 C CA . PRO B 1 366 ? 36.438 73.5 28.062 1 76.94 366 PRO B CA 1
ATOM 6573 C C . PRO B 1 366 ? 36.25 74.438 26.875 1 76.94 366 PRO B C 1
ATOM 6575 O O . PRO B 1 366 ? 37.156 75.188 26.578 1 76.94 366 PRO B O 1
ATOM 6578 N N . GLN B 1 367 ? 35.562 73.938 25.953 1 75.31 367 GLN B N 1
ATOM 6579 C CA . GLN B 1 367 ? 35.219 74.812 24.844 1 75.31 367 GLN B CA 1
ATOM 6580 C C . GLN B 1 367 ? 33.844 75.438 25.078 1 75.31 367 GLN B C 1
ATOM 6582 O O . GLN B 1 367 ? 33 74.875 25.812 1 75.31 367 GLN B O 1
ATOM 6587 N N . PRO B 1 368 ? 33.531 76.625 24.625 1 78.62 368 PRO B N 1
ATOM 6588 C CA . PRO B 1 368 ? 32.312 77.375 24.906 1 78.62 368 PRO B CA 1
ATOM 6589 C C . PRO B 1 368 ? 31.031 76.688 24.453 1 78.62 368 PRO B C 1
ATOM 6591 O O . PRO B 1 368 ? 29.984 76.812 25.078 1 78.62 368 PRO B O 1
ATOM 6594 N N . ASN B 1 369 ? 31.031 75.875 23.406 1 81.94 369 ASN B N 1
ATOM 6595 C CA . ASN B 1 369 ? 29.797 75.312 22.844 1 81.94 369 ASN B CA 1
ATOM 6596 C C . ASN B 1 369 ? 29.516 73.875 23.422 1 81.94 369 ASN B C 1
ATOM 6598 O O . ASN B 1 369 ? 28.656 73.188 22.922 1 81.94 369 ASN B O 1
ATOM 6602 N N . PHE B 1 370 ? 30.156 73.562 24.547 1 82.5 370 PHE B N 1
ATOM 6603 C CA . PHE B 1 370 ? 30.047 72.25 25.094 1 82.5 370 PHE B CA 1
ATOM 6604 C C . PHE B 1 370 ? 28.719 72 25.812 1 82.5 370 PHE B C 1
ATOM 6606 O O . PHE B 1 370 ? 28.125 70.938 25.766 1 82.5 370 PHE B O 1
ATOM 6613 N N . ASP B 1 371 ? 28.266 73.062 26.406 1 81.81 371 ASP B N 1
ATOM 6614 C CA . ASP B 1 371 ? 27.016 73 27.156 1 81.81 371 ASP B CA 1
ATOM 6615 C C . ASP B 1 371 ? 25.844 72.688 26.219 1 81.81 371 ASP B C 1
ATOM 6617 O O . ASP B 1 371 ? 24.969 71.875 26.562 1 81.81 371 ASP B O 1
ATOM 6621 N N . SER B 1 372 ? 25.891 73.25 25.062 1 87.25 372 SER B N 1
ATOM 6622 C CA . SER B 1 372 ? 24.828 73 24.094 1 87.25 372 SER B CA 1
ATOM 6623 C C . SER B 1 372 ? 24.906 71.625 23.516 1 87.25 372 SER B C 1
ATOM 6625 O O . SER B 1 372 ? 23.875 70.938 23.344 1 87.25 372 SER B O 1
ATOM 6627 N N . LYS B 1 373 ? 26.109 71.125 23.266 1 88.19 373 LYS B N 1
ATOM 6628 C CA . LYS B 1 373 ? 26.297 69.812 22.719 1 88.19 373 LYS B CA 1
ATOM 6629 C C . LYS B 1 373 ? 25.906 68.75 23.734 1 88.19 373 LYS B C 1
ATOM 6631 O O . LYS B 1 373 ? 25.312 67.688 23.375 1 88.19 373 LYS B O 1
ATOM 6636 N N . MET B 1 374 ? 26.141 68.938 24.984 1 89.31 374 MET B N 1
ATOM 6637 C CA . MET B 1 374 ? 25.812 68 26.047 1 89.31 374 MET B CA 1
ATOM 6638 C C . MET B 1 374 ? 24.297 67.938 26.25 1 89.31 374 MET B C 1
ATOM 6640 O O . MET B 1 374 ? 23.75 66.875 26.516 1 89.31 374 MET B O 1
ATOM 6644 N N . SER B 1 375 ? 23.703 69.125 26.125 1 90.44 375 SER B N 1
ATOM 6645 C CA . SER B 1 375 ? 22.25 69.188 26.25 1 90.44 375 SER B CA 1
ATOM 6646 C C . SER B 1 375 ? 21.578 68.375 25.109 1 90.44 375 SER B C 1
ATOM 6648 O O . SER B 1 375 ? 20.594 67.688 25.344 1 90.44 375 SER B O 1
ATOM 6650 N N . ASP B 1 376 ? 22.156 68.562 23.906 1 91.81 376 ASP B N 1
ATOM 6651 C CA . ASP B 1 376 ? 21.625 67.812 22.75 1 91.81 376 ASP B CA 1
ATOM 6652 C C . ASP B 1 376 ? 21.812 66.312 22.891 1 91.81 376 ASP B C 1
ATOM 6654 O O . ASP B 1 376 ? 20.922 65.562 22.562 1 91.81 376 ASP B O 1
ATOM 6658 N N . ALA B 1 377 ? 22.938 65.938 23.406 1 91.88 377 ALA B N 1
ATOM 6659 C CA . ALA B 1 377 ? 23.234 64.562 23.594 1 91.88 377 ALA B CA 1
ATOM 6660 C C . ALA B 1 377 ? 22.344 63.906 24.672 1 91.88 377 ALA B C 1
ATOM 6662 O O . ALA B 1 377 ? 21.922 62.75 24.547 1 91.88 377 ALA B O 1
ATOM 6663 N N . GLN B 1 378 ? 22.094 64.688 25.656 1 93 378 GLN B N 1
ATOM 6664 C CA . GLN B 1 378 ? 21.203 64.25 26.703 1 93 378 GLN B CA 1
ATOM 6665 C C . GLN B 1 378 ? 19.781 64.062 26.203 1 93 378 GLN B C 1
ATOM 6667 O O . GLN B 1 378 ? 19.094 63.094 26.547 1 93 378 GLN B O 1
ATOM 6672 N N . THR B 1 379 ? 19.297 65 25.375 1 93.88 379 THR B N 1
ATOM 6673 C CA . THR B 1 379 ? 17.969 64.875 24.781 1 93.88 379 THR B CA 1
ATOM 6674 C C . THR B 1 379 ? 17.844 63.688 23.891 1 93.88 379 THR B C 1
ATOM 6676 O O . THR B 1 379 ? 16.828 62.969 23.906 1 93.88 379 THR B O 1
ATOM 6679 N N . ALA B 1 380 ? 18.875 63.406 23.188 1 93 380 ALA B N 1
ATOM 6680 C CA . ALA B 1 380 ? 18.906 62.25 22.297 1 93 380 ALA B CA 1
ATOM 6681 C C . ALA B 1 380 ? 18.859 60.938 23.109 1 93 380 ALA B C 1
ATOM 6683 O O . ALA B 1 380 ? 18.219 59.969 22.703 1 93 380 ALA B O 1
ATOM 6684 N N . LEU B 1 381 ? 19.562 60.906 24.141 1 94.69 381 LEU B N 1
ATOM 6685 C CA . LEU B 1 381 ? 19.578 59.75 25.016 1 94.69 381 LEU B CA 1
ATOM 6686 C C . LEU B 1 381 ? 18.188 59.531 25.625 1 94.69 381 LEU B C 1
ATOM 6688 O O . LEU B 1 381 ? 17.719 58.375 25.719 1 94.69 381 LEU B O 1
ATOM 6692 N N . ASP B 1 382 ? 17.594 60.594 26.047 1 94.81 382 ASP B N 1
ATOM 6693 C CA . ASP B 1 382 ? 16.266 60.5 26.641 1 94.81 382 ASP B CA 1
ATOM 6694 C C . ASP B 1 382 ? 15.242 60 25.625 1 94.81 382 ASP B C 1
ATOM 6696 O O . ASP B 1 382 ? 14.352 59.219 25.969 1 94.81 382 ASP B O 1
ATOM 6700 N N . GLN B 1 383 ? 15.391 60.438 24.422 1 93.81 383 GLN B N 1
ATOM 6701 C CA . GLN B 1 383 ? 14.508 59.969 23.359 1 93.81 383 GLN B CA 1
ATOM 6702 C C . GLN B 1 383 ? 14.734 58.5 23.078 1 93.81 383 GLN B C 1
ATOM 6704 O O . GLN B 1 383 ? 13.773 57.75 22.859 1 93.81 383 GLN B O 1
ATOM 6709 N N . ALA B 1 384 ? 15.898 58.094 23.062 1 93.81 384 ALA B N 1
ATOM 6710 C CA . ALA B 1 384 ? 16.234 56.688 22.844 1 93.81 384 ALA B CA 1
ATOM 6711 C C . ALA B 1 384 ? 15.672 55.812 23.969 1 93.81 384 ALA B C 1
ATOM 6713 O O . ALA B 1 384 ? 15.188 54.688 23.719 1 93.81 384 ALA B O 1
ATOM 6714 N N . ARG B 1 385 ? 15.789 56.25 25.172 1 95.06 385 ARG B N 1
ATOM 6715 C CA . ARG B 1 385 ? 15.266 55.531 26.312 1 95.06 385 ARG B CA 1
ATOM 6716 C C . ARG B 1 385 ? 13.742 55.406 26.234 1 95.06 385 ARG B C 1
ATOM 6718 O O . ARG B 1 385 ? 13.172 54.375 26.594 1 95.06 385 ARG B O 1
ATOM 6725 N N . ALA B 1 386 ? 13.148 56.531 25.812 1 94.88 386 ALA B N 1
ATOM 6726 C CA . ALA B 1 386 ? 11.695 56.531 25.656 1 94.88 386 ALA B CA 1
ATOM 6727 C C . ALA B 1 386 ? 11.273 55.5 24.594 1 94.88 386 ALA B C 1
ATOM 6729 O O . ALA B 1 386 ? 10.297 54.781 24.781 1 94.88 386 ALA B O 1
ATOM 6730 N N . SER B 1 387 ? 12.016 55.469 23.5 1 94.06 387 SER B N 1
ATOM 6731 C CA . SER B 1 387 ? 11.734 54.531 22.438 1 94.06 387 SER B CA 1
ATOM 6732 C C . SER B 1 387 ? 11.945 53.094 22.906 1 94.06 387 SER B C 1
ATOM 6734 O O . SER B 1 387 ? 11.203 52.188 22.516 1 94.06 387 SER B O 1
ATOM 6736 N N . THR B 1 388 ? 12.953 52.875 23.672 1 93.75 388 THR B N 1
ATOM 6737 C CA . THR B 1 388 ? 13.234 51.562 24.203 1 93.75 388 THR B CA 1
ATOM 6738 C C . THR B 1 388 ? 12.125 51.094 25.141 1 93.75 388 THR B C 1
ATOM 6740 O O . THR B 1 388 ? 11.727 49.938 25.125 1 93.75 388 THR B O 1
ATOM 6743 N N . LYS B 1 389 ? 11.68 52.031 25.953 1 94.38 389 LYS B N 1
ATOM 6744 C CA . LYS B 1 389 ? 10.594 51.688 26.859 1 94.38 389 LYS B CA 1
ATOM 6745 C C . LYS B 1 389 ? 9.32 51.344 26.094 1 94.38 389 LYS B C 1
ATOM 6747 O O . LYS B 1 389 ? 8.625 50.375 26.438 1 94.38 389 LYS B O 1
ATOM 6752 N N . SER B 1 390 ? 9.062 52.156 25.109 1 94.88 390 SER B N 1
ATOM 6753 C CA . SER B 1 390 ? 7.902 51.875 24.281 1 94.88 390 SER B CA 1
ATOM 6754 C C . SER B 1 390 ? 8.031 50.5 23.594 1 94.88 390 SER B C 1
ATOM 6756 O O . SER B 1 390 ? 7.055 49.75 23.516 1 94.88 390 SER B O 1
ATOM 6758 N N . ALA B 1 391 ? 9.188 50.188 23.125 1 94.12 391 ALA B N 1
ATOM 6759 C CA . ALA B 1 391 ? 9.438 48.906 22.453 1 94.12 391 ALA B CA 1
ATOM 6760 C C . ALA B 1 391 ? 9.297 47.75 23.438 1 94.12 391 ALA B C 1
ATOM 6762 O O . ALA B 1 391 ? 8.82 46.688 23.078 1 94.12 391 ALA B O 1
ATOM 6763 N N . LEU B 1 392 ? 9.75 47.938 24.625 1 93.25 392 LEU B N 1
ATOM 6764 C CA . LEU B 1 392 ? 9.625 46.906 25.656 1 93.25 392 LEU B CA 1
ATOM 6765 C C . LEU B 1 392 ? 8.156 46.656 25.984 1 93.25 392 LEU B C 1
ATOM 6767 O O . LEU B 1 392 ? 7.738 45.5 26.156 1 93.25 392 LEU B O 1
ATOM 6771 N N . ASP B 1 393 ? 7.418 47.781 26.109 1 94 393 ASP B N 1
ATOM 6772 C CA . ASP B 1 393 ? 5.992 47.656 26.391 1 94 393 ASP B CA 1
ATOM 6773 C C . ASP B 1 393 ? 5.285 46.875 25.266 1 94 393 ASP B C 1
ATOM 6775 O O . ASP B 1 393 ? 4.418 46.031 25.531 1 94 393 ASP B O 1
ATOM 6779 N N . GLU B 1 394 ? 5.652 47.188 24.078 1 94.5 394 GLU B N 1
ATOM 6780 C CA . GLU B 1 394 ? 5.074 46.469 22.938 1 94.5 394 GLU B CA 1
ATOM 6781 C C . GLU B 1 394 ? 5.465 45 22.953 1 94.5 394 GLU B C 1
ATOM 6783 O O . GLU B 1 394 ? 4.625 44.125 22.703 1 94.5 394 GLU B O 1
ATOM 6788 N N . LEU B 1 395 ? 6.715 44.719 23.203 1 94.06 395 LEU B N 1
ATOM 6789 C CA . LEU B 1 395 ? 7.188 43.344 23.266 1 94.06 395 LEU B CA 1
ATOM 6790 C C . LEU B 1 395 ? 6.438 42.562 24.328 1 94.06 395 LEU B C 1
ATOM 6792 O O . LEU B 1 395 ? 6.031 41.406 24.094 1 94.06 395 LEU B O 1
ATOM 6796 N N . ASP B 1 396 ? 6.262 43.156 25.438 1 93.94 396 ASP B N 1
ATOM 6797 C CA . ASP B 1 396 ? 5.547 42.5 26.531 1 93.94 396 ASP B CA 1
ATOM 6798 C C . ASP B 1 396 ? 4.098 42.219 26.156 1 93.94 396 ASP B C 1
ATOM 6800 O O . ASP B 1 396 ? 3.58 41.125 26.438 1 93.94 396 ASP B O 1
ATOM 6804 N N . SER B 1 397 ? 3.5 43.188 25.547 1 95 397 SER B N 1
ATOM 6805 C CA . SER B 1 397 ? 2.119 43.031 25.109 1 95 397 SER B CA 1
ATOM 6806 C C . SER B 1 397 ? 2 41.906 24.094 1 95 397 SER B C 1
ATOM 6808 O O . SER B 1 397 ? 1.096 41.062 24.172 1 95 397 SER B O 1
ATOM 6810 N N . VAL B 1 398 ? 2.902 41.875 23.156 1 96.31 398 VAL B N 1
ATOM 6811 C CA . VAL B 1 398 ? 2.902 40.844 22.109 1 96.31 398 VAL B CA 1
ATOM 6812 C C . VAL B 1 398 ? 3.176 39.469 22.719 1 96.31 398 VAL B C 1
ATOM 6814 O O . VAL B 1 398 ? 2.561 38.469 22.328 1 96.31 398 VAL B O 1
ATOM 6817 N N . THR B 1 399 ? 4.094 39.438 23.625 1 95.69 399 THR B N 1
ATOM 6818 C CA . THR B 1 399 ? 4.449 38.156 24.266 1 95.69 399 THR B CA 1
ATOM 6819 C C . THR B 1 399 ? 3.26 37.594 25.031 1 95.69 399 THR B C 1
ATOM 6821 O O . THR B 1 399 ? 2.977 36.406 24.938 1 95.69 399 THR B O 1
ATOM 6824 N N . GLN B 1 400 ? 2.594 38.5 25.75 1 94.94 400 GLN B N 1
ATOM 6825 C CA . GLN B 1 400 ? 1.422 38.031 26.484 1 94.94 400 GLN B CA 1
ATOM 6826 C C . GLN B 1 400 ? 0.331 37.562 25.531 1 94.94 400 GLN B C 1
ATOM 6828 O O . GLN B 1 400 ? -0.329 36.531 25.812 1 94.94 400 GLN B O 1
ATOM 6833 N N . ARG B 1 401 ? 0.094 38.219 24.469 1 96.25 401 ARG B N 1
ATOM 6834 C CA . ARG B 1 401 ? -0.852 37.781 23.453 1 96.25 401 ARG B CA 1
ATOM 6835 C C . ARG B 1 401 ? -0.456 36.438 22.891 1 96.25 401 ARG B C 1
ATOM 6837 O O . ARG B 1 401 ? -1.3 35.531 22.75 1 96.25 401 ARG B O 1
ATOM 6844 N N . PHE B 1 402 ? 0.81 36.281 22.625 1 97 402 PHE B N 1
ATOM 6845 C CA . PHE B 1 402 ? 1.319 35.031 22.047 1 97 402 PHE B CA 1
ATOM 6846 C C . PHE B 1 402 ? 1.081 33.875 23 1 97 402 PHE B C 1
ATOM 6848 O O . PHE B 1 402 ? 0.705 32.781 22.562 1 97 402 PHE B O 1
ATOM 6855 N N . PHE B 1 403 ? 1.271 34.094 24.281 1 95 403 PHE B N 1
ATOM 6856 C CA . PHE B 1 403 ? 1.062 33.031 25.25 1 95 403 PHE B CA 1
ATOM 6857 C C . PHE B 1 403 ? -0.408 32.625 25.297 1 95 403 PHE B C 1
ATOM 6859 O O . PHE B 1 403 ? -0.73 31.453 25.359 1 95 403 PHE B O 1
ATOM 6866 N N . ARG B 1 404 ? -1.3 33.625 25.203 1 95.44 404 ARG B N 1
ATOM 6867 C CA . ARG B 1 404 ? -2.727 33.312 25.188 1 95.44 404 ARG B CA 1
ATOM 6868 C C . ARG B 1 404 ? -3.102 32.562 23.922 1 95.44 404 ARG B C 1
ATOM 6870 O O . ARG B 1 404 ? -3.865 31.578 23.984 1 95.44 404 ARG B O 1
ATOM 6877 N N . GLU B 1 405 ? -2.529 32.969 22.844 1 96.69 405 GLU B N 1
ATOM 6878 C CA . GLU B 1 405 ? -2.752 32.312 21.562 1 96.69 405 GLU B CA 1
ATOM 6879 C C . GLU B 1 405 ? -2.248 30.859 21.609 1 96.69 405 GLU B C 1
ATOM 6881 O O . GLU B 1 405 ? -2.904 29.953 21.094 1 96.69 405 GLU B O 1
ATOM 6886 N N . MET B 1 406 ? -1.107 30.672 22.203 1 94.44 406 MET B N 1
ATOM 6887 C CA . MET B 1 406 ? -0.501 29.344 22.25 1 94.44 406 MET B CA 1
ATOM 6888 C C . MET B 1 406 ? -1.335 28.406 23.109 1 94.44 406 MET B C 1
ATOM 6890 O O . MET B 1 406 ? -1.456 27.219 22.797 1 94.44 406 MET B O 1
ATOM 6894 N N . ASP B 1 407 ? -1.889 28.953 24.141 1 91.88 407 ASP B N 1
ATOM 6895 C CA . ASP B 1 407 ? -2.758 28.125 24.969 1 91.88 407 ASP B CA 1
ATOM 6896 C C . ASP B 1 407 ? -3.99 27.672 24.188 1 91.88 407 ASP B C 1
ATOM 6898 O O . ASP B 1 407 ? -4.375 26.5 24.266 1 91.88 407 ASP B O 1
ATOM 6902 N N . ARG B 1 408 ? -4.566 28.547 23.469 1 93.12 408 ARG B N 1
ATOM 6903 C CA . ARG B 1 408 ? -5.715 28.219 22.625 1 93.12 408 ARG B CA 1
ATOM 6904 C C . ARG B 1 408 ? -5.316 27.25 21.516 1 93.12 408 ARG B C 1
ATOM 6906 O O . ARG B 1 408 ? -6.059 26.312 21.203 1 93.12 408 ARG B O 1
ATOM 6913 N N . PHE B 1 409 ? -4.172 27.516 21.016 1 94.44 409 PHE B N 1
ATOM 6914 C CA . PHE B 1 409 ? -3.639 26.703 19.922 1 94.44 409 PHE B CA 1
ATOM 6915 C C . PHE B 1 409 ? -3.447 25.266 20.375 1 94.44 409 PHE B C 1
ATOM 6917 O O . PHE B 1 409 ? -3.84 24.328 19.656 1 94.44 409 PHE B O 1
ATOM 6924 N N . LYS B 1 410 ? -2.871 25.047 21.469 1 90.06 410 LYS B N 1
ATOM 6925 C CA . LYS B 1 410 ? -2.615 23.703 21.969 1 90.06 410 LYS B CA 1
ATOM 6926 C C . LYS B 1 410 ? -3.914 22.922 22.141 1 90.06 410 LYS B C 1
ATOM 6928 O O . LYS B 1 410 ? -4.004 21.766 21.719 1 90.06 410 LYS B O 1
ATOM 6933 N N . LYS B 1 411 ? -4.906 23.578 22.641 1 88.44 411 LYS B N 1
ATOM 6934 C CA . LYS B 1 411 ? -6.203 22.938 22.844 1 88.44 411 LYS B CA 1
ATOM 6935 C C . LYS B 1 411 ? -6.879 22.641 21.5 1 88.44 411 LYS B C 1
ATOM 6937 O O . LYS B 1 411 ? -7.457 21.562 21.328 1 88.44 411 LYS B O 1
ATOM 6942 N N . SER B 1 412 ? -6.781 23.562 20.641 1 90.81 412 SER B N 1
ATOM 6943 C CA . SER B 1 412 ? -7.414 23.406 19.328 1 90.81 412 SER B CA 1
ATOM 6944 C C . SER B 1 412 ? -6.801 22.25 18.562 1 90.81 412 SER B C 1
ATOM 6946 O O . SER B 1 412 ? -7.516 21.469 17.922 1 90.81 412 SER B O 1
ATOM 6948 N N . VAL B 1 413 ? -5.473 22.125 18.578 1 91.62 413 VAL B N 1
ATOM 6949 C CA . VAL B 1 413 ? -4.789 21.062 17.859 1 91.62 413 VAL B CA 1
ATOM 6950 C C . VAL B 1 413 ? -5.184 19.703 18.438 1 91.62 413 VAL B C 1
ATOM 6952 O O . VAL B 1 413 ? -5.449 18.766 17.688 1 91.62 413 VAL B O 1
ATOM 6955 N N . ASP B 1 414 ? -5.238 19.625 19.703 1 89.56 414 ASP B N 1
ATOM 6956 C CA . ASP B 1 414 ? -5.633 18.391 20.375 1 89.56 414 ASP B CA 1
ATOM 6957 C C . ASP B 1 414 ? -7.039 17.953 19.969 1 89.56 414 ASP B C 1
ATOM 6959 O O . ASP B 1 414 ? -7.25 16.812 19.547 1 89.56 414 ASP B O 1
ATOM 6963 N N . ILE B 1 415 ? -7.961 18.891 20.016 1 90.38 415 ILE B N 1
ATOM 6964 C CA . ILE B 1 415 ? -9.352 18.594 19.703 1 90.38 415 ILE B CA 1
ATOM 6965 C C . ILE B 1 415 ? -9.477 18.219 18.234 1 90.38 415 ILE B C 1
ATOM 6967 O O . ILE B 1 415 ? -10.203 17.281 17.891 1 90.38 415 ILE B O 1
ATOM 6971 N N . GLU B 1 416 ? -8.805 18.891 17.391 1 92.44 416 GLU B N 1
ATOM 6972 C CA . GLU B 1 416 ? -8.875 18.625 15.961 1 92.44 416 GLU B CA 1
ATOM 6973 C C . GLU B 1 416 ? -8.352 17.219 15.641 1 92.44 416 GLU B C 1
ATOM 6975 O O . GLU B 1 416 ? -8.922 16.516 14.812 1 92.44 416 GLU B O 1
ATOM 6980 N N . LEU B 1 417 ? -7.293 16.859 16.266 1 92.81 417 LEU B N 1
ATOM 6981 C CA . LEU B 1 417 ? -6.73 15.531 16.016 1 92.81 417 LEU B CA 1
ATOM 6982 C C . LEU B 1 417 ? -7.676 14.438 16.531 1 92.81 417 LEU B C 1
ATOM 6984 O O . LEU B 1 417 ? -7.863 13.422 15.859 1 92.81 417 LEU B O 1
ATOM 6988 N N . ARG B 1 418 ? -8.242 14.68 17.688 1 92.12 418 ARG B N 1
ATOM 6989 C CA . ARG B 1 418 ? -9.188 13.711 18.234 1 92.12 418 ARG B CA 1
ATOM 6990 C C . ARG B 1 418 ? -10.398 13.562 17.312 1 92.12 418 ARG B C 1
ATOM 6992 O O . ARG B 1 418 ? -10.867 12.453 17.062 1 92.12 418 ARG B O 1
ATOM 6999 N N . LYS B 1 419 ? -10.883 14.664 16.797 1 93.38 419 LYS B N 1
ATOM 7000 C CA . LYS B 1 419 ? -12.016 14.648 15.883 1 93.38 419 LYS B CA 1
ATOM 7001 C C . LYS B 1 419 ? -11.664 13.906 14.594 1 93.38 419 LYS B C 1
ATOM 7003 O O . LYS B 1 419 ? -12.484 13.156 14.062 1 93.38 419 LYS B O 1
ATOM 7008 N N . LEU B 1 420 ? -10.508 14.164 14.172 1 94.38 420 LEU B N 1
ATOM 7009 C CA . LEU B 1 420 ? -10.023 13.57 12.93 1 94.38 420 LEU B CA 1
ATOM 7010 C C . LEU B 1 420 ? -10.023 12.055 13.016 1 94.38 420 LEU B C 1
ATOM 7012 O O . LEU B 1 420 ? -10.539 11.375 12.125 1 94.38 420 LEU B O 1
ATOM 7016 N N . TYR B 1 421 ? -9.5 11.492 14.047 1 94.44 421 TYR B N 1
ATOM 7017 C CA . TYR B 1 421 ? -9.367 10.039 14.148 1 94.44 421 TYR B CA 1
ATOM 7018 C C . TYR B 1 421 ? -10.695 9.398 14.531 1 94.44 421 TYR B C 1
ATOM 7020 O O . TYR B 1 421 ? -10.961 8.242 14.188 1 94.44 421 TYR B O 1
ATOM 7028 N N . ALA B 1 422 ? -11.531 10.164 15.219 1 94.06 422 ALA B N 1
ATOM 7029 C CA . ALA B 1 422 ? -12.898 9.688 15.43 1 94.06 422 ALA B CA 1
ATOM 7030 C C . ALA B 1 422 ? -13.648 9.57 14.102 1 94.06 422 ALA B C 1
ATOM 7032 O O . ALA B 1 422 ? -14.391 8.617 13.891 1 94.06 422 ALA B O 1
ATOM 7033 N N . ALA B 1 423 ? -13.445 10.547 13.273 1 94.56 423 ALA B N 1
ATOM 7034 C CA . ALA B 1 423 ? -14.07 10.516 11.953 1 94.56 423 ALA B CA 1
ATOM 7035 C C . ALA B 1 423 ? -13.562 9.328 11.141 1 94.56 423 ALA B C 1
ATOM 7037 O O . ALA B 1 4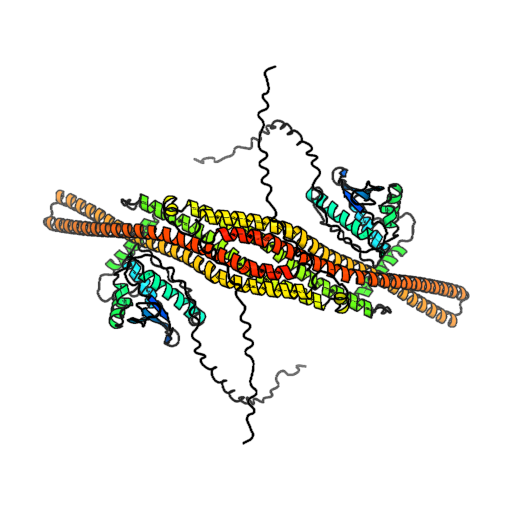23 ? -14.336 8.656 10.453 1 94.56 423 ALA B O 1
ATOM 7038 N N . HIS B 1 424 ? -12.281 9.141 11.195 1 94.38 424 HIS B N 1
ATOM 7039 C CA . HIS B 1 424 ? -11.719 7.988 10.492 1 94.38 424 HIS B CA 1
ATOM 7040 C C . HIS B 1 424 ? -12.336 6.688 10.984 1 94.38 424 HIS B C 1
ATOM 7042 O O . HIS B 1 424 ? -12.703 5.824 10.188 1 94.38 424 HIS B O 1
ATOM 7048 N N . ALA B 1 425 ? -12.422 6.586 12.297 1 94.38 425 ALA B N 1
ATOM 7049 C CA . ALA B 1 425 ? -13 5.383 12.898 1 94.38 425 ALA B CA 1
ATOM 7050 C C . ALA B 1 425 ? -14.445 5.191 12.469 1 94.38 425 ALA B C 1
ATOM 7052 O O . ALA B 1 425 ? -14.875 4.07 12.18 1 94.38 425 ALA B O 1
ATOM 7053 N N . LYS B 1 426 ? -15.125 6.266 12.461 1 94.94 426 LYS B N 1
ATOM 7054 C CA . LYS B 1 426 ? -16.516 6.195 12.039 1 94.94 426 LYS B CA 1
ATOM 7055 C C . LYS B 1 426 ? -16.641 5.68 10.609 1 94.94 426 LYS B C 1
ATOM 7057 O O . LYS B 1 426 ? -17.5 4.844 10.312 1 94.94 426 LYS B O 1
ATOM 7062 N N . ILE B 1 427 ? -15.82 6.176 9.766 1 94.69 427 ILE B N 1
ATOM 7063 C CA . ILE B 1 427 ? -15.836 5.746 8.367 1 94.69 427 ILE B CA 1
ATOM 7064 C C . ILE B 1 427 ? -15.531 4.254 8.289 1 94.69 427 ILE B C 1
ATOM 7066 O O . ILE B 1 427 ? -16.188 3.521 7.543 1 94.69 427 ILE B O 1
ATOM 7070 N N . GLN B 1 428 ? -14.523 3.744 9.047 1 93.25 428 GLN B N 1
ATOM 7071 C CA . GLN B 1 428 ? -14.203 2.32 9.055 1 93.25 428 GLN B CA 1
ATOM 7072 C C . GLN B 1 428 ? -15.391 1.484 9.508 1 93.25 428 GLN B C 1
ATOM 7074 O O . GLN B 1 428 ? -15.68 0.44 8.922 1 93.25 428 GLN B O 1
ATOM 7079 N N . CYS B 1 429 ? -16.078 1.948 10.5 1 92.69 429 CYS B N 1
ATOM 7080 C CA . CYS B 1 429 ? -17.219 1.216 11.047 1 92.69 429 CYS B CA 1
ATOM 7081 C C . CYS B 1 429 ? -18.391 1.233 10.07 1 92.69 429 CYS B C 1
ATOM 7083 O O . CYS B 1 429 ? -19.047 0.207 9.852 1 92.69 429 CYS B O 1
ATOM 7085 N N . ASP B 1 430 ? -18.609 2.393 9.5 1 93.31 430 ASP B N 1
ATOM 7086 C CA . ASP B 1 430 ? -19.75 2.557 8.602 1 93.31 430 ASP B CA 1
ATOM 7087 C C . ASP B 1 430 ? -19.641 1.628 7.395 1 93.31 430 ASP B C 1
ATOM 7089 O O . ASP B 1 430 ? -20.641 1.059 6.949 1 93.31 430 ASP B O 1
ATOM 7093 N N . TYR B 1 431 ? -18.453 1.469 6.91 1 93.88 431 TYR B N 1
ATOM 7094 C CA . TYR B 1 431 ? -18.297 0.707 5.68 1 93.88 431 TYR B CA 1
ATOM 7095 C C . TYR B 1 431 ? -18 -0.76 5.977 1 93.88 431 TYR B C 1
ATOM 7097 O O . TYR B 1 431 ? -18 -1.596 5.07 1 93.88 431 TYR B O 1
ATOM 7105 N N . SER B 1 432 ? -17.781 -1.114 7.23 1 91.69 432 SER B N 1
ATOM 7106 C CA . SER B 1 432 ? -17.438 -2.48 7.613 1 91.69 432 SER B CA 1
ATOM 7107 C C . SER B 1 432 ? -18.562 -3.445 7.277 1 91.69 432 SER B C 1
ATOM 7109 O O . SER B 1 432 ? -18.328 -4.527 6.738 1 91.69 432 SER B O 1
ATOM 7111 N N . ALA B 1 433 ? -19.75 -3.053 7.531 1 90.12 433 ALA B N 1
ATOM 7112 C CA . ALA B 1 433 ? -20.891 -3.928 7.289 1 90.12 433 ALA B CA 1
ATOM 7113 C C . ALA B 1 433 ? -21.078 -4.18 5.797 1 90.12 433 ALA B C 1
ATOM 7115 O O . ALA B 1 433 ? -21.359 -5.312 5.379 1 90.12 433 ALA B O 1
ATOM 7116 N N . GLN B 1 434 ? -20.969 -3.088 5.062 1 92.88 434 GLN B N 1
ATOM 7117 C CA . GLN B 1 434 ? -21.109 -3.221 3.615 1 92.88 434 GLN B CA 1
ATOM 7118 C C . GLN B 1 434 ? -20.047 -4.137 3.035 1 92.88 434 GLN B C 1
ATOM 7120 O O . GLN B 1 434 ? -20.344 -5.004 2.213 1 92.88 434 GLN B O 1
ATOM 7125 N N . LEU B 1 435 ? -18.844 -3.928 3.443 1 94.44 435 LEU B N 1
ATOM 7126 C CA . LEU B 1 435 ? -17.75 -4.75 2.961 1 94.44 435 LEU B CA 1
ATOM 7127 C C . LEU B 1 435 ? -17.938 -6.211 3.365 1 94.44 435 LEU B C 1
ATOM 7129 O O . LEU B 1 435 ? -17.75 -7.113 2.551 1 94.44 435 LEU B O 1
ATOM 7133 N N . ASN B 1 436 ? -18.375 -6.445 4.582 1 93.69 436 ASN B N 1
ATOM 7134 C CA . ASN B 1 436 ? -18.578 -7.805 5.07 1 93.69 436 ASN B CA 1
ATOM 7135 C C . ASN B 1 436 ? -19.703 -8.508 4.309 1 93.69 436 ASN B C 1
ATOM 7137 O O . ASN B 1 436 ? -19.625 -9.703 4.031 1 93.69 436 ASN B O 1
ATOM 7141 N N . SER B 1 437 ? -20.703 -7.777 4.031 1 93.31 437 SER B N 1
ATOM 7142 C CA . SER B 1 437 ? -21.812 -8.344 3.271 1 93.31 437 SER B CA 1
ATOM 7143 C C . SER B 1 437 ? -21.359 -8.797 1.886 1 93.31 437 SER B C 1
ATOM 7145 O O . SER B 1 437 ? -21.812 -9.836 1.393 1 93.31 437 SER B O 1
ATOM 7147 N N . GLU B 1 438 ? -20.531 -8.016 1.268 1 94.56 438 GLU B N 1
ATOM 7148 C CA . GLU B 1 438 ? -20.016 -8.383 -0.048 1 94.56 438 GLU B CA 1
ATOM 7149 C C . GLU B 1 438 ? -19.109 -9.602 0.038 1 94.56 438 GLU B C 1
ATOM 7151 O O . GLU B 1 438 ? -19.219 -10.523 -0.772 1 94.56 438 GLU B O 1
ATOM 7156 N N . TRP B 1 439 ? -18.203 -9.633 1.023 1 94.44 439 TRP B N 1
ATOM 7157 C CA . TRP B 1 439 ? -17.312 -10.773 1.204 1 94.44 439 TRP B CA 1
ATOM 7158 C C . TRP B 1 439 ? -18.094 -12.047 1.483 1 94.44 439 TRP B C 1
ATOM 7160 O O . TRP B 1 439 ? -17.719 -13.133 1.032 1 94.44 439 TRP B O 1
ATOM 7170 N N . ASP B 1 440 ? -19.203 -11.93 2.182 1 92.88 440 ASP B N 1
ATOM 7171 C CA . ASP B 1 440 ? -20.031 -13.062 2.592 1 92.88 440 ASP B CA 1
ATOM 7172 C C . ASP B 1 440 ? -20.594 -13.797 1.38 1 92.88 440 ASP B C 1
ATOM 7174 O O . ASP B 1 440 ? -20.906 -14.984 1.456 1 92.88 440 ASP B O 1
ATOM 7178 N N . LYS B 1 441 ? -20.719 -13.133 0.287 1 92.56 441 LYS B N 1
ATOM 7179 C CA . LYS B 1 441 ? -21.25 -13.727 -0.937 1 92.56 441 LYS B CA 1
ATOM 7180 C C . LYS B 1 441 ? -20.297 -14.789 -1.488 1 92.56 441 LYS B C 1
ATOM 7182 O O . LYS B 1 441 ? -20.688 -15.609 -2.32 1 92.56 441 LYS B O 1
ATOM 7187 N N . LEU B 1 442 ? -19.047 -14.734 -1.053 1 93.44 442 LEU B N 1
ATOM 7188 C CA . LEU B 1 442 ? -18.062 -15.664 -1.586 1 93.44 442 LEU B CA 1
ATOM 7189 C C . LEU B 1 442 ? -17.938 -16.891 -0.694 1 93.44 442 LEU B C 1
ATOM 7191 O O . LEU B 1 442 ? -17.172 -17.812 -1.004 1 93.44 442 LEU B O 1
ATOM 7195 N N . LEU B 1 443 ? -18.688 -16.922 0.407 1 91.06 443 LEU B N 1
ATOM 7196 C CA . LEU B 1 443 ? -18.641 -18.062 1.316 1 91.06 443 LEU B CA 1
ATOM 7197 C C . LEU B 1 443 ? -19.703 -19.094 0.937 1 91.06 443 LEU B C 1
ATOM 7199 O O . LEU B 1 443 ? -20.734 -18.766 0.359 1 91.06 443 LEU B O 1
ATOM 7203 N N . PRO B 1 444 ? -19.359 -20.391 1.131 1 82.94 444 PRO B N 1
ATOM 7204 C CA . PRO B 1 444 ? -20.328 -21.438 0.771 1 82.94 444 PRO B CA 1
ATOM 7205 C C . PRO B 1 444 ? -21.641 -21.312 1.534 1 82.94 444 PRO B C 1
ATOM 7207 O O . PRO B 1 444 ? -21.656 -20.844 2.68 1 82.94 444 PRO B O 1
ATOM 7210 N N . SER B 1 445 ? -22.844 -21.156 1.01 1 69.06 445 SER B N 1
ATOM 7211 C CA . SER B 1 445 ? -24.188 -20.969 1.538 1 69.06 445 SER B CA 1
ATOM 7212 C C . SER B 1 445 ? -24.406 -21.797 2.799 1 69.06 445 SER B C 1
ATOM 7214 O O . SER B 1 445 ? -25.25 -21.453 3.629 1 69.06 445 SER B O 1
ATOM 7216 N N . GLY B 1 446 ? -23.812 -23 3.061 1 53.44 446 GLY B N 1
ATOM 7217 C CA . GLY B 1 446 ? -24.25 -23.781 4.207 1 53.44 446 GLY B CA 1
ATOM 7218 C C . GLY B 1 446 ? -23.781 -23.203 5.531 1 53.44 446 GLY B C 1
ATOM 7219 O O . GLY B 1 446 ? -24.156 -23.703 6.598 1 53.44 446 GLY B O 1
ATOM 7220 N N . ASN B 1 447 ? -22.688 -22.609 5.645 1 46.5 447 ASN B N 1
ATOM 7221 C CA . ASN B 1 447 ? -22.172 -22.219 6.949 1 46.5 447 ASN B CA 1
ATOM 7222 C C . ASN B 1 447 ? -22.906 -20.984 7.488 1 46.5 447 ASN B C 1
ATOM 7224 O O . ASN B 1 447 ? -22.328 -19.891 7.531 1 46.5 447 ASN B O 1
ATOM 7228 N N . GLY B 1 448 ? -24.031 -20.922 7.352 1 39.34 448 GLY B N 1
ATOM 7229 C CA . GLY B 1 448 ? -24.75 -20.016 8.219 1 39.34 448 GLY B CA 1
ATOM 7230 C C . GLY B 1 448 ? -24.312 -20.109 9.672 1 39.34 448 GLY B C 1
ATOM 7231 O O . GLY B 1 448 ? -25.109 -19.828 10.578 1 39.34 448 GLY B O 1
ATOM 7232 N N . ALA B 1 449 ? -23.375 -21.031 10.133 1 35.38 449 ALA B N 1
ATOM 7233 C CA . ALA B 1 449 ? -23.156 -21.203 11.562 1 35.38 449 ALA B CA 1
ATOM 7234 C C . ALA B 1 449 ? -22.688 -19.891 12.203 1 35.38 449 ALA B C 1
ATOM 7236 O O . ALA B 1 449 ? -21.953 -19.125 11.586 1 35.38 449 ALA B O 1
ATOM 7237 N N . SER B 1 450 ? -23.312 -19.469 13.234 1 36.31 450 SER B N 1
ATOM 7238 C CA . SER B 1 450 ? -23.062 -18.469 14.258 1 36.31 450 SER B CA 1
ATOM 7239 C C . SER B 1 450 ? -21.594 -18.469 14.68 1 36.31 450 SER B C 1
ATOM 7241 O O . SER B 1 450 ? -21.078 -19.484 15.117 1 36.31 450 SER B O 1
ATOM 7243 N N . ARG B 1 451 ? -20.719 -17.875 14.062 1 39.25 451 ARG B N 1
ATOM 7244 C CA . ARG B 1 451 ? -19.297 -17.672 14.367 1 39.25 451 ARG B CA 1
ATOM 7245 C C . ARG B 1 451 ? -19.094 -17.406 15.852 1 39.25 451 ARG B C 1
ATOM 7247 O O . ARG B 1 451 ? -19.656 -16.453 16.406 1 39.25 451 ARG B O 1
ATOM 7254 N N . SER B 1 452 ? -18.734 -18.375 16.766 1 32.94 452 SER B N 1
ATOM 7255 C CA . SER B 1 452 ? -18.312 -18.125 18.125 1 32.94 452 SER B CA 1
ATOM 7256 C C . SER B 1 452 ? -17.109 -17.188 18.172 1 32.94 452 SER B C 1
ATOM 7258 O O . SER B 1 452 ? -16.219 -17.266 17.312 1 32.94 452 SER B O 1
ATOM 7260 N N . PRO B 1 453 ? -17.094 -16.141 18.859 1 32.41 453 PRO B N 1
ATOM 7261 C CA . PRO B 1 453 ? -16 -15.203 19.094 1 32.41 453 PRO B CA 1
ATOM 7262 C C . PRO B 1 453 ? -14.703 -15.898 19.5 1 32.41 453 PRO B C 1
ATOM 7264 O O . PRO B 1 453 ? -14.734 -16.859 20.281 1 32.41 453 PRO B O 1
ATOM 7267 N N . VAL B 1 454 ? -13.695 -16.016 18.734 1 33.75 454 VAL B N 1
ATOM 7268 C CA . VAL B 1 454 ? -12.383 -16.5 19.156 1 33.75 454 VAL B CA 1
ATOM 7269 C C . VAL B 1 454 ? -12.008 -15.898 20.5 1 33.75 454 VAL B C 1
ATOM 7271 O O . VAL B 1 454 ? -11.906 -14.68 20.641 1 33.75 454 VAL B O 1
ATOM 7274 N N . VAL B 1 455 ? -12.328 -16.469 21.703 1 29.83 455 VAL B N 1
ATOM 7275 C CA . VAL B 1 455 ? -11.922 -16.109 23.062 1 29.83 455 VAL B CA 1
ATOM 7276 C C . VAL B 1 455 ? -10.398 -16.141 23.172 1 29.83 455 VAL B C 1
ATOM 7278 O O . VAL B 1 455 ? -9.758 -17.125 22.797 1 29.83 455 VAL B O 1
ATOM 7281 N N . SER B 1 456 ? -9.727 -15.023 23.188 1 29.41 456 SER B N 1
ATOM 7282 C CA . SER B 1 456 ? -8.344 -14.883 23.641 1 29.41 456 SER B CA 1
ATOM 7283 C C . SER B 1 456 ? -8.109 -15.578 24.969 1 29.41 456 SER B C 1
ATOM 7285 O O . SER B 1 456 ? -8.789 -15.281 25.953 1 29.41 456 SER B O 1
ATOM 7287 N N . LYS B 1 457 ? -7.703 -16.875 25.125 1 29.28 457 LYS B N 1
ATOM 7288 C CA . LYS B 1 457 ? -7.273 -17.516 26.375 1 29.28 457 LYS B CA 1
ATOM 7289 C C . LYS B 1 457 ? -6.164 -16.703 27.047 1 29.28 457 LYS B C 1
ATOM 7291 O O . LYS B 1 457 ? -5.047 -16.625 26.531 1 29.28 457 LYS B O 1
ATOM 7296 N N . ASN B 1 458 ? -6.438 -15.617 27.875 1 25.47 458 ASN B N 1
ATOM 7297 C CA . ASN B 1 458 ? -5.57 -15.07 28.922 1 25.47 458 ASN B CA 1
ATOM 7298 C C . ASN B 1 458 ? -5.18 -16.125 29.938 1 25.47 458 ASN B C 1
ATOM 7300 O O . ASN B 1 458 ? -6.016 -16.578 30.719 1 25.47 458 ASN B O 1
ATOM 7304 N N . SER B 1 459 ? -4.336 -17.203 29.703 1 26.81 459 SER B N 1
ATOM 7305 C CA . SER B 1 459 ? -3.803 -18.094 30.719 1 26.81 459 SER B CA 1
ATOM 7306 C C . SER B 1 459 ? -3.09 -17.312 31.812 1 26.81 459 SER B C 1
ATOM 7308 O O . SER B 1 459 ? -2.037 -16.703 31.578 1 26.81 459 SER B O 1
ATOM 7310 N N . SER B 1 460 ? -3.752 -16.672 32.75 1 25.61 460 SER B N 1
ATOM 7311 C CA . SER B 1 460 ? -3.25 -16.141 34.031 1 25.61 460 SER B CA 1
ATOM 7312 C C . SER B 1 460 ? -2.678 -17.25 34.906 1 25.61 460 SER B C 1
ATOM 7314 O O . SER B 1 460 ? -2.639 -17.125 36.125 1 25.61 460 SER B O 1
ATOM 7316 N N . ASP B 1 461 ? -2.166 -18.438 34.531 1 27.42 461 ASP B N 1
ATOM 7317 C CA . ASP B 1 461 ? -1.852 -19.406 35.562 1 27.42 461 ASP B CA 1
ATOM 7318 C C . ASP B 1 461 ? -0.614 -18.969 36.344 1 27.42 461 ASP B C 1
ATOM 7320 O O . ASP B 1 461 ? 0.022 -19.797 37.031 1 27.42 461 ASP B O 1
ATOM 7324 N N . GLY B 1 462 ? -0.055 -17.75 36.438 1 23.33 462 GLY B N 1
ATOM 7325 C CA . GLY B 1 462 ? 1.194 -17.578 37.156 1 23.33 462 GLY B CA 1
ATOM 7326 C C . GLY B 1 462 ? 1.052 -17.828 38.656 1 23.33 462 GLY B C 1
ATOM 7327 O O . GLY B 1 462 ? 1.867 -17.344 39.438 1 23.33 462 GLY B O 1
ATOM 7328 N N . SER B 1 463 ? 0.068 -18.578 39.219 1 23.97 463 SER B N 1
ATOM 7329 C CA . SER B 1 463 ? 0.211 -18.578 40.656 1 23.97 463 SER B CA 1
ATOM 7330 C C . SER B 1 463 ? 1.465 -19.328 41.094 1 23.97 463 SER B C 1
ATOM 7332 O O . SER B 1 463 ? 1.592 -20.531 40.844 1 23.97 463 SER B O 1
ATOM 7334 N N . GLY B 1 464 ? 2.729 -18.812 40.969 1 22.12 464 GLY B N 1
ATOM 7335 C CA . GLY B 1 464 ? 3.951 -19.266 41.625 1 22.12 464 GLY B CA 1
ATOM 7336 C C . GLY B 1 464 ? 3.795 -19.5 43.094 1 22.12 464 GLY B C 1
ATOM 7337 O O . GLY B 1 464 ? 3.41 -18.594 43.844 1 22.12 464 GLY B O 1
ATOM 7338 N N . ASP B 1 465 ? 3.369 -20.641 43.594 1 22.06 465 ASP B N 1
ATOM 7339 C CA . ASP B 1 465 ? 3.449 -21.125 44.969 1 22.06 465 ASP B CA 1
ATOM 7340 C C . ASP B 1 465 ? 4.879 -21.016 45.5 1 22.06 465 ASP B C 1
ATOM 7342 O O . ASP B 1 465 ? 5.824 -21.453 44.844 1 22.06 465 ASP B O 1
ATOM 7346 N N . MET B 1 466 ? 5.207 -20.031 46.312 1 21.97 466 MET B N 1
ATOM 7347 C CA . MET B 1 466 ? 6.324 -19.828 47.25 1 21.97 466 MET B CA 1
ATOM 7348 C C . MET B 1 466 ? 6.5 -21.047 48.156 1 21.97 466 MET B C 1
ATOM 7350 O O . MET B 1 466 ? 5.703 -21.266 49.062 1 21.97 466 MET B O 1
ATOM 7354 N N . ALA B 1 467 ? 6.789 -22.266 47.688 1 22.06 467 ALA B N 1
ATOM 7355 C CA . ALA B 1 467 ? 7.184 -23.344 48.594 1 22.06 467 ALA B CA 1
ATOM 7356 C C . ALA B 1 467 ? 8.344 -22.922 49.5 1 22.06 467 ALA B C 1
ATOM 7358 O O . ALA B 1 467 ? 9.352 -22.406 49 1 22.06 467 ALA B O 1
ATOM 7359 N N . GLU B 1 468 ? 8.086 -22.578 50.75 1 21.03 468 GLU B N 1
ATOM 7360 C CA . GLU B 1 468 ? 8.836 -22.469 52 1 21.03 468 GLU B CA 1
ATOM 7361 C C . GLU B 1 468 ? 9.766 -23.656 52.219 1 21.03 468 GLU B C 1
ATOM 7363 O O . GLU B 1 468 ? 9.305 -24.797 52.344 1 21.03 468 GLU B O 1
ATOM 7368 N N . MET B 1 469 ? 10.805 -23.812 51.375 1 21.59 469 MET B N 1
ATOM 7369 C CA . MET B 1 469 ? 11.898 -24.688 51.781 1 21.59 469 MET B CA 1
ATOM 7370 C C . MET B 1 469 ? 12.297 -24.422 53.219 1 21.59 469 MET B C 1
ATOM 7372 O O . MET B 1 469 ? 12.68 -23.312 53.562 1 21.59 469 MET B O 1
ATOM 7376 N N . THR B 1 470 ? 11.68 -25.141 54.219 1 22 470 THR B N 1
ATOM 7377 C CA . THR B 1 470 ? 11.984 -25.359 55.625 1 22 470 THR B CA 1
ATOM 7378 C C . THR B 1 470 ?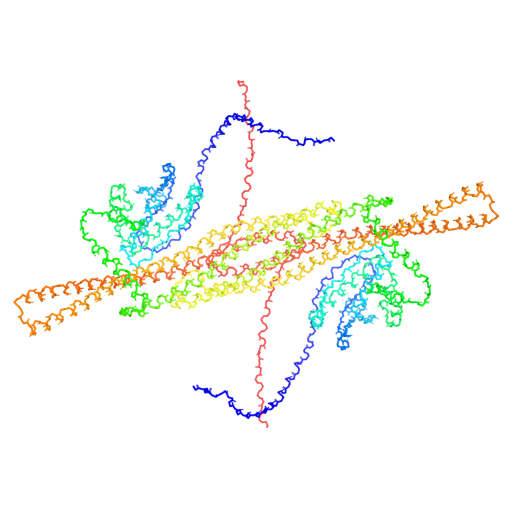 13.461 -25.703 55.812 1 22 470 THR B C 1
ATOM 7380 O O . THR B 1 470 ? 14.062 -26.359 54.969 1 22 470 THR B O 1
ATOM 7383 N N . MET B 1 471 ? 14.156 -25.109 56.875 1 22.45 471 MET B N 1
ATOM 7384 C CA . MET B 1 471 ? 15.344 -25.234 57.719 1 22.45 471 MET B CA 1
ATOM 7385 C C . MET B 1 471 ? 15.484 -26.656 58.25 1 22.45 471 MET B C 1
ATOM 7387 O O . MET B 1 471 ? 14.734 -27.062 59.125 1 22.45 471 MET B O 1
ATOM 7391 N N . ILE B 1 472 ? 15.547 -27.797 57.5 1 20.03 472 ILE B N 1
ATOM 7392 C CA . ILE B 1 472 ? 16.484 -28.656 58.188 1 20.03 472 ILE B CA 1
ATOM 7393 C C . ILE B 1 472 ? 17.922 -28.234 57.906 1 20.03 472 ILE B C 1
ATOM 7395 O O . ILE B 1 472 ? 18.234 -27.891 56.75 1 20.03 472 ILE B O 1
#

Sequence (944 aa):
MSIDPDKELFDSSNGQPPPSSAPPPPPEDDEPRKRTMSEEIEGGSDGQQTLHLSVTDPQQVGEGRNAHTFYRIDVRQGQYSDPLASVRRRYSDFQWLFQRLHAEKPGSIIPIIPHQQAVQISKRMSEDLIEERRVHLEKFLRKIQVHPELEGAAALSAFFSPDAEVFEKAKKDNPGNTNSDDQLDGTVPSTSKEKAKHMLVKLGVRAKVARGGELEESQDGAQMFEVESYLNTLESHVKTLSKTTLSLVNVSKQTSSALHELGQSLFGLHQTFDPEASKSTKSPLPSIKVISNVCASLSAINRVKFDENSAKVGTPMHEVEWSIKAARLALKRRKERQLTYNTFLQQVKNREESLEKLKVKATLSPQPNFDSKMSDAQTALDQARASTKSALDELDSVTQRFFREMDRFKKSVDIELRKLYAAHAKIQCDYSAQLNSEWDKLLPSGNGASRSPVVSKNSSDGSGDMAEMTMIMSIDPDKELFDSSNGQPPPSSAPPPPPEDDEPRKRTMSEEIEGGSDGQQTLHLSVTDPQQVGEGRNAHTFYRIDVRQGQYSDPLASVRRRYSDFQWLFQRLHAEKPGSIIPIIPHQQAVQISKRMSEDLIEERRVHLEKFLRKIQVHPELEGAAALSAFFSPDAEVFEKAKKDNPGNTNSDDQLDGTVPSTSKEKAKHMLVKLGVRAKVARGGELEESQDGAQMFEVESYLNTLESHVKTLSKTTLSLVNVSKQTSSALHELGQSLFGLHQTFDPEASKSTKSPLPSIKVISNVCASLSAINRVKFDENSAKVGTPMHEVEWSIKAARLALKRRKERQLTYNTFLQQVKNREESLEKLKVKATLSPQPNFDSKMSDAQTALDQARASTKSALDELDSVTQRFFREMDRFKKSVDIELRKLYAAHAKIQCDYSAQLNSEWDKLLPSGNGASRSPVVSKNSSDGSGDMAEMTMI

Radius of gyration: 44.14 Å; Cα contacts (8 Å, |Δi|>4): 861; chains: 2; bounding box: 118×137×124 Å

Solvent-accessible surface area (backbone atoms only — not comparable to full-atom values): 53382 Å² total; per-residue (Å²): 139,78,86,83,88,74,89,79,88,78,93,71,89,69,80,72,75,78,81,77,76,75,74,76,78,74,78,79,76,72,66,76,72,80,71,74,75,70,77,72,76,79,69,84,80,74,80,70,75,63,66,30,66,44,49,44,72,77,41,79,40,74,66,79,92,67,42,43,51,34,32,32,36,34,35,11,67,36,89,85,45,70,64,76,44,67,38,74,44,39,66,67,52,54,51,34,47,54,48,44,48,48,70,74,39,41,13,47,62,53,78,61,72,86,73,77,80,50,84,49,64,77,54,50,67,28,70,67,44,46,51,52,47,38,53,47,51,28,51,41,52,49,53,54,70,70,31,79,85,53,64,84,42,64,60,58,55,34,69,68,38,73,48,64,64,57,31,52,48,50,43,67,75,51,61,44,84,72,79,69,86,62,79,78,73,67,73,77,68,72,57,76,59,56,60,48,46,52,51,46,45,51,51,47,44,46,44,34,61,71,62,66,53,83,68,77,77,54,96,54,42,68,62,49,50,50,51,51,52,48,53,53,52,50,51,54,36,47,52,53,36,46,53,30,48,48,50,52,47,44,45,33,44,51,49,14,51,32,27,39,52,36,15,50,33,34,43,54,45,44,70,68,47,57,74,70,70,68,66,66,61,91,50,68,54,50,52,55,56,55,52,16,51,45,25,42,50,52,14,53,53,28,43,53,51,23,54,52,39,41,60,58,33,44,48,52,46,52,50,52,55,38,50,52,53,18,44,50,51,13,51,51,44,42,49,52,38,48,49,53,25,50,50,33,47,48,50,32,54,52,39,50,52,50,44,51,52,49,52,54,44,44,73,74,53,78,51,91,66,46,65,60,54,51,51,52,42,48,52,53,33,52,50,32,47,50,50,25,49,52,32,46,53,49,35,50,52,26,49,54,44,26,52,54,39,48,55,51,45,54,52,48,52,52,50,50,52,36,51,31,53,23,47,50,24,48,52,54,46,66,47,42,58,59,51,38,56,51,34,52,66,37,42,48,79,82,68,74,66,80,78,74,76,84,73,79,81,79,81,73,73,73,78,76,77,82,78,76,82,73,83,124,137,84,83,77,82,76,81,91,87,73,89,67,84,69,79,75,74,77,85,76,75,75,74,73,77,75,77,84,76,73,69,76,72,79,73,75,75,72,76,72,76,76,69,82,80,76,80,71,75,64,66,30,66,45,51,45,73,76,39,79,41,72,66,80,90,67,43,45,50,33,33,33,37,32,37,11,68,36,89,86,45,71,65,76,45,66,37,75,45,38,67,69,52,53,51,33,46,56,48,42,48,45,70,74,40,42,14,46,63,52,76,62,71,86,72,76,81,52,81,49,63,75,54,50,69,28,70,66,45,48,50,51,47,38,53,48,53,28,51,42,50,51,53,52,70,71,31,78,85,53,63,86,43,67,58,58,55,32,69,67,36,73,50,64,64,58,30,51,49,48,44,66,77,52,60,45,85,74,78,71,85,64,80,77,74,66,74,76,69,73,61,77,60,58,61,50,48,50,52,46,45,52,50,48,45,48,44,36,60,71,64,64,54,82,66,77,78,54,96,56,42,67,61,49,50,51,51,52,52,48,52,54,53,50,49,54,36,48,53,54,34,45,52,32,50,48,52,52,47,44,45,34,45,52,49,15,53,34,28,39,52,34,15,52,34,34,42,55,43,44,69,67,48,57,73,70,69,66,66,67,60,91,50,70,52,50,51,54,56,56,53,17,51,45,25,42,51,52,14,52,52,28,44,54,52,24,54,52,39,41,59,55,32,46,50,51,47,51,48,52,54,39,48,50,52,17,44,51,51,14,51,50,43,41,50,50,41,48,49,53,26,50,52,33,47,49,49,31,52,53,39,50,51,50,44,51,53,49,52,54,45,44,74,72,54,77,52,90,66,46,65,61,53,52,52,52,41,49,50,52,35,52,51,32,47,52,51,26,50,52,33,45,52,49,37,51,52,25,50,53,44,26,52,55,38,49,54,52,45,55,52,48,54,52,51,49,53,39,49,30,52,24,48,50,23,47,51,54,46,66,46,43,58,59,52,38,57,51,36,53,67,38,42,48,79,81,69,74,67,80,78,75,77,84,75,79,82,78,80,72,74,73,77,74,78,82,76,77,80,74,90,124